Protein AF-A0A2H0LHG7-F1 (afdb_monomer_lite)

Radius of gyration: 30.94 Å; chains: 1; bounding box: 83×85×72 Å

Structure (mmCIF, N/CA/C/O backbone):
data_AF-A0A2H0LHG7-F1
#
_entry.id   AF-A0A2H0LHG7-F1
#
loop_
_atom_site.group_PDB
_atom_site.id
_atom_site.type_symbol
_atom_site.label_atom_id
_atom_site.label_alt_id
_atom_site.label_comp_id
_atom_site.label_asym_id
_atom_site.label_entity_id
_atom_site.label_seq_id
_atom_site.pdbx_PDB_ins_code
_atom_site.Cartn_x
_atom_site.Cartn_y
_atom_site.Cartn_z
_atom_site.occupancy
_atom_site.B_iso_or_equiv
_atom_site.auth_seq_id
_atom_site.auth_comp_id
_atom_site.auth_asym_id
_atom_site.auth_atom_id
_atom_site.pdbx_PDB_model_num
ATOM 1 N N . MET A 1 1 ? 26.343 22.998 1.644 1.00 27.81 1 MET A N 1
ATOM 2 C CA . MET A 1 1 ? 25.249 22.974 0.649 1.00 27.81 1 MET A CA 1
ATOM 3 C C . MET A 1 1 ? 23.960 22.640 1.380 1.00 27.81 1 MET A C 1
ATOM 5 O O . MET A 1 1 ? 23.944 21.731 2.194 1.00 27.81 1 MET A O 1
ATOM 9 N N . THR A 1 2 ? 22.950 23.482 1.204 1.00 22.42 2 THR A N 1
ATOM 10 C CA . THR A 1 2 ? 21.731 23.601 2.017 1.00 22.42 2 THR A CA 1
ATOM 11 C C . THR A 1 2 ? 20.716 22.492 1.729 1.00 22.42 2 THR A C 1
ATOM 13 O O . THR A 1 2 ? 20.198 22.430 0.617 1.00 22.42 2 THR A O 1
ATOM 16 N N . TRP A 1 3 ? 20.387 21.677 2.735 1.00 20.91 3 TRP A N 1
ATOM 17 C CA . TRP A 1 3 ? 19.301 20.692 2.684 1.00 20.91 3 TRP A CA 1
ATOM 18 C C . TRP A 1 3 ? 18.015 21.274 3.283 1.00 20.91 3 TRP A C 1
ATOM 20 O O . TRP A 1 3 ? 18.016 21.868 4.363 1.00 20.91 3 TRP A O 1
ATOM 30 N N . LYS A 1 4 ? 16.927 21.167 2.514 1.00 22.73 4 LYS A N 1
ATOM 31 C CA . LYS A 1 4 ? 15.593 21.686 2.831 1.00 22.73 4 LYS A CA 1
ATOM 32 C C . LYS A 1 4 ? 14.919 20.821 3.903 1.00 22.73 4 LYS A C 1
ATOM 34 O O . LYS A 1 4 ? 14.915 19.600 3.817 1.00 22.73 4 LYS A O 1
ATOM 39 N N . ARG A 1 5 ? 14.328 21.507 4.884 1.00 23.66 5 ARG A N 1
ATOM 40 C CA . ARG A 1 5 ? 13.502 20.987 5.983 1.00 23.66 5 ARG A CA 1
ATOM 41 C C . ARG A 1 5 ? 12.234 20.305 5.454 1.00 23.66 5 ARG A C 1
ATOM 43 O O . ARG A 1 5 ? 11.470 20.950 4.739 1.00 23.66 5 ARG A O 1
ATOM 50 N N . PHE A 1 6 ? 11.980 19.074 5.884 1.00 22.72 6 PHE A N 1
ATOM 51 C CA . PHE A 1 6 ? 10.661 18.439 5.844 1.00 22.72 6 PHE A CA 1
ATOM 52 C C . PHE A 1 6 ? 9.953 18.679 7.188 1.00 22.72 6 PHE A C 1
ATOM 54 O O . PHE A 1 6 ? 10.589 18.682 8.238 1.00 22.72 6 PHE A O 1
ATOM 61 N N . ARG A 1 7 ? 8.646 18.951 7.153 1.00 22.30 7 ARG A N 1
ATOM 62 C CA . ARG A 1 7 ? 7.752 19.000 8.321 1.00 22.30 7 ARG A CA 1
ATOM 63 C C . ARG A 1 7 ? 6.651 17.958 8.098 1.00 22.30 7 ARG A C 1
ATOM 65 O O . ARG A 1 7 ? 6.112 17.950 6.991 1.00 22.30 7 ARG A O 1
ATOM 72 N N . PRO A 1 8 ? 6.261 17.156 9.100 1.00 23.33 8 PRO A N 1
ATOM 73 C CA . PRO A 1 8 ? 5.064 16.332 9.003 1.00 23.33 8 PRO A CA 1
ATOM 74 C C . PRO A 1 8 ? 3.817 17.224 9.122 1.00 23.33 8 PRO A C 1
ATOM 76 O O . PRO A 1 8 ? 3.707 18.048 10.034 1.00 23.33 8 PRO A O 1
ATOM 79 N N . MET A 1 9 ? 2.891 17.106 8.166 1.00 23.81 9 MET A N 1
ATOM 80 C CA . MET A 1 9 ? 1.568 17.730 8.238 1.00 23.81 9 MET A CA 1
ATOM 81 C C . MET A 1 9 ? 0.631 16.799 9.009 1.00 23.81 9 MET A C 1
ATOM 83 O O . MET A 1 9 ? 0.105 15.839 8.458 1.00 23.81 9 MET A O 1
ATOM 87 N N . PHE A 1 10 ? 0.412 17.113 10.284 1.00 23.81 10 PHE A N 1
ATOM 88 C CA . PHE A 1 10 ? -0.736 16.615 11.033 1.00 23.81 10 PHE A CA 1
ATOM 89 C C . PHE A 1 10 ? -2.002 17.336 10.552 1.00 23.81 10 PHE A C 1
ATOM 91 O O . PHE A 1 10 ? -2.042 18.568 10.490 1.00 23.81 10 PHE A O 1
ATOM 98 N N . PHE A 1 11 ? -3.035 16.567 10.209 1.00 24.52 11 PHE A N 1
ATOM 99 C CA . PHE A 1 11 ? -4.363 17.085 9.896 1.00 24.52 11 PHE A CA 1
ATOM 100 C C . PHE A 1 11 ? -5.020 17.640 11.166 1.00 24.52 11 PHE A C 1
ATOM 102 O O . PHE A 1 11 ? -5.380 16.896 12.073 1.00 24.52 11 PHE A O 1
ATOM 109 N N . GLY A 1 12 ? -5.198 18.957 11.196 1.00 22.50 12 GLY A N 1
ATOM 110 C CA . GLY A 1 12 ? -6.060 19.673 12.127 1.00 22.50 12 GLY A CA 1
ATOM 111 C C . GLY A 1 12 ? -6.640 20.873 11.390 1.00 22.50 12 GLY A C 1
ATOM 112 O O . GLY A 1 12 ? -5.942 21.859 11.157 1.00 22.50 12 GLY A O 1
ATOM 113 N N . ALA A 1 13 ? -7.889 20.762 10.944 1.00 22.92 13 ALA A N 1
ATOM 114 C CA . ALA A 1 13 ? -8.606 21.850 10.300 1.00 22.92 13 ALA A CA 1
ATOM 115 C C . ALA A 1 13 ? -9.029 22.879 11.358 1.00 22.92 13 ALA A C 1
ATOM 117 O O . ALA A 1 13 ? -9.760 22.546 12.285 1.00 22.92 13 ALA A O 1
ATOM 118 N N . VAL A 1 14 ? -8.577 24.130 11.216 1.00 22.16 14 VAL A N 1
ATOM 119 C CA . VAL A 1 14 ? -9.146 25.294 11.913 1.00 22.16 14 VAL A CA 1
ATOM 120 C C . VAL A 1 14 ? -9.171 26.491 10.953 1.00 22.16 14 VAL A C 1
ATOM 122 O O . VAL A 1 14 ? -8.127 26.954 10.497 1.00 22.16 14 VAL A O 1
ATOM 125 N N . PHE A 1 15 ? -10.397 26.938 10.660 1.00 23.19 15 PHE A N 1
ATOM 126 C CA . PHE A 1 15 ? -10.897 28.279 10.317 1.00 23.19 15 PHE A CA 1
ATOM 127 C C . PHE A 1 15 ? -9.997 29.290 9.574 1.00 23.19 15 PHE A C 1
ATOM 129 O O . PHE A 1 15 ? -8.965 29.746 10.064 1.00 23.19 15 PHE A O 1
ATOM 136 N N . CYS A 1 16 ? -10.505 29.800 8.443 1.00 21.86 16 CYS A N 1
ATOM 137 C CA . CYS A 1 16 ? -10.058 31.052 7.824 1.00 21.86 16 CYS A CA 1
ATOM 138 C C . CYS A 1 16 ? -11.21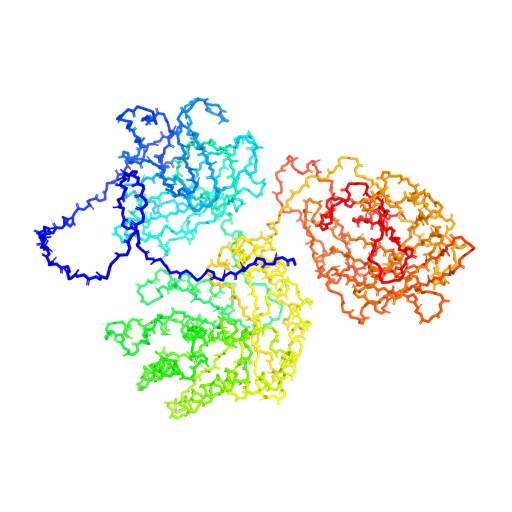5 32.058 7.753 1.00 21.86 16 CYS A C 1
ATOM 140 O O . CYS A 1 16 ? -12.165 31.873 6.999 1.00 21.86 16 CYS A O 1
ATOM 142 N N . LEU A 1 17 ? -11.085 33.156 8.502 1.00 22.81 17 LEU A N 1
ATOM 143 C CA . LEU A 1 17 ? -11.873 34.377 8.340 1.00 22.81 17 LEU A CA 1
ATOM 144 C C . LEU A 1 17 ? -11.268 35.226 7.211 1.00 22.81 17 LEU A C 1
ATOM 146 O O . LEU A 1 17 ? -10.066 35.490 7.174 1.00 22.81 17 LEU A O 1
ATOM 150 N N . VAL A 1 18 ? -12.126 35.642 6.284 1.00 21.56 18 VAL A N 1
ATOM 151 C CA . VAL A 1 18 ? -11.825 36.498 5.131 1.00 21.56 18 VAL A CA 1
ATOM 152 C C . VAL A 1 18 ? -11.854 37.969 5.548 1.00 21.56 18 VAL A C 1
ATOM 154 O O . VAL A 1 18 ? -12.839 38.402 6.126 1.00 21.56 18 VAL A O 1
ATOM 157 N N . THR A 1 19 ? -10.832 38.752 5.181 1.00 24.62 19 THR A N 1
ATOM 158 C CA . THR A 1 19 ? -10.978 40.101 4.580 1.00 24.62 19 THR A CA 1
ATOM 159 C C . THR A 1 19 ? -9.653 40.542 3.921 1.00 24.62 19 THR A C 1
ATOM 161 O O . THR A 1 19 ? -8.605 40.579 4.557 1.00 24.62 19 THR A O 1
ATOM 164 N N . GLY A 1 20 ? -9.691 40.855 2.616 1.00 21.28 20 GLY A N 1
ATOM 165 C CA . GLY A 1 20 ? -8.727 41.744 1.929 1.00 21.28 20 GLY A CA 1
ATOM 166 C C . GLY A 1 20 ? -9.241 43.195 2.002 1.00 21.28 20 GLY A C 1
ATOM 167 O O . GLY A 1 20 ? -10.393 43.392 2.367 1.00 21.28 20 GLY A O 1
ATOM 168 N N . PHE A 1 21 ? -8.533 44.276 1.658 1.00 23.67 21 PHE A N 1
ATOM 169 C CA . PHE A 1 21 ? -7.470 44.524 0.668 1.00 23.67 21 PHE A CA 1
ATOM 170 C C . PHE A 1 21 ? -6.954 46.004 0.872 1.00 23.67 21 PHE A C 1
ATOM 172 O O . PHE A 1 21 ? -7.327 46.610 1.873 1.00 23.67 21 PHE A O 1
ATOM 179 N N . PRO A 1 22 ? -6.098 46.616 0.013 1.00 34.09 22 PRO A N 1
ATOM 180 C CA . PRO A 1 22 ? -4.712 47.038 0.293 1.00 34.09 22 PRO A CA 1
ATOM 181 C C . PRO A 1 22 ? -4.470 48.555 0.530 1.00 34.09 22 PRO A C 1
ATOM 183 O O . PRO A 1 22 ? -5.319 49.392 0.238 1.00 34.09 22 PRO A O 1
ATOM 186 N N . GLY A 1 23 ? -3.237 48.929 0.915 1.00 22.91 23 GLY A N 1
ATOM 187 C CA . GLY A 1 23 ? -2.764 50.323 0.849 1.00 22.91 23 GLY A CA 1
ATOM 188 C C . GLY A 1 23 ? -1.284 50.540 1.209 1.00 22.91 23 GLY A C 1
ATOM 189 O O . GLY A 1 23 ? -0.877 50.371 2.348 1.00 22.91 23 GLY A O 1
ATOM 190 N N . SER A 1 24 ? -0.502 50.928 0.202 1.00 24.30 24 SER A N 1
ATOM 191 C CA . SER A 1 24 ? 0.904 51.379 0.140 1.00 24.30 24 SER A CA 1
ATOM 192 C C . SER A 1 24 ? 1.522 52.199 1.299 1.00 24.30 24 SER A C 1
ATOM 194 O O . SER A 1 24 ? 0.919 53.163 1.752 1.00 24.30 24 SER A O 1
ATOM 196 N N . GLY A 1 25 ? 2.834 51.999 1.540 1.00 23.14 25 GLY A N 1
ATOM 197 C CA . GLY A 1 25 ? 3.809 53.112 1.603 1.00 23.14 25 GLY A CA 1
ATOM 198 C C . GLY A 1 25 ? 4.603 53.374 2.903 1.00 23.14 25 GLY A C 1
ATOM 199 O O . GLY A 1 25 ? 4.077 53.948 3.839 1.00 23.14 25 GLY A O 1
ATOM 200 N N . ARG A 1 26 ? 5.925 53.114 2.837 1.00 23.64 26 ARG A N 1
ATOM 201 C CA . ARG A 1 26 ? 7.076 53.781 3.516 1.00 23.64 26 ARG A CA 1
ATOM 202 C C . ARG A 1 26 ? 7.240 53.771 5.062 1.00 23.64 26 ARG A C 1
ATOM 204 O O . ARG A 1 26 ? 6.581 54.496 5.782 1.00 23.64 26 ARG A O 1
ATOM 211 N N . ALA A 1 27 ? 8.321 53.086 5.464 1.00 25.45 27 ALA A N 1
ATOM 212 C CA . ALA A 1 27 ? 9.456 53.488 6.326 1.00 25.45 27 ALA A CA 1
ATOM 213 C C . ALA A 1 27 ? 9.282 54.014 7.781 1.00 25.45 27 ALA A C 1
ATOM 215 O O . ALA A 1 27 ? 8.825 55.125 8.003 1.00 25.45 27 ALA A O 1
ATOM 216 N N . ALA A 1 28 ? 9.927 53.252 8.686 1.00 25.47 28 ALA A N 1
ATOM 217 C CA . ALA A 1 28 ? 10.765 53.618 9.848 1.00 25.47 28 ALA A CA 1
ATOM 218 C C . ALA A 1 28 ? 10.168 54.314 11.096 1.00 25.47 28 ALA A C 1
ATOM 220 O O . ALA A 1 28 ? 9.654 55.423 11.023 1.00 25.47 28 ALA A O 1
ATOM 221 N N . GLY A 1 29 ? 10.445 53.723 12.273 1.00 24.00 29 GLY A N 1
ATOM 222 C CA . GLY A 1 29 ? 10.565 54.440 13.553 1.00 24.00 29 GLY A CA 1
ATOM 223 C C . GLY A 1 29 ? 9.906 53.765 14.762 1.00 24.00 29 GLY A C 1
ATOM 224 O O . GLY A 1 29 ? 8.692 53.616 14.797 1.00 24.00 29 GLY A O 1
ATOM 225 N N . ASP A 1 30 ? 10.724 53.411 15.758 1.00 26.66 30 ASP A N 1
ATOM 226 C CA . ASP A 1 30 ? 10.373 52.890 17.090 1.00 26.66 30 ASP A CA 1
ATOM 227 C C . ASP A 1 30 ? 9.257 53.655 17.828 1.00 26.66 30 ASP A C 1
ATOM 229 O O . ASP A 1 30 ? 9.279 54.890 17.861 1.00 26.66 30 ASP A O 1
ATOM 233 N N . LYS A 1 31 ? 8.390 52.916 18.550 1.00 25.48 31 LYS A N 1
ATOM 234 C CA . LYS A 1 31 ? 7.995 53.165 19.961 1.00 25.48 31 LYS A CA 1
ATOM 235 C C . LYS A 1 31 ? 7.034 52.088 20.514 1.00 25.48 31 LYS A C 1
ATOM 237 O O . LYS A 1 31 ? 6.205 51.545 19.796 1.00 25.48 31 LYS A O 1
ATOM 242 N N . GLN A 1 32 ? 7.203 51.802 21.808 1.00 24.81 32 GLN A N 1
ATOM 243 C CA . GLN A 1 32 ? 6.495 50.835 22.672 1.00 24.81 32 GLN A CA 1
ATOM 244 C C . GLN A 1 32 ? 4.955 50.992 22.739 1.00 24.81 32 GLN A C 1
ATOM 246 O O . GLN A 1 32 ? 4.444 52.064 22.415 1.00 24.81 32 GLN A O 1
ATOM 251 N N . PRO A 1 33 ? 4.216 49.948 23.189 1.00 26.34 33 PRO A N 1
ATOM 252 C CA . PRO A 1 33 ? 2.768 49.841 23.016 1.00 26.34 33 PRO A CA 1
ATOM 253 C C . PRO A 1 33 ? 1.975 50.565 24.113 1.00 26.34 33 PRO A C 1
ATOM 255 O O . PRO A 1 33 ? 2.339 50.525 25.287 1.00 26.34 33 PRO A O 1
ATOM 258 N N . ALA A 1 34 ? 0.851 51.167 23.720 1.00 23.78 34 ALA A N 1
ATOM 259 C CA . ALA A 1 34 ? -0.193 51.657 24.613 1.00 23.78 34 ALA A CA 1
ATOM 260 C C . ALA A 1 34 ? -1.527 50.964 24.284 1.00 23.78 34 ALA A C 1
ATOM 262 O O . ALA A 1 34 ? -1.780 50.579 23.143 1.00 23.78 34 ALA A O 1
ATOM 263 N N . GLU A 1 35 ? -2.320 50.782 25.333 1.00 24.70 35 GLU A N 1
ATOM 264 C CA . GLU A 1 35 ? -3.530 49.970 25.481 1.00 24.70 35 GLU A CA 1
ATOM 265 C C . GLU A 1 35 ? -4.608 50.171 24.398 1.00 24.70 35 GLU A C 1
ATOM 267 O O . GLU A 1 35 ? -4.914 51.289 23.984 1.00 24.70 35 GLU A O 1
ATOM 272 N N . SER A 1 36 ? -5.240 49.068 23.982 1.00 24.03 36 SER A N 1
ATOM 273 C CA . SER A 1 36 ? -6.407 49.052 23.094 1.00 24.03 36 SER A CA 1
ATOM 274 C C . SER A 1 36 ? -7.723 49.099 23.891 1.00 24.03 36 SER A C 1
ATOM 276 O O . SER A 1 36 ? -7.932 48.221 24.734 1.00 24.03 36 SER A O 1
ATOM 278 N N . PRO A 1 37 ? -8.643 50.042 23.611 1.00 23.94 37 PRO A N 1
ATOM 279 C CA . PRO A 1 37 ? -9.988 50.040 24.170 1.00 23.94 37 PRO A CA 1
ATOM 280 C C . PRO A 1 37 ? -10.916 49.081 23.406 1.00 23.94 37 PRO A C 1
ATOM 282 O O . PRO A 1 37 ? -10.785 48.857 22.203 1.00 23.94 37 PRO A O 1
ATOM 285 N N . THR A 1 38 ? -11.866 48.518 24.144 1.00 29.78 38 THR A N 1
ATOM 286 C CA . THR A 1 38 ? -12.917 47.592 23.713 1.00 29.78 38 THR A CA 1
ATOM 287 C C . THR A 1 38 ? -13.915 48.221 22.729 1.00 29.78 38 THR A C 1
ATOM 289 O O . THR A 1 38 ? -14.186 49.421 22.760 1.00 29.78 38 THR A O 1
ATOM 292 N N . SER A 1 39 ? -14.506 47.401 21.852 1.00 23.30 39 SER A N 1
ATOM 293 C CA . SER A 1 39 ? -15.662 47.758 21.012 1.00 23.30 39 SER A CA 1
ATOM 294 C C . SER A 1 39 ? -16.551 46.528 20.738 1.00 23.30 39 SER A C 1
ATOM 296 O O . SER A 1 39 ? -16.079 45.403 20.898 1.00 23.30 39 SER A O 1
ATOM 298 N N . PRO A 1 40 ? -17.851 46.731 20.443 1.00 25.59 40 PRO A N 1
ATOM 299 C CA . PRO A 1 40 ? -18.944 45.960 21.041 1.00 25.59 40 PRO A CA 1
ATOM 300 C C . PRO A 1 40 ? -19.460 44.785 20.195 1.00 25.59 40 PRO A C 1
ATOM 302 O O . PRO A 1 40 ? -19.350 44.765 18.972 1.00 25.59 40 PRO A O 1
ATOM 305 N N . VAL A 1 41 ? -20.081 43.829 20.890 1.00 24.97 41 VAL A N 1
ATOM 306 C CA . VAL A 1 41 ? -20.766 42.644 20.354 1.00 24.97 41 VAL A CA 1
ATOM 307 C C . VAL A 1 41 ? -22.124 43.039 19.759 1.00 24.97 41 VAL A C 1
ATOM 309 O O . VAL A 1 41 ? -22.939 43.654 20.445 1.00 24.97 41 VAL A O 1
ATOM 312 N N . LEU A 1 42 ? -22.389 42.645 18.510 1.00 25.62 42 LEU A N 1
ATOM 313 C CA . LEU A 1 42 ? -23.733 42.590 17.922 1.00 25.62 42 LEU A CA 1
ATOM 314 C C . LEU A 1 42 ? -24.220 41.136 17.984 1.00 25.62 42 LEU A C 1
ATOM 316 O O . LEU A 1 42 ? -23.676 40.272 17.303 1.00 25.62 42 LEU A O 1
ATOM 320 N N . GLN A 1 43 ? -25.223 40.873 18.824 1.00 27.52 43 GLN A N 1
ATOM 321 C CA . GLN A 1 43 ? -25.983 39.620 18.837 1.00 27.52 43 GLN A CA 1
ATOM 322 C C . GLN A 1 43 ? -27.034 39.650 17.720 1.00 27.52 43 GLN A C 1
ATOM 324 O O . GLN A 1 43 ? -27.808 40.604 17.630 1.00 27.52 43 GLN A O 1
ATOM 329 N N . SER A 1 44 ? -27.093 38.600 16.901 1.00 29.14 44 SER A N 1
ATOM 330 C CA . SER A 1 44 ? -28.240 38.312 16.035 1.00 29.14 44 SER A CA 1
ATOM 331 C C . SER A 1 44 ? -28.920 37.027 16.510 1.00 29.14 44 SER A C 1
ATOM 333 O O . SER A 1 44 ? -28.533 35.930 16.115 1.00 29.14 44 SER A O 1
ATOM 335 N N . ASP A 1 45 ? -29.931 37.178 17.364 1.00 33.22 45 ASP A N 1
ATOM 336 C CA . ASP A 1 45 ? -30.853 36.109 17.750 1.00 33.22 45 ASP A CA 1
ATOM 337 C C . ASP A 1 45 ? -31.942 35.962 16.680 1.00 33.22 45 ASP A C 1
ATOM 339 O O . ASP A 1 45 ? -32.982 36.623 16.712 1.00 33.22 45 ASP A O 1
ATOM 343 N N . THR A 1 46 ? -31.728 35.096 15.692 1.00 28.73 46 THR A N 1
ATOM 344 C CA . THR A 1 46 ? -32.833 34.593 14.863 1.00 28.73 46 THR A CA 1
ATOM 345 C C . THR A 1 46 ? -32.604 33.109 14.590 1.00 28.73 46 THR A C 1
ATOM 347 O O . THR A 1 46 ? -31.614 32.771 13.943 1.00 28.73 46 THR A O 1
ATOM 350 N N . PRO A 1 47 ? -33.462 32.204 15.095 1.00 29.66 47 PRO A N 1
ATOM 351 C CA . PRO A 1 47 ? -33.299 30.778 14.847 1.00 29.66 47 PRO A CA 1
ATOM 352 C C . PRO A 1 47 ? -33.560 30.450 13.370 1.00 29.66 47 PRO A C 1
ATOM 354 O O . PRO A 1 47 ? -34.483 30.987 12.752 1.00 29.66 47 PRO A O 1
ATOM 357 N N . LEU A 1 48 ? -32.729 29.563 12.814 1.00 28.31 48 LEU A N 1
ATOM 358 C CA . LEU A 1 48 ? -32.871 29.014 11.464 1.00 28.31 48 LEU A CA 1
ATOM 359 C C . LEU A 1 48 ? -34.177 28.198 11.354 1.00 28.31 48 LEU A C 1
ATOM 361 O O . LEU A 1 48 ? -34.525 27.479 12.291 1.00 28.31 48 LEU A O 1
ATOM 365 N N . PRO A 1 49 ? -34.919 28.286 10.237 1.00 30.17 49 PRO A N 1
ATOM 366 C CA . PRO A 1 49 ? -36.163 27.543 10.069 1.00 30.17 49 PRO A CA 1
ATOM 367 C C . PRO A 1 49 ? -35.911 26.036 9.884 1.00 30.17 49 PRO A C 1
ATOM 369 O O . PRO A 1 49 ? -35.247 25.614 8.944 1.00 30.17 49 PRO A O 1
ATOM 372 N N . GLU A 1 50 ? -36.536 25.224 10.738 1.00 32.16 50 GLU A N 1
ATOM 373 C CA . GLU A 1 50 ? -36.434 23.752 10.839 1.00 32.16 50 GLU A CA 1
ATOM 374 C C . GLU A 1 50 ? -37.041 22.942 9.665 1.00 32.16 50 GLU A C 1
ATOM 376 O O . GLU A 1 50 ? -37.239 21.738 9.778 1.00 32.16 50 GLU A O 1
ATOM 381 N N . ASN A 1 51 ? -37.355 23.556 8.519 1.00 33.47 51 ASN A N 1
ATOM 382 C CA . ASN A 1 51 ? -38.089 22.889 7.433 1.00 33.47 51 ASN A CA 1
ATOM 383 C C . ASN A 1 51 ? -37.455 23.106 6.049 1.00 33.47 51 ASN A C 1
ATOM 385 O O . ASN A 1 51 ? -38.055 23.738 5.176 1.00 33.47 51 ASN A O 1
ATOM 389 N N . LEU A 1 52 ? -36.280 22.522 5.802 1.00 37.50 52 LEU A N 1
ATOM 390 C CA . LEU A 1 52 ? -35.860 22.187 4.436 1.00 37.50 52 LEU A CA 1
ATOM 391 C C . LEU A 1 52 ? -36.634 20.934 4.007 1.00 37.50 52 LEU A C 1
ATOM 393 O O . LEU A 1 52 ? -36.243 19.807 4.302 1.00 37.50 52 LEU A O 1
ATOM 397 N N . LYS A 1 53 ? -37.788 21.127 3.356 1.00 37.00 53 LYS A N 1
ATOM 398 C CA . LYS A 1 53 ? -38.495 20.027 2.686 1.00 37.00 53 LYS A CA 1
ATOM 399 C C . LYS A 1 53 ? -37.553 19.403 1.657 1.00 37.00 53 LYS A C 1
ATOM 401 O O . LYS A 1 53 ? -37.034 20.129 0.814 1.00 37.00 53 LYS A O 1
ATOM 406 N N . THR A 1 54 ? -37.392 18.082 1.697 1.00 39.28 54 THR A N 1
ATOM 407 C CA . THR A 1 54 ? -36.762 17.293 0.634 1.00 39.28 54 THR A CA 1
ATOM 408 C C . THR A 1 54 ? -37.461 17.639 -0.678 1.00 39.28 54 THR A C 1
ATOM 410 O O . THR A 1 54 ? -38.632 17.305 -0.879 1.00 39.28 54 THR A O 1
ATOM 413 N N . VAL A 1 55 ? -36.793 18.392 -1.549 1.00 41.41 55 VAL A N 1
ATOM 414 C CA . VAL A 1 55 ? -37.302 18.642 -2.894 1.00 41.41 55 VAL A CA 1
ATOM 415 C C . VAL A 1 55 ? -37.016 17.368 -3.673 1.00 41.41 55 VAL A C 1
ATOM 417 O O . VAL A 1 55 ? -35.865 17.073 -3.977 1.00 41.41 55 VAL A O 1
ATOM 420 N N . GLN A 1 56 ? -38.053 16.588 -3.985 1.00 43.81 56 GLN A N 1
ATOM 421 C CA . GLN A 1 56 ? -37.921 15.562 -5.016 1.00 43.81 56 GLN A CA 1
ATOM 422 C C . GLN A 1 56 ? -37.616 16.283 -6.329 1.00 43.81 56 GLN A C 1
ATOM 424 O O . GLN A 1 56 ? -38.509 16.858 -6.954 1.00 43.81 56 GLN A O 1
ATOM 429 N N . ALA A 1 57 ? -36.340 16.304 -6.714 1.00 48.38 57 ALA A N 1
ATOM 430 C CA . ALA A 1 57 ? -35.948 16.785 -8.023 1.00 48.38 57 ALA A CA 1
ATOM 431 C C . ALA A 1 57 ? -36.627 15.883 -9.068 1.00 48.38 57 ALA A C 1
ATOM 433 O O . ALA A 1 57 ? -36.514 14.657 -8.974 1.00 48.38 57 ALA A O 1
ATOM 434 N N . PRO A 1 58 ? -37.373 16.438 -10.036 1.00 49.03 58 PRO A N 1
ATOM 435 C CA . PRO A 1 58 ? -37.973 15.620 -11.077 1.00 49.03 58 PRO A CA 1
ATOM 436 C C . PRO A 1 58 ? -36.853 14.894 -11.828 1.00 49.03 58 PRO A C 1
ATOM 438 O O . PRO A 1 58 ? -35.898 15.529 -12.271 1.00 49.03 58 PRO A O 1
ATOM 441 N N . ALA A 1 59 ? -36.954 13.571 -11.970 1.00 53.12 59 ALA A N 1
ATOM 442 C CA . ALA A 1 59 ? -36.026 12.803 -12.792 1.00 53.12 59 ALA A CA 1
ATOM 443 C C . ALA A 1 59 ? -36.123 13.305 -14.242 1.00 53.12 59 ALA A C 1
ATOM 445 O O . ALA A 1 59 ? -37.095 13.034 -14.951 1.00 53.12 59 ALA A O 1
ATOM 446 N N . ILE A 1 60 ? -35.142 14.098 -14.678 1.00 57.94 60 ILE A N 1
ATOM 447 C CA . ILE A 1 60 ? -35.078 14.588 -16.054 1.00 57.94 60 ILE A CA 1
ATOM 448 C C . ILE A 1 60 ? -34.457 13.478 -16.899 1.00 57.94 60 ILE A C 1
ATOM 450 O O . ILE A 1 60 ? -33.241 13.291 -16.917 1.00 57.94 60 ILE A O 1
ATOM 454 N N . GLN A 1 61 ? -35.309 12.723 -17.594 1.00 55.47 61 GLN A N 1
ATOM 455 C CA . GLN A 1 61 ? -34.866 11.656 -18.483 1.00 55.47 61 GLN A CA 1
ATOM 456 C C . GLN A 1 61 ? -34.147 12.246 -19.704 1.00 55.47 61 GLN A C 1
ATOM 458 O O . GLN A 1 61 ? -34.724 13.014 -20.477 1.00 55.47 61 GLN A O 1
ATOM 463 N N . LYS A 1 62 ? -32.881 11.866 -19.886 1.00 66.25 62 LYS A N 1
ATOM 464 C CA . LYS A 1 62 ? -32.045 12.269 -21.019 1.00 66.25 62 LYS A CA 1
ATOM 465 C C . LYS A 1 62 ? -31.852 11.105 -21.987 1.00 66.25 62 LYS A C 1
ATOM 467 O O . LYS A 1 62 ? -31.654 9.971 -21.559 1.00 66.25 62 LYS A O 1
ATOM 472 N N . ALA A 1 63 ? -31.866 11.382 -23.290 1.00 59.69 63 ALA A N 1
ATOM 473 C CA . ALA A 1 63 ? -31.548 10.378 -24.304 1.00 59.69 63 ALA A CA 1
ATOM 474 C C . ALA A 1 63 ? -30.128 9.818 -24.080 1.00 59.69 63 ALA A C 1
ATOM 476 O O . ALA A 1 63 ? -29.170 10.586 -24.019 1.00 59.69 63 ALA A O 1
ATOM 477 N N . GLY A 1 64 ? -30.010 8.492 -23.952 1.00 66.19 64 GLY A N 1
ATOM 478 C CA . GLY A 1 64 ? -28.744 7.793 -23.697 1.00 66.19 64 GLY A CA 1
ATOM 479 C C . GLY A 1 64 ? -28.457 7.452 -22.227 1.00 66.19 64 GLY A C 1
ATOM 480 O O . GLY A 1 64 ? -27.537 6.679 -21.983 1.00 66.19 64 GLY A O 1
ATOM 481 N N . LEU A 1 65 ? -29.241 7.960 -21.265 1.00 77.69 65 LEU A N 1
ATOM 482 C CA . LEU A 1 65 ? -29.199 7.490 -19.873 1.00 77.69 65 LEU A CA 1
ATOM 483 C C . LEU A 1 65 ? -30.189 6.332 -19.647 1.00 77.69 65 LEU A C 1
ATOM 485 O O . LEU A 1 65 ? -31.225 6.281 -20.322 1.00 77.69 65 LEU A O 1
ATOM 489 N N . PRO A 1 66 ? -29.909 5.418 -18.696 1.00 78.00 66 PRO A N 1
ATOM 490 C CA . PRO A 1 66 ? -30.874 4.413 -18.262 1.00 78.00 66 PRO A CA 1
ATOM 491 C C . PRO A 1 66 ? -32.222 5.023 -17.840 1.00 78.00 66 PRO A C 1
ATOM 493 O O . PRO A 1 66 ? -32.326 6.180 -17.426 1.00 78.00 66 PRO A O 1
ATOM 496 N N . ALA A 1 67 ? -33.295 4.239 -17.949 1.00 75.56 67 ALA A N 1
ATOM 497 C CA . ALA A 1 67 ? -34.601 4.667 -17.456 1.00 75.56 67 ALA A CA 1
ATOM 498 C C . ALA A 1 67 ? -34.554 4.852 -15.928 1.00 75.56 67 ALA A C 1
ATOM 500 O O . ALA A 1 67 ? -34.006 4.011 -15.224 1.00 75.56 67 ALA A O 1
ATOM 501 N N . GLY A 1 68 ? -35.134 5.945 -15.421 1.00 81.94 68 GLY A N 1
ATOM 502 C CA . GLY A 1 68 ? -35.161 6.251 -13.985 1.00 81.94 68 GLY A CA 1
ATOM 503 C C . GLY A 1 68 ? -33.940 7.005 -13.446 1.00 81.94 68 GLY A C 1
ATOM 504 O O . GLY A 1 68 ? -33.940 7.344 -12.270 1.00 81.94 68 GLY A O 1
ATOM 505 N N . SER A 1 69 ? -32.931 7.314 -14.271 1.00 89.81 69 SER A N 1
ATOM 506 C CA . SER A 1 69 ? -31.756 8.097 -13.857 1.00 89.81 69 SER A CA 1
ATOM 507 C C . SER A 1 69 ? -32.086 9.525 -13.409 1.00 89.81 69 SER A C 1
ATOM 509 O O . SER A 1 69 ? -33.004 10.164 -13.929 1.00 89.81 69 SER A O 1
ATOM 511 N N . ILE A 1 70 ? -31.258 10.062 -12.510 1.00 93.19 70 ILE A N 1
ATOM 512 C CA . ILE A 1 70 ? -31.280 11.476 -12.116 1.00 93.19 70 ILE A CA 1
ATOM 513 C C . ILE A 1 70 ? -30.156 12.203 -12.844 1.00 93.19 70 ILE A C 1
ATOM 515 O O . ILE A 1 70 ? -28.981 11.991 -12.552 1.00 93.19 70 ILE A O 1
ATOM 519 N N . LEU A 1 71 ? -30.517 13.086 -13.773 1.00 93.50 71 LEU A N 1
ATOM 520 C CA . LEU A 1 71 ? -29.571 13.980 -14.434 1.00 93.50 71 LEU A CA 1
ATOM 521 C C . LEU A 1 71 ? -29.246 15.172 -13.521 1.00 93.50 71 LEU A C 1
ATOM 523 O O . LEU A 1 71 ? -30.112 16.006 -13.263 1.00 93.50 71 LEU A O 1
ATOM 527 N N . VAL A 1 72 ? -27.992 15.267 -13.082 1.00 94.31 72 VAL A N 1
ATOM 528 C CA . VAL A 1 72 ? -27.475 16.389 -12.286 1.00 94.31 72 VAL A CA 1
ATOM 529 C C . VAL A 1 72 ? -27.169 17.580 -13.185 1.00 94.31 72 VAL A C 1
ATOM 531 O O . VAL A 1 72 ? -27.628 18.692 -12.926 1.00 94.31 72 VAL A O 1
ATOM 534 N N . ASP A 1 73 ? -26.412 17.360 -14.261 1.00 93.12 73 ASP A N 1
ATOM 535 C CA . ASP A 1 73 ? -26.107 18.407 -15.233 1.00 93.12 73 ASP A CA 1
ATOM 536 C C . ASP A 1 73 ? -25.756 17.819 -16.604 1.00 93.12 73 ASP A C 1
ATOM 538 O O . ASP A 1 73 ? -25.110 16.779 -16.715 1.00 93.12 73 ASP A O 1
ATOM 542 N N . ASP A 1 74 ? -26.183 18.509 -17.654 1.00 91.94 74 ASP A N 1
ATOM 543 C CA . ASP A 1 74 ? -25.742 18.292 -19.034 1.00 91.94 74 ASP A CA 1
ATOM 544 C C . ASP A 1 74 ? -25.160 19.550 -19.680 1.00 91.94 74 ASP A C 1
ATOM 546 O O . ASP A 1 74 ? -25.010 19.621 -20.894 1.00 91.94 74 ASP A O 1
ATOM 550 N N . PHE A 1 75 ? -24.951 20.583 -18.867 1.00 92.44 75 PHE A N 1
ATOM 551 C CA . PHE A 1 75 ? -24.337 21.859 -19.194 1.00 92.44 75 PHE A CA 1
ATOM 552 C C . PHE A 1 75 ? -24.995 22.676 -20.317 1.00 92.44 75 PHE A C 1
ATOM 554 O O . PHE A 1 75 ? -24.520 23.776 -20.620 1.00 92.44 75 PHE A O 1
ATOM 561 N N . GLU A 1 76 ? -26.158 22.266 -20.830 1.00 89.75 76 GLU A N 1
ATOM 562 C CA . GLU A 1 76 ? -26.903 23.011 -21.856 1.00 89.75 76 GLU A CA 1
ATOM 563 C C . GLU A 1 76 ? -27.575 24.275 -21.309 1.00 89.75 76 GLU A C 1
ATOM 565 O O . GLU A 1 76 ? -27.730 25.271 -22.025 1.00 89.75 76 GLU A O 1
ATOM 570 N N . ILE A 1 77 ? -27.956 24.247 -20.028 1.00 85.50 77 ILE A N 1
ATOM 571 C CA . ILE A 1 77 ? -28.668 25.333 -19.338 1.00 85.50 77 ILE A CA 1
ATOM 572 C C . ILE A 1 77 ? -27.747 26.099 -18.394 1.00 85.50 77 ILE A C 1
ATOM 574 O O . ILE A 1 77 ? -26.826 25.526 -17.835 1.00 85.50 77 ILE A O 1
ATOM 578 N N . GLY A 1 78 ? -27.986 27.393 -18.188 1.00 81.75 78 GLY A N 1
ATOM 579 C CA . GLY A 1 78 ? -27.121 28.240 -17.361 1.00 81.75 78 GLY A CA 1
ATOM 580 C C . GLY A 1 78 ? -25.869 28.742 -18.092 1.00 81.75 78 GLY A C 1
ATOM 581 O O . GLY A 1 78 ? -25.500 28.245 -19.161 1.00 81.75 78 GLY A O 1
ATOM 582 N N . GLN A 1 79 ? -25.210 29.748 -17.519 1.00 79.12 79 GLN A N 1
ATOM 583 C CA . GLN A 1 79 ? -24.070 30.457 -18.114 1.00 79.12 79 GLN A CA 1
ATOM 584 C C . GLN A 1 79 ? -22.871 30.465 -17.160 1.00 79.12 79 GLN A C 1
ATOM 586 O O . GLN A 1 79 ? -23.039 30.531 -15.947 1.00 79.12 79 GLN A O 1
ATOM 591 N N . THR A 1 80 ? -21.652 30.423 -17.702 1.00 77.50 80 THR A N 1
ATOM 592 C CA . THR A 1 80 ? -20.405 30.567 -16.920 1.00 77.50 80 THR A CA 1
ATOM 593 C C . THR A 1 80 ? -19.754 31.941 -17.077 1.00 77.50 80 THR A C 1
ATOM 595 O O . THR A 1 80 ? -18.855 32.279 -16.309 1.00 77.50 80 THR A O 1
ATOM 598 N N . GLN A 1 81 ? -20.221 32.740 -18.040 1.00 70.56 81 GLN A N 1
ATOM 599 C CA . GLN A 1 81 ? -19.718 34.075 -18.363 1.00 70.56 81 GLN A CA 1
ATOM 600 C C . GLN A 1 81 ? -20.798 35.139 -18.111 1.00 70.56 81 GLN A C 1
ATOM 602 O O . GLN A 1 81 ? -21.986 34.862 -18.258 1.00 70.56 81 GLN A O 1
ATOM 607 N N . GLY A 1 82 ? -20.378 36.357 -17.749 1.00 61.09 82 GLY A N 1
ATOM 608 C CA . GLY A 1 82 ? -21.261 37.503 -17.485 1.00 61.09 82 GLY A CA 1
ATOM 609 C C . GLY A 1 82 ? -21.330 37.920 -16.008 1.00 61.09 82 GLY A C 1
ATOM 610 O O . GLY A 1 82 ? -21.045 37.127 -15.113 1.00 61.09 82 GLY A O 1
ATOM 611 N N . LEU A 1 83 ? -21.710 39.183 -15.752 1.00 45.41 83 LEU A N 1
ATOM 612 C CA . LEU A 1 83 ? -21.761 39.786 -14.403 1.00 45.41 83 LEU A CA 1
ATOM 613 C C . LEU A 1 83 ? -22.777 39.102 -13.463 1.00 45.41 83 LEU A C 1
ATOM 615 O O . LEU A 1 83 ? -22.628 39.170 -12.248 1.00 45.41 83 LEU A O 1
ATOM 619 N N . PHE A 1 84 ? -23.787 38.442 -14.038 1.00 55.03 84 PHE A N 1
ATOM 620 C CA . PHE A 1 84 ? -24.882 37.751 -13.348 1.00 55.03 84 PHE A CA 1
ATOM 621 C C . PHE A 1 84 ? -25.038 36.314 -13.872 1.00 55.03 84 PHE A C 1
ATOM 623 O O . PHE A 1 84 ? -26.145 35.864 -14.149 1.00 55.03 84 PHE A O 1
ATOM 630 N N . ALA A 1 85 ? -23.921 35.618 -14.105 1.00 63.56 85 ALA A N 1
ATOM 631 C CA . ALA A 1 85 ? -23.931 34.267 -14.657 1.00 63.56 85 ALA A CA 1
ATOM 632 C C . ALA A 1 85 ? -24.759 33.306 -13.776 1.00 63.56 85 ALA A C 1
ATOM 634 O O . ALA A 1 85 ? -24.350 32.952 -12.669 1.00 63.56 85 ALA A O 1
ATOM 635 N N . GLU A 1 86 ? -25.917 32.866 -14.275 1.00 67.25 86 GLU A N 1
ATOM 636 C CA . GLU A 1 86 ? -26.729 31.829 -13.637 1.00 67.25 86 GLU A CA 1
ATOM 637 C C . GLU A 1 86 ? -26.070 30.463 -13.856 1.00 67.25 86 GLU A C 1
ATOM 639 O O . GLU A 1 86 ? -26.332 29.768 -14.840 1.00 67.25 86 GLU A O 1
ATOM 644 N N . ARG A 1 87 ? -25.184 30.072 -12.937 1.00 80.50 87 ARG A N 1
ATOM 645 C CA . ARG A 1 87 ? -24.489 28.774 -12.943 1.00 80.50 87 ARG A CA 1
ATOM 646 C C . ARG A 1 87 ? -25.385 27.660 -12.397 1.00 80.50 87 ARG A C 1
ATOM 648 O O . ARG A 1 87 ? -25.009 26.952 -11.467 1.00 80.50 87 ARG A O 1
ATOM 655 N N . LYS A 1 88 ? -26.598 27.557 -12.936 1.00 86.69 88 LYS A N 1
ATOM 656 C CA . LYS A 1 88 ? -27.578 26.541 -12.548 1.00 86.69 88 LYS A CA 1
ATOM 657 C C . LYS A 1 88 ? -27.295 25.207 -13.234 1.00 86.69 88 LYS A C 1
ATOM 659 O O . LYS A 1 88 ? -26.895 25.199 -14.397 1.00 86.69 88 LYS A O 1
ATOM 664 N N . ASN A 1 89 ? -27.521 24.112 -12.518 1.00 90.81 89 ASN A N 1
ATOM 665 C CA . ASN A 1 89 ? -27.565 22.753 -13.054 1.00 90.81 89 ASN A CA 1
ATOM 666 C C . ASN A 1 89 ? -29.027 22.295 -13.257 1.00 90.81 89 ASN A C 1
ATOM 668 O O . ASN A 1 89 ? -29.971 23.074 -13.087 1.00 90.81 89 ASN A O 1
ATOM 672 N N . ARG A 1 90 ? -29.239 21.029 -13.630 1.00 91.94 90 ARG A N 1
ATOM 673 C CA . ARG A 1 90 ? -30.573 20.468 -13.921 1.00 91.94 90 ARG A CA 1
ATOM 674 C C . ARG A 1 90 ? -31.436 20.231 -12.681 1.00 91.94 90 ARG A C 1
ATOM 676 O O . ARG A 1 90 ? -32.645 20.074 -12.822 1.00 91.94 90 ARG A O 1
ATOM 683 N N . LEU A 1 91 ? -30.840 20.286 -11.493 1.00 89.94 91 LEU A N 1
ATOM 684 C CA . LEU A 1 91 ? -31.516 20.189 -10.197 1.00 89.94 91 LEU A CA 1
ATOM 685 C C . LEU A 1 91 ? -31.906 21.569 -9.631 1.00 89.94 91 LEU A C 1
ATOM 687 O O . LEU A 1 91 ? -32.216 21.682 -8.445 1.00 89.94 91 LEU A O 1
ATOM 691 N N . ASP A 1 92 ? -31.848 22.623 -10.458 1.00 87.44 92 ASP A N 1
ATOM 692 C CA . ASP A 1 92 ? -31.989 24.029 -10.043 1.00 87.44 92 ASP A CA 1
ATOM 693 C C . ASP A 1 92 ? -30.996 24.417 -8.928 1.00 87.44 92 ASP A C 1
ATOM 695 O O . ASP A 1 92 ? -31.268 25.253 -8.067 1.00 87.44 92 ASP A O 1
ATOM 699 N N . ALA A 1 93 ? -29.825 23.776 -8.927 1.00 87.69 93 ALA A N 1
ATOM 700 C CA . ALA A 1 93 ? -28.768 23.979 -7.948 1.00 87.69 93 ALA A CA 1
ATOM 701 C C . ALA A 1 93 ? -27.592 24.747 -8.558 1.00 87.69 93 ALA A C 1
ATOM 703 O O . ALA A 1 93 ? -27.451 24.842 -9.778 1.00 87.69 93 ALA A O 1
ATOM 704 N N . PHE A 1 94 ? -26.731 25.305 -7.709 1.00 89.00 94 PHE A N 1
ATOM 705 C CA . PHE A 1 94 ? -25.583 26.100 -8.144 1.00 89.00 94 PHE A CA 1
ATOM 706 C C . PHE A 1 94 ? -24.324 25.244 -8.342 1.00 89.00 94 PHE A C 1
ATOM 708 O O . PHE A 1 94 ? -24.103 24.264 -7.633 1.00 89.00 94 PHE A O 1
ATOM 715 N N . GLN A 1 95 ? -23.460 25.649 -9.272 1.00 91.00 95 GLN A N 1
ATOM 716 C CA . GLN A 1 95 ? -22.108 25.106 -9.428 1.00 91.00 95 GLN A CA 1
ATOM 717 C C . GLN A 1 95 ? -21.051 26.211 -9.415 1.00 91.00 95 GLN A C 1
ATOM 719 O O . GLN A 1 95 ? -21.291 27.343 -9.849 1.00 91.00 95 GLN A O 1
ATOM 724 N N . GLY A 1 96 ? -19.846 25.885 -8.960 1.00 91.31 96 GLY A N 1
ATOM 725 C CA . GLY A 1 96 ? -18.793 26.877 -8.810 1.00 91.31 96 GLY A CA 1
ATOM 726 C C . GLY A 1 96 ? -17.400 26.295 -8.656 1.00 91.31 96 GLY A C 1
ATOM 727 O O . GLY A 1 96 ? -17.176 25.093 -8.754 1.00 91.31 96 GLY A O 1
ATOM 728 N N . THR A 1 97 ? -16.448 27.192 -8.424 1.00 92.94 97 THR A N 1
ATOM 729 C CA . THR A 1 97 ? -15.057 26.850 -8.138 1.00 92.94 97 THR A CA 1
ATOM 730 C C . THR A 1 97 ? -14.656 27.415 -6.789 1.00 92.94 97 THR A C 1
ATOM 732 O O . THR A 1 97 ? -15.211 28.414 -6.325 1.00 92.94 97 THR A O 1
ATOM 735 N N . TRP A 1 98 ? -13.678 26.780 -6.160 1.00 91.56 98 TRP A N 1
ATOM 736 C CA . TRP A 1 98 ? -13.037 27.270 -4.947 1.00 91.56 98 TRP A CA 1
ATOM 737 C C . TRP A 1 98 ? -11.525 27.194 -5.138 1.00 91.56 98 TRP A C 1
ATOM 739 O O . TRP A 1 98 ? -11.019 26.306 -5.825 1.00 91.56 98 TRP A O 1
ATOM 749 N N . ALA A 1 99 ? -10.790 28.158 -4.583 1.00 93.12 99 ALA A N 1
ATOM 750 C CA . ALA A 1 99 ? -9.337 28.172 -4.680 1.00 93.12 99 ALA A CA 1
ATOM 751 C C . ALA A 1 99 ? -8.663 29.040 -3.611 1.00 93.12 99 ALA A C 1
ATOM 753 O O . ALA A 1 99 ? -9.191 30.070 -3.193 1.00 93.12 99 ALA A O 1
ATOM 754 N N . ARG A 1 100 ? -7.433 28.665 -3.251 1.00 94.06 100 ARG A N 1
ATOM 755 C CA . ARG A 1 100 ? -6.462 29.473 -2.514 1.00 94.06 100 ARG A CA 1
ATOM 756 C C . ARG A 1 100 ? -5.209 29.650 -3.369 1.00 94.06 100 ARG A C 1
ATOM 758 O O . ARG A 1 100 ? -4.542 28.673 -3.707 1.00 94.06 100 ARG A O 1
ATOM 765 N N . ARG A 1 101 ? -4.869 30.911 -3.659 1.00 92.06 101 ARG A N 1
ATOM 766 C CA . ARG A 1 101 ? -3.681 31.284 -4.445 1.00 92.06 101 ARG A CA 1
ATOM 767 C C . ARG A 1 101 ? -2.385 30.714 -3.826 1.00 92.06 101 ARG A C 1
ATOM 769 O O . ARG A 1 101 ? -2.304 30.643 -2.598 1.00 92.06 101 ARG A O 1
ATOM 776 N N . PRO A 1 102 ? -1.366 30.364 -4.635 1.00 93.69 102 PRO A N 1
ATOM 777 C CA . PRO A 1 102 ? -1.258 30.590 -6.084 1.00 93.69 102 PRO A CA 1
ATOM 778 C C . PRO A 1 102 ? -2.108 29.655 -6.959 1.00 93.69 102 PRO A C 1
ATOM 780 O O . PRO A 1 102 ? -2.183 29.891 -8.161 1.00 93.69 102 PRO A O 1
ATOM 783 N N . SER A 1 103 ? -2.787 28.657 -6.385 1.00 96.12 103 SER A N 1
ATOM 784 C CA . SER A 1 103 ? -3.690 27.791 -7.153 1.00 96.12 103 SER A CA 1
ATOM 785 C C . SER A 1 103 ? -4.983 28.488 -7.576 1.00 96.12 103 SER A C 1
ATOM 787 O O . SER A 1 103 ? -5.458 29.407 -6.898 1.00 96.12 103 SER A O 1
ATOM 789 N N . TYR A 1 104 ? -5.561 28.041 -8.691 1.00 95.25 104 TYR A N 1
ATOM 790 C CA . TYR A 1 104 ? -6.834 28.540 -9.207 1.00 95.25 104 TYR A CA 1
ATOM 791 C C . TYR A 1 104 ? -7.582 27.491 -10.038 1.00 95.25 104 TYR A C 1
ATOM 793 O O . TYR A 1 104 ? -6.982 26.570 -10.590 1.00 95.25 104 TYR A O 1
ATOM 801 N N . THR A 1 105 ? -8.897 27.689 -10.154 1.00 95.62 105 THR A N 1
ATOM 802 C CA . THR A 1 105 ? -9.773 26.946 -11.066 1.00 95.62 105 THR A CA 1
ATOM 803 C C . THR A 1 105 ? -10.756 27.912 -11.720 1.00 95.62 105 THR A C 1
ATOM 805 O O . THR A 1 105 ? -11.346 28.762 -11.042 1.00 95.62 105 THR A O 1
ATOM 808 N N . VAL A 1 106 ? -10.938 27.777 -13.030 1.00 93.75 106 VAL A N 1
ATOM 809 C CA . VAL A 1 106 ? -11.870 28.557 -13.850 1.00 93.75 106 VAL A CA 1
ATOM 810 C C . VAL A 1 106 ? -12.782 27.589 -14.593 1.00 93.75 106 VAL A C 1
ATOM 812 O O . VAL A 1 106 ? -12.342 26.525 -15.009 1.00 93.75 106 VAL A O 1
ATOM 815 N N . ILE A 1 107 ? -14.055 27.955 -14.740 1.00 93.31 107 ILE A N 1
ATOM 816 C CA . ILE A 1 107 ? -15.017 27.176 -15.521 1.00 93.31 107 ILE A CA 1
ATOM 817 C C . ILE A 1 107 ? -15.563 27.970 -16.696 1.00 93.31 107 ILE A C 1
ATOM 819 O O . ILE A 1 107 ? -15.975 29.125 -16.541 1.00 93.31 107 ILE A O 1
ATOM 823 N N . THR A 1 108 ? -15.633 27.313 -17.848 1.00 92.75 108 THR A N 1
ATOM 824 C CA . THR A 1 108 ? -16.154 27.869 -19.095 1.00 92.75 108 THR A CA 1
ATOM 825 C C . THR A 1 108 ? -17.087 26.860 -19.750 1.00 92.75 108 THR A C 1
ATOM 827 O O . THR A 1 108 ? -16.844 25.662 -19.703 1.00 92.75 108 THR A O 1
ATOM 830 N N . LYS A 1 109 ? -18.184 27.326 -20.348 1.00 91.81 109 LYS A N 1
ATOM 831 C CA . LYS A 1 109 ? -19.024 26.492 -21.204 1.00 91.81 109 LYS A CA 1
ATOM 832 C C . LYS A 1 109 ? -18.602 26.640 -22.645 1.00 91.81 109 LYS A C 1
ATOM 834 O O . LYS A 1 109 ? -18.538 27.758 -23.155 1.00 91.81 109 LYS A O 1
ATOM 839 N N . GLU A 1 110 ? -18.380 25.508 -23.285 1.00 92.12 110 GLU A N 1
ATOM 840 C CA . GLU A 1 110 ? -17.861 25.414 -24.648 1.00 92.12 110 GLU A CA 1
ATOM 841 C C . GLU A 1 110 ? -18.721 24.450 -25.448 1.00 92.12 110 GLU A C 1
ATOM 843 O O . GLU A 1 110 ? -19.569 23.771 -24.879 1.00 92.12 110 GLU A O 1
ATOM 848 N N . SER A 1 111 ? -18.548 24.402 -26.765 1.00 92.88 111 SER A N 1
ATOM 849 C CA . SER A 1 111 ? -19.192 23.381 -27.593 1.00 92.88 111 SER A CA 1
ATOM 850 C C . SER A 1 111 ? -18.183 22.298 -27.940 1.00 92.88 111 SER A C 1
ATOM 852 O O . SER A 1 111 ? -17.107 22.617 -28.437 1.00 92.88 111 SER A O 1
ATOM 854 N N . ASP A 1 112 ? -18.541 21.039 -27.712 1.00 92.69 112 ASP A N 1
ATOM 855 C CA . ASP A 1 112 ? -17.758 19.879 -28.145 1.00 92.69 112 ASP A CA 1
ATOM 856 C C . ASP A 1 112 ? -18.712 18.733 -28.540 1.00 92.69 112 ASP A C 1
ATOM 858 O O . ASP A 1 112 ? -19.928 18.791 -28.317 1.00 92.69 112 ASP A O 1
ATOM 862 N N . SER A 1 113 ? -18.169 17.697 -29.173 1.00 87.44 113 SER A N 1
ATOM 863 C CA . SER A 1 113 ? -18.897 16.494 -29.562 1.00 87.44 113 SER A CA 1
ATOM 864 C C . SER A 1 113 ? -18.281 15.268 -28.904 1.00 87.44 113 SER A C 1
ATOM 866 O O . SER A 1 113 ? -17.099 14.981 -29.073 1.00 87.44 113 SER A O 1
ATOM 868 N N . ARG A 1 114 ? -19.119 14.493 -28.221 1.00 86.50 114 ARG A N 1
ATOM 869 C CA . ARG A 1 114 ? -18.783 13.180 -27.662 1.00 86.50 114 ARG A CA 1
ATOM 870 C C . ARG A 1 114 ? -19.583 12.080 -28.372 1.00 86.50 114 ARG A C 1
ATOM 872 O O . ARG A 1 114 ? -20.532 12.386 -29.103 1.00 86.50 114 ARG A O 1
ATOM 879 N N . PRO A 1 115 ? -19.258 10.790 -28.182 1.00 79.69 115 PRO A N 1
ATOM 880 C CA . PRO A 1 115 ? -20.049 9.709 -28.760 1.00 79.69 115 PRO A CA 1
ATOM 881 C C . PRO A 1 115 ? -21.543 9.842 -28.419 1.00 79.69 115 PRO A C 1
ATOM 883 O O . PRO A 1 115 ? -21.931 9.947 -27.255 1.00 79.69 115 PRO A O 1
ATOM 886 N N . GLY A 1 116 ? -22.383 9.874 -29.457 1.00 75.06 116 GLY A N 1
ATOM 887 C CA . GLY A 1 116 ? -23.842 9.959 -29.336 1.00 75.06 116 GLY A CA 1
ATOM 888 C C . GLY A 1 116 ? -24.426 11.350 -29.053 1.00 75.06 116 GLY A C 1
ATOM 889 O O . GLY A 1 116 ? -25.651 11.460 -29.003 1.00 75.06 116 GLY A O 1
ATOM 890 N N . ARG A 1 117 ? -23.615 12.411 -28.889 1.00 79.25 117 ARG A N 1
ATOM 891 C CA . ARG A 1 117 ? -24.118 13.771 -28.604 1.00 79.25 117 ARG A CA 1
ATOM 892 C C . ARG A 1 117 ? -23.131 14.879 -28.995 1.00 79.25 117 ARG A C 1
ATOM 894 O O . ARG A 1 117 ? -21.955 14.809 -28.662 1.00 79.25 117 ARG A O 1
ATOM 901 N N . ALA A 1 118 ? -23.651 15.951 -29.591 1.00 85.81 118 ALA A N 1
ATOM 902 C CA . ALA A 1 118 ? -22.970 17.240 -29.720 1.00 85.81 118 ALA A CA 1
ATOM 903 C C . ALA A 1 118 ? -23.764 18.312 -28.964 1.00 85.81 118 ALA A C 1
ATOM 905 O O . ALA A 1 118 ? -24.998 18.297 -29.004 1.00 85.81 118 ALA A O 1
ATOM 906 N N . GLY A 1 119 ? -23.080 19.219 -28.270 1.00 90.00 119 GLY A N 1
ATOM 907 C CA . GLY A 1 119 ? -23.744 20.201 -27.415 1.00 90.00 119 GLY A CA 1
ATOM 908 C C . GLY A 1 119 ? -22.770 21.046 -26.611 1.00 90.00 119 GLY A C 1
ATOM 909 O O . GLY A 1 119 ? -21.595 21.165 -26.969 1.00 90.00 119 GLY A O 1
ATOM 910 N N . LYS A 1 120 ? -23.275 21.656 -25.537 1.00 92.56 120 LYS A N 1
ATOM 911 C CA . LYS A 1 120 ? -22.429 22.375 -24.588 1.00 92.56 120 LYS A CA 1
ATOM 912 C C . LYS A 1 120 ? -21.798 21.411 -23.594 1.00 92.56 120 LYS A C 1
ATOM 914 O O . LYS A 1 120 ? -22.445 20.492 -23.117 1.00 92.56 120 LYS A O 1
ATOM 919 N N . VAL A 1 121 ? -20.557 21.696 -23.231 1.00 94.19 121 VAL A N 1
ATOM 920 C CA . VAL A 1 121 ? -19.784 20.972 -22.218 1.00 94.19 121 VAL A CA 1
ATOM 921 C C . VAL A 1 121 ? -19.200 21.960 -21.216 1.00 94.19 121 VAL A C 1
ATOM 923 O O . VAL A 1 121 ? -19.086 23.158 -21.504 1.00 94.19 121 VAL A O 1
ATOM 926 N N . LEU A 1 122 ? -18.828 21.476 -20.034 1.00 95.25 122 LEU A N 1
ATOM 927 C CA . LEU A 1 122 ? -18.101 22.269 -19.048 1.00 95.25 122 LEU A CA 1
ATOM 928 C C . LEU A 1 122 ? -16.598 22.044 -19.217 1.00 95.25 122 LEU A C 1
ATOM 930 O O . LEU A 1 122 ? -16.113 20.950 -18.949 1.00 95.25 122 LEU A O 1
ATOM 934 N N . ARG A 1 123 ? -15.858 23.080 -19.608 1.00 96.25 123 ARG A N 1
ATOM 935 C CA . ARG A 1 123 ? -14.402 23.125 -19.468 1.00 96.25 123 ARG A CA 1
ATOM 936 C C . ARG A 1 123 ? -14.042 23.630 -18.076 1.00 96.25 123 ARG A C 1
ATOM 938 O O . ARG A 1 123 ? -14.581 24.639 -17.614 1.00 96.25 123 ARG A O 1
ATOM 945 N N . ILE A 1 124 ? -13.114 22.939 -17.427 1.00 96.50 124 ILE A N 1
ATOM 946 C CA . ILE A 1 124 ? -12.543 23.301 -16.135 1.00 96.50 124 ILE A CA 1
ATOM 947 C C . ILE A 1 124 ? -11.032 23.451 -16.305 1.00 96.50 124 ILE A C 1
ATOM 949 O O . ILE A 1 124 ? -10.313 22.456 -16.369 1.00 96.50 124 ILE A O 1
ATOM 953 N N . ASP A 1 125 ? -10.554 24.691 -16.358 1.00 97.19 125 ASP A N 1
ATOM 954 C CA . ASP A 1 125 ? -9.129 25.018 -16.340 1.00 97.19 125 ASP A CA 1
ATOM 955 C C . ASP A 1 125 ? -8.641 25.064 -14.892 1.00 97.19 125 ASP A C 1
ATOM 957 O O . ASP A 1 125 ? -9.233 25.744 -14.046 1.00 97.19 125 ASP A O 1
ATOM 961 N N . PHE A 1 126 ? -7.543 24.378 -14.592 1.00 96.25 126 PHE A N 1
ATOM 962 C CA . PHE A 1 126 ? -6.968 24.347 -13.253 1.00 96.25 126 PHE A CA 1
ATOM 963 C C . PHE A 1 126 ? -5.458 24.568 -13.272 1.00 96.25 126 PHE A C 1
ATOM 965 O O . PHE A 1 126 ? -4.750 24.236 -14.221 1.00 96.25 126 PHE A O 1
ATOM 972 N N . SER A 1 127 ? -4.957 25.120 -12.172 1.00 96.19 127 SER A N 1
ATOM 973 C CA . SER A 1 127 ? -3.531 25.224 -11.892 1.00 96.19 127 SER A CA 1
ATOM 974 C C . SER A 1 127 ? -3.306 25.046 -10.399 1.00 96.19 127 SER A C 1
ATOM 976 O O . SER A 1 127 ? -3.769 25.856 -9.593 1.00 96.19 127 SER A O 1
ATOM 978 N N . LYS A 1 128 ? -2.584 23.989 -10.034 1.00 92.69 128 LYS A N 1
ATOM 979 C CA . LYS A 1 128 ? -2.205 23.640 -8.670 1.00 92.69 128 LYS A CA 1
ATOM 980 C C . LYS A 1 128 ? -0.702 23.860 -8.498 1.00 92.69 128 LYS A C 1
ATOM 982 O O . LYS A 1 128 ? 0.111 23.075 -8.971 1.00 92.69 128 LYS A O 1
ATOM 987 N N . GLN A 1 129 ? -0.341 24.940 -7.804 1.00 87.62 129 GLN A N 1
ATOM 988 C CA . GLN A 1 129 ? 1.057 25.365 -7.565 1.00 87.62 129 GLN A CA 1
ATOM 989 C C . GLN A 1 129 ? 1.341 25.658 -6.074 1.00 87.62 129 GLN A C 1
ATOM 991 O O . GLN A 1 129 ? 2.300 26.342 -5.725 1.00 87.62 129 GLN A O 1
ATOM 996 N N . GLY A 1 130 ? 0.444 25.215 -5.184 1.00 81.12 130 GLY A N 1
ATOM 997 C CA . GLY A 1 130 ? 0.428 25.536 -3.748 1.00 81.12 130 GLY A CA 1
ATOM 998 C C . GLY A 1 130 ? -0.910 26.144 -3.313 1.00 81.12 130 GLY A C 1
ATOM 999 O O . GLY A 1 130 ? -1.616 26.731 -4.125 1.00 81.12 130 GLY A O 1
ATOM 1000 N N . GLY A 1 131 ? -1.319 25.988 -2.054 1.00 88.75 131 GLY A N 1
ATOM 1001 C CA . GLY A 1 131 ? -2.733 26.174 -1.695 1.00 88.75 131 GLY A CA 1
ATOM 1002 C C . GLY A 1 131 ? -3.592 25.035 -2.261 1.00 88.75 131 GLY A C 1
ATOM 1003 O O . GLY A 1 131 ? -3.092 23.922 -2.433 1.00 88.75 131 GLY A O 1
ATOM 1004 N N . TRP A 1 132 ? -4.865 25.297 -2.548 1.00 90.06 132 TRP A N 1
ATOM 1005 C CA . TRP A 1 132 ? -5.855 24.283 -2.935 1.00 90.06 132 TRP A CA 1
ATOM 1006 C C . TRP A 1 132 ? -6.825 24.842 -3.977 1.00 90.06 132 TRP A C 1
ATOM 1008 O O . TRP A 1 132 ? -7.064 26.046 -3.982 1.00 90.06 132 TRP A O 1
ATOM 1018 N N . CYS A 1 133 ? -7.365 24.009 -4.867 1.00 94.94 133 CYS A N 1
ATOM 1019 C CA . CYS A 1 133 ? -8.358 24.428 -5.856 1.00 94.94 133 CYS A CA 1
ATOM 1020 C C . CYS A 1 133 ? -9.253 23.267 -6.314 1.00 94.94 133 CYS A C 1
ATOM 1022 O O . CYS A 1 133 ? -8.848 22.103 -6.247 1.00 94.94 133 CYS A O 1
ATOM 1024 N N . GLY A 1 134 ? -10.459 23.582 -6.780 1.00 95.69 134 GLY A N 1
ATOM 1025 C CA . GLY A 1 134 ? -11.431 22.585 -7.211 1.00 95.69 134 GLY A CA 1
ATOM 1026 C C . GLY A 1 134 ? -12.702 23.165 -7.808 1.00 95.69 134 GLY A C 1
ATOM 1027 O O . GLY A 1 134 ? -12.891 24.383 -7.909 1.00 95.69 134 GLY A O 1
ATOM 1028 N N . TRP A 1 135 ? -13.582 22.246 -8.183 1.00 96.31 135 TRP A N 1
ATOM 1029 C CA . TRP A 1 135 ? -14.920 22.508 -8.696 1.00 96.31 135 TRP A CA 1
ATOM 1030 C C . TRP A 1 135 ? -15.959 21.776 -7.846 1.00 96.31 135 TRP A C 1
ATOM 1032 O O . TRP A 1 135 ? -15.661 20.750 -7.236 1.00 96.31 135 TRP A O 1
ATOM 1042 N N . TYR A 1 136 ? -17.174 22.309 -7.785 1.00 94.62 136 TYR A N 1
ATOM 1043 C CA . TYR A 1 136 ? -18.296 21.648 -7.132 1.00 94.62 136 TYR A CA 1
ATOM 1044 C C . TYR A 1 136 ? -19.610 21.928 -7.856 1.00 94.62 136 TYR A C 1
ATOM 1046 O O . TYR A 1 136 ? -19.792 22.986 -8.467 1.00 94.62 136 TYR A O 1
ATOM 1054 N N . THR A 1 137 ? -20.560 21.012 -7.698 1.00 94.19 137 THR A N 1
ATOM 1055 C CA . THR A 1 137 ? -21.972 21.232 -8.011 1.00 94.19 137 THR A CA 1
ATOM 1056 C C . THR A 1 137 ? -22.839 20.807 -6.832 1.00 94.19 137 THR A C 1
ATOM 1058 O O . THR A 1 137 ? -22.599 19.772 -6.205 1.00 94.19 137 THR A O 1
ATOM 1061 N N . LEU A 1 138 ? -23.820 21.639 -6.490 1.00 93.19 138 LEU A N 1
ATOM 1062 C CA . LEU A 1 138 ? -24.804 21.333 -5.460 1.00 93.19 138 LEU A CA 1
ATOM 1063 C C . LEU A 1 138 ? -25.839 20.340 -5.996 1.00 93.19 138 LEU A C 1
ATOM 1065 O O . LEU A 1 138 ? -26.173 20.329 -7.179 1.00 93.19 138 LEU A O 1
ATOM 1069 N N . LEU A 1 139 ? -26.358 19.511 -5.100 1.00 93.31 139 LEU A N 1
ATOM 1070 C CA . LEU A 1 139 ? -27.306 18.443 -5.408 1.00 93.31 139 LEU A CA 1
ATOM 1071 C C . LEU A 1 139 ? -28.708 18.714 -4.833 1.00 93.31 139 LEU A C 1
ATOM 1073 O O . LEU A 1 139 ? -29.621 17.935 -5.081 1.00 93.31 139 LEU A O 1
ATOM 1077 N N . ASN A 1 140 ? -28.894 19.827 -4.109 1.00 90.31 140 ASN A N 1
ATOM 1078 C CA . ASN A 1 140 ? -30.185 20.307 -3.589 1.00 90.31 140 ASN A CA 1
ATOM 1079 C C . ASN A 1 140 ? -30.994 19.263 -2.787 1.00 90.31 140 ASN A C 1
ATOM 1081 O O . ASN A 1 140 ? -32.224 19.252 -2.829 1.00 90.31 140 ASN A O 1
ATOM 1085 N N . GLY A 1 141 ? -30.323 18.394 -2.027 1.00 88.94 141 GLY A N 1
ATOM 1086 C CA . GLY A 1 141 ? -30.987 17.400 -1.182 1.00 88.94 141 GLY A CA 1
ATOM 1087 C C . GLY A 1 141 ? -31.642 16.267 -1.970 1.00 88.94 141 GLY A C 1
ATOM 1088 O O . GLY A 1 141 ? -32.599 15.677 -1.477 1.00 88.94 141 GLY A O 1
ATOM 1089 N N . VAL A 1 142 ? -31.174 15.989 -3.190 1.00 90.94 142 VAL A N 1
ATOM 1090 C CA . VAL A 1 142 ? -31.732 14.926 -4.030 1.00 90.94 142 VAL A CA 1
ATOM 1091 C C . VAL A 1 142 ? -31.560 13.548 -3.382 1.00 90.94 142 VAL A C 1
ATOM 1093 O O . VAL A 1 142 ? -30.505 13.233 -2.826 1.00 90.94 142 VAL A O 1
ATOM 1096 N N . ASP A 1 143 ? -32.608 12.731 -3.479 1.00 91.81 143 ASP A N 1
ATOM 1097 C CA . ASP A 1 143 ? -32.616 11.342 -3.028 1.00 91.81 143 ASP A CA 1
ATOM 1098 C C . ASP A 1 143 ? -31.979 10.448 -4.096 1.00 91.81 143 ASP A C 1
ATOM 1100 O O . ASP A 1 143 ? -32.501 10.306 -5.205 1.00 91.81 143 ASP A O 1
ATOM 1104 N N . VAL A 1 144 ? -30.838 9.853 -3.751 1.00 92.19 144 VAL A N 1
ATOM 1105 C CA . VAL A 1 144 ? -30.102 8.912 -4.596 1.00 92.19 144 VAL A CA 1
ATOM 1106 C C . VAL A 1 144 ? -30.096 7.485 -4.037 1.00 92.19 144 VAL A C 1
ATOM 1108 O O . VAL A 1 144 ? -29.340 6.634 -4.508 1.00 92.19 144 VAL A O 1
ATOM 1111 N N . SER A 1 145 ? -30.941 7.189 -3.046 1.00 89.69 145 SER A N 1
ATOM 1112 C CA . SER A 1 145 ? -30.979 5.893 -2.357 1.00 89.69 145 SER A CA 1
ATOM 1113 C C . SER A 1 145 ? -31.241 4.704 -3.293 1.00 89.69 145 SER A C 1
ATOM 1115 O O . SER A 1 145 ? -30.762 3.600 -3.017 1.00 89.69 145 SER A O 1
ATOM 1117 N N . GLY A 1 146 ? -31.928 4.928 -4.419 1.00 89.25 146 GLY A N 1
ATOM 1118 C CA . GLY A 1 146 ? -32.203 3.928 -5.457 1.00 89.25 146 GLY A CA 1
ATOM 1119 C C . GLY A 1 146 ? -31.071 3.680 -6.463 1.00 89.25 146 GLY A C 1
ATOM 1120 O O . GLY A 1 146 ? -31.211 2.807 -7.311 1.00 89.25 146 GLY A O 1
ATOM 1121 N N . PHE A 1 147 ? -29.954 4.411 -6.392 1.00 91.56 147 PHE A N 1
ATOM 1122 C CA . PHE A 1 147 ? -28.870 4.321 -7.376 1.00 91.56 147 PHE A CA 1
ATOM 1123 C C . PHE A 1 147 ? -27.612 3.672 -6.792 1.00 91.56 147 PHE A C 1
ATOM 1125 O O . PHE A 1 147 ? -27.400 3.617 -5.576 1.00 91.56 147 PHE A O 1
ATOM 1132 N N . ASN A 1 148 ? -26.755 3.163 -7.674 1.00 90.88 148 ASN A N 1
ATOM 1133 C CA . ASN A 1 148 ? -25.492 2.527 -7.297 1.00 90.88 148 ASN A CA 1
ATOM 1134 C C . ASN A 1 148 ? -24.268 3.138 -7.978 1.00 90.88 148 ASN A C 1
ATOM 1136 O O . ASN A 1 148 ? -23.145 2.818 -7.580 1.00 90.88 148 ASN A O 1
ATOM 1140 N N . ALA A 1 149 ? -24.480 4.013 -8.961 1.00 92.19 149 ALA A N 1
ATOM 1141 C CA . ALA A 1 149 ? -23.418 4.637 -9.720 1.00 92.19 149 ALA A CA 1
ATOM 1142 C C . ALA A 1 149 ? -23.656 6.139 -9.911 1.00 92.19 149 ALA A C 1
ATOM 1144 O O . ALA A 1 149 ? -24.760 6.577 -10.242 1.00 92.19 149 ALA A O 1
ATOM 1145 N N . LEU A 1 150 ? -22.583 6.912 -9.757 1.00 94.50 150 LEU A N 1
ATOM 1146 C CA . LEU A 1 150 ? -22.444 8.251 -10.320 1.00 94.50 150 LEU A CA 1
ATOM 1147 C C . LEU A 1 150 ? -21.715 8.115 -11.661 1.00 94.50 150 LEU A C 1
ATOM 1149 O O . LEU A 1 150 ? -20.649 7.506 -11.727 1.00 94.50 150 LEU A O 1
ATOM 1153 N N . THR A 1 151 ? -22.262 8.689 -12.725 1.00 94.25 151 THR A N 1
ATOM 1154 C CA . THR A 1 151 ? -21.654 8.663 -14.059 1.00 94.25 151 THR A CA 1
ATOM 1155 C C . THR A 1 151 ? -21.451 10.058 -14.603 1.00 94.25 151 THR A C 1
ATOM 1157 O O . THR A 1 151 ? -22.285 10.928 -14.366 1.00 94.25 151 THR A O 1
ATOM 1160 N N . PHE A 1 152 ? -20.379 10.249 -15.362 1.00 95.44 152 PHE A N 1
ATOM 1161 C CA . PHE A 1 152 ? -20.133 11.456 -16.146 1.00 95.44 152 PHE A CA 1
ATOM 1162 C C . PHE A 1 152 ? -19.164 11.147 -17.285 1.00 95.44 152 PHE A C 1
ATOM 1164 O O . PHE A 1 152 ? -18.440 10.154 -17.246 1.00 95.44 152 PHE A O 1
ATOM 1171 N N . TRP A 1 153 ? -19.151 11.987 -18.312 1.00 95.25 153 TRP A N 1
ATOM 1172 C CA . TRP A 1 153 ? -18.158 11.937 -19.378 1.00 95.25 153 TRP A CA 1
ATOM 1173 C C . TRP A 1 153 ? -17.029 12.912 -19.078 1.00 95.25 153 TRP A C 1
ATOM 1175 O O . TRP A 1 153 ? -17.283 14.017 -18.598 1.00 95.25 153 TRP A O 1
ATOM 1185 N N . VAL A 1 154 ? -15.795 12.510 -19.373 1.00 97.06 154 VAL A N 1
ATOM 1186 C CA . VAL A 1 154 ? -14.601 13.336 -19.191 1.00 97.06 154 VAL A CA 1
ATOM 1187 C C . VAL A 1 154 ? -13.661 13.212 -20.384 1.00 97.06 154 VAL A C 1
ATOM 1189 O O . VAL A 1 154 ? -13.575 12.155 -21.009 1.00 97.06 154 VAL A O 1
ATOM 1192 N N . LYS A 1 155 ? -12.961 14.301 -20.690 1.00 95.44 155 LYS A N 1
ATOM 1193 C CA . LYS A 1 155 ? -11.898 14.383 -21.694 1.00 95.44 155 LYS A CA 1
ATOM 1194 C C . LYS A 1 155 ? -10.829 15.360 -21.207 1.00 95.44 155 LYS A C 1
ATOM 1196 O O . LYS A 1 155 ? -11.163 16.396 -20.638 1.00 95.44 155 LYS A O 1
ATOM 1201 N N . GLY A 1 156 ? -9.565 15.029 -21.418 1.00 96.19 156 GLY A N 1
ATOM 1202 C CA . GLY A 1 156 ? -8.419 15.884 -21.123 1.00 96.19 156 GLY A CA 1
ATOM 1203 C C . GLY A 1 156 ? -8.048 16.783 -22.297 1.00 96.19 156 GLY A C 1
ATOM 1204 O O . GLY A 1 156 ? -8.354 16.475 -23.450 1.00 96.19 156 GLY A O 1
ATOM 1205 N N . GLU A 1 157 ? -7.367 17.889 -22.016 1.00 94.44 157 GLU A N 1
ATOM 1206 C CA . GLU A 1 157 ? -6.754 18.731 -23.045 1.00 94.44 157 GLU A CA 1
ATOM 1207 C C . GLU A 1 157 ? -5.485 18.085 -23.609 1.00 94.44 157 GLU A C 1
ATOM 1209 O O . GLU A 1 157 ? -5.296 18.049 -24.825 1.00 94.44 157 GLU A O 1
ATOM 1214 N N . THR A 1 158 ? -4.632 17.551 -22.735 1.00 91.62 158 THR A N 1
ATOM 1215 C CA . THR A 1 158 ? -3.392 16.856 -23.107 1.00 91.62 158 THR A CA 1
ATOM 1216 C C . THR A 1 158 ? -3.427 15.368 -22.783 1.00 91.62 158 THR A C 1
ATOM 1218 O O . THR A 1 158 ? -2.560 14.628 -23.243 1.00 91.62 158 THR A O 1
ATOM 1221 N N . GLY A 1 159 ? -4.410 14.924 -21.996 1.00 85.06 159 GLY A N 1
ATOM 1222 C CA . GLY A 1 159 ? -4.388 13.605 -21.378 1.00 85.06 159 GLY A CA 1
ATOM 1223 C C . GLY A 1 159 ? -3.448 13.578 -20.168 1.00 85.06 159 GLY A C 1
ATOM 1224 O O . GLY A 1 159 ? -2.505 14.365 -20.049 1.00 85.06 159 GLY A O 1
ATOM 1225 N N . GLY A 1 160 ? -3.717 12.665 -19.240 1.00 84.00 160 GLY A N 1
ATOM 1226 C CA . GLY A 1 160 ? -3.000 12.516 -17.977 1.00 84.00 160 GLY A CA 1
ATOM 1227 C C . GLY A 1 160 ? -3.443 13.474 -16.868 1.00 84.00 160 GLY A C 1
ATOM 1228 O O . GLY A 1 160 ? -2.865 13.426 -15.779 1.00 84.00 160 GLY A O 1
ATOM 1229 N N . GLU A 1 161 ? -4.456 14.318 -17.091 1.00 92.06 161 GLU A N 1
ATOM 1230 C CA . GLU A 1 161 ? -5.033 15.172 -16.054 1.00 92.06 161 GLU A CA 1
ATOM 1231 C C . GLU A 1 161 ? -5.568 14.330 -14.886 1.00 92.06 161 GLU A C 1
ATOM 1233 O O . GLU A 1 161 ? -6.008 13.188 -15.044 1.00 92.06 161 GLU A O 1
ATOM 1238 N N . ARG A 1 162 ? -5.505 14.891 -13.672 1.00 89.06 162 ARG A N 1
ATOM 1239 C CA . ARG A 1 162 ? -5.862 14.187 -12.436 1.00 89.06 162 ARG A CA 1
ATOM 1240 C C . ARG A 1 162 ? -6.702 15.065 -11.527 1.00 89.06 162 ARG A C 1
ATOM 1242 O O . ARG A 1 162 ? -6.377 16.230 -11.301 1.00 89.06 162 ARG A O 1
ATOM 1249 N N . PHE A 1 163 ? -7.730 14.466 -10.948 1.00 92.19 163 PHE A N 1
ATOM 1250 C CA . PHE A 1 163 ? -8.532 15.041 -9.879 1.00 92.19 163 PHE A CA 1
ATOM 1251 C C . PHE A 1 163 ? -9.103 13.922 -9.012 1.00 92.19 163 PHE A C 1
ATOM 1253 O O . PHE A 1 163 ? -9.172 12.769 -9.441 1.00 92.19 163 PHE A O 1
ATOM 1260 N N . ASP A 1 164 ? -9.522 14.288 -7.810 1.00 90.94 164 ASP A N 1
ATOM 1261 C CA . ASP A 1 164 ? -10.188 13.380 -6.886 1.00 90.94 164 ASP A CA 1
ATOM 1262 C C . ASP A 1 164 ? -11.669 13.716 -6.778 1.00 90.94 164 ASP A C 1
ATOM 1264 O O . ASP A 1 164 ? -12.057 14.878 -6.916 1.00 90.94 164 ASP A O 1
ATOM 1268 N N . ILE A 1 165 ? -12.484 12.704 -6.503 1.00 92.75 165 ILE A N 1
ATOM 1269 C CA . ILE A 1 165 ? -13.941 12.807 -6.455 1.00 92.75 165 ILE A CA 1
ATOM 1270 C C . ILE A 1 165 ? -14.402 12.738 -4.999 1.00 92.75 165 ILE A C 1
ATOM 1272 O O . ILE A 1 165 ? -13.925 11.904 -4.230 1.00 92.75 165 ILE A O 1
ATOM 1276 N N . GLY A 1 166 ? -15.341 13.606 -4.625 1.00 92.25 166 GLY A N 1
ATOM 1277 C CA . GLY A 1 166 ? -15.963 13.638 -3.305 1.00 92.25 166 GLY A CA 1
ATOM 1278 C C . GLY A 1 166 ? -17.476 13.826 -3.365 1.00 92.25 166 GLY A C 1
ATOM 1279 O O . GLY A 1 166 ? -17.978 14.539 -4.236 1.00 92.25 166 GLY A O 1
ATOM 1280 N N . LEU A 1 167 ? -18.202 13.223 -2.423 1.00 93.56 167 LEU A N 1
ATOM 1281 C CA . LEU A 1 167 ? -19.638 13.429 -2.220 1.00 93.56 167 LEU A CA 1
ATOM 1282 C C . LEU A 1 167 ? -19.903 13.870 -0.784 1.00 93.56 167 LEU A C 1
ATOM 1284 O O . LEU A 1 167 ? -19.298 13.357 0.150 1.00 93.56 167 LEU A O 1
ATOM 1288 N N . ALA A 1 168 ? -20.827 14.804 -0.612 1.00 92.19 168 ALA A N 1
ATOM 1289 C CA . ALA A 1 168 ? -21.312 15.225 0.695 1.00 92.19 168 ALA A CA 1
ATOM 1290 C C . ALA A 1 168 ? -22.833 15.117 0.731 1.00 92.19 168 ALA A C 1
ATOM 1292 O O . ALA A 1 168 ? -23.494 15.434 -0.264 1.00 92.19 168 ALA A O 1
ATOM 1293 N N . ASP A 1 169 ? -23.383 14.717 1.874 1.00 91.69 169 ASP A N 1
ATOM 1294 C CA . ASP A 1 169 ? -24.797 14.927 2.173 1.00 91.69 169 ASP A CA 1
ATOM 1295 C C . ASP A 1 169 ? -25.043 16.357 2.687 1.00 91.69 169 ASP A C 1
ATOM 1297 O O . ASP A 1 169 ? -24.114 17.150 2.869 1.00 91.69 169 ASP A O 1
ATOM 1301 N N . ASN A 1 170 ? -26.308 16.726 2.873 1.00 87.50 170 ASN A N 1
ATOM 1302 C CA . ASN A 1 170 ? -26.660 18.065 3.342 1.00 87.50 170 ASN A CA 1
ATOM 1303 C C . ASN A 1 170 ? -26.183 18.369 4.773 1.00 87.50 170 ASN A C 1
ATOM 1305 O O . ASN A 1 170 ? -25.906 19.519 5.092 1.00 87.50 170 ASN A O 1
ATOM 1309 N N . THR A 1 171 ? -26.028 17.352 5.623 1.00 84.12 171 THR A N 1
ATOM 1310 C CA . THR A 1 171 ? -25.603 17.536 7.014 1.00 84.12 171 THR A CA 1
ATOM 1311 C C . THR A 1 171 ? -24.139 17.950 7.057 1.00 84.12 171 THR A C 1
ATOM 1313 O O . THR A 1 171 ? -23.761 18.809 7.846 1.00 84.12 171 THR A O 1
ATOM 1316 N N . MET A 1 172 ? -23.316 17.377 6.178 1.00 85.19 172 MET A N 1
ATOM 1317 C CA . MET A 1 172 ? -21.915 17.774 6.038 1.00 85.19 172 MET A CA 1
ATOM 1318 C C . MET A 1 172 ? -21.778 19.223 5.565 1.00 85.19 172 MET A C 1
ATOM 1320 O O . MET A 1 172 ? -20.910 19.937 6.052 1.00 85.19 172 MET A O 1
ATOM 1324 N N . GLN A 1 173 ? -22.665 19.690 4.681 1.00 69.31 173 GLN A N 1
ATOM 1325 C CA . GLN A 1 173 ? -22.686 21.097 4.273 1.00 69.31 173 GLN A CA 1
ATOM 1326 C C . GLN A 1 173 ? -23.064 22.024 5.428 1.00 69.31 173 GLN A C 1
ATOM 1328 O O . GLN A 1 173 ? -22.394 23.031 5.639 1.00 69.31 173 GLN A O 1
ATOM 1333 N N . ASP A 1 174 ? -24.096 21.658 6.192 1.00 73.75 174 ASP A N 1
ATOM 1334 C CA . ASP A 1 174 ? -24.575 22.447 7.330 1.00 73.75 174 ASP A CA 1
ATOM 1335 C C . ASP A 1 174 ? -23.534 22.538 8.459 1.00 73.75 174 ASP A C 1
ATOM 1337 O O . ASP A 1 174 ? -23.451 23.550 9.154 1.00 73.75 174 ASP A O 1
ATOM 1341 N N . LEU A 1 175 ? -22.736 21.482 8.642 1.00 73.50 175 LEU A N 1
ATOM 1342 C CA . LEU A 1 175 ? -21.691 21.395 9.665 1.00 73.50 175 LEU A CA 1
ATOM 1343 C C . LEU A 1 175 ? -20.299 21.825 9.169 1.00 73.50 175 LEU A C 1
ATOM 1345 O O . LEU A 1 175 ? -19.337 21.706 9.927 1.00 73.50 175 LEU A O 1
ATOM 1349 N N . GLU A 1 176 ? -20.182 22.299 7.924 1.00 74.62 176 GLU A N 1
ATOM 1350 C CA . GLU A 1 176 ? -18.908 22.658 7.278 1.00 74.62 176 GLU A CA 1
ATOM 1351 C C . GLU A 1 176 ? -17.858 21.525 7.321 1.00 74.62 176 GLU A C 1
ATOM 1353 O O . GLU A 1 176 ? -16.660 21.751 7.497 1.00 74.62 176 GLU A O 1
ATOM 1358 N N . ILE A 1 177 ? -18.319 20.282 7.162 1.00 74.75 177 ILE A N 1
ATOM 1359 C CA . ILE A 1 177 ? -17.488 19.078 7.104 1.00 74.75 177 ILE A CA 1
ATOM 1360 C C . ILE A 1 177 ? -17.124 18.791 5.642 1.00 74.75 177 ILE A C 1
ATOM 1362 O O . ILE A 1 177 ? -17.944 18.947 4.735 1.00 74.75 177 ILE A O 1
ATOM 1366 N N . ASP A 1 178 ? -15.883 18.358 5.411 1.00 77.81 178 ASP A N 1
ATOM 1367 C CA . ASP A 1 178 ? -15.414 17.961 4.083 1.00 77.81 178 ASP A CA 1
ATOM 1368 C C . ASP A 1 178 ? -16.238 16.798 3.504 1.00 77.81 178 ASP A C 1
ATOM 1370 O O . ASP A 1 178 ? -16.714 15.918 4.220 1.00 77.81 178 ASP A O 1
ATOM 1374 N N . ALA A 1 179 ? -16.363 16.772 2.175 1.00 85.31 179 ALA A N 1
ATOM 1375 C CA . ALA A 1 179 ? -16.992 15.664 1.465 1.00 85.31 179 ALA A CA 1
ATOM 1376 C C . ALA A 1 179 ? -16.259 14.335 1.726 1.00 85.31 179 ALA A C 1
ATOM 1378 O O . ALA A 1 179 ? -15.029 14.294 1.825 1.00 85.31 179 ALA A O 1
ATOM 1379 N N . VAL A 1 180 ? -17.014 13.236 1.750 1.00 85.69 180 VAL A N 1
ATOM 1380 C CA . VAL A 1 180 ? -16.470 11.875 1.766 1.00 85.69 180 VAL A CA 1
ATOM 1381 C C . VAL A 1 180 ? -15.653 11.673 0.496 1.00 85.69 180 VAL A C 1
ATOM 1383 O O . VAL A 1 180 ? -16.112 11.997 -0.600 1.00 85.69 180 VAL A O 1
ATOM 1386 N N . TYR A 1 181 ? -14.425 11.180 0.640 1.00 83.69 181 TYR A N 1
ATOM 1387 C CA . TYR A 1 181 ? -13.504 10.936 -0.467 1.00 83.69 181 TYR A CA 1
ATOM 1388 C C . TYR A 1 181 ? -13.852 9.625 -1.176 1.00 83.69 181 TYR A C 1
ATOM 1390 O O . TYR A 1 181 ? -13.843 8.568 -0.552 1.00 83.69 181 TYR A O 1
ATOM 1398 N N . LEU A 1 182 ? -14.130 9.686 -2.481 1.00 80.00 182 LEU A N 1
ATOM 1399 C CA . LEU A 1 182 ? -14.447 8.504 -3.289 1.00 80.00 182 LEU A CA 1
ATOM 1400 C C . LEU A 1 182 ? -13.208 7.875 -3.917 1.00 80.00 182 LEU A C 1
ATOM 1402 O O . LEU A 1 182 ? -13.213 6.681 -4.195 1.00 80.00 182 LEU A O 1
ATOM 1406 N N . GLY A 1 183 ? -12.169 8.666 -4.173 1.00 75.81 183 GLY A N 1
ATOM 1407 C CA . GLY A 1 183 ? -10.972 8.198 -4.860 1.00 75.81 183 GLY A CA 1
ATOM 1408 C C . GLY A 1 183 ? -10.468 9.167 -5.918 1.00 75.81 183 GLY A C 1
ATOM 1409 O O . GLY A 1 183 ? -11.161 10.102 -6.336 1.00 75.81 183 GLY A O 1
ATOM 1410 N N . SER A 1 184 ? -9.253 8.892 -6.383 1.00 82.38 184 SER A N 1
ATOM 1411 C CA . SER A 1 184 ? -8.690 9.512 -7.578 1.00 82.38 184 SER A CA 1
ATOM 1412 C C . SER A 1 184 ? -9.463 9.064 -8.811 1.00 82.38 184 SER A C 1
ATOM 1414 O O . SER A 1 184 ? -9.907 7.915 -8.876 1.00 82.38 184 SER A O 1
ATOM 1416 N N . ILE A 1 185 ? -9.559 9.919 -9.831 1.00 85.06 185 ILE A N 1
ATOM 1417 C CA . ILE A 1 185 ? -10.150 9.565 -11.128 1.00 85.06 185 ILE A CA 1
ATOM 1418 C C . ILE A 1 185 ? -9.531 8.291 -11.732 1.00 85.06 185 ILE A C 1
ATOM 1420 O O . ILE A 1 185 ? -10.236 7.494 -12.349 1.00 85.06 185 ILE A O 1
ATOM 1424 N N . LYS A 1 186 ? -8.238 8.041 -11.480 1.00 77.19 186 LYS A N 1
ATOM 1425 C CA . LYS A 1 186 ? -7.537 6.828 -11.930 1.00 77.19 186 LYS A CA 1
ATOM 1426 C C . LYS A 1 186 ? -8.113 5.536 -11.354 1.00 77.19 186 LYS A C 1
ATOM 1428 O O . LYS A 1 186 ? -8.047 4.509 -12.011 1.00 77.19 186 LYS A O 1
ATOM 1433 N N . SER A 1 187 ? -8.749 5.594 -10.187 1.00 73.75 187 SER A N 1
ATOM 1434 C CA . SER A 1 187 ? -9.406 4.430 -9.575 1.00 73.75 187 SER A CA 1
ATOM 1435 C C . SER A 1 187 ? -10.618 3.950 -10.384 1.00 73.75 187 SER A C 1
ATOM 1437 O O . SER A 1 187 ? -11.075 2.827 -10.195 1.00 73.75 187 SER A O 1
ATOM 1439 N N . PHE A 1 188 ? -11.164 4.801 -11.262 1.00 78.81 188 PHE A N 1
ATOM 1440 C CA . PHE A 1 188 ? -12.365 4.519 -12.060 1.00 78.81 188 PHE A CA 1
ATOM 1441 C C . PHE A 1 188 ? -12.080 4.441 -13.565 1.00 78.81 188 PHE A C 1
ATOM 1443 O O . PHE A 1 188 ? -12.854 3.838 -14.305 1.00 78.81 188 PHE A O 1
ATOM 1450 N N . ILE A 1 189 ? -10.971 5.033 -14.013 1.00 78.69 189 ILE A N 1
ATOM 1451 C CA . ILE A 1 189 ? -10.406 4.884 -15.358 1.00 78.69 189 ILE A CA 1
ATOM 1452 C C . ILE A 1 189 ? -8.890 4.634 -15.227 1.00 78.69 189 ILE A C 1
ATOM 1454 O O . ILE A 1 189 ? -8.121 5.596 -15.235 1.00 78.69 189 ILE A O 1
ATOM 1458 N N . PRO A 1 190 ? -8.441 3.370 -15.069 1.00 66.06 190 PRO A N 1
ATOM 1459 C CA . PRO A 1 190 ? -7.041 3.029 -14.764 1.00 66.06 190 PRO A CA 1
ATOM 1460 C C . PRO A 1 190 ? -6.006 3.608 -15.737 1.00 66.06 190 PRO A C 1
ATOM 1462 O O . PRO A 1 190 ? -4.944 4.071 -15.321 1.00 66.06 190 PRO A O 1
ATOM 1465 N N . GLN A 1 191 ? -6.353 3.701 -17.024 1.00 68.12 191 GLN A N 1
ATOM 1466 C CA . GLN A 1 191 ? -5.527 4.332 -18.060 1.00 68.12 191 GLN A CA 1
ATOM 1467 C C . GLN A 1 191 ? -5.355 5.854 -17.876 1.00 68.12 191 GLN A C 1
ATOM 1469 O O . GLN A 1 191 ? -4.555 6.488 -18.560 1.00 68.12 191 GLN A O 1
ATOM 1474 N N . GLY A 1 192 ? -6.103 6.453 -16.949 1.00 80.38 192 GLY A N 1
ATOM 1475 C CA . GLY A 1 192 ? -6.190 7.888 -16.738 1.00 80.38 192 GLY A CA 1
ATOM 1476 C C . GLY A 1 192 ? -7.100 8.588 -17.744 1.00 80.38 192 GLY A C 1
ATOM 1477 O O . GLY A 1 192 ? -7.738 7.977 -18.606 1.00 80.38 192 GLY A O 1
ATOM 1478 N N . ILE A 1 193 ? -7.171 9.910 -17.602 1.00 87.56 193 ILE A N 1
ATOM 1479 C CA . ILE A 1 193 ? -7.864 10.779 -18.552 1.00 87.56 193 ILE A CA 1
ATOM 1480 C C . ILE A 1 193 ? -7.051 10.821 -19.848 1.00 87.56 193 ILE A C 1
ATOM 1482 O O . ILE A 1 193 ? -5.838 11.005 -19.815 1.00 87.56 193 ILE A O 1
ATOM 1486 N N . THR A 1 194 ? -7.713 10.661 -20.985 1.00 91.31 194 THR A N 1
ATOM 1487 C CA . THR A 1 194 ? -7.118 10.751 -22.324 1.00 91.31 194 THR A CA 1
ATOM 1488 C C . THR A 1 194 ? -7.616 11.999 -23.047 1.00 91.31 194 THR A C 1
ATOM 1490 O O . THR A 1 194 ? -8.505 12.700 -22.565 1.00 91.31 194 THR A O 1
ATOM 1493 N N . THR A 1 195 ? -7.076 12.271 -24.232 1.00 92.69 195 THR A N 1
ATOM 1494 C CA . THR A 1 195 ? -7.596 13.318 -25.124 1.00 92.69 195 THR A CA 1
ATOM 1495 C C . THR A 1 195 ? -8.918 12.935 -25.799 1.00 92.69 195 THR A C 1
ATOM 1497 O O . THR A 1 195 ? -9.501 13.753 -26.508 1.00 92.69 195 THR A O 1
ATOM 1500 N N . GLU A 1 196 ? -9.410 11.713 -25.582 1.00 93.19 196 GLU A N 1
ATOM 1501 C CA . GLU A 1 196 ? -10.691 11.224 -26.082 1.00 93.19 196 GLU A CA 1
ATOM 1502 C C . GLU A 1 196 ? -11.744 11.184 -24.969 1.00 93.19 196 GLU A C 1
ATOM 1504 O O . GLU A 1 196 ? -11.438 11.048 -23.784 1.00 93.19 196 GLU A O 1
ATOM 1509 N N . TRP A 1 197 ? -13.016 11.291 -25.355 1.00 94.25 197 TRP A N 1
ATOM 1510 C CA . TRP A 1 197 ? -14.132 11.221 -24.413 1.00 94.25 197 TRP A CA 1
ATOM 1511 C C . TRP A 1 197 ? -14.263 9.825 -23.799 1.00 94.25 197 TRP A C 1
ATOM 1513 O O . TRP A 1 197 ? -14.525 8.845 -24.496 1.00 94.25 197 TRP A O 1
ATOM 1523 N N . GLN A 1 198 ? -14.169 9.758 -22.475 1.00 94.00 198 GLN A N 1
ATOM 1524 C CA . GLN A 1 198 ? -14.346 8.546 -21.681 1.00 94.00 198 GLN A CA 1
ATOM 1525 C C . GLN A 1 198 ? -15.552 8.700 -20.757 1.00 94.00 198 GLN A C 1
ATOM 1527 O O . GLN A 1 198 ? -15.739 9.746 -20.134 1.00 94.00 198 GLN A O 1
ATOM 1532 N N . GLN A 1 199 ? -16.366 7.652 -20.644 1.00 92.00 199 GLN A N 1
ATOM 1533 C CA . GL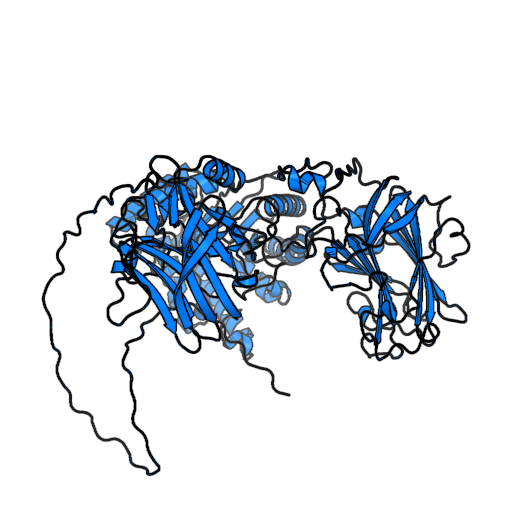N A 1 199 ? -17.414 7.599 -19.631 1.00 92.00 199 GLN A CA 1
ATOM 1534 C C . GLN A 1 199 ? -16.838 7.032 -18.336 1.00 92.00 199 GLN A C 1
ATOM 1536 O O . GLN A 1 199 ? -16.284 5.936 -18.319 1.00 92.00 199 GLN A O 1
ATOM 1541 N N . VAL A 1 200 ? -17.009 7.771 -17.248 1.00 91.69 200 VAL A N 1
ATOM 1542 C CA . VAL A 1 200 ? -16.604 7.382 -15.902 1.00 91.69 200 VAL A CA 1
ATOM 1543 C C . VAL A 1 200 ? -17.819 6.826 -15.177 1.00 91.69 200 VAL A C 1
ATOM 1545 O O . VAL A 1 200 ? -18.903 7.413 -15.234 1.00 91.69 200 VAL A O 1
ATOM 1548 N N . LYS A 1 201 ? -17.635 5.702 -14.481 1.00 90.81 201 LYS A N 1
ATOM 1549 C CA . LYS A 1 201 ? -18.638 5.103 -13.600 1.00 90.81 201 LYS A CA 1
ATOM 1550 C C . LYS A 1 201 ? -18.041 4.957 -12.208 1.00 90.81 201 LYS A C 1
ATOM 1552 O O . LYS A 1 201 ? -17.094 4.203 -12.011 1.00 90.81 201 LYS A O 1
ATOM 1557 N N . VAL A 1 202 ? -18.595 5.685 -11.252 1.00 88.81 202 VAL A N 1
ATOM 1558 C CA . VAL A 1 202 ? -18.138 5.714 -9.866 1.00 88.81 202 VAL A CA 1
ATOM 1559 C C . VAL A 1 202 ? -19.130 4.931 -9.006 1.00 88.81 202 VAL A C 1
ATOM 1561 O O . VAL A 1 202 ? -20.283 5.355 -8.889 1.00 88.81 202 VAL A O 1
ATOM 1564 N N . PRO A 1 203 ? -18.725 3.803 -8.401 1.00 88.00 203 PRO A N 1
ATOM 1565 C CA . PRO A 1 203 ? -19.536 3.094 -7.420 1.00 88.00 203 PRO A CA 1
ATOM 1566 C C . PRO A 1 203 ? -19.826 3.977 -6.202 1.00 88.00 203 PRO A C 1
ATOM 1568 O O . PRO A 1 203 ? -18.904 4.428 -5.532 1.00 88.00 203 PRO A O 1
ATOM 1571 N N . ILE A 1 204 ? -21.102 4.199 -5.885 1.00 87.38 204 ILE A N 1
ATOM 1572 C CA . ILE A 1 204 ? -21.510 4.998 -4.708 1.00 87.38 204 ILE A CA 1
ATOM 1573 C C . ILE A 1 204 ? -22.192 4.160 -3.625 1.00 87.38 204 ILE A C 1
ATOM 1575 O O . ILE A 1 204 ? -22.419 4.636 -2.518 1.00 87.38 204 ILE A O 1
ATOM 1579 N N . ALA A 1 205 ? -22.512 2.895 -3.919 1.00 77.62 205 ALA A N 1
ATOM 1580 C CA . ALA A 1 205 ? -23.192 2.019 -2.968 1.00 77.62 205 ALA A CA 1
ATOM 1581 C C . ALA A 1 205 ? -22.341 1.699 -1.724 1.00 77.62 205 ALA A C 1
ATOM 1583 O O . ALA A 1 205 ? -22.906 1.476 -0.661 1.00 77.62 205 ALA A O 1
ATOM 1584 N N . ALA A 1 206 ? -21.009 1.727 -1.841 1.00 70.12 206 ALA A N 1
ATOM 1585 C CA . ALA A 1 206 ? -20.085 1.500 -0.726 1.00 70.12 206 ALA A CA 1
ATOM 1586 C C . ALA A 1 206 ? -20.044 2.658 0.294 1.00 70.12 206 ALA A C 1
ATOM 1588 O O . ALA A 1 206 ? -19.349 2.567 1.295 1.00 70.12 206 ALA A O 1
ATOM 1589 N N . LEU A 1 207 ? -20.752 3.763 0.043 1.00 77.19 207 LEU A N 1
ATOM 1590 C CA . LEU A 1 207 ? -20.726 4.959 0.895 1.00 77.19 207 LEU A CA 1
ATOM 1591 C C . LEU A 1 207 ? -22.020 5.145 1.688 1.00 77.19 207 LEU A C 1
ATOM 1593 O O . LEU A 1 207 ? -22.184 6.163 2.354 1.00 77.19 207 LEU A O 1
ATOM 1597 N N . ARG A 1 208 ? -22.958 4.194 1.601 1.00 81.00 208 ARG A N 1
ATOM 1598 C CA . ARG A 1 208 ? -24.285 4.308 2.227 1.00 81.00 208 ARG A CA 1
ATOM 1599 C C . ARG A 1 208 ? -24.204 4.483 3.742 1.00 81.00 208 ARG A C 1
ATOM 1601 O O . ARG A 1 208 ? -24.969 5.258 4.296 1.00 81.00 208 ARG A O 1
ATOM 1608 N N . SER A 1 209 ? -23.221 3.858 4.387 1.00 80.31 209 SER A N 1
ATOM 1609 C CA . SER A 1 209 ? -22.986 4.027 5.822 1.00 80.31 209 SER A CA 1
ATOM 1610 C C . SER A 1 209 ? -22.375 5.376 6.210 1.00 80.31 209 SER A C 1
ATOM 1612 O O . SER A 1 209 ? -22.424 5.743 7.382 1.00 80.31 209 SER A O 1
ATOM 1614 N N . GLU A 1 210 ? -21.812 6.127 5.265 1.00 82.00 210 GLU A N 1
ATOM 1615 C CA . GLU A 1 210 ? -21.138 7.408 5.514 1.00 82.00 210 GLU A CA 1
ATOM 1616 C C . GLU A 1 210 ? -21.942 8.616 5.035 1.00 82.00 210 GLU A C 1
ATOM 1618 O O . GLU A 1 210 ? -21.696 9.733 5.484 1.00 82.00 210 GLU A O 1
ATOM 1623 N N . LEU A 1 211 ? -22.899 8.402 4.132 1.00 86.81 211 LEU A N 1
ATOM 1624 C CA . LEU A 1 211 ? -23.684 9.449 3.494 1.00 86.81 211 LEU A CA 1
ATOM 1625 C C . LEU A 1 211 ? -25.173 9.182 3.662 1.00 86.81 211 LEU A C 1
ATOM 1627 O O . LEU A 1 211 ? -25.671 8.097 3.362 1.00 86.81 211 LEU A O 1
ATOM 1631 N N . LYS A 1 212 ? -25.928 10.217 4.031 1.00 88.94 212 LYS A N 1
ATOM 1632 C CA . LYS A 1 212 ? -27.393 10.168 3.974 1.00 88.94 212 LYS A CA 1
ATOM 1633 C C . LYS A 1 212 ? -27.865 10.256 2.521 1.00 88.94 212 LYS A C 1
ATOM 1635 O O . LYS A 1 212 ? -28.126 11.338 1.994 1.00 88.94 212 LYS A O 1
ATOM 1640 N N . MET A 1 213 ? -27.981 9.095 1.876 1.00 89.44 213 MET A N 1
ATOM 1641 C CA . MET A 1 213 ? -28.298 8.969 0.446 1.00 89.44 213 MET A CA 1
ATOM 1642 C C . MET A 1 213 ? -29.663 9.546 0.045 1.00 89.44 213 MET A C 1
ATOM 1644 O O . MET A 1 213 ? -29.895 9.778 -1.134 1.00 89.44 213 MET A O 1
ATOM 1648 N N . ASP A 1 214 ? -30.565 9.793 0.995 1.00 91.38 214 ASP A N 1
ATOM 1649 C CA . ASP A 1 214 ? -31.876 10.405 0.757 1.00 91.38 214 ASP A CA 1
ATOM 1650 C C . ASP A 1 214 ? -31.834 11.946 0.670 1.00 91.38 214 ASP A C 1
ATOM 1652 O O . ASP A 1 214 ? -32.862 12.573 0.416 1.00 91.38 214 ASP A O 1
ATOM 1656 N N . ARG A 1 215 ? -30.669 12.567 0.914 1.00 91.00 215 ARG A N 1
ATOM 1657 C CA . ARG A 1 215 ? -30.508 14.028 1.014 1.00 91.00 215 ARG A CA 1
ATOM 1658 C C . ARG A 1 215 ? -29.110 14.510 0.616 1.00 91.00 215 ARG A C 1
ATOM 1660 O O . ARG A 1 215 ? -28.396 15.154 1.389 1.00 91.00 215 ARG A O 1
ATOM 1667 N N . MET A 1 216 ? -28.709 14.227 -0.617 1.00 93.75 216 MET A N 1
ATOM 1668 C CA . MET A 1 216 ? -27.368 14.571 -1.093 1.00 93.75 216 MET A CA 1
ATOM 1669 C C . MET A 1 216 ? -27.138 16.085 -1.192 1.00 93.75 216 MET A C 1
ATOM 1671 O O . MET A 1 216 ? -27.976 16.832 -1.693 1.00 93.75 216 MET A O 1
ATOM 1675 N N . GLY A 1 217 ? -25.969 16.539 -0.745 1.00 92.25 217 GLY A N 1
ATOM 1676 C CA . GLY A 1 217 ? -25.584 17.947 -0.678 1.00 92.25 217 GLY A CA 1
ATOM 1677 C C . GLY A 1 217 ? -24.784 18.411 -1.893 1.00 92.25 217 GLY A C 1
ATOM 1678 O O . GLY A 1 217 ? -25.186 19.358 -2.574 1.00 92.25 217 GLY A O 1
ATOM 1679 N N . SER A 1 218 ? -23.632 17.794 -2.173 1.00 93.75 218 SER A N 1
ATOM 1680 C CA . SER A 1 218 ? -22.738 18.226 -3.263 1.00 93.75 218 SER A CA 1
ATOM 1681 C C . SER A 1 218 ? -21.867 17.116 -3.826 1.00 93.75 218 SER A C 1
ATOM 1683 O O . SER A 1 218 ? -21.450 16.214 -3.105 1.00 93.75 218 SER A O 1
ATOM 1685 N N . LEU A 1 219 ? -21.518 17.274 -5.101 1.00 95.31 219 LEU A N 1
ATOM 1686 C CA . LEU A 1 219 ? -20.399 16.608 -5.759 1.00 95.31 219 LEU A CA 1
ATOM 1687 C C . LEU A 1 219 ? -19.223 17.585 -5.852 1.00 95.31 219 LEU A C 1
ATOM 1689 O O . LEU A 1 219 ? -19.404 18.730 -6.273 1.00 95.31 219 LEU A O 1
ATOM 1693 N N . VAL A 1 220 ? -18.028 17.135 -5.471 1.00 95.25 220 VAL A N 1
ATOM 1694 C CA . VAL A 1 220 ? -16.810 17.954 -5.422 1.00 95.25 220 VAL A CA 1
ATOM 1695 C C . VAL A 1 220 ? -15.686 17.265 -6.180 1.00 95.25 220 VAL A C 1
ATOM 1697 O O . VAL A 1 220 ? -15.412 16.093 -5.942 1.00 95.25 220 VAL A O 1
ATOM 1700 N N . PHE A 1 221 ? -15.010 18.005 -7.058 1.00 96.00 221 PHE A N 1
ATOM 1701 C CA . PHE A 1 221 ? -13.773 17.583 -7.710 1.00 96.00 221 PHE A CA 1
ATOM 1702 C C . PHE A 1 221 ? -12.593 18.376 -7.140 1.00 96.00 221 PHE A C 1
ATOM 1704 O O . PHE A 1 221 ? -12.547 19.607 -7.242 1.00 96.00 221 PHE A O 1
ATOM 1711 N N . TRP A 1 222 ? -11.629 17.677 -6.540 1.00 93.62 222 TRP A N 1
ATOM 1712 C CA . TRP A 1 222 ? -10.422 18.275 -5.969 1.00 93.62 222 TRP A CA 1
ATOM 1713 C C . TRP A 1 222 ? -9.233 18.151 -6.930 1.00 93.62 222 TRP A C 1
ATOM 1715 O O . TRP A 1 222 ? -8.771 17.047 -7.217 1.00 93.62 222 TRP A O 1
ATOM 1725 N N . PHE A 1 223 ? -8.647 19.278 -7.342 1.00 93.19 223 PHE A N 1
ATOM 1726 C CA . PHE A 1 223 ? -7.365 19.293 -8.059 1.00 93.19 223 PHE A CA 1
ATOM 1727 C C . PHE A 1 223 ? -6.218 19.350 -7.041 1.00 93.19 223 PHE A C 1
ATOM 1729 O O . PHE A 1 223 ? -5.681 20.414 -6.719 1.00 93.19 223 PHE A O 1
ATOM 1736 N N . ARG A 1 224 ? -5.889 18.192 -6.455 1.00 84.56 224 ARG A N 1
ATOM 1737 C CA . ARG A 1 224 ? -4.893 18.087 -5.371 1.00 84.56 224 ARG A CA 1
ATOM 1738 C C . ARG A 1 224 ? -3.449 18.036 -5.874 1.00 84.56 224 ARG A C 1
ATOM 1740 O O . ARG A 1 224 ? -2.543 18.493 -5.175 1.00 84.56 224 ARG A O 1
ATOM 1747 N N . TYR A 1 225 ? -3.252 17.524 -7.082 1.00 84.94 225 TYR A N 1
ATOM 1748 C CA . TYR A 1 225 ? -1.944 17.239 -7.669 1.00 84.94 225 TYR A CA 1
ATOM 1749 C C . TYR A 1 225 ? -1.335 18.477 -8.309 1.00 84.94 225 TYR A C 1
ATOM 1751 O O . TYR A 1 225 ? -2.023 19.177 -9.046 1.00 84.94 225 TYR A O 1
ATOM 1759 N N . GLU A 1 226 ? -0.050 18.732 -8.052 1.00 85.50 226 GLU A N 1
ATOM 1760 C CA . GLU A 1 226 ? 0.660 19.818 -8.728 1.00 85.50 226 GLU A CA 1
ATOM 1761 C C . GLU A 1 226 ? 0.630 19.641 -10.247 1.00 85.50 226 GLU A C 1
ATOM 1763 O O . GLU A 1 226 ? 0.770 18.531 -10.765 1.00 85.50 226 GLU A O 1
ATOM 1768 N N . GLY A 1 227 ? 0.423 20.753 -10.946 1.00 88.81 227 GLY A N 1
ATOM 1769 C CA . GLY A 1 227 ? 0.256 20.774 -12.392 1.00 88.81 227 GLY A CA 1
ATOM 1770 C C . GLY A 1 227 ? -0.809 21.767 -12.834 1.00 88.81 227 GLY A C 1
ATOM 1771 O O . GLY A 1 227 ? -1.512 22.371 -12.024 1.00 88.81 227 GLY A O 1
ATOM 1772 N N . SER A 1 228 ? -0.916 21.944 -14.141 1.00 94.06 228 SER A N 1
ATOM 1773 C CA . SER A 1 228 ? -1.942 22.765 -14.774 1.00 94.06 228 SER A CA 1
ATOM 1774 C C . SER A 1 228 ? -2.451 22.068 -16.019 1.00 94.06 228 SER A C 1
ATOM 1776 O O . SER A 1 228 ? -1.678 21.391 -16.692 1.00 94.06 228 SER A O 1
ATOM 1778 N N . GLY A 1 229 ? -3.720 22.274 -16.333 1.00 95.44 229 GLY A N 1
ATOM 1779 C CA . GLY A 1 229 ? -4.355 21.712 -17.514 1.00 95.44 229 GLY A CA 1
ATOM 1780 C C . GLY A 1 229 ? -5.833 22.055 -17.541 1.00 95.44 229 GLY A C 1
ATOM 1781 O O . GLY A 1 229 ? -6.306 22.886 -16.756 1.00 95.44 229 GLY A O 1
ATOM 1782 N N . ALA A 1 230 ? -6.562 21.384 -18.422 1.00 97.00 230 ALA A N 1
ATOM 1783 C CA . ALA A 1 230 ? -8.002 21.510 -18.500 1.00 97.00 230 ALA A CA 1
ATOM 1784 C C . ALA A 1 230 ? -8.666 20.157 -18.719 1.00 97.00 230 ALA A C 1
ATOM 1786 O O . ALA A 1 230 ? -8.137 19.287 -19.406 1.00 97.00 230 ALA A O 1
ATOM 1787 N N . ILE A 1 231 ? -9.852 20.007 -18.138 1.00 97.44 231 ILE A N 1
ATOM 1788 C CA . ILE A 1 231 ? -10.744 18.883 -18.417 1.00 97.44 231 ILE A CA 1
ATOM 1789 C C . ILE A 1 231 ? -12.055 19.402 -18.994 1.00 97.44 231 ILE A C 1
ATOM 1791 O O . ILE A 1 231 ? -12.532 20.471 -18.611 1.00 97.44 231 ILE A O 1
ATOM 1795 N N . LEU A 1 232 ? -12.640 18.638 -19.906 1.00 97.19 232 LEU A N 1
ATOM 1796 C CA . LEU A 1 232 ? -13.992 18.823 -20.407 1.00 97.19 232 LEU A CA 1
ATOM 1797 C C . LEU A 1 232 ? -14.891 17.764 -19.770 1.00 97.19 232 LEU A C 1
ATOM 1799 O O . LEU A 1 232 ? -14.485 16.611 -19.618 1.00 97.19 232 LEU A O 1
ATOM 1803 N N . MET A 1 233 ? -16.109 18.155 -19.405 1.00 95.56 233 MET A N 1
ATOM 1804 C CA . MET A 1 233 ? -17.091 17.289 -18.760 1.00 95.56 233 MET A CA 1
ATOM 1805 C C . MET A 1 233 ? -18.489 17.434 -19.354 1.00 95.56 233 MET A C 1
ATOM 1807 O O . MET A 1 233 ? -18.899 18.531 -19.742 1.00 95.56 233 MET A O 1
ATOM 1811 N N . ASP A 1 234 ? -19.236 16.329 -19.352 1.00 94.62 234 ASP A N 1
ATOM 1812 C CA . ASP A 1 234 ? -20.650 16.283 -19.739 1.00 94.62 234 ASP A CA 1
ATOM 1813 C C . ASP A 1 234 ? -21.422 15.178 -18.981 1.00 94.62 234 ASP A C 1
ATOM 1815 O O . ASP A 1 23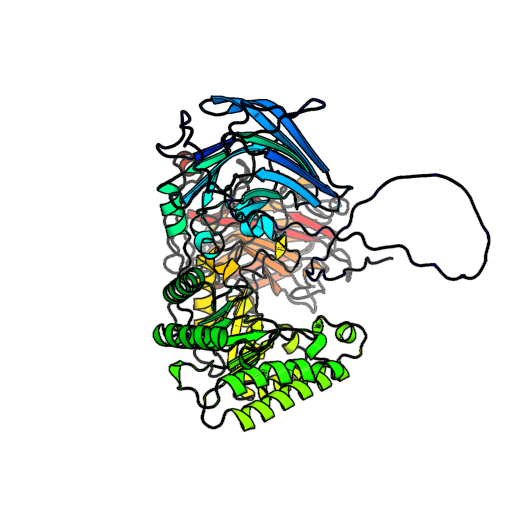4 ? -20.821 14.256 -18.431 1.00 94.62 234 ASP A O 1
ATOM 1819 N N . ASP A 1 235 ? -22.755 15.262 -18.968 1.00 92.81 235 ASP A N 1
ATOM 1820 C CA . ASP A 1 235 ? -23.696 14.233 -18.477 1.00 92.81 235 ASP A CA 1
ATOM 1821 C C . ASP A 1 235 ? -23.434 13.691 -17.064 1.00 92.81 235 ASP A C 1
ATOM 1823 O O . ASP A 1 235 ? -23.306 12.480 -16.866 1.00 92.81 235 ASP A O 1
ATOM 1827 N N . ILE A 1 236 ? -23.420 14.560 -16.058 1.00 95.44 236 ILE A N 1
ATOM 1828 C CA . ILE A 1 236 ? -23.371 14.100 -14.668 1.00 95.44 236 ILE A CA 1
ATOM 1829 C C . ILE A 1 236 ? -24.737 13.521 -14.300 1.00 95.44 236 ILE A C 1
ATOM 1831 O O . ILE A 1 236 ? -25.749 14.224 -14.363 1.00 95.44 236 ILE A O 1
ATOM 1835 N N . ALA A 1 237 ? -24.779 12.255 -13.892 1.00 95.38 237 ALA A N 1
ATOM 1836 C CA . ALA A 1 237 ? -26.016 11.577 -13.525 1.00 95.38 237 ALA A CA 1
ATOM 1837 C C . ALA A 1 237 ? -25.822 10.510 -12.444 1.00 95.38 237 ALA A C 1
ATOM 1839 O O . ALA A 1 237 ? -24.776 9.870 -12.372 1.00 95.38 237 ALA A O 1
ATOM 1840 N N . PHE A 1 238 ? -26.869 10.276 -11.657 1.00 94.88 238 PHE A N 1
ATOM 1841 C CA . PHE A 1 238 ? -27.006 9.080 -10.832 1.00 94.88 238 PHE A CA 1
ATOM 1842 C C . PHE A 1 238 ? -27.818 8.032 -11.588 1.00 94.88 238 PHE A C 1
ATOM 1844 O O . PHE A 1 238 ? -28.893 8.326 -12.123 1.00 94.88 238 PHE A O 1
ATOM 1851 N N . VAL A 1 239 ? -27.284 6.814 -11.658 1.00 93.00 239 VAL A N 1
ATOM 1852 C CA . VAL A 1 239 ? -27.863 5.716 -12.434 1.00 93.00 239 VAL A CA 1
ATOM 1853 C C . VAL A 1 239 ? -27.849 4.413 -11.639 1.00 93.00 239 VAL A C 1
ATOM 1855 O O . VAL A 1 239 ? -27.031 4.209 -10.738 1.00 93.00 239 VAL A O 1
ATOM 1858 N N . GLU A 1 240 ? -28.794 3.539 -11.970 1.00 91.19 240 GLU A N 1
ATOM 1859 C CA . GLU A 1 240 ? -28.753 2.140 -11.577 1.00 91.19 240 GLU A CA 1
ATOM 1860 C C . GLU A 1 240 ? -28.105 1.376 -12.733 1.00 91.19 240 GLU A C 1
ATOM 1862 O O . GLU A 1 240 ? -28.649 1.314 -13.836 1.00 91.19 240 GLU A O 1
ATOM 1867 N N . ASP A 1 241 ? -26.906 0.855 -12.495 1.00 88.50 241 ASP A N 1
ATOM 1868 C CA . ASP A 1 241 ? -26.106 0.162 -13.495 1.00 88.50 241 ASP A CA 1
ATOM 1869 C C . ASP A 1 241 ? -25.747 -1.257 -13.010 1.00 88.50 241 ASP A C 1
ATOM 1871 O O . ASP A 1 241 ? -24.949 -1.412 -12.072 1.00 88.50 241 ASP A O 1
ATOM 1875 N N . PRO A 1 242 ? -26.304 -2.312 -13.639 1.00 87.19 242 PRO A N 1
ATOM 1876 C CA . PRO A 1 242 ? -25.972 -3.701 -13.325 1.00 87.19 242 PRO A CA 1
ATOM 1877 C C . PRO A 1 242 ? -24.484 -4.035 -13.491 1.00 87.19 242 PRO A C 1
ATOM 1879 O O . PRO A 1 242 ? -23.965 -4.896 -12.780 1.00 87.19 242 PRO A O 1
ATOM 1882 N N . GLU A 1 243 ? -23.778 -3.361 -14.400 1.00 83.19 243 GLU A N 1
ATOM 1883 C CA . GLU A 1 243 ? -22.341 -3.548 -14.584 1.00 83.19 243 GLU A CA 1
ATOM 1884 C C . GLU A 1 243 ? -21.565 -3.024 -13.377 1.00 83.19 243 GLU A C 1
ATOM 1886 O O . GLU A 1 243 ? -20.671 -3.708 -12.884 1.00 83.19 243 GLU A O 1
ATOM 1891 N N . VAL A 1 244 ? -21.950 -1.865 -12.836 1.00 84.50 244 VAL A N 1
ATOM 1892 C CA . VAL A 1 244 ? -21.334 -1.329 -11.614 1.00 84.50 244 VAL A CA 1
ATOM 1893 C C . VAL A 1 244 ? -21.613 -2.243 -10.423 1.00 84.50 244 VAL A C 1
ATOM 1895 O O . VAL A 1 244 ? -20.701 -2.500 -9.643 1.00 84.50 244 VAL A O 1
ATOM 1898 N N . GLN A 1 245 ? -22.819 -2.821 -10.308 1.00 82.69 245 GLN A N 1
ATOM 1899 C CA . GLN A 1 245 ? -23.085 -3.844 -9.282 1.00 82.69 245 GLN A CA 1
ATOM 1900 C C . GLN A 1 245 ? -22.151 -5.050 -9.419 1.00 82.69 245 GLN A C 1
ATOM 1902 O O . GLN A 1 245 ? -21.615 -5.546 -8.425 1.00 82.69 245 GLN A O 1
ATOM 1907 N N . ARG A 1 246 ? -21.948 -5.529 -10.651 1.00 83.69 246 ARG A N 1
ATOM 1908 C CA . ARG A 1 246 ? -21.036 -6.641 -10.931 1.00 83.69 246 ARG A CA 1
ATOM 1909 C C . ARG A 1 246 ? -19.601 -6.286 -10.531 1.00 83.69 246 ARG A C 1
ATOM 1911 O O . ARG A 1 246 ? -18.985 -7.073 -9.822 1.00 83.69 246 ARG A O 1
ATOM 1918 N N . ILE A 1 247 ? -19.113 -5.103 -10.912 1.00 77.38 247 ILE A N 1
ATOM 1919 C CA . ILE A 1 247 ? -17.763 -4.615 -10.583 1.00 77.38 247 ILE A CA 1
ATOM 1920 C C . ILE A 1 247 ? -17.578 -4.492 -9.067 1.00 77.38 247 ILE A C 1
ATOM 1922 O O . ILE A 1 247 ? -16.582 -4.981 -8.546 1.00 77.38 247 ILE A O 1
ATOM 1926 N N . ILE A 1 248 ? -18.542 -3.914 -8.339 1.00 79.69 248 ILE A N 1
ATOM 1927 C CA . ILE A 1 248 ? -18.497 -3.836 -6.867 1.00 79.69 248 ILE A CA 1
ATOM 1928 C C . ILE A 1 248 ? -18.354 -5.236 -6.269 1.00 79.69 248 ILE A C 1
ATOM 1930 O O . ILE A 1 248 ? -17.505 -5.462 -5.412 1.00 79.69 248 ILE A O 1
ATOM 1934 N N . LYS A 1 249 ? -19.166 -6.193 -6.731 1.00 82.38 249 LYS A N 1
ATOM 1935 C CA . LYS A 1 249 ? -19.139 -7.569 -6.227 1.00 82.38 249 LYS A CA 1
ATOM 1936 C C . LYS A 1 249 ? -17.829 -8.289 -6.555 1.00 82.38 249 LYS A C 1
ATOM 1938 O O . LYS A 1 249 ? -17.362 -9.083 -5.745 1.00 82.38 249 LYS A O 1
ATOM 1943 N N . GLU A 1 250 ? -17.261 -8.046 -7.731 1.00 81.00 250 GLU A N 1
ATOM 1944 C CA . GLU A 1 250 ? -15.980 -8.622 -8.152 1.00 81.00 250 GLU A CA 1
ATOM 1945 C C . GLU A 1 250 ? -14.795 -8.025 -7.395 1.00 81.00 250 GLU A C 1
ATOM 1947 O O . GLU A 1 250 ? -13.878 -8.764 -7.038 1.00 81.00 250 GLU A O 1
ATOM 1952 N N . ASN A 1 251 ? -14.846 -6.724 -7.108 1.00 82.31 251 ASN A N 1
ATOM 1953 C CA . ASN A 1 251 ? -13.824 -6.010 -6.352 1.00 82.31 251 ASN A CA 1
ATOM 1954 C C . ASN A 1 251 ? -13.966 -6.158 -4.839 1.00 82.31 251 ASN A C 1
ATOM 1956 O O . ASN A 1 251 ? -13.032 -5.813 -4.129 1.00 82.31 251 ASN A O 1
ATOM 1960 N N . ALA A 1 252 ? -15.085 -6.688 -4.342 1.00 87.56 252 ALA A N 1
ATOM 1961 C CA . ALA A 1 252 ? -15.334 -6.836 -2.918 1.00 87.56 252 ALA A CA 1
ATOM 1962 C C . ALA A 1 252 ? -14.239 -7.690 -2.240 1.00 87.56 252 ALA A C 1
ATOM 1964 O O . ALA A 1 252 ? -14.132 -8.886 -2.546 1.00 87.56 252 ALA A O 1
ATOM 1965 N N . PRO A 1 253 ? -13.481 -7.124 -1.280 1.00 92.12 253 PRO A N 1
ATOM 1966 C CA . PRO A 1 253 ? -12.449 -7.860 -0.565 1.00 92.12 253 PRO A CA 1
ATOM 1967 C C . PRO A 1 253 ? -13.020 -9.080 0.150 1.00 92.12 253 PRO A C 1
ATOM 1969 O O . PRO A 1 253 ? -14.139 -9.060 0.685 1.00 92.12 253 PRO A O 1
ATOM 1972 N N . ARG A 1 254 ? -12.239 -10.158 0.154 1.00 93.75 254 ARG A N 1
ATOM 1973 C CA . ARG A 1 254 ? -12.572 -11.417 0.820 1.00 93.75 254 ARG A CA 1
ATOM 1974 C C . ARG A 1 254 ? -11.299 -12.159 1.188 1.00 93.75 254 ARG A C 1
ATOM 1976 O O . ARG A 1 254 ? -10.320 -12.093 0.454 1.00 93.75 254 ARG A O 1
ATOM 1983 N N . ALA A 1 255 ? -11.355 -12.917 2.274 1.00 92.12 255 ALA A N 1
ATOM 1984 C CA . ALA A 1 255 ? -10.230 -13.738 2.683 1.00 92.12 255 ALA A CA 1
ATOM 1985 C C . ALA A 1 255 ? -10.046 -14.931 1.736 1.00 92.12 255 ALA A C 1
ATOM 1987 O O . ALA A 1 255 ? -11.006 -15.650 1.438 1.00 92.12 255 ALA A O 1
ATOM 1988 N N . VAL A 1 256 ? -8.808 -15.182 1.315 1.00 86.56 256 VAL A N 1
ATOM 1989 C CA . VAL A 1 256 ? -8.416 -16.401 0.595 1.00 86.56 256 VAL A CA 1
ATOM 1990 C C . VAL A 1 256 ? -7.317 -17.040 1.421 1.00 86.56 256 VAL A C 1
ATOM 1992 O O . VAL A 1 256 ? -6.201 -16.551 1.413 1.00 86.56 256 VAL A O 1
ATOM 1995 N N . ARG A 1 257 ? -7.670 -18.071 2.201 1.00 82.88 257 ARG A N 1
ATOM 1996 C CA . ARG A 1 257 ? -6.775 -18.616 3.227 1.00 82.88 257 ARG A CA 1
ATOM 1997 C C . ARG A 1 257 ? -6.536 -20.104 3.073 1.00 82.88 257 ARG A C 1
ATOM 1999 O O . ARG A 1 257 ? -7.490 -20.886 3.156 1.00 82.88 257 ARG A O 1
ATOM 2006 N N . LYS A 1 258 ? -5.274 -20.493 2.932 1.00 82.44 258 LYS A N 1
ATOM 2007 C CA . LYS A 1 258 ? -4.813 -21.874 3.134 1.00 82.44 258 LYS A CA 1
ATOM 2008 C C . LYS A 1 258 ? -4.541 -22.128 4.611 1.00 82.44 258 LYS A C 1
ATOM 2010 O O . LYS A 1 258 ? -5.036 -23.115 5.154 1.00 82.44 258 LYS A O 1
ATOM 2015 N N . GLU A 1 259 ? -3.837 -21.203 5.260 1.00 80.31 259 GLU A N 1
ATOM 2016 C CA . GLU A 1 259 ? -3.515 -21.273 6.683 1.00 80.31 259 GLU A CA 1
ATOM 2017 C C . GLU A 1 259 ? -4.525 -20.469 7.509 1.00 80.31 259 GLU A C 1
ATOM 2019 O O . GLU A 1 259 ? -4.821 -19.301 7.243 1.00 80.31 259 GLU A O 1
ATOM 2024 N N . LYS A 1 260 ? -5.093 -21.097 8.542 1.00 88.31 260 LYS A N 1
ATOM 2025 C CA . LYS A 1 260 ? -6.061 -20.435 9.427 1.00 88.31 260 LYS A CA 1
ATOM 2026 C C . LYS A 1 260 ? -5.340 -19.772 10.588 1.00 88.31 260 LYS A C 1
ATOM 2028 O O . LYS A 1 260 ? -5.219 -20.352 11.663 1.00 88.31 260 LYS A O 1
ATOM 2033 N N . VAL A 1 261 ? -4.898 -18.545 10.356 1.00 91.94 261 VAL A N 1
ATOM 2034 C CA . VAL A 1 261 ? -4.304 -17.685 11.383 1.00 91.94 261 VAL A CA 1
ATOM 2035 C C . VAL A 1 261 ? -5.284 -16.599 11.805 1.00 91.94 261 VAL A C 1
ATOM 2037 O O . VAL A 1 261 ? -6.186 -16.230 11.045 1.00 91.94 261 VAL A O 1
ATOM 2040 N N . HIS A 1 262 ? -5.111 -16.101 13.028 1.00 96.06 262 HIS A N 1
ATOM 2041 C CA . HIS A 1 262 ? -5.903 -14.989 13.541 1.00 96.06 262 HIS A CA 1
ATOM 2042 C C . HIS A 1 262 ? -5.691 -13.748 12.670 1.00 96.06 262 HIS A C 1
ATOM 2044 O O . HIS A 1 262 ? -4.581 -13.505 12.185 1.00 96.06 262 HIS A O 1
ATOM 2050 N N . ARG A 1 263 ? -6.744 -12.950 12.495 1.00 97.75 263 ARG A N 1
ATOM 2051 C CA . ARG A 1 263 ? -6.670 -11.700 11.738 1.00 97.75 263 ARG A CA 1
ATOM 2052 C C . ARG A 1 263 ? -7.245 -10.552 12.537 1.00 97.75 263 ARG A C 1
ATOM 2054 O O . ARG A 1 263 ? -8.326 -10.676 13.119 1.00 97.75 263 ARG A O 1
ATOM 2061 N N . SER A 1 264 ? -6.542 -9.431 12.514 1.00 98.50 264 SER A N 1
ATOM 2062 C CA . SER A 1 264 ? -7.009 -8.190 13.111 1.00 98.50 264 SER A CA 1
ATOM 2063 C C . SER A 1 264 ? -6.987 -7.018 12.137 1.00 98.50 264 SER A C 1
ATOM 2065 O O . SER A 1 264 ? -6.424 -7.107 11.048 1.00 98.50 264 SER A O 1
ATOM 2067 N N . MET A 1 265 ? -7.666 -5.928 12.484 1.00 98.50 265 MET A N 1
ATOM 2068 C CA . MET A 1 265 ? -7.779 -4.762 11.608 1.00 98.50 265 MET A CA 1
ATOM 2069 C C . MET A 1 265 ? -7.890 -3.467 12.409 1.00 98.50 265 MET A C 1
ATOM 2071 O O . MET A 1 265 ? -8.648 -3.398 13.379 1.00 98.50 265 MET A O 1
ATOM 2075 N N . TRP A 1 266 ? -7.182 -2.427 11.964 1.00 98.38 266 TRP A N 1
ATOM 2076 C CA . TRP A 1 266 ? -7.355 -1.071 12.488 1.00 98.38 266 TRP A CA 1
ATOM 2077 C C . TRP A 1 266 ? -8.604 -0.418 11.888 1.00 98.38 266 TRP A C 1
ATOM 2079 O O . TRP A 1 266 ? -8.803 -0.411 10.672 1.00 98.38 266 TRP A O 1
ATOM 2089 N N . VAL A 1 267 ? -9.446 0.155 12.747 1.00 96.19 267 VAL A N 1
ATOM 2090 C CA . VAL A 1 267 ? -10.691 0.840 12.382 1.00 96.19 267 VAL A CA 1
ATOM 2091 C C . VAL A 1 267 ? -10.640 2.267 12.922 1.00 96.19 267 VAL A C 1
ATOM 2093 O O . VAL A 1 267 ? -11.033 2.557 14.055 1.00 96.19 267 VAL A O 1
ATOM 2096 N N . TRP A 1 268 ? -10.136 3.175 12.091 1.00 90.38 268 TRP A N 1
ATOM 2097 C CA . TRP A 1 268 ? -10.070 4.602 12.392 1.00 90.38 268 TRP A CA 1
ATOM 2098 C C . TRP A 1 268 ? -11.347 5.323 11.954 1.00 90.38 268 TRP A C 1
ATOM 2100 O O . TRP A 1 268 ? -11.817 5.116 10.841 1.00 90.38 268 TRP A O 1
ATOM 2110 N N . LYS A 1 269 ? -11.850 6.241 12.792 1.00 72.12 269 LYS A N 1
ATOM 2111 C CA . LYS A 1 269 ? -12.860 7.256 12.421 1.00 72.12 269 LYS A CA 1
ATOM 2112 C C . LYS A 1 269 ? -14.205 6.709 11.887 1.00 72.12 269 LYS A C 1
ATOM 2114 O O . LYS A 1 269 ? -14.790 7.317 10.998 1.00 72.12 269 LYS A O 1
ATOM 2119 N N . TYR A 1 270 ? -14.730 5.626 12.469 1.00 77.62 270 TYR A N 1
ATOM 2120 C CA . TYR A 1 270 ? -16.098 5.137 12.215 1.00 77.62 270 TYR A CA 1
ATOM 2121 C C . TYR A 1 270 ? -16.953 5.181 13.487 1.00 77.62 270 TYR A C 1
ATOM 2123 O O . TYR A 1 270 ? -16.569 4.623 14.515 1.00 77.62 270 TYR A O 1
ATOM 2131 N N . ASP A 1 271 ? -18.134 5.805 13.424 1.00 85.06 271 ASP A N 1
ATOM 2132 C CA . ASP A 1 271 ? -19.071 5.841 14.555 1.00 85.06 271 ASP A CA 1
ATOM 2133 C C . ASP A 1 271 ? -19.924 4.567 14.623 1.00 85.06 271 ASP A C 1
ATOM 2135 O O . ASP A 1 271 ? -21.090 4.546 14.243 1.00 85.06 271 ASP A O 1
ATOM 2139 N N . LEU A 1 272 ? -19.359 3.488 15.154 1.00 89.38 272 LEU A N 1
ATOM 2140 C CA . LEU A 1 272 ? -20.085 2.223 15.325 1.00 89.38 272 LEU A CA 1
ATOM 2141 C C . LEU A 1 272 ? -21.129 2.273 16.458 1.00 89.38 272 LEU A C 1
ATOM 2143 O O . LEU A 1 272 ? -21.977 1.380 16.581 1.00 89.38 272 LEU A O 1
ATOM 2147 N N . VAL A 1 273 ? -21.064 3.292 17.322 1.00 88.81 273 VAL A N 1
ATOM 2148 C CA . VAL A 1 273 ? -21.933 3.413 18.499 1.00 88.81 273 VAL A CA 1
ATOM 2149 C C . VAL A 1 273 ? -23.287 3.982 18.099 1.00 88.81 273 VAL A C 1
ATOM 2151 O O . VAL A 1 273 ? -24.312 3.446 18.523 1.00 88.81 273 VAL A O 1
ATOM 2154 N N . ASN A 1 274 ? -23.305 5.029 17.270 1.00 87.31 274 ASN A N 1
ATOM 2155 C CA . ASN A 1 274 ? -24.540 5.692 16.852 1.00 87.31 274 ASN A CA 1
ATOM 2156 C C . ASN A 1 274 ? -24.971 5.369 15.419 1.00 87.31 274 ASN A C 1
ATOM 2158 O O . ASN A 1 274 ? -26.130 5.622 15.091 1.00 87.31 274 ASN A O 1
ATOM 2162 N N . ASN A 1 275 ? -24.099 4.798 14.584 1.00 88.31 275 ASN A N 1
ATOM 2163 C CA . ASN A 1 275 ? -24.429 4.439 13.208 1.00 88.31 275 ASN A CA 1
ATOM 2164 C C . ASN A 1 275 ? -24.581 2.916 13.053 1.00 88.31 275 ASN A C 1
ATOM 2166 O O . ASN A 1 275 ? -23.604 2.177 12.923 1.00 88.31 275 ASN A O 1
ATOM 2170 N N . LEU A 1 276 ? -25.833 2.446 13.076 1.00 89.31 276 LEU A N 1
ATOM 2171 C CA . LEU A 1 276 ? -26.157 1.022 12.950 1.00 89.31 276 LEU A CA 1
ATOM 2172 C C . LEU A 1 276 ? -25.823 0.462 11.559 1.00 89.31 276 LEU A C 1
ATOM 2174 O O . LEU A 1 276 ? -25.443 -0.700 11.453 1.00 89.31 276 LEU A O 1
ATOM 2178 N N . GLU A 1 277 ? -25.936 1.272 10.506 1.00 86.12 277 GLU A N 1
ATOM 2179 C CA . GLU A 1 277 ? -25.597 0.847 9.144 1.00 86.12 277 GLU A CA 1
ATOM 2180 C C . GLU A 1 277 ? -24.088 0.625 9.006 1.00 86.12 277 GLU A C 1
ATOM 2182 O O . GLU A 1 277 ? -23.669 -0.446 8.574 1.00 86.12 277 GLU A O 1
ATOM 2187 N N . ALA A 1 278 ? -23.270 1.566 9.492 1.00 88.44 278 ALA A N 1
ATOM 2188 C CA . ALA A 1 278 ? -21.813 1.407 9.538 1.00 88.44 278 ALA A CA 1
ATOM 2189 C C . ALA A 1 278 ? -21.381 0.199 10.380 1.00 88.44 278 ALA A C 1
ATOM 2191 O O . ALA A 1 278 ? -20.441 -0.511 10.022 1.00 88.44 278 ALA A O 1
ATOM 2192 N N . ARG A 1 279 ? -22.082 -0.052 11.493 1.00 92.94 279 ARG A N 1
ATOM 2193 C CA . ARG A 1 279 ? -21.843 -1.225 12.338 1.00 92.94 279 ARG A CA 1
ATOM 2194 C C . ARG A 1 279 ? -22.078 -2.529 11.578 1.00 92.94 279 ARG A C 1
ATOM 2196 O O . ARG A 1 279 ? -21.214 -3.400 11.610 1.00 92.94 279 ARG A O 1
ATOM 2203 N N . GLN A 1 280 ? -23.218 -2.659 10.901 1.00 92.25 280 GLN A N 1
ATOM 2204 C CA . GLN A 1 280 ? -23.533 -3.873 10.147 1.00 92.25 280 GLN A CA 1
ATOM 2205 C C . GLN A 1 280 ? -22.610 -4.054 8.941 1.00 92.25 280 GLN A C 1
ATOM 2207 O O . GLN A 1 280 ? -22.127 -5.160 8.714 1.00 92.25 280 GLN A O 1
ATOM 2212 N N . GLU A 1 281 ? -22.276 -2.974 8.227 1.00 91.00 281 GLU A N 1
ATOM 2213 C CA . GLU A 1 281 ? -21.309 -3.031 7.126 1.00 91.00 281 GLU A CA 1
ATOM 2214 C C . GLU A 1 281 ? -19.947 -3.552 7.602 1.00 91.00 281 GLU A C 1
ATOM 2216 O O . GLU A 1 281 ? -19.372 -4.436 6.963 1.00 91.00 281 GLU A O 1
ATOM 2221 N N . LEU A 1 282 ? -19.457 -3.068 8.751 1.00 93.88 282 LEU A N 1
ATOM 2222 C CA . LEU A 1 282 ? -18.209 -3.553 9.334 1.00 93.88 282 LEU A CA 1
ATOM 2223 C C . LEU A 1 282 ? -18.298 -5.040 9.705 1.00 93.88 282 LEU A C 1
ATOM 2225 O O . LEU A 1 282 ? -17.358 -5.783 9.437 1.00 93.88 282 LEU A O 1
ATOM 2229 N N . PHE A 1 283 ? -19.400 -5.500 10.304 1.00 96.00 283 PHE A N 1
ATOM 2230 C CA . PHE A 1 283 ? -19.552 -6.909 10.684 1.00 96.00 283 PHE A CA 1
ATOM 2231 C C . PHE A 1 283 ? -19.612 -7.835 9.467 1.00 96.00 283 PHE A C 1
ATOM 2233 O O . PHE A 1 283 ? -18.894 -8.838 9.424 1.00 96.00 283 PHE A O 1
ATOM 2240 N N . ASP A 1 284 ? -20.380 -7.466 8.442 1.00 94.56 284 ASP A N 1
ATOM 2241 C CA . ASP A 1 284 ? -20.430 -8.192 7.170 1.00 94.56 284 ASP A CA 1
ATOM 2242 C C . ASP A 1 284 ? -19.065 -8.201 6.477 1.00 94.56 284 ASP A C 1
ATOM 2244 O O . ASP A 1 284 ? -18.656 -9.200 5.872 1.00 94.56 284 ASP A O 1
ATOM 2248 N N . PHE A 1 285 ? -18.335 -7.086 6.555 1.00 95.06 285 PHE A N 1
ATOM 2249 C CA . PHE A 1 285 ? -16.978 -6.993 6.045 1.00 95.06 285 PHE A CA 1
ATOM 2250 C C . PHE A 1 285 ? -16.039 -7.950 6.781 1.00 95.06 285 PHE A C 1
ATOM 2252 O O . PHE A 1 285 ? -15.400 -8.776 6.127 1.00 95.06 285 PHE A O 1
ATOM 2259 N N . CYS A 1 286 ? -16.000 -7.897 8.116 1.00 97.62 286 CYS A N 1
ATOM 2260 C CA . CYS A 1 286 ? -15.173 -8.772 8.943 1.00 97.62 286 CYS A CA 1
ATOM 2261 C C . CYS A 1 286 ? -15.497 -10.253 8.712 1.00 97.62 286 CYS A C 1
ATOM 2263 O O . CYS A 1 286 ? -14.580 -11.063 8.610 1.00 97.62 286 CYS A O 1
ATOM 2265 N N . GLY A 1 287 ? -16.773 -10.615 8.542 1.00 96.62 287 GLY A N 1
ATOM 2266 C CA . GLY A 1 287 ? -17.175 -11.985 8.220 1.00 96.62 287 GLY A CA 1
ATOM 2267 C C . GLY A 1 287 ? -16.616 -12.478 6.878 1.00 96.62 287 GLY A C 1
ATOM 2268 O O . GLY A 1 287 ? -16.132 -13.607 6.780 1.00 96.62 287 GLY A O 1
ATOM 2269 N N . ARG A 1 288 ? -16.618 -11.629 5.839 1.00 95.25 288 ARG A N 1
ATOM 2270 C CA . ARG A 1 288 ? -16.089 -11.970 4.500 1.00 95.25 288 ARG A CA 1
ATOM 2271 C C . ARG A 1 288 ? -14.562 -11.970 4.428 1.00 95.25 288 ARG A C 1
ATOM 2273 O O . ARG A 1 288 ? -13.991 -12.738 3.652 1.00 95.25 288 ARG A O 1
ATOM 2280 N N . THR A 1 289 ? -13.903 -11.117 5.207 1.00 96.62 289 THR A N 1
ATOM 2281 C CA . THR A 1 289 ? -12.433 -11.002 5.281 1.00 96.62 289 THR A CA 1
ATOM 2282 C C . THR A 1 289 ? -11.830 -11.774 6.455 1.00 96.62 289 THR A C 1
ATOM 2284 O O . THR A 1 289 ? -10.619 -11.744 6.671 1.00 96.62 289 THR A O 1
ATOM 2287 N N . ALA A 1 290 ? -12.668 -12.525 7.174 1.00 97.06 290 ALA A N 1
ATOM 2288 C CA . ALA A 1 290 ? -12.307 -13.345 8.320 1.00 97.06 290 ALA A CA 1
ATOM 2289 C C . ALA A 1 290 ? -11.482 -12.606 9.388 1.00 97.06 290 ALA A C 1
ATOM 2291 O O . ALA A 1 290 ? -10.569 -13.186 9.979 1.00 97.06 290 ALA A O 1
ATOM 2292 N N . ILE A 1 291 ? -11.797 -11.329 9.608 1.00 98.25 291 ILE A N 1
ATOM 2293 C CA . ILE A 1 291 ? -11.266 -10.541 10.719 1.00 98.25 291 ILE A CA 1
ATOM 2294 C C . ILE A 1 291 ? -11.959 -10.996 11.998 1.00 98.25 291 ILE A C 1
ATOM 2296 O O . ILE A 1 291 ? -13.182 -11.089 12.047 1.00 98.25 291 ILE A O 1
ATOM 2300 N N . GLU A 1 292 ? -11.166 -11.261 13.029 1.00 98.00 292 GLU A N 1
ATOM 2301 C CA . GLU A 1 292 ? -11.632 -11.765 14.324 1.00 98.00 292 GLU A CA 1
ATOM 2302 C C . GLU A 1 292 ? -11.424 -10.739 15.447 1.00 98.00 292 GLU A C 1
ATOM 2304 O O . GLU A 1 292 ? -12.126 -10.794 16.452 1.00 98.00 292 GLU A O 1
ATOM 2309 N N . THR A 1 293 ? -10.496 -9.788 15.283 1.00 98.62 293 THR A N 1
ATOM 2310 C CA . THR A 1 293 ? -10.285 -8.676 16.228 1.00 98.62 293 THR A CA 1
ATOM 2311 C C . THR A 1 293 ? -10.273 -7.336 15.501 1.00 98.62 293 THR A C 1
ATOM 2313 O O . THR A 1 293 ? -9.534 -7.155 14.537 1.00 98.62 293 THR A O 1
ATOM 2316 N N . VAL A 1 294 ? -11.033 -6.360 15.985 1.00 98.44 294 VAL A N 1
ATOM 2317 C CA . VAL A 1 294 ? -10.987 -4.980 15.482 1.00 98.44 294 VAL A CA 1
ATOM 2318 C C . VAL A 1 294 ? -10.420 -4.038 16.539 1.00 98.44 294 VAL A C 1
ATOM 2320 O O . VAL A 1 294 ? -10.865 -4.029 17.688 1.00 98.44 294 VAL A O 1
ATOM 2323 N N . TYR A 1 295 ? -9.439 -3.228 16.140 1.00 98.38 295 TYR A N 1
ATOM 2324 C CA . TYR A 1 295 ? -8.903 -2.135 16.947 1.00 98.38 295 TYR A CA 1
ATOM 2325 C C . TYR A 1 295 ? -9.674 -0.867 16.575 1.00 98.38 295 TYR A C 1
ATOM 2327 O O . TYR A 1 295 ? -9.456 -0.301 15.505 1.00 98.38 295 TYR A O 1
ATOM 2335 N N . VAL A 1 296 ? -10.625 -0.444 17.407 1.00 96.88 296 VAL A N 1
ATOM 2336 C CA . VAL A 1 296 ? -11.612 0.584 17.035 1.00 96.88 296 VAL A CA 1
ATOM 2337 C C . VAL A 1 296 ? -11.323 1.904 17.725 1.00 96.88 296 VAL A C 1
ATOM 2339 O O . VAL A 1 296 ? -11.289 1.979 18.954 1.00 96.88 296 VAL A O 1
ATOM 2342 N N . TYR A 1 297 ? -11.167 2.971 16.942 1.00 94.31 297 TYR A N 1
ATOM 2343 C CA . TYR A 1 297 ? -11.086 4.319 17.489 1.00 94.31 297 TYR A CA 1
ATOM 2344 C C . TYR A 1 297 ? -12.454 4.747 18.027 1.00 94.31 297 TYR A C 1
ATOM 2346 O O . TYR A 1 297 ? -13.390 4.977 17.266 1.00 94.31 297 TYR A O 1
ATOM 2354 N N . LEU A 1 298 ? -12.556 4.878 19.349 1.00 89.06 298 LEU A N 1
ATOM 2355 C CA . LEU A 1 298 ? -13.803 5.189 20.062 1.00 89.06 298 LEU A CA 1
ATOM 2356 C C . LEU A 1 298 ? -13.832 6.621 20.631 1.00 89.06 298 LEU A C 1
ATOM 2358 O O . LEU A 1 298 ? -14.635 6.926 21.511 1.00 89.06 298 LEU A O 1
ATOM 2362 N N . GLY A 1 299 ? -12.964 7.505 20.128 1.00 84.94 299 GLY A N 1
ATOM 2363 C CA . GLY A 1 299 ? -12.889 8.911 20.533 1.00 84.94 299 GLY A CA 1
ATOM 2364 C C . GLY A 1 299 ? -11.784 9.238 21.545 1.00 84.94 299 GLY A C 1
ATOM 2365 O O . GLY A 1 299 ? -11.059 8.374 22.050 1.00 84.94 299 GLY A O 1
ATOM 2366 N N . GLU A 1 300 ? -11.636 10.537 21.824 1.00 86.38 300 GLU A N 1
ATOM 2367 C CA . GLU A 1 300 ? -10.600 11.067 22.724 1.00 86.38 300 GLU A CA 1
ATOM 2368 C C . GLU A 1 300 ? -10.868 10.771 24.204 1.00 86.38 300 GLU A C 1
ATOM 2370 O O . GLU A 1 300 ? -9.933 10.551 24.972 1.00 86.38 300 GLU A O 1
ATOM 2375 N N . GLU A 1 301 ? -12.136 10.745 24.610 1.00 89.38 301 GLU A N 1
ATOM 2376 C CA . GLU A 1 301 ? -12.545 10.425 25.976 1.00 89.38 301 GLU A CA 1
ATOM 2377 C C . GLU A 1 301 ? -13.050 8.976 26.047 1.00 89.38 301 GLU A C 1
ATOM 2379 O O . GLU A 1 301 ? -13.734 8.514 25.134 1.00 89.38 301 GLU A O 1
ATOM 2384 N N . PRO A 1 302 ? -12.739 8.230 27.121 1.00 89.81 302 PRO A N 1
ATOM 2385 C CA . PRO A 1 302 ? -13.188 6.851 27.246 1.00 89.81 302 PRO A CA 1
ATOM 2386 C C . PRO A 1 302 ? -14.701 6.769 27.478 1.00 89.81 302 PRO A C 1
ATOM 2388 O O . PRO A 1 302 ? -15.292 7.620 28.149 1.00 89.81 302 PRO A O 1
ATOM 2391 N N . ILE A 1 303 ? -15.322 5.676 27.027 1.00 89.25 303 ILE A N 1
ATOM 2392 C CA . ILE A 1 303 ? -16.782 5.482 27.082 1.00 89.25 303 ILE A CA 1
ATOM 2393 C C . ILE A 1 303 ? -17.385 5.601 28.495 1.00 89.25 303 ILE A C 1
ATOM 2395 O O . ILE A 1 303 ? -18.540 5.991 28.654 1.00 89.25 303 ILE A O 1
ATOM 2399 N N . SER A 1 304 ? -16.612 5.340 29.556 1.00 90.94 304 SER A N 1
ATOM 2400 C CA . SER A 1 304 ? -17.064 5.538 30.942 1.00 90.94 304 SER A CA 1
ATOM 2401 C C . SER A 1 304 ? -17.431 6.988 31.272 1.00 90.94 304 SER A C 1
ATOM 2403 O O . SER A 1 304 ? -18.214 7.215 32.195 1.00 90.94 304 SER A O 1
ATOM 2405 N N . ALA A 1 305 ? -16.852 7.956 30.552 1.00 90.69 305 ALA A N 1
ATOM 2406 C CA . ALA A 1 305 ? -17.131 9.382 30.695 1.00 90.69 305 ALA A CA 1
ATOM 2407 C C . ALA A 1 305 ? -18.314 9.854 29.828 1.00 90.69 305 ALA A C 1
ATOM 2409 O O . ALA A 1 305 ? -18.823 10.951 30.049 1.00 90.69 305 ALA A O 1
ATOM 2410 N N . ALA A 1 306 ? -18.768 9.038 28.870 1.00 89.88 306 ALA A N 1
ATOM 2411 C CA . ALA A 1 306 ? -19.896 9.364 28.003 1.00 89.88 306 ALA A CA 1
ATOM 2412 C C . ALA A 1 306 ? -21.237 9.319 28.755 1.00 89.88 306 ALA A C 1
ATOM 2414 O O . ALA A 1 306 ? -21.350 8.733 29.841 1.00 89.88 306 ALA A O 1
ATOM 2415 N N . ALA A 1 307 ? -22.280 9.904 28.159 1.00 91.44 307 ALA A N 1
ATOM 2416 C CA . ALA A 1 307 ? -23.629 9.864 28.711 1.00 91.44 307 ALA A CA 1
ATOM 2417 C C . ALA A 1 307 ? -24.117 8.415 28.888 1.00 91.44 307 ALA A C 1
ATOM 2419 O O . ALA A 1 307 ? -23.730 7.503 28.155 1.00 91.44 307 ALA A O 1
ATOM 2420 N N . LYS A 1 308 ? -25.014 8.179 29.856 1.00 92.38 308 LYS A N 1
ATOM 2421 C CA . LYS A 1 308 ? -25.537 6.827 30.129 1.00 92.38 308 LYS A CA 1
ATOM 2422 C C . LYS A 1 308 ? -26.250 6.202 28.929 1.00 92.38 308 LYS A C 1
ATOM 2424 O O . LYS A 1 308 ? -26.205 4.986 28.774 1.00 92.38 308 LYS A O 1
ATOM 2429 N N . THR A 1 309 ? -26.853 7.025 28.075 1.00 92.50 309 THR A N 1
ATOM 2430 C CA . THR A 1 309 ? -27.440 6.603 26.799 1.00 92.50 309 THR A CA 1
ATOM 2431 C C . THR A 1 309 ? -26.391 6.029 25.851 1.00 92.50 309 THR A C 1
ATOM 2433 O O . THR A 1 309 ? -26.618 4.975 25.268 1.00 92.50 309 THR A O 1
ATOM 2436 N N . ASP A 1 310 ? -25.222 6.657 25.747 1.00 91.00 310 ASP A N 1
ATOM 2437 C CA . ASP A 1 310 ? -24.151 6.197 24.858 1.00 91.00 310 ASP A CA 1
ATOM 2438 C C . ASP A 1 310 ? -23.442 4.968 25.433 1.00 91.00 310 ASP A C 1
ATOM 2440 O O . ASP A 1 310 ? -23.139 4.034 24.698 1.00 91.00 310 ASP A O 1
ATOM 2444 N N . GLN A 1 311 ? -23.296 4.887 26.762 1.00 94.00 311 GLN A N 1
ATOM 2445 C CA . GLN A 1 311 ? -22.829 3.666 27.434 1.00 94.00 311 GLN A CA 1
ATOM 2446 C C . GLN A 1 311 ? -23.760 2.466 27.198 1.00 94.00 311 GLN A C 1
ATOM 2448 O O . GLN A 1 311 ? -23.289 1.331 27.193 1.00 94.00 311 GLN A O 1
ATOM 2453 N N . ALA A 1 312 ? -25.071 2.688 27.045 1.00 95.56 312 ALA A N 1
ATOM 2454 C CA . ALA A 1 312 ? -26.023 1.626 26.721 1.00 95.56 312 ALA A CA 1
ATOM 2455 C C . ALA A 1 312 ? -25.905 1.196 25.250 1.00 95.56 312 ALA A C 1
ATOM 2457 O O . ALA A 1 312 ? -25.825 0.005 24.973 1.00 95.56 312 ALA A O 1
ATOM 2458 N N . LYS A 1 313 ? -25.801 2.151 24.315 1.00 95.50 313 LYS A N 1
ATOM 2459 C CA . LYS A 1 313 ? -25.560 1.849 22.892 1.00 95.50 313 LYS A CA 1
ATOM 2460 C C . LYS A 1 313 ? -24.242 1.109 22.669 1.00 95.50 313 LYS A C 1
ATOM 2462 O O . LYS A 1 313 ? -24.184 0.197 21.850 1.00 95.50 313 LYS A O 1
ATOM 2467 N N . PHE A 1 314 ? -23.198 1.489 23.402 1.00 96.19 314 PHE A N 1
ATOM 2468 C CA . PHE A 1 314 ? -21.905 0.816 23.355 1.00 96.19 314 PHE A CA 1
ATOM 2469 C C . PHE A 1 314 ? -21.982 -0.614 23.909 1.00 96.19 314 PHE A C 1
ATOM 2471 O O . PHE A 1 314 ? -21.382 -1.517 23.339 1.00 96.19 314 PHE A O 1
ATOM 2478 N N . ALA A 1 315 ? -22.774 -0.853 24.958 1.00 97.44 315 ALA A N 1
ATOM 2479 C CA . ALA A 1 315 ? -23.014 -2.206 25.460 1.00 97.44 315 ALA A CA 1
ATOM 2480 C C . ALA A 1 315 ? -23.706 -3.099 24.418 1.00 97.44 315 ALA A C 1
ATOM 2482 O O . ALA A 1 315 ? -23.317 -4.252 24.254 1.00 97.44 315 ALA A O 1
ATOM 2483 N N . GLU A 1 316 ? -24.680 -2.562 23.675 1.00 97.44 316 GLU A N 1
ATOM 2484 C CA . GLU A 1 316 ? -25.307 -3.287 22.561 1.00 97.44 316 GLU A CA 1
ATOM 2485 C C . GLU A 1 316 ? -24.323 -3.539 21.408 1.00 97.44 316 GLU A C 1
ATOM 2487 O O . GLU A 1 316 ? -24.285 -4.645 20.878 1.00 97.44 316 GLU A O 1
ATOM 2492 N N . LEU A 1 317 ? -23.451 -2.575 21.082 1.00 97.06 317 LEU A N 1
ATOM 2493 C CA . LEU A 1 317 ? -22.357 -2.797 20.126 1.00 97.06 317 LEU A CA 1
ATOM 2494 C C . LEU A 1 317 ? -21.465 -3.979 20.548 1.00 97.06 317 LEU A C 1
ATOM 2496 O O . LEU A 1 317 ? -21.164 -4.824 19.709 1.00 97.06 317 LEU A O 1
ATOM 2500 N N . MET A 1 318 ? -21.055 -4.056 21.821 1.00 98.06 318 MET A N 1
ATOM 2501 C CA . MET A 1 318 ? -20.231 -5.171 22.318 1.00 98.06 318 MET A CA 1
ATOM 2502 C C . MET A 1 318 ? -20.972 -6.509 22.218 1.00 98.06 318 MET A C 1
ATOM 2504 O O . MET A 1 318 ? -20.398 -7.483 21.737 1.00 98.06 318 MET A O 1
ATOM 2508 N N . LYS A 1 319 ? -22.259 -6.557 22.591 1.00 98.06 319 LYS A N 1
ATOM 2509 C CA . LYS A 1 319 ? -23.071 -7.780 22.468 1.00 98.06 319 LYS A CA 1
ATOM 2510 C C . LYS A 1 319 ? -23.139 -8.272 21.030 1.00 98.06 319 LYS A C 1
ATOM 2512 O O . LYS A 1 319 ? -22.942 -9.459 20.783 1.00 98.06 319 LYS A O 1
ATOM 2517 N N . GLU A 1 320 ? -23.431 -7.373 20.093 1.00 98.12 320 GLU A N 1
ATOM 2518 C CA . GLU A 1 320 ? -23.551 -7.720 18.679 1.00 98.12 320 GLU A CA 1
ATOM 2519 C C . GLU A 1 320 ? -22.198 -8.149 18.092 1.00 98.12 320 GLU A C 1
ATOM 2521 O O . GLU A 1 320 ? -22.137 -9.161 17.395 1.00 98.12 320 GLU A O 1
ATOM 2526 N N . ALA A 1 321 ? -21.109 -7.450 18.435 1.00 98.00 321 ALA A N 1
ATOM 2527 C CA . ALA A 1 321 ? -19.759 -7.817 18.010 1.00 98.00 321 ALA A CA 1
ATOM 2528 C C . ALA A 1 321 ? -19.375 -9.219 18.512 1.00 98.00 321 ALA A C 1
ATOM 2530 O O . ALA A 1 321 ? -18.993 -10.078 17.718 1.00 98.00 321 ALA A O 1
ATOM 2531 N N . HIS A 1 322 ? -19.564 -9.497 19.804 1.00 98.06 322 HIS A N 1
ATOM 2532 C CA . HIS A 1 322 ? -19.281 -10.812 20.376 1.00 98.06 322 HIS A CA 1
ATOM 2533 C C . HIS A 1 322 ? -20.172 -11.916 19.797 1.00 98.06 322 HIS A C 1
ATOM 2535 O O . HIS A 1 322 ? -19.696 -13.027 19.560 1.00 98.06 322 HIS A O 1
ATOM 2541 N N . ALA A 1 323 ? -21.450 -11.628 19.530 1.00 97.62 323 ALA A N 1
ATOM 2542 C CA . ALA A 1 323 ? -22.355 -12.569 18.870 1.00 97.62 323 ALA A CA 1
ATOM 2543 C C . ALA A 1 323 ? -21.921 -12.879 17.426 1.00 97.62 323 ALA A C 1
ATOM 2545 O O . ALA A 1 323 ? -22.117 -14.001 16.959 1.00 97.62 323 ALA A O 1
ATOM 2546 N N . ALA A 1 324 ? -21.286 -11.918 16.746 1.00 96.69 324 ALA A N 1
ATOM 2547 C CA . ALA A 1 324 ? -20.643 -12.103 15.446 1.00 96.69 324 ALA A CA 1
ATOM 2548 C C . ALA A 1 324 ? -19.256 -12.779 15.534 1.00 96.69 324 ALA A C 1
ATOM 2550 O O . ALA A 1 324 ? -18.621 -13.009 14.507 1.00 96.69 324 ALA A O 1
ATOM 2551 N N . GLY A 1 325 ? -18.782 -13.121 16.740 1.00 96.38 325 GLY A N 1
ATOM 2552 C CA . GLY A 1 325 ? -17.471 -13.735 16.967 1.00 96.38 325 GLY A CA 1
ATOM 2553 C C . GLY A 1 325 ? -16.298 -12.753 16.909 1.00 96.38 325 GLY A C 1
ATOM 2554 O O . GLY A 1 325 ? -15.157 -13.189 16.770 1.00 96.38 325 GLY A O 1
ATOM 2555 N N . LEU A 1 326 ? -16.564 -11.448 17.007 1.00 97.94 326 LEU A N 1
ATOM 2556 C CA . LEU A 1 326 ? -15.554 -10.396 16.960 1.00 97.94 326 LEU A CA 1
ATOM 2557 C C . LEU A 1 326 ? -15.103 -10.001 18.360 1.00 97.94 326 LEU A C 1
ATOM 2559 O O . LEU A 1 326 ? -15.927 -9.764 19.242 1.00 97.94 326 LEU A O 1
ATOM 2563 N N . ARG A 1 327 ? -13.789 -9.853 18.521 1.00 97.94 327 ARG A N 1
ATOM 2564 C CA . ARG A 1 327 ? -13.182 -9.136 19.641 1.00 97.94 327 ARG A CA 1
ATOM 2565 C C . ARG A 1 327 ? -13.054 -7.657 19.304 1.00 97.94 327 ARG A C 1
ATOM 2567 O O . ARG A 1 327 ? -12.682 -7.308 18.180 1.00 97.94 327 ARG A O 1
ATOM 2574 N N . VAL A 1 328 ? -13.309 -6.791 20.277 1.00 98.06 328 VAL A N 1
ATOM 2575 C CA . VAL A 1 328 ? -13.194 -5.337 20.118 1.00 98.06 328 VAL A CA 1
ATOM 2576 C C . VAL A 1 328 ? -12.226 -4.773 21.146 1.00 98.06 328 VAL A C 1
ATOM 2578 O O . VAL A 1 328 ? -12.480 -4.810 22.349 1.00 98.06 328 VAL A O 1
ATOM 2581 N N . GLU A 1 329 ? -11.132 -4.189 20.664 1.00 98.12 329 GLU A N 1
ATOM 2582 C CA . GLU A 1 329 ? -10.161 -3.478 21.493 1.00 98.12 329 GLU A CA 1
ATOM 2583 C C . GLU A 1 329 ? -10.219 -1.980 21.175 1.00 98.12 329 GLU A C 1
ATOM 2585 O O . GLU A 1 329 ? -10.259 -1.583 20.009 1.00 98.12 329 GLU A O 1
ATOM 2590 N N . ALA A 1 330 ? -10.236 -1.124 22.201 1.00 97.50 330 ALA A N 1
ATOM 2591 C CA . ALA A 1 330 ? -10.246 0.320 21.976 1.00 97.50 330 ALA A CA 1
ATOM 2592 C C . ALA A 1 330 ? -8.883 0.782 21.446 1.00 97.50 330 ALA A C 1
ATOM 2594 O O . ALA A 1 330 ? -7.848 0.493 22.048 1.00 97.50 330 ALA A O 1
ATOM 2595 N N . LEU A 1 331 ? -8.896 1.551 20.362 1.00 97.12 331 LEU A N 1
ATOM 2596 C CA . LEU A 1 331 ? -7.720 2.091 19.688 1.00 97.12 331 LEU A CA 1
ATOM 2597 C C . LEU A 1 331 ? -7.549 3.579 19.994 1.00 97.12 331 LEU A C 1
ATOM 2599 O O . LEU A 1 331 ? -8.483 4.369 19.838 1.00 97.12 331 LEU A O 1
ATOM 2603 N N . GLN A 1 332 ? -6.342 3.964 20.402 1.00 94.00 332 GLN A N 1
ATOM 2604 C CA . GLN A 1 332 ? -5.942 5.365 20.517 1.00 94.00 332 GLN A CA 1
ATOM 2605 C C . GLN A 1 332 ? -4.426 5.507 20.442 1.00 94.00 332 GLN A C 1
ATOM 2607 O O . GLN A 1 332 ? -3.686 4.654 20.930 1.00 94.00 332 GLN A O 1
ATOM 2612 N N . GLY A 1 333 ? -3.982 6.626 19.882 1.00 90.50 333 GLY A N 1
ATOM 2613 C CA . GLY A 1 333 ? -2.578 6.931 19.683 1.00 90.50 333 GLY A CA 1
ATOM 2614 C C . GLY A 1 333 ? -2.302 8.420 19.802 1.00 90.50 333 GLY A C 1
ATOM 2615 O O . GLY A 1 333 ? -2.990 9.246 19.206 1.00 90.50 333 GLY A O 1
ATOM 2616 N N . ASN A 1 334 ? -1.297 8.788 20.594 1.00 94.31 334 ASN A N 1
ATOM 2617 C CA . ASN A 1 334 ? -0.745 10.138 20.574 1.00 94.31 334 ASN A CA 1
ATOM 2618 C C . ASN A 1 334 ? 0.752 10.074 20.906 1.00 94.31 334 ASN A C 1
ATOM 2620 O O . ASN A 1 334 ? 1.084 9.677 22.027 1.00 94.31 334 ASN A O 1
ATOM 2624 N N . PRO A 1 335 ? 1.650 10.507 20.001 1.00 96.25 335 PRO A N 1
ATOM 2625 C CA . PRO A 1 335 ? 3.097 10.492 20.232 1.00 96.25 335 PRO A CA 1
ATOM 2626 C C . PRO A 1 335 ? 3.520 11.145 21.550 1.00 96.25 335 PRO A C 1
ATOM 2628 O O . PRO A 1 335 ? 4.413 10.657 22.240 1.00 96.25 335 PRO A O 1
ATOM 2631 N N . LEU A 1 336 ? 2.831 12.219 21.956 1.00 96.44 336 LEU A N 1
ATOM 2632 C CA . LEU A 1 336 ? 3.162 12.957 23.173 1.00 96.44 336 LEU A CA 1
ATOM 2633 C C . LEU A 1 336 ? 2.944 12.138 24.444 1.00 96.44 336 LEU A C 1
ATOM 2635 O O . LEU A 1 336 ? 3.548 12.465 25.458 1.00 96.44 336 LEU A O 1
ATOM 2639 N N . TRP A 1 337 ? 2.119 11.085 24.423 1.00 97.69 337 TRP A N 1
ATOM 2640 C CA . TRP A 1 337 ? 1.918 10.223 25.592 1.00 97.69 337 TRP A CA 1
ATOM 2641 C C . TRP A 1 337 ? 3.200 9.517 26.033 1.00 97.69 337 TRP A C 1
ATOM 2643 O O . TRP A 1 337 ? 3.307 9.186 27.208 1.00 97.69 337 TRP A O 1
ATOM 2653 N N . ALA A 1 338 ? 4.184 9.362 25.145 1.00 97.25 338 ALA A N 1
ATOM 2654 C CA . ALA A 1 338 ? 5.503 8.839 25.488 1.00 97.25 338 ALA A CA 1
ATOM 2655 C C . ALA A 1 338 ? 6.311 9.765 26.422 1.00 97.25 338 ALA A C 1
ATOM 2657 O O . ALA A 1 338 ? 7.264 9.322 27.054 1.00 97.25 338 ALA A O 1
ATOM 2658 N N . LEU A 1 339 ? 5.939 11.047 26.525 1.00 96.94 339 LEU A N 1
ATOM 2659 C CA . LEU A 1 339 ? 6.573 12.012 27.419 1.00 96.94 339 LEU A CA 1
ATOM 2660 C C . LEU A 1 339 ? 5.921 11.976 28.803 1.00 96.94 339 LEU A C 1
ATOM 2662 O O . LEU A 1 339 ? 4.694 12.066 28.928 1.00 96.94 339 LEU A O 1
ATOM 2666 N N . LYS A 1 340 ? 6.745 12.002 29.861 1.00 97.25 340 LYS A N 1
ATOM 2667 C CA . LYS A 1 340 ? 6.285 11.943 31.263 1.00 97.25 340 LYS A CA 1
ATOM 2668 C C . LYS A 1 340 ? 5.148 12.911 31.602 1.00 97.25 340 LYS A C 1
ATOM 2670 O O . LYS A 1 340 ? 4.231 12.568 32.348 1.00 97.25 340 LYS A O 1
ATOM 2675 N N . SER A 1 341 ? 5.177 14.120 31.041 1.00 97.19 341 SER A N 1
ATOM 2676 C CA . SER A 1 341 ? 4.160 15.156 31.265 1.00 97.19 341 SER A CA 1
ATOM 2677 C C . SER A 1 341 ? 2.761 14.768 30.773 1.00 97.19 341 SER A C 1
ATOM 2679 O O . SER A 1 341 ? 1.781 15.316 31.278 1.00 97.19 341 SER A O 1
ATOM 2681 N N . TYR A 1 342 ? 2.634 13.804 29.858 1.00 97.62 342 TYR A N 1
ATOM 2682 C CA . TYR A 1 342 ? 1.366 13.385 29.258 1.00 97.62 342 TYR A CA 1
ATOM 2683 C C . TYR A 1 342 ? 0.898 11.982 29.666 1.00 97.62 342 TYR A C 1
ATOM 2685 O O . TYR A 1 342 ? -0.232 11.628 29.327 1.00 97.62 342 TYR A O 1
ATOM 2693 N N . HIS A 1 343 ? 1.669 11.219 30.456 1.00 98.19 343 HIS A N 1
ATOM 2694 C CA . HIS A 1 343 ? 1.281 9.866 30.910 1.00 98.19 343 HIS A CA 1
ATOM 2695 C C . HIS A 1 343 ? -0.125 9.824 31.522 1.00 98.19 343 HIS A C 1
ATOM 2697 O O . HIS A 1 343 ? -0.907 8.907 31.274 1.00 98.19 343 HIS A O 1
ATOM 2703 N N . HIS A 1 344 ? -0.477 10.861 32.289 1.00 97.19 344 HIS A N 1
ATOM 2704 C CA . HIS A 1 344 ? -1.779 10.983 32.939 1.00 97.19 344 HIS A CA 1
ATOM 2705 C C . HIS A 1 344 ? -2.963 10.877 31.960 1.00 97.19 344 HIS A C 1
ATOM 2707 O O . HIS A 1 344 ? -4.031 10.411 32.356 1.00 97.19 344 HIS A O 1
ATOM 2713 N N . ARG A 1 345 ? -2.791 11.277 30.691 1.00 96.44 345 ARG A N 1
ATOM 2714 C CA . ARG A 1 345 ? -3.832 11.181 29.658 1.00 96.44 345 ARG A CA 1
ATOM 2715 C C . ARG A 1 345 ? -4.051 9.738 29.217 1.00 96.44 345 ARG A C 1
ATOM 2717 O O . ARG A 1 345 ? -5.185 9.272 29.266 1.00 96.44 345 ARG A O 1
ATOM 2724 N N . ALA A 1 346 ? -2.974 9.025 28.888 1.00 96.56 346 ALA A N 1
ATOM 2725 C CA . ALA A 1 346 ? -3.020 7.608 28.528 1.00 96.56 346 ALA A CA 1
ATOM 2726 C C . ALA A 1 346 ? -3.616 6.760 29.663 1.00 96.56 346 ALA A C 1
ATOM 2728 O O . ALA A 1 346 ? -4.543 5.978 29.453 1.00 96.56 346 ALA A O 1
ATOM 2729 N N . ILE A 1 347 ? -3.146 6.981 30.895 1.00 97.75 347 ILE A N 1
ATOM 2730 C CA . ILE A 1 347 ? -3.626 6.274 32.090 1.00 97.75 347 ILE A CA 1
ATOM 2731 C C . ILE A 1 347 ? -5.115 6.530 32.313 1.00 97.75 347 ILE A C 1
ATOM 2733 O O . ILE A 1 347 ? -5.873 5.582 32.515 1.00 97.75 347 ILE A O 1
ATOM 2737 N N . ARG A 1 348 ? -5.561 7.793 32.252 1.00 97.00 348 ARG A N 1
ATOM 2738 C CA . ARG A 1 348 ? -6.984 8.141 32.390 1.00 97.00 348 ARG A CA 1
ATOM 2739 C C . ARG A 1 348 ? -7.832 7.449 31.324 1.00 97.00 348 ARG A C 1
ATOM 2741 O O . ARG A 1 348 ? -8.901 6.939 31.655 1.00 97.00 348 ARG A O 1
ATOM 2748 N N . TRP A 1 349 ? -7.362 7.435 30.080 1.00 97.25 349 TRP A N 1
ATOM 2749 C CA . TRP A 1 349 ? -8.082 6.851 28.955 1.00 97.25 349 TRP A CA 1
ATOM 2750 C C . TRP A 1 349 ? -8.255 5.332 29.120 1.00 97.25 349 TRP A C 1
ATOM 2752 O O . TRP A 1 349 ? -9.387 4.851 29.170 1.00 97.25 349 TRP A O 1
ATOM 2762 N N . VAL A 1 350 ? -7.170 4.584 29.359 1.00 97.44 350 VAL A N 1
ATOM 2763 C CA . VAL A 1 350 ? -7.229 3.123 29.592 1.00 97.44 350 VAL A CA 1
ATOM 2764 C C . VAL A 1 350 ? -8.052 2.785 30.841 1.00 97.44 350 VAL A C 1
ATOM 2766 O O . VAL A 1 350 ? -8.883 1.873 30.824 1.00 97.44 350 VAL A O 1
ATOM 2769 N N . LYS A 1 351 ? -7.889 3.556 31.926 1.00 97.31 351 LYS A N 1
ATOM 2770 C CA . LYS A 1 351 ? -8.666 3.380 33.161 1.00 97.31 351 LYS A CA 1
ATOM 2771 C C . LYS A 1 351 ? -10.170 3.494 32.929 1.00 97.31 351 LYS A C 1
ATOM 2773 O O . LYS A 1 351 ? -10.941 2.810 33.605 1.00 97.31 351 LYS A O 1
ATOM 2778 N N . GLY A 1 352 ? -10.598 4.344 31.998 1.00 97.00 352 GLY A N 1
ATOM 2779 C CA . GLY A 1 352 ? -12.009 4.501 31.673 1.00 97.00 352 GLY A CA 1
ATOM 2780 C C . GLY A 1 352 ? -12.639 3.219 31.124 1.00 97.00 352 GLY A C 1
ATOM 2781 O O . GLY A 1 352 ? -13.717 2.834 31.569 1.00 97.00 352 GLY A O 1
ATOM 2782 N N . TYR A 1 353 ? -11.941 2.484 30.258 1.00 96.56 353 TYR A N 1
ATOM 2783 C CA . TYR A 1 353 ? -12.434 1.202 29.734 1.00 96.56 353 TYR A CA 1
ATOM 2784 C C . TYR A 1 353 ? -12.451 0.088 30.784 1.00 96.56 353 TYR A C 1
ATOM 2786 O O . TYR A 1 353 ? -13.431 -0.649 30.887 1.00 96.56 353 TYR A O 1
ATOM 2794 N N . LEU A 1 354 ? -11.431 0.024 31.645 1.00 96.69 354 LEU A N 1
ATOM 2795 C CA . LEU A 1 354 ? -11.443 -0.884 32.799 1.00 96.69 354 LEU A CA 1
ATOM 2796 C C . LEU A 1 354 ? -12.627 -0.581 33.728 1.00 96.69 354 LEU A C 1
ATOM 2798 O O . LEU A 1 354 ? -13.323 -1.490 34.165 1.00 96.69 354 LEU A O 1
ATOM 2802 N N . THR A 1 355 ? -12.892 0.703 33.987 1.00 96.06 355 THR A N 1
ATOM 2803 C CA . THR A 1 355 ? -14.036 1.145 34.800 1.00 96.06 355 THR A CA 1
ATOM 2804 C C . THR A 1 355 ? -15.365 0.798 34.132 1.00 96.06 355 THR A C 1
ATOM 2806 O O . THR A 1 355 ? -16.295 0.375 34.810 1.00 96.06 355 THR A O 1
ATOM 2809 N N . TYR A 1 356 ? -15.464 0.938 32.808 1.00 95.31 356 TYR A N 1
ATOM 2810 C CA . TYR A 1 356 ? -16.652 0.549 32.051 1.00 95.31 356 TYR A CA 1
ATOM 2811 C C . TYR A 1 356 ? -16.971 -0.949 32.206 1.00 95.31 356 TYR A C 1
ATOM 2813 O O . TYR A 1 356 ? -18.136 -1.294 32.397 1.00 95.31 356 TYR A O 1
ATOM 2821 N N . ASN A 1 357 ? -15.957 -1.821 32.190 1.00 96.12 357 ASN A N 1
ATOM 2822 C CA . ASN A 1 357 ? -16.132 -3.272 32.325 1.00 96.12 357 ASN A CA 1
ATOM 2823 C C . ASN A 1 357 ? -16.535 -3.736 33.739 1.00 96.12 357 ASN A C 1
ATOM 2825 O O . ASN A 1 357 ? -17.042 -4.854 33.907 1.00 96.12 357 ASN A O 1
ATOM 2829 N N . GLN A 1 358 ? -16.318 -2.916 34.773 1.00 93.06 358 GLN A N 1
ATOM 2830 C CA . GLN A 1 358 ? -16.616 -3.290 36.157 1.00 93.06 358 GLN A CA 1
ATOM 2831 C C . GLN A 1 358 ? -18.112 -3.566 36.355 1.00 93.06 358 GLN A C 1
ATOM 2833 O O . GLN A 1 358 ? -18.967 -2.724 36.095 1.00 93.06 358 GLN A O 1
ATOM 2838 N N . GLY A 1 359 ? -18.434 -4.768 36.843 1.00 88.06 359 GLY A N 1
ATOM 2839 C CA . GLY A 1 359 ? -19.808 -5.178 37.154 1.00 88.06 359 GLY A CA 1
ATOM 2840 C C . GLY A 1 359 ? -20.706 -5.476 35.946 1.00 88.06 359 GLY A C 1
ATOM 2841 O O . GLY A 1 359 ? -21.851 -5.871 36.152 1.00 88.06 359 GLY A O 1
ATOM 2842 N N . ARG A 1 360 ? -20.214 -5.337 34.707 1.00 93.88 360 ARG A N 1
ATOM 2843 C CA . ARG A 1 360 ? -20.964 -5.683 33.484 1.00 93.88 360 ARG A CA 1
ATOM 2844 C C . ARG A 1 360 ? -20.915 -7.177 33.172 1.00 93.88 360 ARG A C 1
ATOM 2846 O O . ARG A 1 360 ? -19.936 -7.819 33.562 1.00 93.88 360 ARG A O 1
ATOM 2853 N N . PRO A 1 361 ? -21.906 -7.751 32.472 1.00 95.38 361 PRO A N 1
ATOM 2854 C CA . PRO A 1 361 ? -21.842 -9.136 32.007 1.00 95.38 361 PRO A CA 1
ATOM 2855 C C . PRO A 1 361 ? -20.786 -9.306 30.891 1.00 95.38 361 PRO A C 1
ATOM 2857 O O . PRO A 1 361 ? -20.480 -8.323 30.215 1.00 95.38 361 PRO A O 1
ATOM 2860 N N . PRO A 1 362 ? -20.181 -10.500 30.715 1.00 94.88 362 PRO A N 1
ATOM 2861 C CA . PRO A 1 362 ? -19.078 -10.719 29.770 1.00 94.88 362 PRO A CA 1
ATOM 2862 C C . PRO A 1 362 ? -19.340 -10.231 28.340 1.00 94.88 362 PRO A C 1
ATOM 2864 O O . PRO A 1 362 ? -18.467 -9.608 27.751 1.00 94.88 362 PRO A O 1
ATOM 2867 N N . GLU A 1 363 ? -20.545 -10.442 27.820 1.00 96.12 363 GLU A N 1
ATOM 2868 C CA . GLU A 1 363 ? -20.956 -10.067 26.466 1.00 96.12 363 GLU A CA 1
ATOM 2869 C C . GLU A 1 363 ? -21.052 -8.548 26.231 1.00 96.12 363 GLU A C 1
ATOM 2871 O O . GLU A 1 363 ? -21.069 -8.116 25.086 1.00 96.12 363 GLU A O 1
ATOM 2876 N N . GLU A 1 364 ? -21.087 -7.730 27.288 1.00 96.81 364 GLU A N 1
ATOM 2877 C CA . GLU A 1 364 ? -21.147 -6.259 27.207 1.00 96.81 364 GLU A CA 1
ATOM 2878 C C . GLU A 1 364 ? -19.793 -5.569 27.392 1.00 96.81 364 GLU A C 1
ATOM 2880 O O . GLU A 1 364 ? -19.704 -4.336 27.315 1.00 96.81 364 GLU A O 1
ATOM 2885 N N . ARG A 1 365 ? -18.759 -6.334 27.745 1.00 96.44 365 ARG A N 1
ATOM 2886 C CA . ARG A 1 365 ? -17.435 -5.802 28.074 1.00 96.44 365 ARG A CA 1
ATOM 2887 C C . ARG A 1 365 ? -16.645 -5.514 26.805 1.00 96.44 365 ARG A C 1
ATOM 2889 O O . ARG A 1 365 ? -16.875 -6.128 25.780 1.00 96.44 365 ARG A O 1
ATOM 2896 N N . ILE A 1 366 ? -15.692 -4.597 26.894 1.00 96.44 366 ILE A N 1
ATOM 2897 C CA . ILE A 1 366 ? -14.657 -4.453 25.868 1.00 96.44 366 ILE A CA 1
ATOM 2898 C C . ILE A 1 366 ? -13.507 -5.430 26.150 1.00 96.44 366 ILE A C 1
ATOM 2900 O O . ILE A 1 366 ? -13.197 -5.683 27.319 1.00 96.44 366 ILE A O 1
ATOM 2904 N N . ASP A 1 367 ? -12.858 -5.949 25.108 1.00 97.75 367 ASP A N 1
ATOM 2905 C CA . ASP A 1 367 ? -11.834 -6.996 25.223 1.00 97.75 367 ASP A CA 1
ATOM 2906 C C . ASP A 1 367 ? -10.440 -6.495 25.609 1.00 97.75 367 ASP A C 1
ATOM 2908 O O . ASP A 1 367 ? -9.597 -7.287 26.040 1.00 97.75 367 ASP A O 1
ATOM 2912 N N . GLY A 1 368 ? -10.169 -5.203 25.434 1.00 97.88 368 GLY A N 1
ATOM 2913 C CA . GLY A 1 368 ? -8.842 -4.648 25.667 1.00 97.88 368 GLY A CA 1
ATOM 2914 C C . GLY A 1 368 ? -8.636 -3.263 25.075 1.00 97.88 368 GLY A C 1
ATOM 2915 O O . GLY A 1 368 ? -9.585 -2.566 24.699 1.00 97.88 368 GLY A O 1
ATOM 2916 N N . VAL A 1 369 ? -7.366 -2.874 25.001 1.00 98.19 369 VAL A N 1
ATOM 2917 C CA . VAL A 1 369 ? -6.896 -1.656 24.335 1.00 98.19 369 VAL A CA 1
ATOM 2918 C C . VAL A 1 369 ? -5.727 -1.982 23.412 1.00 98.19 369 VAL A C 1
ATOM 2920 O O . VAL A 1 369 ? -4.836 -2.746 23.780 1.00 98.19 36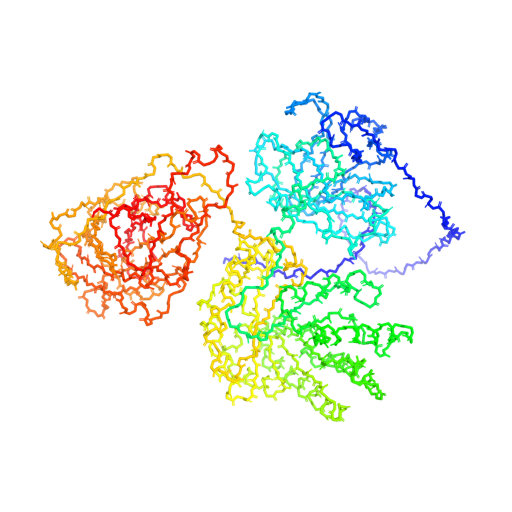9 VAL A O 1
ATOM 2923 N N . HIS A 1 370 ? -5.693 -1.329 22.256 1.00 98.44 370 HIS A N 1
ATOM 2924 C CA . HIS A 1 370 ? -4.566 -1.326 21.335 1.00 98.44 370 HIS A CA 1
ATOM 2925 C C . HIS A 1 370 ? -4.024 0.102 21.241 1.00 98.44 370 HIS A C 1
ATOM 2927 O O . HIS A 1 370 ? -4.719 1.012 20.790 1.00 98.44 370 HIS A O 1
ATOM 2933 N N . LEU A 1 371 ? -2.807 0.326 21.727 1.00 98.38 371 LEU A N 1
ATOM 2934 C CA . LEU A 1 371 ? -2.214 1.659 21.767 1.00 98.38 371 LEU A CA 1
ATOM 2935 C C . LEU A 1 371 ? -1.349 1.894 20.533 1.00 98.38 371 LEU A C 1
ATOM 2937 O O . LEU A 1 371 ? -0.451 1.108 20.260 1.00 98.38 371 LEU A O 1
ATOM 2941 N N . ASP A 1 372 ? -1.581 3.000 19.838 1.00 97.12 372 ASP A N 1
ATOM 2942 C CA . ASP A 1 372 ? -0.782 3.437 18.691 1.00 97.12 372 ASP A CA 1
ATOM 2943 C C . ASP A 1 372 ? 0.067 4.662 19.067 1.00 97.12 372 ASP A C 1
ATOM 2945 O O . ASP A 1 372 ? -0.101 5.783 18.586 1.00 97.12 372 ASP A O 1
ATOM 2949 N N . ILE A 1 373 ? 0.895 4.492 20.101 1.00 97.69 373 ILE A N 1
ATOM 2950 C CA . ILE A 1 373 ? 1.793 5.547 20.575 1.00 97.69 373 ILE A CA 1
ATOM 2951 C C . ILE A 1 373 ? 3.082 5.427 19.771 1.00 97.69 373 ILE A C 1
ATOM 2953 O O . ILE A 1 373 ? 3.814 4.455 19.936 1.00 97.69 373 ILE A O 1
ATOM 2957 N N . GLU A 1 374 ? 3.375 6.445 18.962 1.00 96.31 374 GLU A N 1
ATOM 2958 C CA . GLU A 1 374 ? 4.554 6.505 18.094 1.00 96.31 374 GLU A CA 1
ATOM 2959 C C . GLU A 1 374 ? 5.560 7.568 18.596 1.00 96.31 374 GLU A C 1
ATOM 2961 O O . GLU A 1 374 ? 5.572 8.698 18.097 1.00 96.31 374 GLU A O 1
ATOM 2966 N N . PRO A 1 375 ? 6.426 7.261 19.591 1.00 95.62 375 PRO A N 1
ATOM 2967 C CA . PRO A 1 375 ? 7.358 8.235 20.171 1.00 95.62 375 PRO A CA 1
ATOM 2968 C C . PRO A 1 375 ? 8.299 8.881 19.149 1.00 95.62 375 PRO A C 1
ATOM 2970 O O . PRO A 1 375 ? 8.776 9.990 19.359 1.00 95.62 375 PRO A O 1
ATOM 2973 N N . TYR A 1 376 ? 8.571 8.204 18.033 1.00 93.75 376 TYR A N 1
ATOM 2974 C CA . TYR A 1 376 ? 9.465 8.698 16.986 1.00 93.75 376 TYR A CA 1
ATOM 2975 C C . TYR A 1 376 ? 8.919 9.889 16.197 1.00 93.75 376 TYR A C 1
ATOM 2977 O O . TYR A 1 376 ? 9.662 10.500 15.435 1.00 93.75 376 TYR A O 1
ATOM 2985 N N . LEU A 1 377 ? 7.646 10.242 16.391 1.00 93.81 377 LEU A N 1
ATOM 2986 C CA . LEU A 1 377 ? 7.057 11.458 15.839 1.00 93.81 377 LEU A CA 1
ATOM 2987 C C . LEU A 1 377 ? 7.250 12.688 16.741 1.00 93.81 377 LEU A C 1
ATOM 2989 O O . LEU A 1 377 ? 6.825 13.785 16.366 1.00 93.81 377 LEU A O 1
ATOM 2993 N N . THR A 1 378 ? 7.854 12.545 17.928 1.00 94.62 378 THR A N 1
ATOM 2994 C CA . THR A 1 378 ? 8.147 13.691 18.800 1.00 94.62 378 THR A CA 1
ATOM 2995 C C . THR A 1 378 ? 9.503 14.318 18.479 1.00 94.62 378 THR A C 1
ATOM 2997 O O . THR A 1 378 ? 10.408 13.678 17.945 1.00 94.62 378 THR A O 1
ATOM 3000 N N . ALA A 1 379 ? 9.666 15.597 18.826 1.00 92.75 379 ALA A N 1
ATOM 3001 C CA . ALA A 1 379 ? 10.919 16.312 18.588 1.00 92.75 379 ALA A CA 1
ATOM 3002 C C . ALA A 1 379 ? 12.091 15.709 19.387 1.00 92.75 379 ALA A C 1
ATOM 3004 O O . ALA A 1 379 ? 13.219 15.685 18.901 1.00 92.75 379 ALA A O 1
ATOM 3005 N N . GLU A 1 380 ? 11.820 15.185 20.585 1.00 92.88 380 GLU A N 1
ATOM 3006 C CA . GLU A 1 380 ? 12.802 14.568 21.483 1.00 92.88 380 GLU A CA 1
ATOM 3007 C C . GLU A 1 380 ? 13.469 13.331 20.868 1.00 92.88 380 GLU A C 1
ATOM 3009 O O . GLU A 1 380 ? 14.619 13.023 21.194 1.00 92.88 380 GLU A O 1
ATOM 3014 N N . TRP A 1 381 ? 12.777 12.647 19.949 1.00 92.31 381 TRP A N 1
ATOM 3015 C CA . TRP A 1 381 ? 13.364 11.543 19.200 1.00 92.31 381 TRP A CA 1
ATOM 3016 C C . TRP A 1 381 ? 14.487 12.020 18.267 1.00 92.31 381 TRP A C 1
ATOM 3018 O O . TRP A 1 381 ? 15.488 11.330 18.108 1.00 92.31 381 TRP A O 1
ATOM 3028 N N . GLU A 1 382 ? 14.384 13.211 17.676 1.00 86.50 382 GLU A N 1
ATOM 3029 C CA . GLU A 1 382 ? 15.397 13.735 16.748 1.00 86.50 382 GLU A CA 1
ATOM 3030 C C . GLU A 1 382 ? 16.533 14.494 17.453 1.00 86.50 382 GLU A C 1
ATOM 3032 O O . GLU A 1 382 ? 17.668 14.495 16.975 1.00 86.50 382 GLU A O 1
ATOM 3037 N N . THR A 1 383 ? 16.260 15.148 18.587 1.00 85.44 383 THR A N 1
ATOM 3038 C CA . THR A 1 383 ? 17.204 16.088 19.226 1.00 85.44 383 THR A CA 1
ATOM 3039 C C . THR A 1 383 ? 18.262 15.440 20.123 1.00 85.44 383 THR A C 1
ATOM 3041 O O . THR A 1 383 ? 19.091 16.157 20.682 1.00 85.44 383 THR A O 1
ATOM 3044 N N . GLY A 1 384 ? 18.270 14.110 20.253 1.00 74.81 384 GLY A N 1
ATOM 3045 C CA . GLY A 1 384 ? 19.253 13.363 21.052 1.00 74.81 384 GLY A CA 1
ATOM 3046 C C . GLY A 1 384 ? 18.810 13.006 22.477 1.00 74.81 384 GLY A C 1
ATOM 3047 O O . GLY A 1 384 ? 19.566 12.347 23.185 1.00 74.81 384 GLY A O 1
ATOM 3048 N N . ASP A 1 385 ? 17.579 13.342 22.878 1.00 86.38 385 ASP A N 1
ATOM 3049 C CA . ASP A 1 385 ? 16.987 12.960 24.175 1.00 86.38 385 ASP A CA 1
ATOM 3050 C C . ASP A 1 385 ? 16.280 11.585 24.125 1.00 86.38 385 ASP A C 1
ATOM 3052 O O . ASP A 1 385 ? 15.454 11.256 24.984 1.00 86.38 385 ASP A O 1
ATOM 3056 N N . GLN A 1 386 ? 16.618 10.757 23.127 1.00 91.19 386 GLN A N 1
ATOM 3057 C CA . GLN A 1 386 ? 15.975 9.466 22.854 1.00 91.19 386 GLN A CA 1
ATOM 3058 C C . GLN A 1 386 ? 15.954 8.542 24.073 1.00 91.19 386 GLN A C 1
ATOM 3060 O O . GLN A 1 386 ? 14.924 7.947 24.363 1.00 91.19 386 GLN A O 1
ATOM 3065 N N . GLU A 1 387 ? 17.051 8.439 24.823 1.00 93.44 387 GLU A N 1
ATOM 3066 C CA . GLU A 1 387 ? 17.124 7.532 25.976 1.00 93.44 387 GLU A CA 1
ATOM 3067 C C . GLU A 1 387 ? 16.174 7.942 27.105 1.00 93.44 387 GLU A C 1
ATOM 3069 O O . GLU A 1 387 ? 15.536 7.094 27.733 1.00 93.44 387 GLU A O 1
ATOM 3074 N N . LYS A 1 388 ? 16.004 9.252 27.325 1.00 95.69 388 LYS A N 1
ATOM 3075 C CA . LYS A 1 388 ? 15.016 9.752 28.283 1.00 95.69 388 LYS A CA 1
ATOM 3076 C C . LYS A 1 388 ? 13.599 9.467 27.789 1.00 95.69 388 LYS A C 1
ATOM 3078 O O . LYS A 1 388 ? 12.781 8.994 28.569 1.00 95.69 388 LYS A O 1
ATOM 3083 N N . LEU A 1 389 ? 13.314 9.727 26.513 1.00 97.00 389 LEU A N 1
ATOM 3084 C CA . LEU A 1 389 ? 12.006 9.455 25.911 1.00 97.00 389 LEU A CA 1
ATOM 3085 C C . LEU A 1 389 ? 11.645 7.961 25.986 1.00 97.00 389 LEU A C 1
ATOM 3087 O O . LEU A 1 389 ? 10.543 7.618 26.403 1.00 97.00 389 LEU A O 1
ATOM 3091 N N . LYS A 1 390 ? 12.583 7.067 25.652 1.00 97.12 390 LYS A N 1
ATOM 3092 C CA . LYS A 1 390 ? 12.425 5.611 25.788 1.00 97.12 390 LYS A CA 1
ATOM 3093 C C . LYS A 1 390 ? 12.163 5.209 27.239 1.00 97.12 390 LYS A C 1
ATOM 3095 O O . LYS A 1 390 ? 11.269 4.406 27.495 1.00 97.12 390 LYS A O 1
ATOM 3100 N N . SER A 1 391 ? 12.912 5.774 28.189 1.00 97.88 391 SER A N 1
ATOM 3101 C CA . SER A 1 391 ? 12.711 5.524 29.620 1.00 97.88 391 SER A CA 1
ATOM 3102 C C . SER A 1 391 ? 11.327 5.975 30.095 1.00 97.88 391 SER A C 1
ATOM 3104 O O . SER A 1 391 ? 10.640 5.203 30.763 1.00 97.88 391 SER A O 1
ATOM 3106 N N . ASP A 1 392 ? 10.906 7.194 29.742 1.00 98.31 392 ASP A N 1
ATOM 3107 C CA . ASP A 1 392 ? 9.578 7.725 30.070 1.00 98.31 392 ASP A CA 1
ATOM 3108 C C . ASP A 1 392 ? 8.493 6.807 29.476 1.00 98.31 392 ASP A C 1
ATOM 3110 O O . ASP A 1 392 ? 7.590 6.351 30.178 1.00 98.31 392 ASP A O 1
ATOM 3114 N N . PHE A 1 393 ? 8.641 6.406 28.213 1.00 98.38 393 PHE A N 1
ATOM 3115 C CA . PHE A 1 393 ? 7.680 5.525 27.560 1.00 98.38 393 PHE A CA 1
ATOM 3116 C C . PHE A 1 393 ? 7.585 4.136 28.217 1.00 98.38 393 PHE A C 1
ATOM 3118 O O . PHE A 1 393 ? 6.484 3.640 28.474 1.00 98.38 393 PHE A O 1
ATOM 3125 N N . LEU A 1 394 ? 8.716 3.515 28.574 1.00 98.62 394 LEU A N 1
ATOM 3126 C CA . LEU A 1 394 ? 8.734 2.250 29.322 1.00 98.62 394 LEU A CA 1
ATOM 3127 C C . LEU A 1 394 ? 8.100 2.383 30.712 1.00 98.62 394 LEU A C 1
ATOM 3129 O O . LEU A 1 394 ? 7.520 1.415 31.222 1.00 98.62 394 LEU A O 1
ATOM 3133 N N . GLU A 1 395 ? 8.214 3.552 31.339 1.00 98.75 395 GLU A N 1
ATOM 3134 C CA . GLU A 1 395 ? 7.553 3.845 32.605 1.00 98.75 395 GLU A CA 1
ATOM 3135 C C . GLU A 1 395 ? 6.031 3.917 32.429 1.00 98.75 395 GLU A C 1
ATOM 3137 O O . GLU A 1 395 ? 5.319 3.249 33.181 1.00 98.75 395 GLU A O 1
ATOM 3142 N N . LEU A 1 396 ? 5.529 4.621 31.402 1.00 98.75 396 LEU A N 1
ATOM 3143 C CA . LEU A 1 396 ? 4.099 4.635 31.069 1.00 98.75 396 LEU A CA 1
ATOM 3144 C C . LEU A 1 396 ? 3.568 3.215 30.859 1.00 98.75 396 LEU A C 1
ATOM 3146 O O . LEU A 1 396 ? 2.583 2.818 31.484 1.00 98.75 396 LEU A O 1
ATOM 3150 N N . MET A 1 397 ? 4.225 2.429 30.005 1.00 98.69 397 MET A N 1
ATOM 3151 C CA . MET A 1 397 ? 3.773 1.071 29.697 1.00 98.69 397 MET A CA 1
ATOM 3152 C C . MET A 1 397 ? 3.783 0.173 30.945 1.00 98.69 397 MET A C 1
ATOM 3154 O O . MET A 1 397 ? 2.878 -0.639 31.141 1.00 98.69 397 MET A O 1
ATOM 3158 N N . GLY A 1 398 ? 4.753 0.361 31.847 1.00 98.69 398 GLY A N 1
ATOM 3159 C CA . GLY A 1 398 ? 4.788 -0.319 33.143 1.00 98.69 398 GLY A CA 1
ATOM 3160 C C . GLY A 1 398 ? 3.676 0.123 34.107 1.00 98.69 398 GLY A C 1
ATOM 3161 O O . GLY A 1 398 ? 3.130 -0.704 34.840 1.00 98.69 398 GLY A O 1
ATOM 3162 N N . GLU A 1 399 ? 3.318 1.409 34.124 1.00 98.62 399 GLU A N 1
ATOM 3163 C CA . GLU A 1 399 ? 2.179 1.940 34.889 1.00 98.62 399 GLU A CA 1
ATOM 3164 C C . GLU A 1 399 ? 0.848 1.375 34.378 1.00 98.62 399 GLU A C 1
ATOM 3166 O O . GLU A 1 399 ? 0.049 0.881 35.177 1.00 98.62 399 GLU A O 1
ATOM 3171 N N . LEU A 1 400 ? 0.641 1.358 33.059 1.00 98.56 400 LEU A N 1
ATOM 3172 C CA . LEU A 1 400 ? -0.553 0.786 32.435 1.00 98.56 400 LEU A CA 1
ATOM 3173 C C . LEU A 1 400 ? -0.690 -0.708 32.734 1.00 98.56 400 LEU A C 1
ATOM 3175 O O . LEU A 1 400 ? -1.764 -1.152 33.144 1.00 98.56 400 LEU A O 1
ATOM 3179 N N . ARG A 1 401 ? 0.397 -1.482 32.605 1.00 98.12 401 ARG A N 1
ATOM 3180 C CA . ARG A 1 401 ? 0.385 -2.922 32.894 1.00 98.12 401 ARG A CA 1
ATOM 3181 C C . ARG A 1 401 ? -0.013 -3.219 34.336 1.00 98.12 401 ARG A C 1
ATOM 3183 O O . ARG A 1 401 ? -0.841 -4.101 34.565 1.00 98.12 401 ARG A O 1
ATOM 3190 N N . ARG A 1 402 ? 0.559 -2.489 35.300 1.00 98.19 402 ARG A N 1
ATOM 3191 C CA . ARG A 1 402 ? 0.215 -2.633 36.725 1.00 98.19 402 ARG A CA 1
ATOM 3192 C C . ARG A 1 402 ? -1.247 -2.282 36.979 1.00 98.19 402 ARG A C 1
ATOM 3194 O O . ARG A 1 402 ? -1.963 -3.091 37.557 1.00 98.19 402 ARG A O 1
ATOM 3201 N N . MET A 1 403 ? -1.706 -1.139 36.470 1.00 98.19 403 MET A N 1
ATOM 3202 C CA . MET A 1 403 ? -3.096 -0.703 36.623 1.00 98.19 403 MET A CA 1
ATOM 3203 C C . MET A 1 403 ? -4.088 -1.720 36.042 1.00 98.19 403 MET A C 1
ATOM 3205 O O . MET A 1 403 ? -5.079 -2.049 36.690 1.00 98.19 403 MET A O 1
ATOM 3209 N N . ILE A 1 404 ? -3.825 -2.246 34.841 1.00 97.94 404 ILE A N 1
ATOM 3210 C CA . ILE A 1 404 ? -4.665 -3.279 34.219 1.00 97.94 404 ILE A CA 1
ATOM 3211 C C . ILE A 1 404 ? -4.688 -4.541 35.087 1.00 97.94 404 ILE A C 1
ATOM 3213 O O . ILE A 1 404 ? -5.767 -5.069 35.348 1.00 97.94 404 ILE A O 1
ATOM 3217 N N . ALA A 1 405 ? -3.531 -5.009 35.568 1.00 96.25 405 ALA A N 1
ATOM 3218 C CA . ALA A 1 405 ? -3.451 -6.190 36.429 1.00 96.25 405 ALA A CA 1
ATOM 3219 C C . ALA A 1 405 ? -4.235 -6.023 37.744 1.00 96.25 405 ALA A C 1
ATOM 3221 O O . ALA A 1 405 ? -4.874 -6.970 38.193 1.00 96.25 405 ALA A O 1
ATOM 3222 N N . GLU A 1 406 ? -4.226 -4.825 38.332 1.00 96.25 406 GLU A N 1
ATOM 3223 C CA . GLU A 1 406 ? -4.963 -4.507 39.561 1.00 96.25 406 GLU A CA 1
ATOM 3224 C C . GLU A 1 406 ? -6.478 -4.383 39.335 1.00 96.25 406 GLU A C 1
ATOM 3226 O O . GLU A 1 406 ? -7.268 -4.780 40.191 1.00 96.25 406 GLU A O 1
ATOM 3231 N N . MET A 1 407 ? -6.901 -3.821 38.198 1.00 96.06 407 MET A N 1
ATOM 3232 C CA . MET A 1 407 ? -8.301 -3.447 37.966 1.00 96.06 407 MET A CA 1
ATOM 3233 C C . MET A 1 407 ? -9.121 -4.483 37.197 1.00 96.06 407 MET A C 1
ATOM 3235 O O . MET A 1 407 ? -10.343 -4.492 37.351 1.00 96.06 407 MET A O 1
ATOM 3239 N N . LYS A 1 408 ? -8.497 -5.327 36.364 1.00 92.69 408 LYS A N 1
ATOM 3240 C CA . LYS A 1 408 ? -9.239 -6.280 35.520 1.00 92.69 408 LYS A CA 1
ATOM 3241 C C . LYS A 1 408 ? -9.838 -7.449 36.312 1.00 92.69 408 LYS A C 1
ATOM 3243 O O . LYS A 1 408 ? -10.806 -8.056 35.864 1.00 92.69 408 LYS A O 1
ATOM 3248 N N . GLY A 1 409 ? -9.286 -7.773 37.485 1.00 86.25 409 GLY A N 1
ATOM 3249 C CA . GLY A 1 409 ? -9.662 -8.975 38.236 1.00 86.25 409 GLY A CA 1
ATOM 3250 C C . GLY A 1 409 ? -9.472 -10.242 37.392 1.00 86.25 409 GLY A C 1
ATOM 3251 O O . GLY A 1 409 ? -8.437 -10.409 36.751 1.00 86.25 409 GLY A O 1
ATOM 3252 N N . ASP A 1 410 ? -10.493 -11.098 37.341 1.00 84.06 410 ASP A N 1
ATOM 3253 C CA . ASP A 1 410 ? -10.493 -12.317 36.514 1.00 84.06 410 ASP A CA 1
ATOM 3254 C C . ASP A 1 410 ? -10.919 -12.066 35.053 1.00 84.06 410 ASP A C 1
ATOM 3256 O O . ASP A 1 410 ? -11.043 -13.001 34.261 1.00 84.06 410 ASP A O 1
ATOM 3260 N N . GLN A 1 411 ? -11.193 -10.812 34.676 1.00 86.38 411 GLN A N 1
ATOM 3261 C CA . GLN A 1 411 ? -11.665 -10.477 33.335 1.00 86.38 411 GLN A CA 1
ATOM 3262 C C . GLN A 1 411 ? -10.505 -10.512 32.322 1.00 86.38 411 GLN A C 1
ATOM 3264 O O . GLN A 1 411 ? -9.448 -9.921 32.580 1.00 86.38 411 GLN A O 1
ATOM 3269 N N . PRO A 1 412 ? -10.683 -11.143 31.144 1.00 90.50 412 PRO A N 1
ATOM 3270 C CA . PRO A 1 412 ? -9.780 -10.946 30.017 1.00 90.50 412 PRO A CA 1
ATOM 3271 C C . PRO A 1 412 ? -9.762 -9.464 29.625 1.00 90.50 412 PRO A C 1
ATOM 3273 O O . PRO A 1 412 ? -10.817 -8.853 29.471 1.00 90.50 412 PRO A O 1
ATOM 3276 N N . PHE A 1 413 ? -8.567 -8.888 29.519 1.00 97.31 413 PHE A N 1
ATOM 3277 C CA . PHE A 1 413 ? -8.354 -7.520 29.055 1.00 97.31 413 PHE A CA 1
ATOM 3278 C C . PHE A 1 413 ? -6.940 -7.429 28.486 1.00 97.31 413 PHE A C 1
ATOM 3280 O O . PHE A 1 413 ? -5.974 -7.461 29.260 1.00 97.31 413 PHE A O 1
ATOM 3287 N N . ASP A 1 414 ? -6.826 -7.388 27.161 1.00 97.62 414 ASP A N 1
ATOM 3288 C CA . ASP A 1 414 ? -5.536 -7.370 26.472 1.00 97.62 414 ASP A CA 1
ATOM 3289 C C . ASP A 1 414 ? -4.967 -5.942 26.395 1.00 97.62 414 ASP A C 1
ATOM 3291 O O . ASP A 1 414 ? -5.692 -4.970 26.168 1.00 97.62 414 ASP A O 1
ATOM 3295 N N . LEU A 1 415 ? -3.650 -5.817 26.594 1.00 98.44 415 LEU A N 1
ATOM 3296 C CA . LEU A 1 415 ? -2.881 -4.611 26.281 1.00 98.44 415 LEU A CA 1
ATOM 3297 C C . LEU A 1 415 ? -2.032 -4.865 25.029 1.00 98.44 415 LEU A C 1
ATOM 3299 O O . LEU A 1 415 ? -0.995 -5.530 25.115 1.00 98.44 415 LEU A O 1
ATOM 3303 N N . GLY A 1 416 ? -2.475 -4.330 23.893 1.00 98.44 416 GLY A N 1
ATOM 3304 C CA . GLY A 1 416 ? -1.735 -4.280 22.634 1.00 98.44 416 GLY A CA 1
ATOM 3305 C C . GLY A 1 416 ? -0.989 -2.957 22.442 1.00 98.44 416 GLY A C 1
ATOM 3306 O O . GLY A 1 416 ? -1.399 -1.917 22.964 1.00 98.44 416 GLY A O 1
ATOM 3307 N N . LEU A 1 417 ? 0.101 -2.993 21.677 1.00 98.62 417 LEU A N 1
ATOM 3308 C CA . LEU A 1 417 ? 0.879 -1.813 21.287 1.00 98.62 417 LEU A CA 1
ATOM 3309 C C . LEU A 1 417 ? 1.333 -1.931 19.826 1.00 98.62 417 LEU A C 1
ATOM 3311 O O . LEU A 1 417 ? 1.902 -2.958 19.459 1.00 98.62 417 LEU A O 1
ATOM 3315 N N . ALA A 1 418 ? 1.124 -0.897 19.016 1.00 98.44 418 ALA A N 1
ATOM 3316 C CA . ALA A 1 418 ? 1.721 -0.798 17.690 1.00 98.44 418 ALA A CA 1
ATOM 3317 C C . ALA A 1 418 ? 3.208 -0.420 17.801 1.00 98.44 418 ALA A C 1
ATOM 3319 O O . ALA A 1 418 ? 3.570 0.471 18.572 1.00 98.44 418 ALA A O 1
ATOM 3320 N N . ILE A 1 419 ? 4.079 -1.109 17.058 1.00 98.12 419 ILE A N 1
ATOM 3321 C CA . ILE A 1 419 ? 5.519 -0.817 17.009 1.00 98.12 419 ILE A CA 1
ATOM 3322 C C . ILE A 1 419 ? 6.019 -0.777 15.557 1.00 98.12 419 ILE A C 1
ATOM 3324 O O . ILE A 1 419 ? 5.546 -1.561 14.730 1.00 98.12 419 ILE A O 1
ATOM 3328 N N . PRO A 1 420 ? 6.972 0.108 15.218 1.00 97.06 420 PRO A N 1
ATOM 3329 C CA . PRO A 1 420 ? 7.560 0.159 13.886 1.00 97.06 420 PRO A CA 1
ATOM 3330 C C . PRO A 1 420 ? 8.649 -0.909 13.718 1.00 97.06 420 PRO A C 1
ATOM 3332 O O . PRO A 1 420 ? 9.297 -1.311 14.686 1.00 97.06 420 PRO A O 1
ATOM 3335 N N . LEU A 1 421 ? 8.935 -1.276 12.466 1.00 95.31 421 LEU A N 1
ATOM 3336 C CA . LEU A 1 421 ? 9.993 -2.235 12.118 1.00 95.31 421 LEU A CA 1
ATOM 3337 C C . LEU A 1 421 ? 11.370 -1.879 12.694 1.00 95.31 421 LEU A C 1
ATOM 3339 O O . LEU A 1 421 ? 12.085 -2.735 13.188 1.00 95.31 421 LEU A O 1
ATOM 3343 N N . PHE A 1 422 ? 11.767 -0.604 12.682 1.00 95.38 422 PHE A N 1
ATOM 3344 C CA . PHE A 1 422 ? 13.145 -0.234 13.037 1.00 95.38 422 PHE A CA 1
ATOM 3345 C C . PHE A 1 422 ? 13.492 -0.398 14.530 1.00 95.38 422 PHE A C 1
ATOM 3347 O O . PHE A 1 422 ? 14.626 -0.099 14.919 1.00 95.38 422 PHE A O 1
ATOM 3354 N N . TYR A 1 423 ? 12.538 -0.800 15.380 1.00 95.94 423 TYR A N 1
ATOM 3355 C CA . TYR A 1 423 ? 12.801 -1.075 16.796 1.00 95.94 423 TYR A CA 1
ATOM 3356 C C . TYR A 1 423 ? 13.748 -2.265 16.997 1.00 95.94 423 TYR A C 1
ATOM 3358 O O . TYR A 1 423 ? 14.448 -2.295 18.008 1.00 95.94 423 TYR A O 1
ATOM 3366 N N . ASP A 1 424 ? 13.886 -3.145 16.002 1.00 94.00 424 ASP A N 1
ATOM 3367 C CA . ASP A 1 424 ? 14.851 -4.251 15.997 1.00 94.00 424 ASP A CA 1
ATOM 3368 C C . ASP A 1 424 ? 16.319 -3.800 16.128 1.00 94.00 424 ASP A C 1
ATOM 3370 O O . ASP A 1 424 ? 17.177 -4.556 16.590 1.00 94.00 424 ASP A O 1
ATOM 3374 N N . ARG A 1 425 ? 16.619 -2.543 15.771 1.00 94.94 425 ARG A N 1
ATOM 3375 C CA . ARG A 1 425 ? 17.940 -1.911 15.936 1.00 94.94 425 ARG A CA 1
ATOM 3376 C C . ARG A 1 425 ? 18.301 -1.659 17.400 1.00 94.94 425 ARG A C 1
ATOM 3378 O O . ARG A 1 425 ? 19.476 -1.461 17.705 1.00 94.94 425 ARG A O 1
ATOM 3385 N N . ASP A 1 426 ? 17.313 -1.659 18.293 1.00 95.75 426 ASP A N 1
ATOM 3386 C CA . ASP A 1 426 ? 17.480 -1.581 19.744 1.00 95.75 426 ASP A CA 1
ATOM 3387 C C . ASP A 1 426 ? 16.699 -2.722 20.429 1.00 95.75 426 ASP A C 1
ATOM 3389 O O . ASP A 1 426 ? 15.651 -2.507 21.052 1.00 95.75 426 ASP A O 1
ATOM 3393 N N . PRO A 1 427 ? 17.215 -3.963 20.352 1.00 95.94 427 PRO A N 1
ATOM 3394 C CA . PRO A 1 427 ? 16.514 -5.139 20.862 1.00 95.94 427 PRO A CA 1
ATOM 3395 C C . PRO A 1 427 ? 16.357 -5.122 22.390 1.00 95.94 427 PRO A C 1
ATOM 3397 O O . PRO A 1 427 ? 15.524 -5.844 22.938 1.00 95.94 427 PRO A O 1
ATOM 3400 N N . VAL A 1 428 ? 17.146 -4.312 23.109 1.00 96.50 428 VAL A N 1
ATOM 3401 C CA . VAL A 1 428 ? 17.012 -4.147 24.564 1.00 96.50 428 VAL A CA 1
ATOM 3402 C C . VAL A 1 428 ? 15.752 -3.348 24.879 1.00 96.50 428 VAL A C 1
ATOM 3404 O O . VAL A 1 428 ? 14.949 -3.773 25.716 1.00 96.50 428 VAL A O 1
ATOM 3407 N N . PHE A 1 429 ? 15.561 -2.219 24.196 1.00 97.25 429 PHE A N 1
ATOM 3408 C CA . PHE A 1 429 ? 14.363 -1.399 24.331 1.00 97.25 429 PHE A CA 1
ATOM 3409 C C . PHE A 1 429 ? 13.106 -2.152 23.883 1.00 97.25 429 PHE A C 1
ATOM 3411 O O . PHE A 1 429 ? 12.111 -2.183 24.611 1.00 97.25 429 PHE A O 1
ATOM 3418 N N . GLU A 1 430 ? 13.166 -2.828 22.736 1.00 97.56 430 GLU A N 1
ATOM 3419 C CA . GLU A 1 430 ? 12.032 -3.586 22.214 1.00 97.56 430 GLU A CA 1
ATOM 3420 C C . GLU A 1 430 ? 11.619 -4.733 23.154 1.00 97.56 430 GLU A C 1
ATOM 3422 O O . GLU A 1 430 ? 10.442 -4.881 23.491 1.00 97.56 430 GLU A O 1
ATOM 3427 N N . LYS A 1 431 ? 12.583 -5.499 23.689 1.00 97.25 431 LYS A N 1
ATOM 3428 C CA . LYS A 1 431 ? 12.302 -6.547 24.685 1.00 97.25 431 LYS A CA 1
ATOM 3429 C C . LYS A 1 431 ? 11.635 -5.981 25.937 1.00 97.25 431 LYS A C 1
ATOM 3431 O O . LYS A 1 431 ? 10.709 -6.591 26.475 1.00 97.25 431 LYS A O 1
ATOM 3436 N N . ALA A 1 432 ? 12.077 -4.811 26.399 1.00 97.88 432 ALA A N 1
ATOM 3437 C CA . ALA A 1 432 ? 11.479 -4.151 27.554 1.00 97.88 432 ALA A CA 1
ATOM 3438 C C . ALA A 1 432 ? 10.020 -3.725 27.293 1.00 97.88 432 ALA A C 1
ATOM 3440 O O . ALA A 1 432 ? 9.204 -3.780 28.221 1.00 97.88 432 ALA A O 1
ATOM 3441 N N . LEU A 1 433 ? 9.668 -3.345 26.058 1.00 97.62 433 LEU A N 1
ATOM 3442 C CA . LEU A 1 433 ? 8.278 -3.106 25.657 1.00 97.62 433 LEU A CA 1
ATOM 3443 C C . LEU A 1 433 ? 7.469 -4.406 25.663 1.00 97.62 433 LEU A C 1
ATOM 3445 O O . LEU A 1 433 ? 6.426 -4.454 26.317 1.00 97.62 433 LEU A O 1
ATOM 3449 N N . PHE A 1 434 ? 7.977 -5.471 25.030 1.00 97.56 434 PHE A N 1
ATOM 3450 C CA . PHE A 1 434 ? 7.332 -6.789 25.007 1.00 97.56 434 PHE A CA 1
ATOM 3451 C C . PHE A 1 434 ? 6.941 -7.270 26.407 1.00 97.56 434 PHE A C 1
ATOM 3453 O O . PHE A 1 434 ? 5.807 -7.689 26.639 1.00 97.56 434 PHE A O 1
ATOM 3460 N N . GLU A 1 435 ? 7.844 -7.159 27.379 1.00 96.75 435 GLU A N 1
ATOM 3461 C CA . GLU A 1 435 ? 7.598 -7.588 28.761 1.00 96.75 435 GLU A CA 1
ATOM 3462 C C . GLU A 1 435 ? 6.407 -6.867 29.430 1.00 96.75 435 GLU A C 1
ATOM 3464 O O . GLU A 1 435 ? 5.786 -7.423 30.343 1.00 96.75 435 GLU A O 1
ATOM 3469 N N . ARG A 1 436 ? 6.038 -5.669 28.953 1.00 98.00 436 ARG A N 1
ATOM 3470 C CA . ARG A 1 436 ? 4.975 -4.813 29.513 1.00 98.00 436 ARG A CA 1
ATOM 3471 C C . ARG A 1 436 ? 3.618 -4.964 28.825 1.00 98.00 436 ARG A C 1
ATOM 3473 O O . ARG A 1 436 ? 2.618 -4.549 29.406 1.00 98.00 436 ARG A O 1
ATOM 3480 N N . VAL A 1 437 ? 3.560 -5.579 27.648 1.00 98.31 437 VAL A N 1
ATOM 3481 C CA . VAL A 1 437 ? 2.326 -5.757 26.858 1.00 98.31 437 VAL A CA 1
ATOM 3482 C C . VAL A 1 437 ? 1.944 -7.235 26.741 1.00 98.31 437 VAL A C 1
ATOM 3484 O O . VAL A 1 437 ? 2.715 -8.119 27.126 1.00 98.31 437 VAL A O 1
ATOM 3487 N N . ASP A 1 438 ? 0.733 -7.534 26.273 1.00 98.12 438 ASP A N 1
ATOM 3488 C CA . ASP A 1 438 ? 0.299 -8.915 26.002 1.00 98.12 438 ASP A CA 1
ATOM 3489 C C . ASP A 1 438 ? 0.642 -9.352 24.572 1.00 98.12 438 ASP A C 1
ATOM 3491 O O . ASP A 1 438 ? 0.873 -10.540 24.319 1.00 98.12 438 ASP A O 1
ATOM 3495 N N . TYR A 1 439 ? 0.699 -8.394 23.647 1.00 98.62 439 TYR A N 1
ATOM 3496 C CA . TYR A 1 439 ? 1.160 -8.574 22.276 1.00 98.62 439 TYR A CA 1
ATOM 3497 C C . TYR A 1 439 ? 1.532 -7.219 21.650 1.00 98.62 439 TYR A C 1
ATOM 3499 O O . TYR A 1 439 ? 1.187 -6.168 22.193 1.00 98.62 439 TYR A O 1
ATOM 3507 N N . VAL A 1 440 ? 2.200 -7.246 20.497 1.00 98.56 440 VAL A N 1
ATOM 3508 C CA . VAL A 1 440 ? 2.424 -6.053 19.661 1.00 98.56 440 VAL A CA 1
ATOM 3509 C C . VAL A 1 440 ? 1.775 -6.213 18.288 1.00 98.56 440 VAL A C 1
ATOM 3511 O O . VAL A 1 440 ? 1.682 -7.331 17.777 1.00 98.56 440 VAL A O 1
ATOM 3514 N N . GLY A 1 441 ? 1.319 -5.110 17.700 1.00 98.44 441 GLY A N 1
ATOM 3515 C CA . GLY A 1 441 ? 1.065 -5.002 16.265 1.00 98.44 441 GLY A CA 1
ATOM 3516 C C . GLY A 1 441 ? 2.325 -4.471 15.588 1.00 98.44 441 GLY A C 1
ATOM 3517 O O . GLY A 1 441 ? 2.674 -3.312 15.787 1.00 98.44 441 GLY A O 1
ATOM 3518 N N . LEU A 1 442 ? 3.036 -5.310 14.842 1.00 98.69 442 LEU A N 1
ATOM 3519 C CA . LEU A 1 442 ? 4.224 -4.892 14.102 1.00 98.69 442 LEU A CA 1
ATOM 3520 C C . LEU A 1 442 ? 3.776 -4.191 12.818 1.00 98.69 442 LEU A C 1
ATOM 3522 O O . LEU A 1 442 ? 3.077 -4.802 12.018 1.00 98.69 442 LEU A O 1
ATOM 3526 N N . MET A 1 443 ? 4.165 -2.936 12.614 1.00 97.75 443 MET A N 1
ATOM 3527 C CA . MET A 1 443 ? 3.858 -2.171 11.398 1.00 97.75 443 MET A CA 1
ATOM 3528 C C . MET A 1 443 ? 4.811 -2.559 10.260 1.00 97.75 443 MET A C 1
ATOM 3530 O O . MET A 1 443 ? 5.662 -1.773 9.836 1.00 97.75 443 MET A O 1
ATOM 3534 N N . ASP A 1 444 ? 4.696 -3.811 9.825 1.00 97.25 444 ASP A N 1
ATOM 3535 C CA . ASP A 1 444 ? 5.476 -4.429 8.758 1.00 97.25 444 ASP A CA 1
ATOM 3536 C C . ASP A 1 444 ? 4.820 -4.203 7.396 1.00 97.25 444 ASP A C 1
ATOM 3538 O O . ASP A 1 444 ? 4.253 -5.094 6.765 1.00 97.25 444 ASP A O 1
ATOM 3542 N N . TYR A 1 445 ? 4.844 -2.948 6.969 1.00 96.06 445 TYR A N 1
ATOM 3543 C CA . TYR A 1 445 ? 4.079 -2.513 5.810 1.00 96.06 445 TYR A CA 1
ATOM 3544 C C . TYR A 1 445 ? 4.673 -2.931 4.467 1.00 96.06 445 TYR A C 1
ATOM 3546 O O . TYR A 1 445 ? 4.225 -2.412 3.456 1.00 96.06 445 TYR A O 1
ATOM 3554 N N . PHE A 1 446 ? 5.655 -3.834 4.420 1.00 94.38 446 PHE A N 1
ATOM 3555 C CA . PHE A 1 446 ? 6.073 -4.410 3.144 1.00 94.38 446 PHE A CA 1
ATOM 3556 C C . PHE A 1 446 ? 4.904 -5.109 2.430 1.00 94.38 446 PHE A C 1
ATOM 3558 O O . PHE A 1 446 ? 3.936 -5.546 3.054 1.00 94.38 446 PHE A O 1
ATOM 3565 N N . ASP A 1 447 ? 4.991 -5.179 1.107 1.00 91.19 447 ASP A N 1
ATOM 3566 C CA . ASP A 1 447 ? 3.942 -5.664 0.204 1.00 91.19 447 ASP A CA 1
ATOM 3567 C C . ASP A 1 447 ? 4.298 -6.997 -0.483 1.00 91.19 447 ASP A C 1
ATOM 3569 O O . ASP A 1 447 ? 3.535 -7.515 -1.297 1.00 91.19 447 ASP A O 1
ATOM 3573 N N . THR A 1 448 ? 5.426 -7.614 -0.116 1.00 88.62 448 THR A N 1
ATOM 3574 C CA . THR A 1 448 ? 5.800 -8.964 -0.562 1.00 88.62 448 THR A CA 1
ATOM 3575 C C . THR A 1 448 ? 5.943 -9.908 0.626 1.00 88.62 448 THR A C 1
ATOM 3577 O O . THR A 1 448 ? 6.419 -9.522 1.695 1.00 88.62 448 THR A O 1
ATOM 3580 N N . ALA A 1 449 ? 5.555 -11.176 0.453 1.00 90.19 449 ALA A N 1
ATOM 3581 C CA . ALA A 1 449 ? 5.667 -12.169 1.522 1.00 90.19 449 ALA A CA 1
ATOM 3582 C C . ALA A 1 449 ? 7.109 -12.320 2.023 1.00 90.19 449 ALA A C 1
ATOM 3584 O O . ALA A 1 449 ? 7.332 -12.384 3.229 1.00 90.19 449 ALA A O 1
ATOM 3585 N N . THR A 1 450 ? 8.083 -12.343 1.110 1.00 85.50 450 THR A N 1
ATOM 3586 C CA . THR A 1 450 ? 9.504 -12.466 1.452 1.00 85.50 450 THR A CA 1
ATOM 3587 C C . THR A 1 450 ? 9.977 -11.299 2.310 1.00 85.50 450 THR A C 1
ATOM 3589 O O . THR A 1 450 ? 10.578 -11.533 3.357 1.00 85.50 450 THR A O 1
ATOM 3592 N N . ASP A 1 451 ? 9.677 -10.058 1.915 1.00 89.75 451 ASP A N 1
ATOM 3593 C CA . ASP A 1 451 ? 10.107 -8.872 2.662 1.00 89.75 451 ASP A CA 1
ATOM 3594 C C . ASP A 1 451 ? 9.462 -8.818 4.051 1.00 89.75 451 ASP A C 1
ATOM 3596 O O . ASP A 1 451 ? 10.166 -8.586 5.034 1.00 89.75 451 ASP A O 1
ATOM 3600 N N . ILE A 1 452 ? 8.159 -9.109 4.145 1.00 95.62 452 ILE A N 1
ATOM 3601 C CA . ILE A 1 452 ? 7.435 -9.192 5.424 1.00 95.62 452 ILE A CA 1
ATOM 3602 C C . ILE A 1 452 ? 8.060 -10.276 6.316 1.00 95.62 452 ILE A C 1
ATOM 3604 O O . ILE A 1 452 ? 8.338 -10.070 7.496 1.00 95.62 452 ILE A O 1
ATOM 3608 N N . VAL A 1 453 ? 8.311 -11.469 5.771 1.00 94.94 453 VAL A N 1
ATOM 3609 C CA . VAL A 1 453 ? 8.886 -12.568 6.554 1.00 94.94 453 VAL A CA 1
ATOM 3610 C C . VAL A 1 453 ? 10.279 -12.210 7.054 1.00 94.94 453 VAL A C 1
ATOM 3612 O O . VAL A 1 453 ? 10.542 -12.399 8.242 1.00 94.94 453 VAL A O 1
ATOM 3615 N N . GLU A 1 454 ? 11.158 -11.697 6.192 1.00 91.69 454 GLU A N 1
ATOM 3616 C CA . GLU A 1 454 ? 12.527 -11.331 6.565 1.00 91.69 454 GLU A CA 1
ATOM 3617 C C . GLU A 1 454 ? 12.560 -10.190 7.588 1.00 91.69 454 GLU A C 1
ATOM 3619 O O . GLU A 1 454 ? 13.277 -10.291 8.589 1.00 91.69 454 GLU A O 1
ATOM 3624 N N . ALA A 1 455 ? 11.740 -9.152 7.398 1.00 94.94 455 ALA A N 1
ATOM 3625 C CA . ALA A 1 455 ? 11.638 -8.032 8.326 1.00 94.94 455 ALA A CA 1
ATOM 3626 C C . ALA A 1 455 ? 11.110 -8.474 9.701 1.00 94.94 455 ALA A C 1
ATOM 3628 O O . ALA A 1 455 ? 11.664 -8.082 10.728 1.00 94.94 455 ALA A O 1
ATOM 3629 N N . ALA A 1 456 ? 10.112 -9.360 9.750 1.00 97.81 456 ALA A N 1
ATOM 3630 C CA . ALA A 1 456 ? 9.510 -9.816 11.000 1.00 97.81 456 ALA A CA 1
ATOM 3631 C C . ALA A 1 456 ? 10.363 -10.817 11.811 1.00 97.81 456 ALA A C 1
ATOM 3633 O O . ALA A 1 456 ? 10.090 -11.015 13.003 1.00 97.81 456 ALA A O 1
ATOM 3634 N N . ARG A 1 457 ? 11.386 -11.475 11.231 1.00 96.12 457 ARG A N 1
ATOM 3635 C CA . ARG A 1 457 ? 12.103 -12.590 11.904 1.00 96.12 457 ARG A CA 1
ATOM 3636 C C . ARG A 1 457 ? 12.707 -12.205 13.253 1.00 96.12 457 ARG A C 1
ATOM 3638 O O . ARG A 1 457 ? 12.608 -12.976 14.214 1.00 96.12 457 ARG A O 1
ATOM 3645 N N . SER A 1 458 ? 13.373 -11.052 13.325 1.00 96.25 458 SER A N 1
ATOM 3646 C CA . SER A 1 458 ? 14.042 -10.570 14.542 1.00 96.25 458 SER A CA 1
ATOM 3647 C C . SER A 1 458 ? 13.025 -10.299 15.656 1.00 96.25 458 SER A C 1
ATOM 3649 O O . SER A 1 458 ? 13.210 -10.770 16.782 1.00 96.25 458 SER A O 1
ATOM 3651 N N . HIS A 1 459 ? 11.915 -9.645 15.312 1.00 98.12 459 HIS A N 1
ATOM 3652 C CA . HIS A 1 459 ? 10.801 -9.334 16.204 1.00 98.12 459 HIS A CA 1
ATOM 3653 C C . HIS A 1 459 ? 10.122 -10.596 16.746 1.00 98.12 459 HIS A C 1
ATOM 3655 O O . HIS A 1 459 ? 9.927 -10.727 17.956 1.00 98.12 459 HIS A O 1
ATOM 3661 N N . ILE A 1 460 ? 9.810 -11.564 15.875 1.00 98.25 460 ILE A N 1
ATOM 3662 C CA . ILE A 1 460 ? 9.198 -12.845 16.266 1.00 98.25 460 ILE A CA 1
ATOM 3663 C C . ILE A 1 460 ? 10.106 -13.594 17.244 1.00 98.25 460 ILE A C 1
ATOM 3665 O O . ILE A 1 460 ? 9.656 -14.002 18.314 1.00 98.25 460 ILE A O 1
ATOM 3669 N N . LYS A 1 461 ? 11.404 -13.703 16.937 1.00 96.88 461 LYS A N 1
ATOM 3670 C CA . LYS A 1 461 ? 12.384 -14.356 17.817 1.00 96.88 461 LYS A CA 1
ATOM 3671 C C . LYS A 1 461 ? 12.493 -13.665 19.179 1.00 96.88 461 LYS A C 1
ATOM 3673 O O . LYS A 1 461 ? 12.618 -14.331 20.210 1.00 96.88 461 LYS A O 1
ATOM 3678 N N . LEU A 1 462 ? 12.465 -12.332 19.201 1.00 97.19 462 LEU A N 1
ATOM 3679 C CA . LEU A 1 462 ? 12.519 -11.565 20.443 1.00 97.19 462 LEU A CA 1
ATOM 3680 C C . LEU A 1 462 ? 11.249 -11.760 21.282 1.00 97.19 462 LEU A C 1
ATOM 3682 O O . LEU A 1 462 ? 11.335 -11.954 22.497 1.00 97.19 462 LEU A O 1
ATOM 3686 N N . ALA A 1 463 ? 10.086 -11.776 20.631 1.00 97.69 463 ALA A N 1
ATOM 3687 C CA . ALA A 1 463 ? 8.803 -12.042 21.263 1.00 97.69 463 ALA A CA 1
ATOM 3688 C C . ALA A 1 463 ? 8.727 -13.465 21.840 1.00 97.69 463 ALA A C 1
ATOM 3690 O O . ALA A 1 463 ? 8.272 -13.625 22.973 1.00 97.69 463 ALA A O 1
ATOM 3691 N N . GLU A 1 464 ? 9.242 -14.483 21.138 1.00 96.44 464 GLU A N 1
ATOM 3692 C CA . GLU A 1 464 ? 9.350 -15.854 21.663 1.00 96.44 464 GLU A CA 1
ATOM 3693 C C . GLU A 1 464 ? 10.180 -15.895 22.947 1.00 96.44 464 GLU A C 1
ATOM 3695 O O . GLU A 1 464 ? 9.741 -16.450 23.955 1.00 96.44 464 GLU A O 1
ATOM 3700 N N . ALA A 1 465 ? 11.346 -15.241 22.946 1.00 95.31 465 ALA A N 1
ATOM 3701 C CA . ALA A 1 465 ? 12.207 -15.156 24.123 1.00 95.31 465 ALA A CA 1
ATOM 3702 C C . ALA A 1 465 ? 11.542 -14.419 25.302 1.00 95.31 465 ALA A C 1
ATOM 3704 O O . ALA A 1 465 ? 11.864 -14.691 26.460 1.00 95.31 465 ALA A O 1
ATOM 3705 N N . ALA A 1 466 ? 10.615 -13.498 25.024 1.00 95.75 466 ALA A N 1
ATOM 3706 C CA . ALA A 1 466 ? 9.832 -12.779 26.027 1.00 95.75 466 ALA A CA 1
ATOM 3707 C C . ALA A 1 466 ? 8.520 -13.494 26.425 1.00 95.75 466 ALA A C 1
ATOM 3709 O O . ALA A 1 466 ? 7.832 -13.034 27.341 1.00 95.75 466 ALA A O 1
ATOM 3710 N N . GLY A 1 467 ? 8.149 -14.595 25.756 1.00 97.12 467 GLY A N 1
ATOM 3711 C CA . GLY A 1 467 ? 6.857 -15.267 25.938 1.00 97.12 467 GLY A CA 1
ATOM 3712 C C . GLY A 1 467 ? 5.665 -14.404 25.506 1.00 97.12 467 GLY A C 1
ATOM 3713 O O . GLY A 1 467 ? 4.611 -14.430 26.146 1.00 97.12 467 GLY A O 1
ATOM 3714 N N . LYS A 1 468 ? 5.853 -13.582 24.469 1.00 97.62 468 LYS A N 1
ATOM 3715 C CA . LYS A 1 468 ? 4.884 -12.613 23.939 1.00 97.62 468 LYS A CA 1
ATOM 3716 C C . LYS A 1 468 ? 4.527 -12.932 22.501 1.00 97.62 468 LYS A C 1
ATOM 3718 O O . LYS A 1 468 ? 5.099 -13.831 21.896 1.00 97.62 468 LYS A O 1
ATOM 3723 N N . ARG A 1 469 ? 3.541 -12.206 21.975 1.00 98.00 469 ARG A N 1
ATOM 3724 C CA . ARG A 1 469 ? 3.003 -12.439 20.637 1.00 98.00 469 ARG A CA 1
ATOM 3725 C C . ARG A 1 469 ? 3.089 -11.193 19.753 1.00 98.00 469 ARG A C 1
ATOM 3727 O O . ARG A 1 469 ? 3.038 -10.076 20.261 1.00 98.00 469 ARG A O 1
ATOM 3734 N N . VAL A 1 470 ? 3.162 -11.398 18.445 1.00 98.69 470 VAL A N 1
ATOM 3735 C CA . VAL A 1 470 ? 3.265 -10.376 17.399 1.00 98.69 470 VAL A CA 1
ATOM 3736 C C . VAL A 1 470 ? 2.162 -10.615 16.375 1.00 98.69 470 VAL A C 1
ATOM 3738 O O . VAL A 1 470 ? 2.056 -11.713 15.831 1.00 98.69 470 VAL A O 1
ATOM 3741 N N . ALA A 1 471 ? 1.335 -9.604 16.125 1.00 98.44 471 ALA A N 1
ATOM 3742 C CA . ALA A 1 471 ? 0.478 -9.549 14.947 1.00 98.44 471 ALA A CA 1
ATOM 3743 C C . ALA A 1 471 ? 1.217 -8.763 13.855 1.00 98.44 471 ALA A C 1
ATOM 3745 O O . ALA A 1 471 ? 1.558 -7.606 14.085 1.00 98.44 471 ALA A O 1
ATOM 3746 N N . ILE A 1 472 ? 1.494 -9.388 12.711 1.00 98.75 472 ILE A N 1
ATOM 3747 C CA . ILE A 1 472 ? 2.254 -8.768 11.614 1.00 98.75 472 ILE A CA 1
ATOM 3748 C C . ILE A 1 472 ? 1.295 -7.939 10.758 1.00 98.75 472 ILE A C 1
ATOM 3750 O O . ILE A 1 472 ? 0.348 -8.485 10.195 1.00 98.75 472 ILE A O 1
ATOM 3754 N N . GLY A 1 473 ? 1.489 -6.624 10.730 1.00 98.06 473 GLY A N 1
ATOM 3755 C CA . GLY A 1 473 ? 0.581 -5.652 10.134 1.00 98.06 473 GLY A CA 1
ATOM 3756 C C . GLY A 1 473 ? 0.995 -5.207 8.737 1.00 98.06 473 GLY A C 1
ATOM 3757 O O . GLY A 1 473 ? 2.118 -4.755 8.590 1.00 98.06 473 GLY A O 1
ATOM 3758 N N . VAL A 1 474 ? 0.079 -5.245 7.765 1.00 98.31 474 VAL A N 1
ATOM 3759 C CA . VAL A 1 474 ? 0.267 -4.742 6.386 1.00 98.31 474 VAL A CA 1
ATOM 3760 C C . VAL A 1 474 ? -0.580 -3.493 6.116 1.00 98.31 474 VAL A C 1
ATOM 3762 O O . VAL A 1 474 ? -1.566 -3.258 6.816 1.00 98.31 474 VAL A O 1
ATOM 3765 N N . GLU A 1 475 ? -0.237 -2.708 5.092 1.00 97.19 475 GLU A N 1
ATOM 3766 C CA . GLU A 1 475 ? -0.893 -1.432 4.754 1.00 97.19 475 GLU A CA 1
ATOM 3767 C C . GLU A 1 475 ? -1.638 -1.484 3.409 1.00 97.19 475 GLU A C 1
ATOM 3769 O O . GLU A 1 475 ? -1.168 -2.078 2.445 1.00 97.19 475 GLU A O 1
ATOM 3774 N N . THR A 1 476 ? -2.783 -0.807 3.308 1.00 94.75 476 THR A N 1
ATOM 3775 C CA . THR A 1 476 ? -3.681 -0.824 2.130 1.00 94.75 476 THR A CA 1
ATOM 3776 C C . THR A 1 476 ? -4.018 0.565 1.580 1.00 94.75 476 THR A C 1
ATOM 3778 O O . THR A 1 476 ? -4.776 0.684 0.617 1.00 94.75 476 THR A O 1
ATOM 3781 N N . GLN A 1 477 ? -3.518 1.631 2.201 1.00 90.00 477 GLN A N 1
ATOM 3782 C CA . GLN A 1 477 ? -3.687 3.002 1.722 1.00 90.00 477 GLN A CA 1
ATOM 3783 C C . GLN A 1 477 ? -2.701 3.380 0.618 1.00 90.00 477 GLN A C 1
ATOM 3785 O O . GLN A 1 477 ? -1.554 2.963 0.648 1.00 90.00 477 GLN A O 1
ATOM 3790 N N . ASP A 1 478 ? -3.079 4.316 -0.259 1.00 85.25 478 ASP A N 1
ATOM 3791 C CA . ASP A 1 478 ? -2.153 4.921 -1.230 1.00 85.25 478 ASP A CA 1
ATOM 3792 C C . ASP A 1 478 ? -1.110 5.833 -0.545 1.00 85.25 478 ASP A C 1
ATOM 3794 O O . ASP A 1 478 ? -1.200 7.069 -0.543 1.00 85.25 478 ASP A O 1
ATOM 3798 N N . LEU A 1 479 ? -0.097 5.214 0.065 1.00 85.56 479 LEU A N 1
ATOM 3799 C CA . LEU A 1 479 ? 0.967 5.908 0.786 1.00 85.56 479 LEU A CA 1
ATOM 3800 C C . LEU A 1 479 ? 1.799 6.819 -0.121 1.00 85.56 479 LEU A C 1
ATOM 3802 O O . LEU A 1 479 ? 2.334 7.833 0.346 1.00 85.56 479 LEU A O 1
ATOM 3806 N N . VAL A 1 480 ? 1.915 6.474 -1.407 1.00 82.69 480 VAL A N 1
ATOM 3807 C CA . VAL A 1 480 ? 2.655 7.261 -2.397 1.00 82.69 480 VAL A CA 1
ATOM 3808 C C . VAL A 1 480 ? 1.924 8.569 -2.656 1.00 82.69 480 VAL A C 1
ATOM 3810 O O . VAL A 1 480 ? 2.527 9.641 -2.555 1.00 82.69 480 VAL A O 1
ATOM 3813 N N . GLN A 1 481 ? 0.619 8.509 -2.928 1.00 74.19 481 GLN A N 1
ATOM 3814 C CA . GLN A 1 481 ? -0.208 9.699 -3.113 1.00 74.19 481 GLN A CA 1
ATOM 3815 C C . GLN A 1 481 ? -0.262 10.552 -1.841 1.00 74.19 481 GLN A C 1
ATOM 3817 O O . GLN A 1 481 ? -0.252 11.784 -1.920 1.00 74.19 481 GLN A O 1
ATOM 3822 N N . MET A 1 482 ? -0.287 9.917 -0.670 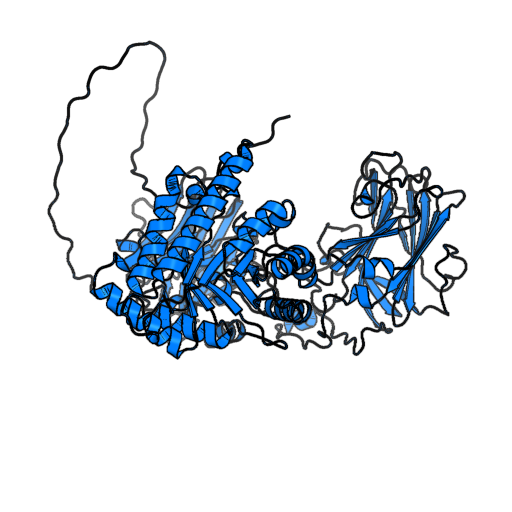1.00 74.12 482 MET A N 1
ATOM 3823 C CA . MET A 1 482 ? -0.293 10.609 0.620 1.00 74.12 482 MET A CA 1
ATOM 3824 C C . MET A 1 482 ? 1.070 11.202 1.002 1.00 74.12 482 MET A C 1
ATOM 3826 O O . MET A 1 482 ? 1.140 11.981 1.955 1.00 74.12 482 MET A O 1
ATOM 3830 N N . ASN A 1 483 ? 2.139 10.883 0.260 1.00 78.25 483 ASN A N 1
ATOM 3831 C CA . ASN A 1 483 ? 3.520 11.241 0.589 1.00 78.25 483 ASN A CA 1
ATOM 3832 C C . ASN A 1 483 ? 3.910 10.782 2.011 1.00 78.25 483 ASN A C 1
ATOM 3834 O O . ASN A 1 483 ? 4.545 11.517 2.770 1.00 78.25 483 ASN A O 1
ATOM 3838 N N . GLN A 1 484 ? 3.475 9.573 2.373 1.00 81.12 484 GLN A N 1
ATOM 3839 C CA . GLN A 1 484 ? 3.704 8.936 3.677 1.00 81.12 484 GLN A CA 1
ATOM 3840 C C . GLN A 1 484 ? 4.486 7.622 3.569 1.00 81.12 484 GLN A C 1
ATOM 3842 O O . GLN A 1 484 ? 4.909 7.078 4.583 1.00 81.12 484 GLN A O 1
ATOM 3847 N N . GLY A 1 485 ? 4.745 7.138 2.355 1.00 87.06 485 GLY A N 1
ATOM 3848 C CA . GLY A 1 485 ? 5.513 5.921 2.130 1.00 87.06 485 GLY A CA 1
ATOM 3849 C C . GLY A 1 485 ? 5.899 5.735 0.670 1.00 87.06 485 GLY A C 1
ATOM 3850 O O . GLY A 1 485 ? 5.787 6.649 -0.151 1.00 87.06 485 GLY A O 1
ATOM 3851 N N . LYS A 1 486 ? 6.405 4.544 0.363 1.00 87.62 486 LYS A N 1
ATOM 3852 C CA . LYS A 1 486 ? 6.736 4.099 -0.995 1.00 87.62 486 LYS A CA 1
ATOM 3853 C C . LYS A 1 486 ? 5.735 3.023 -1.428 1.00 87.62 486 LYS A C 1
ATOM 3855 O O . LYS A 1 486 ? 5.011 2.518 -0.584 1.00 87.62 486 LYS A O 1
ATOM 3860 N N . ARG A 1 487 ? 5.754 2.675 -2.717 1.00 83.75 487 ARG A N 1
ATOM 3861 C CA . ARG A 1 487 ? 4.974 1.575 -3.321 1.00 83.75 487 ARG A CA 1
ATOM 3862 C C . ARG A 1 487 ? 5.083 0.275 -2.527 1.00 83.75 487 ARG A C 1
ATOM 3864 O O . ARG A 1 487 ? 4.143 -0.089 -1.848 1.00 83.75 487 ARG A O 1
ATOM 3871 N N . ARG A 1 488 ? 6.335 -0.166 -2.341 1.00 86.06 488 ARG A N 1
ATOM 3872 C CA . ARG A 1 488 ? 6.747 -1.283 -1.468 1.00 86.06 488 ARG A CA 1
ATOM 3873 C C . ARG A 1 488 ? 6.274 -1.262 -0.004 1.00 86.06 488 ARG A C 1
ATOM 3875 O O . ARG A 1 488 ? 6.760 -2.044 0.804 1.00 86.06 488 ARG A O 1
ATOM 3882 N N . ASN A 1 489 ? 5.548 -0.227 0.414 1.00 92.50 489 ASN A N 1
ATOM 3883 C CA . ASN A 1 489 ? 5.032 -0.058 1.762 1.00 92.50 489 ASN A CA 1
ATOM 3884 C C . ASN A 1 489 ? 3.495 -0.129 1.818 1.00 92.50 489 ASN A C 1
ATOM 3886 O O . ASN A 1 489 ? 2.912 0.309 2.807 1.00 92.50 489 ASN A O 1
ATOM 3890 N N . THR A 1 490 ? 2.828 -0.606 0.767 1.00 92.81 490 THR A N 1
ATOM 3891 C CA . THR A 1 490 ? 1.381 -0.808 0.751 1.00 92.81 490 THR A CA 1
ATOM 3892 C C . THR A 1 490 ? 0.970 -1.779 -0.351 1.00 92.81 490 THR A C 1
ATOM 3894 O O . THR A 1 490 ? 1.612 -1.837 -1.377 1.00 92.81 490 THR A O 1
ATOM 3897 N N . PHE A 1 491 ? -0.144 -2.483 -0.157 1.00 92.62 491 PHE A N 1
ATOM 3898 C CA . PHE A 1 491 ? -0.813 -3.279 -1.187 1.00 92.62 491 PHE A CA 1
ATOM 3899 C C . PHE A 1 491 ? -1.803 -2.475 -2.047 1.00 92.62 491 PHE A C 1
ATOM 3901 O O . PHE A 1 491 ? -2.666 -3.065 -2.703 1.00 92.62 491 PHE A O 1
ATOM 3908 N N . PHE A 1 492 ? -1.796 -1.140 -1.975 1.00 89.12 492 PHE A N 1
ATOM 3909 C CA . PHE A 1 492 ? -2.787 -0.306 -2.659 1.00 89.12 492 PHE A CA 1
ATOM 3910 C C . PHE A 1 492 ? -2.814 -0.563 -4.172 1.00 89.12 492 PHE A C 1
ATOM 3912 O O . PHE A 1 492 ? -3.890 -0.704 -4.763 1.00 89.12 492 PHE A O 1
ATOM 3919 N N . GLU A 1 493 ? -1.639 -0.636 -4.791 1.00 82.69 493 GLU A N 1
ATOM 3920 C CA . GLU A 1 493 ? -1.472 -0.890 -6.213 1.00 82.69 493 GLU A CA 1
ATOM 3921 C C . GLU A 1 493 ? -1.533 -2.377 -6.567 1.00 82.69 493 GLU A C 1
ATOM 3923 O O . GLU A 1 493 ? -1.890 -2.701 -7.689 1.00 82.69 493 GLU A O 1
ATOM 3928 N N . GLU A 1 494 ? -1.259 -3.289 -5.642 1.00 84.62 494 GLU A N 1
ATOM 3929 C CA . GLU A 1 494 ? -1.351 -4.736 -5.853 1.00 84.62 494 GLU A CA 1
ATOM 3930 C C . GLU A 1 494 ? -2.805 -5.231 -5.815 1.00 84.62 494 GLU A C 1
ATOM 3932 O O . GLU A 1 494 ? -3.187 -6.183 -6.504 1.00 84.62 494 GLU A O 1
ATOM 3937 N N . GLY A 1 495 ? -3.623 -4.593 -4.978 1.00 88.19 495 GLY A N 1
ATOM 3938 C CA . GLY A 1 495 ? -4.991 -5.000 -4.697 1.00 88.19 495 GLY A CA 1
ATOM 3939 C C . GLY A 1 495 ? -5.098 -6.151 -3.690 1.00 88.19 495 GLY A C 1
ATOM 3940 O O . GLY A 1 495 ? -4.127 -6.786 -3.272 1.00 88.19 495 GLY A O 1
ATOM 3941 N N . TRP A 1 496 ? -6.330 -6.463 -3.278 1.00 91.56 496 TRP A N 1
ATOM 3942 C CA . TRP A 1 496 ? -6.546 -7.394 -2.163 1.00 91.56 496 TRP A CA 1
ATOM 3943 C C . TRP A 1 496 ? -6.179 -8.842 -2.498 1.00 91.56 496 TRP A C 1
ATOM 3945 O O . TRP A 1 496 ? -5.874 -9.611 -1.594 1.00 91.56 496 TRP A O 1
ATOM 3955 N N . GLN A 1 497 ? -6.231 -9.252 -3.769 1.00 88.62 497 GLN A N 1
ATOM 3956 C CA . GLN A 1 497 ? -5.975 -10.647 -4.145 1.00 88.62 497 GLN A CA 1
ATOM 3957 C C . GLN A 1 497 ? -4.499 -11.027 -3.977 1.00 88.62 497 GLN A C 1
ATOM 3959 O O . GLN A 1 497 ? -4.206 -12.134 -3.526 1.00 88.62 497 GLN A O 1
ATOM 3964 N N . GLU A 1 498 ? -3.593 -10.115 -4.324 1.00 86.69 498 GLU A N 1
ATOM 3965 C CA . GLU A 1 498 ? -2.161 -10.261 -4.059 1.00 86.69 498 GLU A CA 1
ATOM 3966 C C . GLU A 1 498 ? -1.879 -10.249 -2.565 1.00 86.69 498 GLU A C 1
ATOM 3968 O O . GLU A 1 498 ? -1.225 -11.161 -2.063 1.00 86.69 498 GLU A O 1
ATOM 3973 N N . MET A 1 499 ? -2.470 -9.287 -1.846 1.00 93.69 499 MET A N 1
ATOM 3974 C CA . MET A 1 499 ? -2.348 -9.201 -0.396 1.00 93.69 499 MET A CA 1
ATOM 3975 C C . MET A 1 499 ? -2.746 -10.513 0.283 1.00 93.69 499 MET A C 1
ATOM 3977 O O . MET A 1 499 ? -2.000 -11.020 1.110 1.00 93.69 499 MET A O 1
ATOM 3981 N N . GLU A 1 500 ? -3.883 -11.117 -0.078 1.00 93.25 500 GLU A N 1
ATOM 3982 C CA . GLU A 1 500 ? -4.277 -12.411 0.496 1.00 93.25 500 GLU A CA 1
ATOM 3983 C C . GLU A 1 500 ? -3.265 -13.527 0.194 1.00 93.25 500 GLU A C 1
ATOM 3985 O O . GLU A 1 500 ? -3.007 -14.352 1.067 1.00 93.25 500 GLU A O 1
ATOM 3990 N N . GLY A 1 501 ? -2.665 -13.539 -1.001 1.00 88.81 501 GLY A N 1
ATOM 3991 C CA . GLY A 1 501 ? -1.594 -14.479 -1.344 1.00 88.81 501 GLY A CA 1
ATOM 3992 C C . GLY A 1 501 ? -0.357 -14.296 -0.464 1.00 88.81 501 GLY A C 1
ATOM 3993 O O . GLY A 1 501 ? 0.127 -15.267 0.118 1.00 88.81 501 GLY A O 1
ATOM 3994 N N . ALA A 1 502 ? 0.093 -13.050 -0.298 1.00 91.00 502 ALA A N 1
ATOM 3995 C CA . ALA A 1 502 ? 1.233 -12.724 0.548 1.00 91.00 502 ALA A CA 1
ATOM 3996 C C . ALA A 1 502 ? 0.971 -13.070 2.024 1.00 91.00 502 ALA A C 1
ATOM 3998 O O . ALA A 1 502 ? 1.808 -13.689 2.680 1.00 91.00 502 ALA A O 1
ATOM 3999 N N . LEU A 1 503 ? -0.218 -12.746 2.545 1.00 94.81 503 LEU A N 1
ATOM 4000 C CA . LEU A 1 503 ? -0.610 -13.069 3.920 1.00 94.81 503 LEU A CA 1
ATOM 4001 C C . LEU A 1 503 ? -0.668 -14.583 4.174 1.00 94.81 503 LEU A C 1
ATOM 4003 O O . LEU A 1 503 ? -0.319 -15.021 5.270 1.00 94.81 503 LEU A O 1
ATOM 4007 N N . ASP A 1 504 ? -1.082 -15.384 3.187 1.00 91.75 504 ASP A N 1
ATOM 4008 C CA . ASP A 1 504 ? -1.067 -16.852 3.264 1.00 91.75 504 ASP A CA 1
ATOM 4009 C C . ASP A 1 504 ? 0.363 -17.407 3.399 1.00 91.75 504 ASP A C 1
ATOM 4011 O O . ASP A 1 504 ? 0.606 -18.344 4.163 1.00 91.75 504 ASP A O 1
ATOM 4015 N N . GLU A 1 505 ? 1.322 -16.825 2.681 1.00 90.75 505 GLU A N 1
ATOM 4016 C CA . GLU A 1 505 ? 2.733 -17.221 2.734 1.00 90.75 505 GLU A CA 1
ATOM 4017 C C . GLU A 1 505 ? 3.405 -16.783 4.039 1.00 90.75 505 GLU A C 1
ATOM 4019 O O . GLU A 1 505 ? 4.085 -17.589 4.680 1.00 90.75 505 GLU A O 1
ATOM 4024 N N . VAL A 1 506 ? 3.134 -15.557 4.500 1.00 94.88 506 VAL A N 1
ATOM 4025 C CA . VAL A 1 506 ? 3.558 -15.066 5.823 1.00 94.88 506 VAL A CA 1
ATOM 4026 C C . VAL A 1 506 ? 3.001 -15.968 6.927 1.00 94.88 506 VAL A C 1
ATOM 4028 O O . VAL A 1 506 ? 3.725 -16.371 7.843 1.00 94.88 506 VAL A O 1
ATOM 4031 N N . ALA A 1 507 ? 1.723 -16.343 6.826 1.00 94.94 507 ALA A N 1
ATOM 4032 C CA . ALA A 1 507 ? 1.083 -17.254 7.763 1.00 94.94 507 ALA A CA 1
ATOM 4033 C C . ALA A 1 507 ? 1.770 -18.626 7.788 1.00 94.94 507 ALA A C 1
ATOM 4035 O O . ALA A 1 507 ? 2.054 -19.148 8.868 1.00 94.94 507 ALA A O 1
ATOM 4036 N N . ALA A 1 508 ? 2.083 -19.192 6.621 1.00 93.06 508 ALA A N 1
ATOM 4037 C CA . ALA A 1 508 ? 2.797 -20.460 6.521 1.00 93.06 508 ALA A CA 1
ATOM 4038 C C . ALA A 1 508 ? 4.201 -20.377 7.142 1.00 93.06 508 ALA A C 1
ATOM 4040 O O . ALA A 1 508 ? 4.573 -21.262 7.920 1.00 93.06 508 ALA A O 1
ATOM 4041 N N . ALA A 1 509 ? 4.943 -19.299 6.867 1.00 94.25 509 ALA A N 1
ATOM 4042 C CA . ALA A 1 509 ? 6.306 -19.088 7.352 1.00 94.25 509 ALA A CA 1
ATOM 4043 C C . ALA A 1 509 ? 6.407 -19.035 8.886 1.00 94.25 509 ALA A C 1
ATOM 4045 O O . ALA A 1 509 ? 7.390 -19.518 9.452 1.00 94.25 509 ALA A O 1
ATOM 4046 N N . PHE A 1 510 ? 5.390 -18.494 9.566 1.00 96.56 510 PHE A N 1
ATOM 4047 C CA . PHE A 1 510 ? 5.386 -18.335 11.025 1.00 96.56 510 PHE A CA 1
ATOM 4048 C C . PHE A 1 510 ? 4.430 -19.269 11.779 1.00 96.56 510 PHE A C 1
ATOM 4050 O O . PHE A 1 510 ? 4.392 -19.228 13.008 1.00 96.56 510 PHE A O 1
ATOM 4057 N N . SER A 1 511 ? 3.710 -20.157 11.086 1.00 88.81 511 SER A N 1
ATOM 4058 C CA . SER A 1 511 ? 2.739 -21.101 11.675 1.00 88.81 511 SER A CA 1
ATOM 4059 C C . SER A 1 511 ? 3.296 -21.964 12.822 1.00 88.81 511 SER A C 1
ATOM 4061 O O . SER A 1 511 ? 2.552 -22.361 13.719 1.00 88.81 511 SER A O 1
ATOM 4063 N N . GLY A 1 512 ? 4.605 -22.239 12.822 1.00 91.38 512 GLY A N 1
ATOM 4064 C CA . GLY A 1 512 ? 5.291 -23.000 13.870 1.00 91.38 512 GLY A CA 1
ATOM 4065 C C . GLY A 1 512 ? 5.721 -22.189 15.101 1.00 91.38 512 GLY A C 1
ATOM 4066 O O . GLY A 1 512 ? 6.152 -22.788 16.086 1.00 91.38 512 GLY A O 1
ATOM 4067 N N . SER A 1 513 ? 5.632 -20.856 15.067 1.00 96.00 513 SER A N 1
ATOM 4068 C CA . SER A 1 513 ? 6.074 -19.982 16.158 1.00 96.00 513 SER A CA 1
ATOM 4069 C C . SER A 1 513 ? 4.946 -19.697 17.146 1.00 96.00 513 SER A C 1
ATOM 4071 O O . SER A 1 513 ? 3.883 -19.202 16.776 1.00 96.00 513 SER A O 1
ATOM 4073 N N . SER A 1 514 ? 5.196 -19.900 18.443 1.00 95.25 514 SER A N 1
ATOM 4074 C CA . SER A 1 514 ? 4.235 -19.520 19.491 1.00 95.25 514 SER A CA 1
ATOM 4075 C C . SER A 1 514 ? 4.087 -18.005 19.664 1.00 95.25 514 SER A C 1
ATOM 4077 O O . SER A 1 514 ? 3.124 -17.551 20.286 1.00 95.25 514 SER A O 1
ATOM 4079 N N . ALA A 1 515 ? 5.045 -17.222 19.154 1.00 97.75 515 ALA A N 1
ATOM 4080 C CA . ALA A 1 515 ? 4.963 -15.768 19.176 1.00 97.75 515 ALA A CA 1
ATOM 4081 C C . ALA A 1 515 ? 4.143 -15.207 18.016 1.00 97.75 515 ALA A C 1
ATOM 4083 O O . ALA A 1 515 ? 3.742 -14.049 18.067 1.00 97.75 515 ALA A O 1
ATOM 4084 N N . PHE A 1 516 ? 3.844 -15.986 16.983 1.00 98.25 516 PHE A N 1
ATOM 4085 C CA . PHE A 1 516 ? 3.015 -15.492 15.899 1.00 98.25 516 PHE A CA 1
ATOM 4086 C C . PHE A 1 516 ? 1.547 -15.431 16.337 1.00 98.25 516 PHE A C 1
ATOM 4088 O O . PHE A 1 516 ? 0.882 -16.449 16.523 1.00 98.25 516 PHE A O 1
ATOM 4095 N N . LYS A 1 517 ? 1.032 -14.212 16.546 1.00 97.31 517 LYS A N 1
ATOM 4096 C CA . LYS A 1 517 ? -0.382 -13.982 16.881 1.00 97.31 517 LYS A CA 1
ATOM 4097 C C . LYS A 1 517 ? -1.261 -14.163 15.653 1.00 97.31 517 LYS A C 1
ATOM 4099 O O . LYS A 1 517 ? -2.405 -14.557 15.829 1.00 97.31 517 LYS A O 1
ATOM 4104 N N . GLY A 1 518 ? -0.751 -13.840 14.466 1.00 97.50 518 GLY A N 1
ATOM 4105 C CA . GLY A 1 518 ? -1.498 -13.756 13.216 1.00 97.50 518 GLY A CA 1
ATOM 4106 C C . GLY A 1 518 ? -1.128 -12.500 12.427 1.00 97.50 518 GLY A C 1
ATOM 4107 O O . GLY A 1 518 ? -0.080 -11.898 12.668 1.00 97.50 518 GLY A O 1
ATOM 4108 N N . VAL A 1 519 ? -1.999 -12.089 11.511 1.00 98.06 519 VAL A N 1
ATOM 4109 C CA . VAL A 1 519 ? -1.791 -10.906 10.657 1.00 98.06 519 VAL A CA 1
ATOM 4110 C C . VAL A 1 519 ? -2.751 -9.777 11.027 1.00 98.06 519 VAL A C 1
ATOM 4112 O O . VAL A 1 519 ? -3.835 -10.025 11.556 1.00 98.06 519 VAL A O 1
ATOM 4115 N N . ALA A 1 520 ? -2.368 -8.536 10.750 1.00 98.12 520 ALA A N 1
ATOM 4116 C CA . ALA A 1 520 ? -3.181 -7.350 10.976 1.00 98.12 520 ALA A CA 1
ATOM 4117 C C . ALA A 1 520 ? -3.259 -6.501 9.696 1.00 98.12 520 ALA A C 1
ATOM 4119 O O . ALA A 1 520 ? -2.291 -6.418 8.950 1.00 98.12 520 ALA A O 1
ATOM 4120 N N . ILE A 1 521 ? -4.408 -5.891 9.406 1.00 98.44 521 ILE A N 1
ATOM 4121 C CA . ILE A 1 521 ? -4.602 -5.102 8.181 1.00 98.44 521 ILE A CA 1
ATOM 4122 C C . ILE A 1 521 ? -4.877 -3.645 8.550 1.00 98.44 521 ILE A C 1
ATOM 4124 O O . ILE A 1 521 ? -5.868 -3.337 9.221 1.00 98.44 521 ILE A O 1
ATOM 4128 N N . HIS A 1 522 ? -4.006 -2.745 8.105 1.00 96.88 522 HIS A N 1
ATOM 4129 C CA . HIS A 1 522 ? -4.178 -1.302 8.189 1.00 96.88 522 HIS A CA 1
ATOM 4130 C C . HIS A 1 522 ? -4.711 -0.789 6.837 1.00 96.88 522 HIS A C 1
ATOM 4132 O O . HIS A 1 522 ? -4.095 -1.006 5.802 1.00 96.88 522 HIS A O 1
ATOM 4138 N N . ALA A 1 523 ? -5.902 -0.198 6.742 1.00 94.06 523 ALA A N 1
ATOM 4139 C CA . ALA A 1 523 ? -6.970 -0.120 7.739 1.00 94.06 523 ALA A CA 1
ATOM 4140 C C . ALA A 1 523 ? -8.344 -0.317 7.069 1.00 94.06 523 ALA A C 1
ATOM 4142 O O . ALA A 1 523 ? -8.451 -0.329 5.846 1.00 94.06 523 ALA A O 1
ATOM 4143 N N . TYR A 1 524 ? -9.419 -0.448 7.856 1.00 93.81 524 TYR A N 1
ATOM 4144 C CA . TYR A 1 524 ? -10.770 -0.754 7.353 1.00 93.81 524 TYR A CA 1
ATOM 4145 C C . TYR A 1 524 ? -11.218 0.113 6.168 1.00 93.81 524 TYR A C 1
ATOM 4147 O O . TYR A 1 524 ? -11.717 -0.416 5.175 1.00 93.81 524 TYR A O 1
ATOM 4155 N N . TYR A 1 525 ? -11.017 1.433 6.239 1.00 85.75 525 TYR A N 1
ATOM 4156 C CA . TYR A 1 525 ? -11.511 2.346 5.206 1.00 85.75 525 TYR A CA 1
ATOM 4157 C C . TYR A 1 525 ? -10.842 2.150 3.845 1.00 85.75 525 TYR A C 1
ATOM 4159 O O . TYR A 1 525 ? -11.515 2.336 2.834 1.00 85.75 525 TYR A O 1
ATOM 4167 N N . SER A 1 526 ? -9.553 1.804 3.814 1.00 87.69 526 SER A N 1
ATOM 4168 C CA . SER A 1 526 ? -8.798 1.550 2.587 1.00 87.69 526 SER A CA 1
ATOM 4169 C C . SER A 1 526 ? -8.960 0.102 2.151 1.00 87.69 526 SER A C 1
ATOM 4171 O O . SER A 1 526 ? -9.215 -0.149 0.978 1.00 87.69 526 SER A O 1
ATOM 4173 N N . TYR A 1 527 ? -8.944 -0.846 3.090 1.00 92.19 527 TYR A N 1
ATOM 4174 C CA . TYR A 1 527 ? -9.119 -2.258 2.776 1.00 92.19 527 TYR A CA 1
ATOM 4175 C C . TYR A 1 527 ? -10.489 -2.530 2.152 1.00 92.19 527 TYR A C 1
ATOM 4177 O O . TYR A 1 527 ? -10.558 -3.242 1.158 1.00 92.19 527 TYR A O 1
ATOM 4185 N N . ARG A 1 528 ? -11.577 -1.919 2.646 1.00 87.81 528 ARG A N 1
ATOM 4186 C CA . ARG A 1 528 ? -12.931 -2.134 2.096 1.00 87.81 528 ARG A CA 1
ATOM 4187 C C . ARG A 1 528 ? -13.105 -1.674 0.642 1.00 87.81 528 ARG A C 1
ATOM 4189 O O . ARG A 1 528 ? -13.981 -2.198 -0.043 1.00 87.81 528 ARG A O 1
ATOM 4196 N N . ILE A 1 529 ? -12.301 -0.704 0.195 1.00 80.94 529 ILE A N 1
ATOM 4197 C CA . ILE A 1 529 ? -12.311 -0.165 -1.176 1.00 80.94 529 ILE A CA 1
ATOM 4198 C C . ILE A 1 529 ? -11.117 -0.644 -2.009 1.00 80.94 529 ILE A C 1
ATOM 4200 O O . ILE A 1 529 ? -11.010 -0.274 -3.179 1.00 80.94 529 ILE A O 1
ATOM 4204 N N . LEU A 1 530 ? -10.228 -1.451 -1.421 1.00 85.75 530 LEU A N 1
ATOM 4205 C CA . LEU A 1 530 ? -9.088 -2.030 -2.111 1.00 85.75 530 LEU A CA 1
ATOM 4206 C C . LEU A 1 530 ? -9.619 -2.893 -3.253 1.00 85.75 530 LEU A C 1
ATOM 4208 O O . LEU A 1 530 ? -10.494 -3.734 -3.046 1.00 85.75 530 LEU A O 1
ATOM 4212 N N . GLN A 1 531 ? -9.145 -2.650 -4.470 1.00 82.75 531 GLN A N 1
ATOM 4213 C CA . GLN A 1 531 ? -9.687 -3.322 -5.647 1.00 82.75 531 GLN A CA 1
ATOM 4214 C C . GLN A 1 531 ? -9.079 -4.714 -5.816 1.00 82.75 531 GLN A C 1
ATOM 4216 O O . GLN A 1 531 ? -8.089 -5.074 -5.174 1.00 82.75 531 GLN A O 1
ATOM 4221 N N . LYS A 1 532 ? -9.707 -5.524 -6.668 1.00 82.12 532 LYS A N 1
ATOM 4222 C CA . LYS A 1 532 ? -9.175 -6.829 -7.037 1.00 82.12 532 LYS A CA 1
ATOM 4223 C C . LYS A 1 532 ? -8.172 -6.669 -8.181 1.00 82.12 532 LYS A C 1
ATOM 4225 O O . LYS A 1 532 ? -8.549 -6.183 -9.242 1.00 82.12 532 LYS A O 1
ATOM 4230 N N . GLY A 1 533 ? -6.975 -7.220 -8.002 1.00 74.00 533 GLY A N 1
ATOM 4231 C CA . GLY A 1 533 ? -5.922 -7.209 -9.018 1.00 74.00 533 GLY A CA 1
ATOM 4232 C C . GLY A 1 533 ? -5.105 -5.919 -9.011 1.00 74.00 533 GLY A C 1
ATOM 4233 O O . GLY A 1 533 ? -5.430 -4.975 -8.290 1.00 74.00 533 GLY A O 1
ATOM 4234 N N . ARG A 1 534 ? -4.043 -5.921 -9.820 1.00 73.19 534 ARG A N 1
ATOM 4235 C CA . ARG A 1 534 ? -3.042 -4.859 -9.846 1.00 73.19 534 ARG A CA 1
ATOM 4236 C C . ARG A 1 534 ? -3.581 -3.604 -10.548 1.00 73.19 534 ARG A C 1
ATOM 4238 O O . ARG A 1 534 ? -4.099 -3.654 -11.660 1.00 73.19 534 ARG A O 1
ATOM 4245 N N . ASN A 1 535 ? -3.442 -2.473 -9.867 1.00 69.56 535 ASN A N 1
ATOM 4246 C CA . ASN A 1 535 ? -3.808 -1.108 -10.237 1.00 69.56 535 ASN A CA 1
ATOM 4247 C C . ASN A 1 535 ? -2.565 -0.236 -10.443 1.00 69.56 535 ASN A C 1
ATOM 4249 O O . ASN A 1 535 ? -2.473 0.902 -9.970 1.00 69.56 535 ASN A O 1
ATOM 4253 N N . VAL A 1 536 ? -1.581 -0.776 -11.148 1.00 69.88 536 VAL A N 1
ATOM 4254 C CA . VAL A 1 536 ? -0.327 -0.081 -11.412 1.00 69.88 536 VAL A CA 1
ATOM 4255 C C . VAL A 1 536 ? -0.391 0.730 -12.713 1.00 69.88 536 VAL A C 1
ATOM 4257 O O . VAL A 1 536 ? -1.202 0.451 -13.600 1.00 69.88 536 VAL A O 1
ATOM 4260 N N . PRO A 1 537 ? 0.453 1.768 -12.866 1.00 66.75 537 PRO A N 1
ATOM 4261 C CA . PRO A 1 537 ? 0.692 2.400 -14.156 1.00 66.75 537 PRO A CA 1
ATOM 4262 C C . PRO A 1 537 ? 0.974 1.376 -15.258 1.00 66.75 537 PRO A C 1
ATOM 4264 O O . PRO A 1 537 ? 1.886 0.566 -15.130 1.00 66.75 537 PRO A O 1
ATOM 4267 N N . THR A 1 538 ? 0.235 1.470 -16.363 1.00 70.56 538 THR A N 1
ATOM 4268 C CA . THR A 1 538 ? 0.477 0.656 -17.556 1.00 70.56 538 THR A CA 1
ATOM 4269 C C . THR A 1 538 ? 1.047 1.485 -18.701 1.00 70.56 538 THR A C 1
ATOM 4271 O O . THR A 1 538 ? 0.677 2.651 -18.868 1.00 70.56 538 THR A O 1
ATOM 4274 N N . ARG A 1 539 ? 1.878 0.873 -19.544 1.00 73.38 539 ARG A N 1
ATOM 4275 C CA . ARG A 1 539 ? 2.433 1.452 -20.766 1.00 73.38 539 ARG A CA 1
ATOM 4276 C C . ARG A 1 539 ? 2.416 0.423 -21.895 1.00 73.38 539 ARG A C 1
ATOM 4278 O O . ARG A 1 539 ? 2.740 -0.746 -21.703 1.00 73.38 539 ARG A O 1
ATOM 4285 N N . GLU A 1 540 ? 2.050 0.862 -23.096 1.00 77.31 540 GLU A N 1
ATOM 4286 C CA . GLU A 1 540 ? 2.202 0.023 -24.284 1.00 77.31 540 GLU A CA 1
ATOM 4287 C C . GLU A 1 540 ? 3.692 -0.166 -24.599 1.00 77.31 540 GLU A C 1
ATOM 4289 O O . GLU A 1 540 ? 4.437 0.810 -24.735 1.00 77.31 540 GLU A O 1
ATOM 4294 N N . ARG A 1 541 ? 4.129 -1.426 -24.725 1.00 80.81 541 ARG A N 1
ATOM 4295 C CA . ARG A 1 541 ? 5.484 -1.743 -25.192 1.00 80.81 541 ARG A CA 1
ATOM 4296 C C . ARG A 1 541 ? 5.643 -1.339 -26.657 1.00 80.81 541 ARG A C 1
ATOM 4298 O O . ARG A 1 541 ? 4.696 -1.407 -27.439 1.00 80.81 541 ARG A O 1
ATOM 4305 N N . SER A 1 542 ? 6.867 -0.988 -27.042 1.00 78.00 542 SER A N 1
ATOM 4306 C CA . SER A 1 542 ? 7.215 -0.720 -28.440 1.00 78.00 542 SER A CA 1
ATOM 4307 C C . SER A 1 542 ? 6.838 -1.902 -29.343 1.00 78.00 542 SER A C 1
ATOM 4309 O O . SER A 1 542 ? 7.199 -3.047 -29.063 1.00 78.00 542 SER A O 1
ATOM 4311 N N . GLU A 1 543 ? 6.186 -1.637 -30.481 1.00 76.06 543 GLU A N 1
ATOM 4312 C CA . GLU A 1 543 ? 5.912 -2.662 -31.506 1.00 76.06 543 GLU A CA 1
ATOM 4313 C C . GLU A 1 543 ? 7.199 -3.321 -32.040 1.00 76.06 543 GLU A C 1
ATOM 4315 O O . GLU A 1 543 ? 7.159 -4.405 -32.621 1.00 76.06 543 GLU A O 1
ATOM 4320 N N . LYS A 1 544 ? 8.350 -2.664 -31.847 1.00 82.19 544 LYS A N 1
ATOM 4321 C CA . LYS A 1 544 ? 9.679 -3.122 -32.267 1.00 82.19 544 LYS A CA 1
ATOM 4322 C C . LYS A 1 544 ? 10.546 -3.583 -31.095 1.00 82.19 544 LYS A C 1
ATOM 4324 O O . LYS A 1 544 ? 11.768 -3.547 -31.217 1.00 82.19 544 LYS A O 1
ATOM 4329 N N . VAL A 1 545 ? 9.936 -3.989 -29.978 1.00 85.12 545 VAL A N 1
ATOM 4330 C CA . VAL A 1 545 ? 10.671 -4.521 -28.823 1.00 85.12 545 VAL A CA 1
ATOM 4331 C C . VAL A 1 545 ? 11.665 -5.605 -29.280 1.00 85.12 545 VAL A C 1
ATOM 4333 O O . VAL A 1 545 ? 11.255 -6.555 -29.964 1.00 85.12 545 VAL A O 1
ATOM 4336 N N . PRO A 1 546 ? 12.970 -5.464 -28.979 1.00 89.31 546 PRO A N 1
ATOM 4337 C CA . PRO A 1 546 ? 13.955 -6.452 -29.391 1.00 89.31 546 PRO A CA 1
ATOM 4338 C C . PRO A 1 546 ? 13.624 -7.831 -28.820 1.00 89.31 546 PRO A C 1
ATOM 4340 O O . PRO A 1 546 ? 13.151 -7.962 -27.688 1.00 89.31 546 PRO A O 1
ATOM 4343 N N . ARG A 1 547 ? 13.865 -8.871 -29.623 1.00 91.12 547 ARG A N 1
ATOM 4344 C CA . ARG A 1 547 ? 13.668 -10.265 -29.217 1.00 91.12 547 ARG A CA 1
ATOM 4345 C C . ARG A 1 547 ? 15.012 -10.967 -29.157 1.00 91.12 547 ARG A C 1
ATOM 4347 O O . ARG A 1 547 ? 15.723 -11.004 -30.159 1.00 91.12 547 ARG A O 1
ATOM 4354 N N . LEU A 1 548 ? 15.337 -11.514 -27.996 1.00 93.56 548 LEU A N 1
ATOM 4355 C CA . LEU A 1 548 ? 16.518 -12.334 -27.766 1.00 93.56 548 LEU A CA 1
ATOM 4356 C C . LEU A 1 548 ? 16.123 -13.810 -27.784 1.00 93.56 548 LEU A C 1
ATOM 4358 O O . LEU A 1 548 ? 14.970 -14.164 -27.542 1.00 93.56 548 LEU A O 1
ATOM 4362 N N . THR A 1 549 ? 17.082 -14.678 -28.081 1.00 94.44 549 THR A N 1
ATOM 4363 C CA . THR A 1 549 ? 16.890 -16.130 -28.065 1.00 94.44 549 THR A CA 1
ATOM 4364 C C . THR A 1 549 ? 17.823 -16.743 -27.030 1.00 94.44 549 THR A C 1
ATOM 4366 O O . THR A 1 549 ? 19.016 -16.454 -27.052 1.00 94.44 549 THR A O 1
ATOM 4369 N N . ALA A 1 550 ? 17.294 -17.623 -26.180 1.00 94.50 550 ALA A N 1
ATOM 4370 C CA . ALA A 1 550 ? 18.103 -18.584 -25.437 1.00 94.50 550 ALA A CA 1
ATOM 4371 C C . ALA A 1 550 ? 17.921 -19.962 -26.072 1.00 94.50 550 ALA A C 1
ATOM 4373 O O . ALA A 1 550 ? 16.787 -20.400 -26.262 1.00 94.50 550 ALA A O 1
ATOM 4374 N N . VAL A 1 551 ? 19.011 -20.649 -26.402 1.00 93.56 551 VAL A N 1
ATOM 4375 C CA . VAL A 1 551 ? 18.944 -22.018 -26.943 1.00 93.56 551 VAL A CA 1
ATOM 4376 C C . VAL A 1 551 ? 19.044 -23.042 -25.817 1.00 93.56 551 VAL A C 1
ATOM 4378 O O . VAL A 1 551 ? 19.680 -22.782 -24.798 1.00 93.56 551 VAL A O 1
ATOM 4381 N N . ALA A 1 552 ? 18.417 -24.207 -25.970 1.00 92.38 552 ALA A N 1
ATOM 4382 C CA . ALA A 1 552 ? 18.602 -25.290 -25.007 1.00 92.38 552 ALA A CA 1
ATOM 4383 C C . ALA A 1 552 ? 20.091 -25.672 -24.894 1.00 92.38 552 ALA A C 1
ATOM 4385 O O . ALA A 1 552 ? 20.749 -25.908 -25.914 1.00 92.38 552 ALA A O 1
ATOM 4386 N N . ALA A 1 553 ? 20.607 -25.765 -23.665 1.00 87.75 553 ALA A N 1
ATOM 4387 C CA . ALA A 1 553 ? 21.994 -26.149 -23.419 1.00 87.75 553 ALA A CA 1
ATOM 4388 C C . ALA A 1 553 ? 22.270 -27.553 -23.992 1.00 87.75 553 ALA A C 1
ATOM 4390 O O . ALA A 1 553 ? 21.532 -28.512 -23.744 1.00 87.75 553 ALA A O 1
ATOM 4391 N N . ALA A 1 554 ? 23.343 -27.694 -24.777 1.00 73.38 554 ALA A N 1
ATOM 4392 C CA . ALA A 1 554 ? 23.660 -28.939 -25.490 1.00 73.38 554 ALA A CA 1
ATOM 4393 C C . ALA A 1 554 ? 24.180 -30.073 -24.570 1.00 73.38 554 ALA A C 1
ATOM 4395 O O . ALA A 1 554 ? 24.379 -31.203 -25.027 1.00 73.38 554 ALA A O 1
ATOM 4396 N N . GLY A 1 555 ? 24.404 -29.780 -23.284 1.00 73.00 555 GLY A N 1
ATOM 4397 C CA . GLY A 1 555 ? 24.942 -30.666 -22.252 1.00 73.00 555 GLY A CA 1
ATOM 4398 C C . GLY A 1 555 ? 24.942 -29.979 -20.880 1.00 73.00 555 GLY A C 1
ATOM 4399 O O . GLY A 1 555 ? 24.259 -28.981 -20.696 1.00 73.00 555 GLY A O 1
ATOM 4400 N N . SER A 1 556 ? 25.691 -30.513 -19.909 1.00 71.75 556 SER A N 1
ATOM 4401 C CA . SER A 1 556 ? 25.871 -29.846 -18.611 1.00 71.75 556 SER A CA 1
ATOM 4402 C C . SER A 1 556 ? 26.926 -28.750 -18.747 1.00 71.75 556 SER A C 1
ATOM 4404 O O . SER A 1 556 ? 28.108 -29.058 -18.606 1.00 71.75 556 SER A O 1
ATOM 4406 N N . THR A 1 557 ? 26.497 -27.514 -18.997 1.00 83.12 557 THR A N 1
ATOM 4407 C CA . THR A 1 557 ? 27.354 -26.318 -18.963 1.00 83.12 557 THR A CA 1
ATOM 4408 C C . THR A 1 557 ? 28.015 -26.218 -17.586 1.00 83.12 557 THR A C 1
ATOM 4410 O O . THR A 1 557 ? 27.343 -26.318 -16.548 1.00 83.12 557 THR A O 1
ATOM 4413 N N . VAL A 1 558 ? 29.339 -26.106 -17.560 1.00 90.88 558 VAL A N 1
ATOM 4414 C CA . VAL A 1 558 ? 30.137 -26.037 -16.336 1.00 90.88 558 VAL A CA 1
ATOM 4415 C C . VAL A 1 558 ? 30.488 -24.582 -16.091 1.00 90.88 558 VAL A C 1
ATOM 4417 O O . VAL A 1 558 ? 31.313 -24.024 -16.788 1.00 90.88 558 VAL A O 1
ATOM 4420 N N . VAL A 1 559 ? 29.917 -23.989 -15.043 1.00 95.25 559 VAL A N 1
ATOM 4421 C CA . VAL A 1 559 ? 30.190 -22.593 -14.674 1.00 95.25 559 VAL A CA 1
ATOM 4422 C C . VAL A 1 559 ? 31.616 -22.462 -14.126 1.00 95.25 559 VAL A C 1
ATOM 4424 O O . VAL A 1 559 ? 31.848 -22.616 -12.924 1.00 95.25 559 VAL A O 1
ATOM 4427 N N . ASP A 1 560 ? 32.584 -22.210 -15.007 1.00 95.88 560 ASP A N 1
ATOM 4428 C CA . ASP A 1 560 ? 34.011 -22.099 -14.684 1.00 95.88 560 ASP A CA 1
ATOM 4429 C C . ASP A 1 560 ? 34.711 -20.884 -15.336 1.00 95.88 560 ASP A C 1
ATOM 4431 O O . ASP A 1 560 ? 35.915 -20.669 -15.132 1.00 95.88 560 ASP A O 1
ATOM 4435 N N . GLY A 1 561 ? 33.956 -20.079 -16.087 1.00 95.25 561 GLY A N 1
ATOM 4436 C CA . GLY A 1 561 ? 34.390 -18.887 -16.806 1.00 95.25 561 GLY A CA 1
ATOM 4437 C C . GLY A 1 561 ? 35.005 -19.175 -18.183 1.00 95.25 561 GLY A C 1
ATOM 4438 O O . GLY A 1 561 ? 35.556 -18.252 -18.789 1.00 95.25 561 GLY A O 1
ATOM 4439 N N . ASP A 1 562 ? 34.968 -20.417 -18.677 1.00 95.19 562 ASP A N 1
ATOM 4440 C CA . ASP A 1 562 ? 35.448 -20.827 -20.001 1.00 95.19 562 ASP A CA 1
ATOM 4441 C C . ASP A 1 562 ? 34.329 -20.846 -21.044 1.00 95.19 562 ASP A C 1
ATOM 4443 O O . ASP A 1 562 ? 33.513 -21.756 -21.122 1.00 95.19 562 ASP A O 1
ATOM 4447 N N . LEU A 1 563 ? 34.346 -19.882 -21.960 1.00 94.50 563 LEU A N 1
ATOM 4448 C CA . LEU A 1 563 ? 33.264 -19.740 -22.937 1.00 94.50 563 LEU A CA 1
ATOM 4449 C C . LEU A 1 563 ? 33.351 -20.735 -24.111 1.00 94.50 563 LEU A C 1
ATOM 4451 O O . LEU A 1 563 ? 32.587 -20.627 -25.073 1.00 94.50 563 LEU A O 1
ATOM 4455 N N . SER A 1 564 ? 34.290 -21.689 -24.093 1.00 91.75 564 SER A N 1
ATOM 4456 C CA . SER A 1 564 ? 34.522 -22.608 -25.216 1.00 91.75 564 SER A CA 1
ATOM 4457 C C . SER A 1 564 ? 33.359 -23.565 -25.503 1.00 91.75 564 SER A C 1
ATOM 4459 O O . SER A 1 564 ? 33.283 -24.097 -26.619 1.00 91.75 564 SER A O 1
ATOM 4461 N N . GLU A 1 565 ? 32.443 -23.766 -24.553 1.00 89.75 565 GLU A N 1
ATOM 4462 C CA . GLU A 1 565 ? 31.250 -24.604 -24.718 1.00 89.75 565 GLU A CA 1
ATOM 4463 C C . GLU A 1 565 ? 30.048 -23.895 -25.370 1.00 89.75 565 GLU A C 1
ATOM 4465 O O . GLU A 1 565 ? 29.221 -24.560 -25.996 1.00 89.75 565 GLU A O 1
ATOM 4470 N N . TRP A 1 566 ? 30.029 -22.557 -25.398 1.00 91.62 566 TRP A N 1
ATOM 4471 C CA . TRP A 1 566 ? 28.931 -21.704 -25.892 1.00 91.62 566 TRP A CA 1
ATOM 4472 C C . TRP A 1 566 ? 28.881 -21.563 -27.425 1.00 91.62 566 TRP A C 1
ATOM 4474 O O . TRP A 1 566 ? 28.768 -20.471 -27.988 1.00 91.62 566 TRP A O 1
ATOM 4484 N N . LYS A 1 567 ? 29.015 -22.681 -28.148 1.00 85.50 567 LYS A N 1
ATOM 4485 C CA . LYS A 1 567 ? 29.134 -22.694 -29.623 1.00 85.50 567 LYS A CA 1
ATOM 4486 C C . LYS A 1 567 ? 27.803 -22.538 -30.352 1.00 85.50 567 LYS A C 1
ATOM 4488 O O . LYS A 1 567 ? 27.800 -22.130 -31.512 1.00 85.50 567 LYS A O 1
ATOM 4493 N N . ALA A 1 568 ? 26.707 -22.944 -29.716 1.00 79.19 568 ALA A N 1
ATOM 4494 C CA . ALA A 1 568 ? 25.370 -22.932 -30.305 1.00 79.19 568 ALA A CA 1
ATOM 4495 C C . ALA A 1 568 ? 24.613 -21.624 -30.033 1.00 79.19 568 ALA A C 1
ATOM 4497 O O . ALA A 1 568 ? 23.622 -21.347 -30.710 1.00 79.19 568 ALA A O 1
ATOM 4498 N N . ALA A 1 569 ? 25.075 -20.835 -29.062 1.00 83.06 569 ALA A N 1
ATOM 4499 C CA . ALA A 1 569 ? 24.393 -19.637 -28.617 1.00 83.06 569 ALA A CA 1
ATOM 4500 C C . ALA A 1 569 ? 24.636 -18.435 -29.545 1.00 83.06 569 ALA A C 1
ATOM 4502 O O . ALA A 1 569 ? 25.712 -18.251 -30.126 1.00 83.06 569 ALA A O 1
ATOM 4503 N N . GLU A 1 570 ? 23.611 -17.595 -29.673 1.00 91.75 570 GLU A N 1
ATOM 4504 C CA . GLU A 1 570 ? 23.695 -16.317 -30.371 1.00 91.75 570 GLU A CA 1
ATOM 4505 C C . GLU A 1 570 ? 24.283 -15.255 -29.435 1.00 91.75 570 GLU A C 1
ATOM 4507 O O . GLU A 1 570 ? 23.828 -15.090 -28.305 1.00 91.75 570 GLU A O 1
ATOM 4512 N N . TRP A 1 571 ? 25.297 -14.530 -29.912 1.00 95.00 571 TRP A N 1
ATOM 4513 C CA . TRP A 1 571 ? 25.971 -13.493 -29.135 1.00 95.00 571 TRP A CA 1
ATOM 4514 C C . TRP A 1 571 ? 25.364 -12.118 -29.412 1.00 95.00 571 TRP A C 1
ATOM 4516 O O . TRP A 1 571 ? 25.456 -11.611 -30.531 1.00 95.00 571 TRP A O 1
ATOM 4526 N N . LEU A 1 572 ? 24.814 -11.493 -28.375 1.00 94.94 572 LEU A N 1
ATOM 4527 C CA . LEU A 1 572 ? 24.309 -10.125 -28.362 1.00 94.94 572 LEU A CA 1
ATOM 4528 C C . LEU A 1 572 ? 25.450 -9.135 -28.067 1.00 94.94 572 LEU A C 1
ATOM 4530 O O . LEU A 1 572 ? 25.944 -9.120 -26.941 1.00 94.94 572 LEU A O 1
ATOM 4534 N N . PRO A 1 573 ? 25.871 -8.286 -29.023 1.00 96.38 573 PRO A N 1
ATOM 4535 C CA . PRO A 1 573 ? 26.918 -7.298 -28.783 1.00 96.38 573 PRO A CA 1
ATOM 4536 C C . PRO A 1 573 ? 26.372 -5.997 -28.162 1.00 96.38 573 PRO A C 1
ATOM 4538 O O . PRO A 1 573 ? 25.437 -5.395 -28.693 1.00 96.38 573 PRO A O 1
ATOM 4541 N N . LEU A 1 574 ? 27.035 -5.508 -27.112 1.00 95.69 574 LEU A N 1
ATOM 4542 C CA . LEU A 1 574 ? 26.858 -4.196 -26.479 1.00 95.69 574 LEU A CA 1
ATOM 4543 C C . LEU A 1 574 ? 28.140 -3.372 -26.661 1.00 95.69 574 LEU A C 1
ATOM 4545 O O . LEU A 1 574 ? 29.091 -3.485 -25.890 1.00 95.69 574 LEU A O 1
ATOM 4549 N N . ARG A 1 575 ? 28.219 -2.602 -27.747 1.00 96.19 575 ARG A N 1
ATOM 4550 C CA . ARG A 1 575 ? 29.465 -1.943 -28.184 1.00 96.19 575 ARG A CA 1
ATOM 4551 C C . ARG A 1 575 ? 29.263 -0.626 -28.932 1.00 96.19 575 ARG A C 1
ATOM 4553 O O . ARG A 1 575 ? 30.215 -0.114 -29.527 1.00 96.19 575 ARG A O 1
ATOM 4560 N N . THR A 1 576 ? 28.035 -0.118 -28.996 1.00 95.12 576 THR A N 1
ATOM 4561 C CA . THR A 1 576 ? 27.698 1.097 -29.745 1.00 95.12 576 THR A CA 1
ATOM 4562 C C . THR A 1 576 ? 27.202 2.205 -28.824 1.00 95.12 576 THR A C 1
ATOM 4564 O O . THR A 1 576 ? 26.701 1.970 -27.729 1.00 95.12 576 THR A O 1
ATOM 4567 N N . ARG A 1 577 ? 27.355 3.457 -29.270 1.00 92.75 577 ARG A N 1
ATOM 4568 C CA . ARG A 1 577 ? 27.049 4.643 -28.455 1.00 92.75 577 ARG A CA 1
ATOM 4569 C C . ARG A 1 577 ? 25.568 4.751 -28.079 1.00 92.75 577 ARG A C 1
ATOM 4571 O O . ARG A 1 577 ? 25.255 5.266 -27.016 1.00 92.75 577 ARG A O 1
ATOM 4578 N N . ASP A 1 578 ? 24.671 4.302 -28.949 1.00 92.81 578 ASP A N 1
ATOM 4579 C CA . ASP A 1 578 ? 23.223 4.266 -28.717 1.00 92.81 578 ASP A CA 1
ATOM 4580 C C . ASP A 1 578 ? 22.809 3.257 -27.638 1.00 92.81 578 ASP A C 1
ATOM 4582 O O . ASP A 1 578 ? 21.727 3.389 -27.079 1.00 92.81 578 ASP A O 1
ATOM 4586 N N . GLN A 1 579 ? 23.684 2.310 -27.290 1.00 95.06 579 GLN A N 1
ATOM 4587 C CA . GLN A 1 579 ? 23.477 1.385 -26.176 1.00 95.06 579 GLN A CA 1
ATOM 4588 C C . GLN A 1 579 ? 23.918 1.982 -24.830 1.00 95.06 579 GLN A C 1
ATOM 4590 O O . GLN A 1 579 ? 23.668 1.375 -23.797 1.00 95.06 579 GLN A O 1
ATOM 4595 N N . VAL A 1 580 ? 24.561 3.157 -24.798 1.00 95.00 580 VAL A N 1
ATOM 4596 C CA . VAL A 1 580 ? 25.013 3.783 -23.544 1.00 95.00 580 VAL A CA 1
ATOM 4597 C C . VAL A 1 580 ? 23.862 4.563 -22.903 1.00 95.00 580 VAL A C 1
ATOM 4599 O O . VAL A 1 580 ? 23.560 5.693 -23.292 1.00 95.00 580 VAL A O 1
ATOM 4602 N N . VAL A 1 581 ? 23.229 3.960 -21.899 1.00 92.75 581 VAL A N 1
ATOM 4603 C CA . VAL A 1 581 ? 22.009 4.460 -21.234 1.00 92.75 581 VAL A CA 1
ATOM 4604 C C . VAL A 1 581 ? 22.296 5.303 -19.990 1.00 92.75 581 VAL A C 1
ATOM 4606 O O . VAL A 1 581 ? 21.443 6.060 -19.529 1.00 92.75 581 VAL A O 1
ATOM 4609 N N . TYR A 1 582 ? 23.518 5.225 -19.467 1.00 92.69 582 TYR A N 1
ATOM 4610 C CA . TYR A 1 582 ? 24.021 6.092 -18.406 1.00 92.69 582 TYR A CA 1
ATOM 4611 C C . TYR A 1 582 ? 25.488 6.434 -18.675 1.00 92.69 582 TYR A C 1
ATOM 4613 O O . TYR A 1 582 ? 26.242 5.613 -19.190 1.00 92.69 582 TYR A O 1
ATOM 4621 N N . GLY A 1 583 ? 25.906 7.664 -18.364 1.00 92.31 583 GLY A N 1
ATOM 4622 C CA . GLY A 1 583 ? 27.309 8.062 -18.518 1.00 92.31 583 GLY A CA 1
ATOM 4623 C C . GLY A 1 583 ? 27.800 8.193 -19.967 1.00 92.31 583 GLY A C 1
ATOM 4624 O O . GLY A 1 583 ? 28.992 8.074 -20.217 1.00 92.31 583 GLY A O 1
ATOM 4625 N N . ALA A 1 584 ? 26.934 8.499 -20.943 1.00 90.69 584 ALA A N 1
ATOM 4626 C CA . ALA A 1 584 ? 27.305 8.579 -22.371 1.00 90.69 584 ALA A CA 1
ATOM 4627 C C . ALA A 1 584 ? 28.440 9.572 -22.721 1.00 90.69 584 ALA A C 1
ATOM 4629 O O . ALA A 1 584 ? 29.019 9.511 -23.810 1.00 90.69 584 ALA A O 1
ATOM 4630 N N . GLY A 1 585 ? 28.738 10.528 -21.836 1.00 91.00 585 GLY A N 1
ATOM 4631 C CA . GLY A 1 585 ? 29.892 11.425 -21.967 1.00 91.00 585 GLY A CA 1
ATOM 4632 C C . GLY A 1 585 ? 31.221 10.809 -21.515 1.00 91.00 585 GLY A C 1
ATOM 4633 O O . GLY A 1 585 ? 32.266 11.335 -21.881 1.00 91.00 585 GLY A O 1
ATOM 4634 N N . ALA A 1 586 ? 31.172 9.730 -20.734 1.00 90.75 586 ALA A N 1
ATOM 4635 C CA . ALA A 1 586 ? 32.328 9.039 -20.180 1.00 90.75 586 ALA A CA 1
ATOM 4636 C C . ALA A 1 586 ? 32.770 7.828 -21.016 1.00 90.75 586 ALA A C 1
ATOM 4638 O O . ALA A 1 586 ? 33.936 7.473 -20.940 1.00 90.75 586 ALA A O 1
ATOM 4639 N N . TRP A 1 587 ? 31.886 7.254 -21.840 1.00 94.38 587 TRP A N 1
ATOM 4640 C CA . TRP A 1 587 ? 32.227 6.145 -22.738 1.00 94.38 587 TRP A CA 1
ATOM 4641 C C . TRP A 1 587 ? 33.137 6.600 -23.889 1.00 94.38 587 TRP A C 1
ATOM 4643 O O . TRP A 1 587 ? 32.727 7.415 -24.730 1.00 94.38 587 TRP A O 1
ATOM 4653 N N . LEU A 1 588 ? 34.357 6.062 -23.944 1.00 93.94 588 LEU A N 1
ATOM 4654 C CA . LEU A 1 588 ? 35.389 6.441 -24.920 1.00 93.94 588 LEU A CA 1
ATOM 4655 C C . LEU A 1 588 ? 35.459 5.517 -26.145 1.00 93.94 588 LEU A C 1
ATOM 4657 O O . LEU A 1 588 ? 36.157 5.832 -27.112 1.00 93.94 588 LEU A O 1
ATOM 4661 N N . GLY A 1 589 ? 34.713 4.415 -26.145 1.00 94.88 589 GLY A N 1
ATOM 4662 C CA . GLY A 1 589 ? 34.655 3.466 -27.253 1.00 94.88 589 GLY A CA 1
ATOM 4663 C C . GLY A 1 589 ? 34.591 2.016 -26.775 1.00 94.88 589 GLY A C 1
ATOM 4664 O O . GLY A 1 589 ? 34.686 1.748 -25.585 1.00 94.88 589 GLY A O 1
ATOM 4665 N N . PRO A 1 590 ? 34.472 1.045 -27.692 1.00 95.69 590 PRO A N 1
ATOM 4666 C CA . PRO A 1 590 ? 34.354 -0.364 -27.317 1.00 95.69 590 PRO A CA 1
ATOM 4667 C C . PRO A 1 590 ? 35.630 -0.964 -26.701 1.00 95.69 590 PRO A C 1
ATOM 4669 O O . PRO A 1 590 ? 35.581 -2.076 -26.188 1.00 95.69 590 PRO A O 1
ATOM 4672 N N . GLN A 1 591 ? 36.770 -0.270 -26.792 1.00 93.88 591 GLN A N 1
ATOM 4673 C CA . GLN A 1 591 ? 38.020 -0.652 -26.124 1.00 93.88 591 GLN A CA 1
ATOM 4674 C C . GLN A 1 591 ? 38.121 -0.147 -24.681 1.00 93.88 591 GLN A C 1
ATOM 4676 O O . GLN A 1 591 ? 38.945 -0.673 -23.948 1.00 93.88 591 GLN A O 1
ATOM 4681 N N . ASP A 1 592 ? 37.351 0.889 -24.335 1.00 91.25 592 ASP A N 1
ATOM 4682 C CA . ASP A 1 592 ? 37.198 1.404 -22.967 1.00 91.25 592 ASP A CA 1
ATOM 4683 C C . ASP A 1 592 ? 36.283 0.438 -22.219 1.00 91.25 592 ASP A C 1
ATOM 4685 O O . ASP A 1 592 ? 36.733 -0.265 -21.331 1.00 91.25 592 ASP A O 1
ATOM 4689 N N . ILE A 1 593 ? 35.063 0.247 -22.731 1.00 94.50 593 ILE A N 1
ATOM 4690 C CA . ILE A 1 593 ? 34.195 -0.841 -22.288 1.00 94.50 593 ILE A CA 1
ATOM 4691 C C . ILE A 1 593 ? 33.284 -1.331 -23.426 1.00 94.50 593 ILE A C 1
ATOM 4693 O O . ILE A 1 593 ? 32.663 -0.548 -24.160 1.00 94.50 593 ILE A O 1
ATOM 4697 N N . SER A 1 594 ? 33.179 -2.647 -23.589 1.00 97.00 594 SER A N 1
ATOM 4698 C CA . SER A 1 594 ? 32.113 -3.298 -24.353 1.00 97.00 594 SER A CA 1
ATOM 4699 C C . SER A 1 594 ? 31.843 -4.710 -23.854 1.00 97.00 594 SER A C 1
ATOM 4701 O O . SER A 1 594 ? 32.701 -5.354 -23.260 1.00 97.00 594 SER A O 1
ATOM 4703 N N . PHE A 1 595 ? 30.646 -5.211 -24.139 1.00 96.81 595 PHE A N 1
ATOM 4704 C CA . PHE A 1 595 ? 30.226 -6.549 -23.744 1.00 96.81 595 PHE A CA 1
ATOM 4705 C C . PHE A 1 595 ? 29.692 -7.315 -24.945 1.00 96.81 595 PHE A C 1
ATOM 4707 O O . PHE A 1 595 ? 29.178 -6.742 -25.909 1.00 96.81 595 PHE A O 1
ATOM 4714 N N . LYS A 1 596 ? 29.742 -8.638 -24.868 1.00 96.50 596 LYS A N 1
ATOM 4715 C CA . LYS A 1 596 ? 28.814 -9.500 -25.592 1.00 96.50 596 LYS A CA 1
ATOM 4716 C C . LYS A 1 596 ? 28.277 -10.562 -24.646 1.00 96.50 596 LYS A C 1
ATOM 4718 O O . LYS A 1 596 ? 29.028 -11.075 -23.820 1.00 96.50 596 LYS A O 1
ATOM 4723 N N . ALA A 1 597 ? 26.996 -10.878 -24.782 1.00 97.06 597 ALA A N 1
ATOM 4724 C CA . ALA A 1 597 ? 26.323 -11.867 -23.951 1.00 97.06 597 ALA A CA 1
ATOM 4725 C C . ALA A 1 597 ? 25.665 -12.951 -24.806 1.00 97.06 597 ALA A C 1
ATOM 4727 O O . ALA A 1 597 ? 25.190 -12.670 -25.904 1.00 97.06 597 ALA A O 1
ATOM 4728 N N . ALA A 1 598 ? 25.620 -14.171 -24.294 1.00 96.62 598 ALA A N 1
ATOM 4729 C CA . ALA A 1 598 ? 24.923 -15.303 -24.884 1.00 96.62 598 ALA A CA 1
ATOM 4730 C C . ALA A 1 598 ? 24.029 -15.955 -23.826 1.00 96.62 598 ALA A C 1
ATOM 4732 O O . ALA A 1 598 ? 24.359 -15.941 -22.640 1.00 96.62 598 ALA A O 1
ATOM 4733 N N . LEU A 1 599 ? 22.891 -16.502 -24.255 1.00 96.50 599 LEU A N 1
ATOM 4734 C CA . LEU A 1 599 ? 21.889 -17.094 -23.371 1.00 96.50 599 LEU A CA 1
ATOM 4735 C C . LEU A 1 599 ? 21.623 -18.547 -23.756 1.00 96.50 599 LEU A C 1
ATOM 4737 O O . LEU A 1 599 ? 21.414 -18.869 -24.928 1.00 96.50 599 LEU A O 1
ATOM 4741 N N . GLU A 1 600 ? 21.569 -19.401 -22.743 1.00 95.94 600 GLU A N 1
ATOM 4742 C CA . GLU A 1 600 ? 21.140 -20.791 -22.852 1.00 95.94 600 GLU A CA 1
ATOM 4743 C C . GLU A 1 600 ? 20.139 -21.110 -21.741 1.00 95.94 600 GLU A C 1
ATOM 4745 O O . GLU A 1 600 ? 20.017 -20.376 -20.757 1.00 95.94 600 GLU A O 1
ATOM 4750 N N . TRP A 1 601 ? 19.389 -22.197 -21.888 1.00 94.00 601 TRP A N 1
ATOM 4751 C CA . TRP A 1 601 ? 18.472 -22.648 -20.847 1.00 94.00 601 TRP A CA 1
ATOM 4752 C C . TRP A 1 601 ? 18.551 -24.157 -20.624 1.00 94.00 601 TRP A C 1
ATOM 4754 O O . TRP A 1 601 ? 18.774 -24.953 -21.537 1.00 94.00 601 TRP A O 1
ATOM 4764 N N . GLU A 1 602 ? 18.319 -24.542 -19.376 1.00 92.81 602 GLU A N 1
ATOM 4765 C CA . GLU A 1 602 ? 18.069 -25.907 -18.931 1.00 92.81 602 GLU A CA 1
ATOM 4766 C C . GLU A 1 602 ? 16.704 -25.947 -18.228 1.00 92.81 602 GLU A C 1
ATOM 4768 O O . GLU A 1 602 ? 16.236 -24.911 -17.747 1.00 92.81 602 GLU A O 1
ATOM 4773 N N . PRO A 1 603 ? 16.070 -27.122 -18.047 1.00 90.44 603 PRO A N 1
ATOM 4774 C CA . PRO A 1 603 ? 14.765 -27.199 -17.392 1.00 90.44 603 PRO A CA 1
ATOM 4775 C C . PRO A 1 603 ? 14.691 -26.512 -16.022 1.00 90.44 603 PRO A C 1
ATOM 4777 O O . PRO A 1 603 ? 13.614 -26.111 -15.614 1.00 90.44 603 PRO A O 1
ATOM 4780 N N . ARG A 1 604 ? 15.797 -26.360 -15.284 1.00 91.06 604 ARG A N 1
ATOM 4781 C CA . ARG A 1 604 ? 15.807 -25.705 -13.960 1.00 91.06 604 ARG A CA 1
ATOM 4782 C C . ARG A 1 604 ? 16.764 -24.525 -13.839 1.00 91.06 604 ARG A C 1
ATOM 4784 O O . ARG A 1 604 ? 17.066 -24.119 -12.717 1.00 91.06 604 ARG A O 1
ATOM 4791 N N . ALA A 1 605 ? 17.261 -23.987 -14.949 1.00 93.81 605 ALA A N 1
ATOM 4792 C CA . ALA A 1 605 ? 18.131 -22.821 -14.897 1.00 93.81 605 ALA A CA 1
ATOM 4793 C C . ALA A 1 605 ? 18.106 -22.004 -16.188 1.00 93.81 605 ALA A C 1
ATOM 4795 O O . ALA A 1 605 ? 18.072 -22.564 -17.282 1.00 93.81 605 ALA A O 1
ATOM 4796 N N . LEU A 1 606 ? 18.210 -20.687 -16.037 1.00 95.62 606 LEU A N 1
ATOM 4797 C CA . LEU A 1 606 ? 18.638 -19.790 -17.103 1.00 95.62 606 LEU A CA 1
ATOM 4798 C C . LEU A 1 606 ? 20.157 -19.618 -16.997 1.00 95.62 606 LEU A C 1
ATOM 4800 O O . LEU A 1 606 ? 20.677 -19.381 -15.903 1.00 95.62 606 LEU A O 1
ATOM 4804 N N . LEU A 1 607 ? 20.864 -19.764 -18.113 1.00 96.38 607 LEU A N 1
ATOM 4805 C CA . LEU A 1 607 ? 22.313 -19.641 -18.181 1.00 96.38 607 LEU A CA 1
ATOM 4806 C C . LEU A 1 607 ? 22.694 -18.426 -19.019 1.00 96.38 607 LEU A C 1
ATOM 4808 O O . LEU A 1 607 ? 22.049 -18.112 -20.022 1.00 96.38 607 LEU A O 1
ATOM 4812 N N . MET A 1 608 ? 23.782 -17.772 -18.628 1.00 97.12 608 MET A N 1
ATOM 4813 C CA . MET A 1 608 ? 24.343 -16.645 -19.357 1.00 97.12 608 MET A CA 1
ATOM 4814 C C . MET A 1 608 ? 25.864 -16.738 -19.411 1.00 97.12 608 MET A C 1
ATOM 4816 O O . MET A 1 608 ? 26.509 -16.988 -18.394 1.00 97.12 608 MET A O 1
ATOM 4820 N N . ALA A 1 609 ? 26.425 -16.469 -20.585 1.00 97.44 609 ALA A N 1
ATOM 4821 C CA . ALA A 1 609 ? 27.844 -16.209 -20.763 1.00 97.44 609 ALA A CA 1
ATOM 4822 C C . ALA A 1 609 ? 28.073 -14.766 -21.180 1.00 97.44 609 ALA A C 1
ATOM 4824 O O . ALA A 1 609 ? 27.323 -14.218 -21.989 1.00 97.44 609 ALA A O 1
ATOM 4825 N N . VAL A 1 610 ? 29.145 -14.174 -20.667 1.00 97.81 610 VAL A N 1
ATOM 4826 C CA . VAL A 1 610 ? 29.551 -12.804 -20.965 1.00 97.81 610 VAL A CA 1
ATOM 4827 C C . VAL A 1 610 ? 31.037 -12.757 -21.277 1.00 97.81 610 VAL A C 1
ATOM 4829 O O . VAL A 1 610 ? 31.855 -13.345 -20.575 1.00 97.81 610 VAL A O 1
ATOM 4832 N N . GLU A 1 611 ? 31.387 -12.013 -22.318 1.00 97.88 611 GLU A N 1
ATOM 4833 C CA . GLU A 1 611 ? 32.754 -11.577 -22.591 1.00 97.88 611 GLU A CA 1
ATOM 4834 C C . GLU A 1 611 ? 32.772 -10.049 -22.572 1.00 97.88 611 GLU A C 1
ATOM 4836 O O . GLU A 1 611 ? 32.077 -9.404 -23.362 1.00 97.88 611 GLU A O 1
ATOM 4841 N N . ALA A 1 612 ? 33.557 -9.489 -21.659 1.00 97.44 612 ALA A N 1
ATOM 4842 C CA . ALA A 1 612 ? 33.764 -8.061 -21.503 1.00 97.44 612 ALA A CA 1
ATOM 4843 C C . ALA A 1 612 ? 35.147 -7.676 -22.040 1.00 97.44 612 ALA A C 1
ATOM 4845 O O . ALA A 1 612 ? 36.154 -8.325 -21.741 1.00 97.44 612 ALA A O 1
ATOM 4846 N N . THR A 1 613 ? 35.183 -6.614 -22.840 1.00 97.62 613 THR A N 1
ATOM 4847 C CA . THR A 1 613 ? 36.403 -5.869 -23.155 1.00 97.62 613 THR A CA 1
ATOM 4848 C C . THR A 1 613 ? 36.406 -4.619 -22.299 1.00 97.62 613 THR A C 1
ATOM 4850 O O . THR A 1 613 ? 35.456 -3.852 -22.391 1.00 97.62 613 THR A O 1
ATOM 4853 N N . ASP A 1 614 ? 37.442 -4.445 -21.492 1.00 94.31 614 ASP A N 1
ATOM 4854 C CA . ASP A 1 614 ? 37.548 -3.428 -20.452 1.00 94.31 614 ASP A CA 1
ATOM 4855 C C . ASP A 1 614 ? 39.033 -3.093 -20.244 1.00 94.31 614 ASP A C 1
ATOM 4857 O O . ASP A 1 614 ? 39.860 -4.001 -20.067 1.00 94.31 614 ASP A O 1
ATOM 4861 N N . ASP A 1 615 ? 39.397 -1.813 -20.319 1.00 90.44 615 ASP A N 1
ATOM 4862 C CA . ASP A 1 615 ? 40.782 -1.383 -20.130 1.00 90.44 615 ASP A CA 1
ATOM 4863 C C . ASP A 1 615 ? 41.204 -1.359 -18.650 1.00 90.44 615 ASP A C 1
ATOM 4865 O O . ASP A 1 615 ? 42.401 -1.495 -18.353 1.00 90.44 615 ASP A O 1
ATOM 4869 N N . GLN A 1 616 ? 40.250 -1.244 -17.720 1.00 92.19 616 GLN A N 1
ATOM 4870 C CA . GLN A 1 616 ? 40.471 -1.130 -16.283 1.00 92.19 616 GLN A CA 1
ATOM 4871 C C . GLN A 1 616 ? 39.380 -1.818 -15.455 1.00 92.19 616 GLN A C 1
ATOM 4873 O O . GLN A 1 616 ? 38.574 -1.163 -14.811 1.00 92.19 616 GLN A O 1
ATOM 4878 N N . VAL A 1 617 ? 39.496 -3.141 -15.302 1.00 93.19 617 VAL A N 1
ATOM 4879 C CA . VAL A 1 617 ? 38.598 -3.883 -14.403 1.00 93.19 617 VAL A CA 1
ATOM 4880 C C . VAL A 1 617 ? 38.869 -3.563 -12.920 1.00 93.19 617 VAL A C 1
ATOM 4882 O O . VAL A 1 617 ? 39.866 -4.017 -12.341 1.00 93.19 617 VAL A O 1
ATOM 4885 N N . VAL A 1 618 ? 37.958 -2.824 -12.295 1.00 94.38 618 VAL A N 1
ATOM 4886 C CA . VAL A 1 618 ? 37.882 -2.428 -10.890 1.00 94.38 618 VAL A CA 1
ATOM 4887 C C . VAL A 1 618 ? 36.564 -2.887 -10.257 1.00 94.38 618 VAL A C 1
ATOM 4889 O O . VAL A 1 618 ? 35.502 -2.289 -10.423 1.00 94.38 618 VAL A O 1
ATOM 4892 N N . GLN A 1 619 ? 36.655 -3.885 -9.378 1.00 94.88 619 GLN A N 1
ATOM 4893 C CA . GLN A 1 619 ? 35.518 -4.314 -8.569 1.00 94.88 619 GLN A CA 1
ATOM 4894 C C . GLN A 1 619 ? 35.927 -4.663 -7.134 1.00 94.88 619 GLN A C 1
ATOM 4896 O O . GLN A 1 619 ? 36.248 -5.803 -6.802 1.00 94.88 619 GLN A O 1
ATOM 4901 N N . GLU A 1 620 ? 35.933 -3.640 -6.279 1.00 94.00 620 GLU A N 1
ATOM 4902 C CA . GLU A 1 620 ? 36.293 -3.750 -4.858 1.00 94.00 620 GLU A CA 1
ATOM 4903 C C . GLU A 1 620 ? 35.066 -3.810 -3.932 1.00 94.00 620 GLU A C 1
ATOM 4905 O O . GLU A 1 620 ? 35.173 -4.245 -2.781 1.00 94.00 620 GLU A O 1
ATOM 4910 N N . ALA A 1 621 ? 33.906 -3.363 -4.419 1.00 92.62 621 ALA A N 1
ATOM 4911 C CA . ALA A 1 621 ? 32.671 -3.329 -3.651 1.00 92.62 621 ALA A CA 1
ATOM 4912 C C . ALA A 1 621 ? 31.952 -4.685 -3.704 1.00 92.62 621 ALA A C 1
ATOM 4914 O O . ALA A 1 621 ? 32.204 -5.514 -4.579 1.00 92.62 621 ALA A O 1
ATOM 4915 N N . ARG A 1 622 ? 31.078 -4.940 -2.721 1.00 94.62 622 ARG A N 1
ATOM 4916 C CA . ARG A 1 622 ? 30.423 -6.243 -2.558 1.00 94.62 622 ARG A CA 1
ATOM 4917 C C . ARG A 1 622 ? 28.950 -6.152 -2.188 1.00 94.62 622 ARG A C 1
ATOM 4919 O O . ARG A 1 622 ? 28.496 -5.164 -1.608 1.00 94.62 622 ARG A O 1
ATOM 4926 N N . GLY A 1 623 ? 28.217 -7.228 -2.462 1.00 94.12 623 GLY A N 1
ATOM 4927 C CA . GLY A 1 623 ? 26.799 -7.376 -2.154 1.00 94.12 623 GLY A CA 1
ATOM 4928 C C . GLY A 1 623 ? 25.989 -6.223 -2.737 1.00 94.12 623 GLY A C 1
ATOM 4929 O O . GLY A 1 623 ? 26.163 -5.859 -3.896 1.00 94.12 623 GLY A O 1
ATOM 4930 N N . LYS A 1 624 ? 25.146 -5.594 -1.913 1.00 92.44 624 LYS A N 1
ATOM 4931 C CA . LYS A 1 624 ? 24.308 -4.465 -2.341 1.00 92.44 624 LYS A CA 1
ATOM 4932 C C . LYS A 1 624 ? 25.089 -3.287 -2.932 1.00 92.44 624 LYS A C 1
ATOM 4934 O O . LYS A 1 624 ? 24.484 -2.518 -3.668 1.00 92.44 624 LYS A O 1
ATOM 4939 N N . ASP A 1 625 ? 26.373 -3.139 -2.589 1.00 93.50 625 ASP A N 1
ATOM 4940 C CA . ASP A 1 625 ? 27.221 -2.008 -2.974 1.00 93.50 625 ASP A CA 1
ATOM 4941 C C . ASP A 1 625 ? 28.071 -2.321 -4.224 1.00 93.50 625 ASP A C 1
ATOM 4943 O O . ASP A 1 625 ? 28.803 -1.457 -4.693 1.00 93.50 625 ASP A O 1
ATOM 4947 N N . MET A 1 626 ? 27.949 -3.519 -4.825 1.00 93.69 626 MET A N 1
ATOM 4948 C CA . MET A 1 626 ? 28.717 -3.906 -6.027 1.00 93.69 626 MET A CA 1
ATOM 4949 C C . MET A 1 626 ? 28.514 -2.972 -7.233 1.00 93.69 626 MET A C 1
ATOM 4951 O O . MET A 1 626 ? 29.339 -2.959 -8.144 1.00 93.69 626 MET A O 1
ATOM 4955 N N . TRP A 1 627 ? 27.437 -2.179 -7.235 1.00 91.31 627 TRP A N 1
ATOM 4956 C CA . TRP A 1 627 ? 27.144 -1.187 -8.273 1.00 91.31 627 TRP A CA 1
ATOM 4957 C C . TRP A 1 627 ? 28.208 -0.078 -8.375 1.00 91.31 627 TRP A C 1
ATOM 4959 O O . TRP A 1 627 ? 28.236 0.662 -9.356 1.00 91.31 627 TRP A O 1
ATOM 4969 N N . GLU A 1 628 ? 29.085 0.050 -7.374 1.00 92.19 628 GLU A N 1
ATOM 4970 C CA . GLU A 1 628 ? 30.214 0.987 -7.372 1.00 92.19 628 GLU A CA 1
ATOM 4971 C C . GLU A 1 628 ? 31.429 0.504 -8.195 1.00 92.19 628 GLU A C 1
ATOM 4973 O O . GLU A 1 628 ? 32.413 1.228 -8.291 1.00 92.19 628 GLU A O 1
ATOM 4978 N N . GLY A 1 629 ? 31.394 -0.690 -8.795 1.00 93.44 629 GLY A N 1
ATOM 4979 C CA . GLY A 1 629 ? 32.484 -1.226 -9.624 1.00 93.44 629 GLY A CA 1
ATOM 4980 C C . GLY A 1 629 ? 32.000 -1.851 -10.932 1.00 93.44 629 GLY A C 1
ATOM 4981 O O . GLY A 1 629 ? 30.818 -1.755 -11.275 1.00 93.44 629 GLY A O 1
ATOM 4982 N N . ASP A 1 630 ? 32.896 -2.537 -11.640 1.00 94.44 630 ASP A N 1
ATOM 4983 C CA . ASP A 1 630 ? 32.534 -3.292 -12.843 1.00 94.44 630 ASP A CA 1
ATOM 4984 C C . ASP A 1 630 ? 31.684 -4.494 -12.484 1.00 94.44 630 ASP A C 1
ATOM 4986 O O . ASP A 1 630 ? 32.035 -5.334 -11.648 1.00 94.44 630 ASP A O 1
ATOM 4990 N N . HIS A 1 631 ? 30.526 -4.568 -13.114 1.00 96.00 631 HIS A N 1
ATOM 4991 C CA . HIS A 1 631 ? 29.575 -5.640 -12.907 1.00 96.00 631 HIS A CA 1
ATOM 4992 C C . HIS A 1 631 ? 28.650 -5.746 -14.111 1.00 96.00 631 HIS A C 1
ATOM 4994 O O . HIS A 1 631 ? 28.536 -4.839 -14.940 1.00 96.00 631 HIS A O 1
ATOM 5000 N N . LEU A 1 632 ? 27.962 -6.873 -14.172 1.00 96.81 632 LEU A N 1
ATOM 5001 C CA . LEU A 1 632 ? 26.818 -7.063 -15.034 1.00 96.81 632 LEU A CA 1
ATOM 5002 C C . LEU A 1 632 ? 25.548 -6.815 -14.219 1.00 96.81 632 LEU A C 1
ATOM 5004 O O . LEU A 1 632 ? 25.352 -7.436 -13.176 1.00 96.81 632 LEU A O 1
ATOM 5008 N N . GLU A 1 633 ? 24.683 -5.935 -14.696 1.00 96.19 633 GLU A N 1
ATOM 5009 C CA . GLU A 1 633 ? 23.327 -5.761 -14.187 1.00 96.19 633 GLU A CA 1
ATOM 5010 C C . GLU A 1 633 ? 22.361 -6.484 -15.135 1.00 96.19 633 GLU A C 1
ATOM 5012 O O . GLU A 1 633 ? 22.416 -6.313 -16.351 1.00 96.19 633 GLU A O 1
ATOM 5017 N N . VAL A 1 634 ? 21.485 -7.333 -14.598 1.00 96.81 634 VAL A N 1
ATOM 5018 C CA . VAL A 1 634 ? 20.519 -8.095 -15.396 1.00 96.81 634 VAL A CA 1
ATOM 5019 C C . VAL A 1 634 ? 19.133 -7.932 -14.809 1.00 96.81 634 VAL A C 1
ATOM 5021 O O . VAL A 1 634 ? 18.904 -8.280 -13.652 1.00 96.81 634 VAL A O 1
ATOM 5024 N N . TRP A 1 635 ? 18.201 -7.471 -15.636 1.00 96.50 635 TRP A N 1
ATOM 5025 C CA . TRP A 1 635 ? 16.782 -7.517 -15.323 1.00 96.50 635 TRP A CA 1
ATOM 5026 C C . TRP A 1 635 ? 16.124 -8.744 -15.931 1.00 96.50 635 TRP A C 1
ATOM 5028 O O . TRP A 1 635 ? 16.406 -9.075 -17.085 1.00 96.50 635 TRP A O 1
ATOM 5038 N N . VAL A 1 636 ? 15.241 -9.391 -15.174 1.00 95.44 636 VAL A N 1
ATOM 5039 C CA . VAL A 1 636 ? 14.427 -10.521 -15.630 1.00 95.44 636 VAL A CA 1
ATOM 5040 C C . VAL A 1 636 ? 12.997 -10.327 -15.152 1.00 95.44 636 VAL A C 1
ATOM 5042 O O . VAL A 1 636 ? 12.772 -10.272 -13.956 1.00 95.44 636 VAL A O 1
ATOM 5045 N N . ASP A 1 637 ? 12.062 -10.284 -16.087 1.00 93.00 637 ASP A N 1
ATOM 5046 C CA . ASP A 1 637 ? 10.614 -10.309 -15.858 1.00 93.00 637 ASP A CA 1
ATOM 5047 C C . ASP A 1 637 ? 10.165 -11.760 -16.108 1.00 93.00 637 ASP A C 1
ATOM 5049 O O . ASP A 1 637 ? 10.256 -12.270 -17.239 1.00 93.00 637 ASP A O 1
ATOM 5053 N N . ALA A 1 638 ? 9.832 -12.472 -15.028 1.00 89.75 638 ALA A N 1
ATOM 5054 C CA . ALA A 1 638 ? 9.611 -13.913 -15.062 1.00 89.75 638 ALA A CA 1
ATOM 5055 C C . ALA A 1 638 ? 8.171 -14.327 -15.421 1.00 89.75 638 ALA A C 1
ATOM 5057 O O . ALA A 1 638 ? 7.999 -15.450 -15.911 1.00 89.75 638 ALA A O 1
ATOM 5058 N N . ASP A 1 639 ? 7.179 -13.446 -15.255 1.00 83.69 639 ASP A N 1
ATOM 5059 C CA . ASP A 1 639 ? 5.792 -13.578 -15.723 1.00 83.69 639 ASP A CA 1
ATOM 5060 C C . ASP A 1 639 ? 5.391 -12.456 -16.704 1.00 83.69 639 ASP A C 1
ATOM 5062 O O . ASP A 1 639 ? 4.298 -11.895 -16.643 1.00 83.69 639 ASP A O 1
ATOM 5066 N N . LEU A 1 640 ? 6.210 -12.265 -17.745 1.00 86.12 640 LEU A N 1
ATOM 5067 C CA . LEU A 1 640 ? 5.976 -11.316 -18.851 1.00 86.12 640 LEU A CA 1
ATOM 5068 C C . LEU A 1 640 ? 4.561 -11.387 -19.454 1.00 86.12 640 LEU A C 1
ATOM 5070 O O . LEU A 1 640 ? 4.070 -10.460 -20.110 1.00 86.12 640 LEU A O 1
ATOM 5074 N N . ALA A 1 641 ? 3.931 -12.556 -19.364 1.00 80.06 641 ALA A N 1
ATOM 5075 C CA . ALA A 1 641 ? 2.570 -12.783 -19.810 1.00 80.06 641 ALA A CA 1
ATOM 5076 C C . ALA A 1 641 ? 1.532 -12.138 -18.882 1.00 80.06 641 ALA A C 1
ATOM 5078 O O . ALA A 1 641 ? 0.581 -11.538 -19.395 1.00 80.06 641 ALA A O 1
ATOM 5079 N N . GLY A 1 642 ? 1.707 -12.292 -17.569 1.00 74.44 642 GLY A N 1
ATOM 5080 C CA . GLY A 1 642 ? 0.816 -11.812 -16.522 1.00 74.44 642 GLY A CA 1
ATOM 5081 C C . GLY A 1 642 ? 0.745 -10.291 -16.429 1.00 74.44 642 GLY A C 1
ATOM 5082 O O . GLY A 1 642 ? -0.355 -9.758 -16.268 1.00 74.44 642 GLY A O 1
ATOM 5083 N N . ASP A 1 643 ? 1.866 -9.596 -16.625 1.00 76.81 643 ASP A N 1
ATOM 5084 C CA . ASP A 1 643 ? 1.989 -8.153 -16.386 1.00 76.81 643 ASP A CA 1
ATOM 5085 C C . ASP A 1 643 ? 2.658 -7.384 -17.544 1.00 76.81 643 ASP A C 1
ATOM 5087 O O . ASP A 1 643 ? 3.171 -6.283 -17.377 1.00 76.81 643 ASP A O 1
ATOM 5091 N N . TYR A 1 644 ? 2.555 -7.893 -18.779 1.00 81.75 644 TYR A N 1
ATOM 5092 C CA . TYR A 1 644 ? 3.231 -7.356 -19.976 1.00 81.75 644 TYR A CA 1
ATOM 5093 C C . TYR A 1 644 ? 3.267 -5.829 -20.142 1.00 81.75 644 TYR A C 1
ATOM 5095 O O . TYR A 1 644 ? 4.191 -5.285 -20.752 1.00 81.75 644 TYR A O 1
ATOM 5103 N N . SER A 1 645 ? 2.200 -5.147 -19.736 1.00 79.25 645 SER A N 1
ATOM 5104 C CA . SER A 1 645 ? 2.042 -3.704 -19.902 1.00 79.25 645 SER A CA 1
ATOM 5105 C C . SER A 1 645 ? 2.220 -2.933 -18.601 1.00 79.25 645 SER A C 1
ATOM 5107 O O . SER A 1 645 ? 2.029 -1.724 -18.623 1.00 79.25 645 SER A O 1
ATOM 5109 N N . GLU A 1 646 ? 2.554 -3.574 -17.487 1.00 82.38 646 GLU A N 1
ATOM 5110 C CA . GLU A 1 646 ? 2.841 -2.903 -16.224 1.00 82.38 646 GLU A CA 1
ATOM 5111 C C . GLU A 1 646 ? 4.189 -2.180 -16.309 1.00 82.38 646 GLU A C 1
ATOM 5113 O O . GLU A 1 646 ? 5.223 -2.754 -16.632 1.00 82.38 646 GLU A O 1
ATOM 5118 N N . ALA A 1 647 ? 4.165 -0.870 -16.066 1.00 82.88 647 ALA A N 1
ATOM 5119 C CA . ALA A 1 647 ? 5.328 0.013 -16.165 1.00 82.88 647 ALA A CA 1
ATOM 5120 C C . ALA A 1 647 ? 6.017 0.218 -14.812 1.00 82.88 647 ALA A C 1
ATOM 5122 O O . ALA A 1 647 ? 6.520 1.303 -14.503 1.00 82.88 647 ALA A O 1
ATOM 5123 N N . VAL A 1 648 ? 5.937 -0.799 -13.959 1.00 82.88 648 VAL A N 1
ATOM 5124 C CA . VAL A 1 648 ? 6.487 -0.808 -12.609 1.00 82.88 648 VAL A CA 1
ATOM 5125 C C . VAL A 1 648 ? 6.788 -2.239 -12.222 1.00 82.88 648 VAL A C 1
ATOM 5127 O O . VAL A 1 648 ? 5.968 -3.106 -12.493 1.00 82.88 648 VAL A O 1
ATOM 5130 N N . ASN A 1 649 ? 7.910 -2.433 -11.537 1.00 84.88 649 ASN A N 1
ATOM 5131 C CA . ASN A 1 649 ? 8.323 -3.755 -11.088 1.00 84.88 649 ASN A CA 1
ATOM 5132 C C . ASN A 1 649 ? 7.267 -4.440 -10.199 1.00 84.88 649 ASN A C 1
ATOM 5134 O O . ASN A 1 649 ? 6.705 -3.807 -9.296 1.00 84.88 649 ASN A O 1
ATOM 5138 N N . SER A 1 650 ? 7.068 -5.731 -10.423 1.00 78.94 650 SER A N 1
ATOM 5139 C CA . SER A 1 650 ? 6.272 -6.668 -9.633 1.00 78.94 650 SER A CA 1
ATOM 5140 C C . SER A 1 650 ? 7.178 -7.641 -8.846 1.00 78.94 650 SER A C 1
ATOM 5142 O O . SER A 1 650 ? 8.399 -7.475 -8.772 1.00 78.94 650 SER A O 1
ATOM 5144 N N . ALA A 1 651 ? 6.588 -8.642 -8.182 1.00 79.00 651 ALA A N 1
ATOM 5145 C CA . ALA A 1 651 ? 7.326 -9.616 -7.365 1.00 79.00 651 ALA A CA 1
ATOM 5146 C C . ALA A 1 651 ? 8.126 -10.643 -8.194 1.00 79.00 651 ALA A C 1
ATOM 5148 O O . ALA A 1 651 ? 8.890 -11.429 -7.628 1.00 79.00 651 ALA A O 1
ATOM 5149 N N . ASP A 1 652 ? 7.944 -10.654 -9.511 1.00 84.44 652 ASP A N 1
ATOM 5150 C CA . ASP A 1 652 ? 8.638 -11.516 -10.466 1.00 84.44 652 ASP A CA 1
ATOM 5151 C C . ASP A 1 652 ? 9.569 -10.749 -11.421 1.00 84.44 652 ASP A C 1
ATOM 5153 O O . ASP A 1 652 ? 10.214 -11.359 -12.277 1.00 84.44 652 ASP A O 1
ATOM 5157 N N . ASP A 1 653 ? 9.722 -9.441 -11.190 1.00 90.25 653 ASP A N 1
ATOM 5158 C CA . ASP A 1 653 ? 10.710 -8.577 -11.829 1.00 90.25 653 ASP A CA 1
ATOM 5159 C C . ASP A 1 653 ? 11.996 -8.491 -11.004 1.00 90.25 653 ASP A C 1
ATOM 5161 O O . ASP A 1 653 ? 12.114 -7.748 -10.023 1.00 90.25 653 ASP A O 1
ATOM 5165 N N . PHE A 1 654 ? 13.009 -9.233 -11.433 1.00 93.50 654 PHE A N 1
ATOM 5166 C CA . PHE A 1 654 ? 14.294 -9.312 -10.765 1.00 93.50 654 PHE A CA 1
ATOM 5167 C C . PHE A 1 654 ? 15.297 -8.309 -11.321 1.00 93.50 654 PHE A C 1
ATOM 5169 O O . PHE A 1 654 ? 15.486 -8.240 -12.529 1.00 93.50 654 PHE A O 1
ATOM 5176 N N . GLN A 1 655 ? 16.024 -7.623 -10.441 1.00 95.75 655 GLN A N 1
ATOM 5177 C CA . GLN A 1 655 ? 17.263 -6.910 -10.745 1.00 95.75 655 GLN A CA 1
ATOM 5178 C C . GLN A 1 655 ? 18.431 -7.641 -10.084 1.00 95.75 655 GLN A C 1
ATOM 5180 O O . GLN A 1 655 ? 18.649 -7.520 -8.875 1.00 95.75 655 GLN A O 1
ATOM 5185 N N . PHE A 1 656 ? 19.204 -8.374 -10.877 1.00 97.31 656 PHE A N 1
ATOM 5186 C CA . PHE A 1 656 ? 20.418 -9.050 -10.435 1.00 97.31 656 PHE A CA 1
ATOM 5187 C C . PHE A 1 656 ? 21.671 -8.238 -10.752 1.00 97.31 656 PHE A C 1
ATOM 5189 O O . PHE A 1 656 ? 21.762 -7.586 -11.790 1.00 97.31 656 PHE A O 1
ATOM 5196 N N . GLY A 1 657 ? 22.658 -8.339 -9.870 1.00 97.56 657 GLY A N 1
ATOM 5197 C CA . GLY A 1 657 ? 24.026 -7.894 -10.085 1.00 97.56 657 GLY A CA 1
ATOM 5198 C C . GLY A 1 657 ? 24.975 -9.079 -10.056 1.00 97.56 657 GLY A C 1
ATOM 5199 O O . GLY A 1 657 ? 24.894 -9.913 -9.152 1.00 97.56 657 GLY A O 1
ATOM 5200 N N . PHE A 1 658 ? 25.882 -9.144 -11.026 1.00 98.25 658 PHE A N 1
ATOM 5201 C CA . PHE A 1 658 ? 26.919 -10.164 -11.120 1.00 98.25 658 PHE A CA 1
ATOM 5202 C C . PHE A 1 658 ? 28.287 -9.497 -11.214 1.00 98.25 658 PHE A C 1
ATOM 5204 O O . PHE A 1 658 ? 28.630 -8.846 -12.201 1.00 98.25 658 PHE A O 1
ATOM 5211 N N . SER A 1 659 ? 29.072 -9.659 -10.158 1.00 97.44 659 SER A N 1
ATOM 5212 C CA . SER A 1 659 ? 30.427 -9.137 -10.052 1.00 97.44 659 SER A CA 1
ATOM 5213 C C . SER A 1 659 ? 31.429 -10.172 -10.576 1.00 97.44 659 SER A C 1
ATOM 5215 O O . SER A 1 659 ? 31.360 -11.335 -10.166 1.00 97.44 659 SER A O 1
ATOM 5217 N N . PRO A 1 660 ? 32.404 -9.788 -11.424 1.00 97.38 660 PRO A N 1
ATOM 5218 C CA . PRO A 1 660 ? 33.520 -10.658 -11.788 1.00 97.38 660 PRO A CA 1
ATOM 5219 C C . PRO A 1 660 ? 34.545 -10.813 -10.655 1.00 97.38 660 PRO A C 1
ATOM 5221 O O . PRO A 1 660 ? 35.455 -11.634 -10.778 1.00 97.38 660 PRO A O 1
ATOM 5224 N N . GLY A 1 661 ? 34.410 -10.052 -9.564 1.00 96.25 661 GLY A N 1
ATOM 5225 C CA . GLY A 1 661 ? 35.454 -9.865 -8.563 1.00 96.25 661 GLY A CA 1
ATOM 5226 C C . GLY A 1 661 ? 36.617 -9.018 -9.091 1.00 96.25 661 GLY A C 1
ATOM 5227 O O . GLY A 1 661 ? 36.580 -8.508 -10.207 1.00 96.25 661 GLY A O 1
ATOM 5228 N N . ASN A 1 662 ? 37.690 -8.897 -8.306 1.00 95.88 662 ASN A N 1
ATOM 5229 C CA . ASN A 1 662 ? 38.893 -8.148 -8.707 1.00 95.88 662 ASN A CA 1
ATOM 5230 C C . ASN A 1 662 ? 40.037 -9.043 -9.217 1.00 95.88 662 ASN A C 1
ATOM 5232 O O . ASN A 1 662 ? 41.170 -8.586 -9.378 1.00 95.88 662 ASN A O 1
ATOM 5236 N N . PHE A 1 663 ? 39.768 -10.339 -9.423 1.00 95.94 663 PHE A N 1
ATOM 5237 C CA . PHE A 1 663 ? 40.757 -11.367 -9.788 1.00 95.94 663 PHE A CA 1
ATOM 5238 C C . PHE A 1 663 ? 41.942 -11.492 -8.812 1.00 95.94 663 PHE A C 1
ATOM 5240 O O . PHE A 1 663 ? 43.000 -12.020 -9.162 1.00 95.94 663 PHE A O 1
ATOM 5247 N N . GLY A 1 664 ? 41.761 -11.010 -7.582 1.00 93.75 664 GLY A N 1
ATOM 5248 C CA . GLY A 1 664 ? 42.711 -11.096 -6.484 1.00 93.75 664 GLY A CA 1
ATOM 5249 C C . GLY A 1 664 ? 42.026 -11.626 -5.230 1.00 93.75 664 GLY A C 1
ATOM 5250 O O . GLY A 1 664 ? 41.933 -12.833 -5.024 1.00 93.75 664 GLY A O 1
ATOM 5251 N N . THR A 1 665 ? 41.578 -10.719 -4.364 1.00 94.12 665 THR A N 1
ATOM 5252 C CA . THR A 1 665 ? 40.992 -11.046 -3.052 1.00 94.12 665 THR A CA 1
ATOM 5253 C C . THR A 1 665 ? 39.469 -11.019 -3.025 1.00 94.12 665 THR A C 1
ATOM 5255 O O . THR A 1 665 ? 38.874 -11.595 -2.115 1.00 94.12 665 THR A O 1
ATOM 5258 N N . VAL A 1 666 ? 38.837 -10.335 -3.978 1.00 95.75 666 VAL A N 1
ATOM 5259 C CA . VAL A 1 666 ? 37.380 -10.252 -4.104 1.00 95.75 666 VAL A CA 1
ATOM 5260 C C . VAL A 1 666 ? 36.944 -11.303 -5.129 1.00 95.75 666 VAL A C 1
ATOM 5262 O O . VAL A 1 666 ? 37.346 -11.197 -6.290 1.00 95.75 666 VAL A O 1
ATOM 5265 N N . PRO A 1 667 ? 36.189 -12.342 -4.721 1.00 96.44 667 PRO A N 1
ATOM 5266 C CA . PRO A 1 667 ? 35.700 -13.361 -5.643 1.00 96.44 667 PRO A CA 1
ATOM 5267 C C . PRO A 1 667 ? 34.545 -12.825 -6.495 1.00 96.44 667 PRO A C 1
ATOM 5269 O O . PRO A 1 667 ? 33.919 -11.827 -6.140 1.00 96.44 667 PRO A O 1
ATOM 5272 N N . ALA A 1 668 ? 34.230 -13.537 -7.578 1.00 97.44 668 ALA A N 1
ATOM 5273 C CA . ALA A 1 668 ? 32.974 -13.338 -8.286 1.00 97.44 668 ALA A CA 1
ATOM 5274 C C . ALA A 1 668 ? 31.784 -13.617 -7.355 1.00 97.44 668 ALA A C 1
ATOM 5276 O O . ALA A 1 668 ? 31.834 -14.529 -6.522 1.00 97.44 668 ALA A O 1
ATOM 5277 N N . GLU A 1 669 ? 30.719 -12.834 -7.484 1.00 97.44 669 GLU A N 1
ATOM 5278 C CA . GLU A 1 669 ? 29.529 -12.970 -6.645 1.00 97.44 669 GLU A CA 1
ATOM 5279 C C . GLU A 1 669 ? 28.266 -12.458 -7.338 1.00 97.44 669 GLU A C 1
ATOM 5281 O O . GLU A 1 669 ? 28.330 -11.648 -8.261 1.00 97.44 669 GLU A O 1
ATOM 5286 N N . ALA A 1 670 ? 27.116 -12.930 -6.859 1.00 97.94 670 ALA A N 1
ATOM 5287 C CA . ALA A 1 670 ? 25.798 -12.501 -7.301 1.00 97.94 670 ALA A CA 1
ATOM 5288 C C . ALA A 1 670 ? 25.052 -11.787 -6.167 1.00 97.94 670 ALA A C 1
ATOM 5290 O O . ALA A 1 670 ? 25.225 -12.111 -4.989 1.00 97.94 670 ALA A O 1
ATOM 5291 N N . PHE A 1 671 ? 24.188 -10.846 -6.527 1.00 96.75 671 PHE A N 1
ATOM 5292 C CA . PHE A 1 671 ? 23.269 -10.168 -5.618 1.00 96.75 671 PHE A CA 1
ATOM 5293 C C . PHE A 1 671 ? 21.945 -9.876 -6.336 1.00 96.75 671 PHE A C 1
ATOM 5295 O O . PHE A 1 671 ? 21.929 -9.753 -7.556 1.00 96.75 671 PHE A O 1
ATOM 5302 N N . ALA A 1 672 ? 20.840 -9.763 -5.598 1.00 94.50 672 ALA A N 1
ATOM 5303 C CA . ALA A 1 672 ? 19.559 -9.301 -6.134 1.00 94.50 672 ALA A CA 1
ATOM 5304 C C . ALA A 1 672 ? 19.115 -8.049 -5.377 1.00 94.50 672 ALA A C 1
ATOM 5306 O O . ALA A 1 672 ? 18.996 -8.074 -4.151 1.00 94.50 672 ALA A O 1
ATOM 5307 N N . TRP A 1 673 ? 18.901 -6.953 -6.101 1.00 91.50 673 TRP A N 1
ATOM 5308 C CA . TRP A 1 673 ? 18.425 -5.693 -5.528 1.00 91.50 673 TRP A CA 1
ATOM 5309 C C . TRP A 1 673 ? 16.903 -5.627 -5.439 1.00 91.50 673 TRP A C 1
ATOM 5311 O O . TRP A 1 673 ? 16.380 -4.988 -4.525 1.00 91.50 673 TRP A O 1
ATOM 5321 N N . VAL A 1 674 ? 16.208 -6.256 -6.388 1.00 86.94 674 VAL A N 1
ATOM 5322 C CA . VAL A 1 674 ? 14.744 -6.286 -6.488 1.00 86.94 674 VAL A CA 1
ATOM 5323 C C . VAL A 1 674 ? 14.315 -7.648 -7.045 1.00 86.94 674 VAL A C 1
ATOM 5325 O O . VAL A 1 674 ? 15.028 -8.153 -7.910 1.00 86.94 674 VAL A O 1
ATOM 5328 N N . PRO A 1 675 ? 13.210 -8.242 -6.561 1.00 84.44 675 PRO A N 1
ATOM 5329 C CA . PRO A 1 675 ? 12.767 -8.133 -5.170 1.00 84.44 675 PRO A CA 1
ATOM 5330 C C . PRO A 1 675 ? 13.874 -8.630 -4.221 1.00 84.44 675 PRO A C 1
ATOM 5332 O O . PRO A 1 675 ? 14.919 -9.127 -4.651 1.00 84.44 675 PRO A O 1
ATOM 5335 N N . THR A 1 676 ? 13.669 -8.511 -2.910 1.00 84.44 676 THR A N 1
ATOM 5336 C CA . THR A 1 676 ? 14.595 -9.141 -1.964 1.00 84.44 676 THR A CA 1
ATOM 5337 C C . THR A 1 676 ? 14.563 -10.654 -2.156 1.00 84.44 676 THR A C 1
ATOM 5339 O O . THR A 1 676 ? 13.507 -11.279 -2.097 1.00 84.44 676 THR A O 1
ATOM 5342 N N . VAL A 1 677 ? 15.740 -11.246 -2.344 1.00 88.25 677 VAL A N 1
ATOM 5343 C CA . VAL A 1 677 ? 15.928 -12.696 -2.419 1.00 88.25 677 VAL A CA 1
ATOM 5344 C C . VAL A 1 677 ? 16.721 -13.144 -1.191 1.00 88.25 677 VAL A C 1
ATOM 5346 O O . VAL A 1 677 ? 17.773 -12.556 -0.911 1.00 88.25 677 VAL A O 1
ATOM 5349 N N . PRO A 1 678 ? 16.277 -14.185 -0.464 1.00 86.56 678 PRO A N 1
ATOM 5350 C CA . PRO A 1 678 ? 16.996 -14.686 0.700 1.00 86.56 678 PRO A CA 1
ATOM 5351 C C . PRO A 1 678 ? 18.440 -15.083 0.366 1.00 86.56 678 PRO A C 1
ATOM 5353 O O . PRO A 1 678 ? 18.725 -15.638 -0.702 1.00 86.56 678 PRO A O 1
ATOM 5356 N N . ALA A 1 679 ? 19.375 -14.823 1.283 1.00 88.38 679 ALA A N 1
ATOM 5357 C CA . ALA A 1 679 ? 20.806 -15.031 1.041 1.00 88.38 679 ALA A CA 1
ATOM 5358 C C . ALA A 1 679 ? 21.146 -16.498 0.714 1.00 88.38 679 ALA A C 1
ATOM 5360 O O . ALA A 1 679 ? 22.015 -16.777 -0.114 1.00 88.38 679 ALA A O 1
ATOM 5361 N N . GLU A 1 680 ? 20.433 -17.447 1.322 1.00 90.06 680 GLU A N 1
ATOM 5362 C CA . GLU A 1 680 ? 20.539 -18.872 1.026 1.00 90.06 680 GLU A CA 1
ATOM 5363 C C . GLU A 1 680 ? 20.113 -19.214 -0.401 1.00 90.06 680 GLU A C 1
ATOM 5365 O O . GLU A 1 680 ? 20.710 -20.107 -1.000 1.00 90.06 680 GLU A O 1
ATOM 5370 N N . MET A 1 681 ? 19.137 -18.503 -0.971 1.00 91.25 681 MET A N 1
ATOM 5371 C CA . MET A 1 681 ? 18.733 -18.679 -2.364 1.00 91.25 681 MET A CA 1
ATOM 5372 C C . MET A 1 681 ? 19.745 -18.040 -3.311 1.00 91.25 681 MET A C 1
ATOM 5374 O O . MET A 1 681 ? 20.155 -18.693 -4.268 1.00 91.25 681 MET A O 1
ATOM 5378 N N . ILE A 1 682 ? 20.237 -16.833 -3.002 1.00 94.75 682 ILE A N 1
ATOM 5379 C CA . ILE A 1 682 ? 21.313 -16.187 -3.772 1.00 94.75 682 ILE A CA 1
ATOM 5380 C C . ILE A 1 682 ? 22.555 -17.080 -3.850 1.00 94.75 682 ILE A C 1
ATOM 5382 O O . ILE A 1 682 ? 23.134 -17.224 -4.923 1.00 94.75 682 ILE A O 1
ATOM 5386 N N . SER A 1 683 ? 22.920 -17.762 -2.759 1.00 94.31 683 SER A N 1
ATOM 5387 C CA . SER A 1 683 ? 24.071 -18.681 -2.738 1.00 94.31 683 SER A CA 1
ATOM 5388 C C . SER A 1 683 ? 23.966 -19.880 -3.693 1.00 94.31 683 SER A C 1
ATOM 5390 O O . SER A 1 683 ? 24.963 -20.565 -3.920 1.00 94.31 683 SER A O 1
ATOM 5392 N N . LYS A 1 684 ? 22.777 -20.153 -4.249 1.00 96.50 684 LYS A N 1
ATOM 5393 C CA . LYS A 1 684 ? 22.565 -21.222 -5.233 1.00 96.50 684 LYS A CA 1
ATOM 5394 C C . LYS A 1 684 ? 22.836 -20.775 -6.668 1.00 96.50 684 LYS A C 1
ATOM 5396 O O . LYS A 1 684 ? 22.942 -21.632 -7.547 1.00 96.50 684 LYS A O 1
ATOM 5401 N N . ILE A 1 685 ? 22.934 -19.468 -6.913 1.00 97.75 685 ILE A N 1
ATOM 5402 C CA . ILE A 1 685 ? 23.399 -18.940 -8.193 1.00 97.75 685 ILE A CA 1
ATOM 5403 C C . ILE A 1 685 ? 24.866 -19.333 -8.344 1.00 97.75 685 ILE A C 1
ATOM 5405 O O . ILE A 1 685 ? 25.694 -19.021 -7.489 1.00 97.75 685 ILE A O 1
ATOM 5409 N N . GLN A 1 686 ? 25.188 -20.021 -9.436 1.00 97.94 686 GLN A N 1
ATOM 5410 C CA . GLN A 1 686 ? 26.578 -20.321 -9.765 1.00 97.94 686 GLN A CA 1
ATOM 5411 C C . GLN A 1 686 ? 27.117 -19.184 -10.623 1.00 97.94 686 GLN A C 1
ATOM 5413 O O . GLN A 1 686 ? 26.460 -18.763 -11.575 1.00 97.94 686 GLN A O 1
ATOM 5418 N N . ILE A 1 687 ? 28.309 -18.708 -10.282 1.00 98.06 687 ILE A N 1
ATOM 5419 C CA . ILE A 1 687 ? 29.021 -17.675 -11.023 1.00 98.06 687 ILE A CA 1
ATOM 5420 C C . ILE A 1 687 ? 30.512 -17.999 -11.031 1.00 98.06 687 ILE A C 1
ATOM 5422 O O . ILE A 1 687 ? 31.082 -18.369 -10.002 1.00 98.06 687 ILE A O 1
ATOM 5426 N N . ALA A 1 688 ? 31.143 -17.853 -12.190 1.00 98.00 688 ALA A N 1
ATOM 5427 C CA . ALA A 1 688 ? 32.587 -17.947 -12.342 1.00 98.00 688 ALA A CA 1
ATOM 5428 C C . ALA A 1 688 ? 33.067 -16.921 -13.365 1.00 98.00 688 ALA A C 1
ATOM 5430 O O . ALA A 1 688 ? 32.372 -16.632 -14.336 1.00 98.00 688 ALA A O 1
ATOM 5431 N N . SER A 1 689 ? 34.259 -16.373 -13.150 1.00 98.06 689 SER A N 1
ATOM 5432 C CA . SER A 1 689 ? 34.873 -15.391 -14.038 1.00 98.06 689 SER A CA 1
ATOM 5433 C C . SER A 1 689 ? 36.348 -15.711 -14.275 1.00 98.06 689 SER A C 1
ATOM 5435 O O . SER A 1 689 ? 37.028 -16.286 -13.418 1.00 98.06 689 SER A O 1
ATOM 5437 N N . ARG A 1 690 ? 36.870 -15.328 -15.445 1.00 97.50 690 ARG A N 1
ATOM 5438 C CA . ARG A 1 690 ? 38.302 -15.402 -15.764 1.00 97.50 690 ARG A CA 1
ATOM 5439 C C . ARG A 1 690 ? 38.774 -14.082 -16.344 1.00 97.50 690 ARG A C 1
ATOM 5441 O O . ARG A 1 690 ? 38.147 -13.528 -17.240 1.00 97.50 690 ARG A O 1
ATOM 5448 N N . LYS A 1 691 ? 39.919 -13.601 -15.866 1.00 97.00 691 LYS A N 1
ATOM 5449 C CA . LYS A 1 691 ? 40.581 -12.444 -16.466 1.00 97.00 691 LYS A CA 1
ATOM 5450 C C . LYS A 1 691 ? 41.123 -12.823 -17.843 1.00 97.00 691 LYS A C 1
ATOM 5452 O O . LYS A 1 691 ? 41.768 -13.863 -17.982 1.00 97.00 691 LYS A O 1
ATOM 5457 N N . THR A 1 692 ? 40.897 -11.975 -18.836 1.00 96.62 692 THR A N 1
ATOM 5458 C CA . THR A 1 692 ? 41.477 -12.105 -20.177 1.00 96.62 692 THR A CA 1
ATOM 5459 C C . THR A 1 692 ? 42.530 -11.021 -20.404 1.00 96.62 692 THR A C 1
ATOM 5461 O O . THR A 1 692 ? 42.767 -10.169 -19.547 1.00 96.62 692 THR A O 1
ATOM 5464 N N . GLU A 1 693 ? 43.200 -11.050 -21.558 1.00 94.62 693 GLU A N 1
ATOM 5465 C CA . GLU A 1 693 ? 44.159 -9.999 -21.931 1.00 94.62 693 GLU A CA 1
ATOM 5466 C C . GLU A 1 693 ? 43.499 -8.623 -22.097 1.00 94.62 693 GLU A C 1
ATOM 5468 O O . GLU A 1 693 ? 44.170 -7.607 -21.931 1.00 94.62 693 GLU A O 1
ATOM 5473 N N . THR A 1 694 ? 42.205 -8.588 -22.422 1.00 95.12 694 THR A N 1
ATOM 5474 C CA . THR A 1 694 ? 41.473 -7.370 -22.795 1.00 95.12 694 THR A CA 1
ATOM 5475 C C . THR A 1 694 ? 40.281 -7.076 -21.888 1.00 95.12 694 THR A C 1
ATOM 5477 O O . THR A 1 694 ? 39.470 -6.241 -22.258 1.00 95.12 694 THR A O 1
ATOM 5480 N N . GLY A 1 695 ? 40.119 -7.783 -20.768 1.00 96.75 695 GLY A N 1
ATOM 5481 C CA . GLY A 1 695 ? 38.963 -7.656 -19.878 1.00 96.75 695 GLY A CA 1
ATOM 5482 C C . GLY A 1 695 ? 38.716 -8.950 -19.106 1.00 96.75 695 GLY A C 1
ATOM 5483 O O . GLY A 1 695 ? 39.603 -9.431 -18.388 1.00 96.75 695 GLY A O 1
ATOM 5484 N N . TYR A 1 696 ? 37.528 -9.542 -19.259 1.00 98.00 696 TYR A N 1
ATOM 5485 C CA . TYR A 1 696 ? 37.164 -10.790 -18.584 1.00 98.00 696 TYR A CA 1
ATOM 5486 C C . TYR A 1 696 ? 36.070 -11.594 -19.295 1.00 98.00 696 TYR A C 1
ATOM 5488 O O . TYR A 1 696 ? 35.328 -11.087 -20.132 1.00 98.00 696 TYR A O 1
ATOM 5496 N N . THR A 1 697 ? 35.959 -12.867 -18.929 1.00 98.38 697 THR A N 1
ATOM 5497 C CA . THR A 1 697 ? 34.814 -13.727 -19.234 1.00 98.38 697 THR A CA 1
ATOM 5498 C C . THR A 1 697 ? 34.070 -14.075 -17.955 1.00 98.38 697 THR A C 1
ATOM 5500 O O . THR A 1 697 ? 34.663 -14.097 -16.874 1.00 98.38 697 THR A O 1
ATOM 5503 N N . MET A 1 698 ? 32.772 -14.340 -18.067 1.00 98.06 698 MET A N 1
ATOM 5504 C CA . MET A 1 698 ? 31.914 -14.727 -16.953 1.00 98.06 698 MET A CA 1
ATOM 5505 C C . MET A 1 698 ? 30.853 -15.725 -17.414 1.00 98.06 698 MET A C 1
ATOM 5507 O O . MET A 1 698 ? 30.296 -15.580 -18.499 1.00 98.06 698 MET A O 1
ATOM 5511 N N . GLU A 1 699 ? 30.553 -16.702 -16.567 1.00 97.94 699 GLU A N 1
ATOM 5512 C CA . GLU A 1 699 ? 29.424 -17.616 -16.719 1.00 97.94 699 GLU A CA 1
ATOM 5513 C C . GLU A 1 699 ? 28.535 -17.544 -15.484 1.00 97.94 699 GLU A C 1
ATOM 5515 O O . GLU A 1 699 ? 29.027 -17.466 -14.355 1.00 97.94 699 GLU A O 1
ATOM 5520 N N . ILE A 1 700 ? 27.224 -17.564 -15.706 1.00 98.19 700 ILE A N 1
ATOM 5521 C CA . ILE A 1 700 ? 26.200 -17.433 -14.674 1.00 98.19 700 ILE A CA 1
ATOM 5522 C C . ILE A 1 700 ? 25.139 -18.507 -14.905 1.00 98.19 700 ILE A C 1
ATOM 5524 O O . ILE A 1 700 ? 24.677 -18.712 -16.028 1.00 98.19 700 ILE A O 1
ATOM 5528 N N . ARG A 1 701 ? 24.699 -19.153 -13.824 1.00 97.56 701 ARG A N 1
ATOM 5529 C CA . ARG A 1 701 ? 23.557 -20.073 -13.813 1.00 97.56 701 ARG A CA 1
ATOM 5530 C C . ARG A 1 701 ? 22.575 -19.650 -12.730 1.00 97.56 701 ARG A C 1
ATOM 5532 O O . ARG A 1 701 ? 22.887 -19.758 -11.543 1.00 97.56 701 ARG A O 1
ATOM 5539 N N . ILE A 1 702 ? 21.385 -19.219 -13.143 1.00 97.12 702 ILE A N 1
ATOM 5540 C CA . ILE A 1 702 ? 20.301 -18.763 -12.266 1.00 97.12 702 ILE A CA 1
ATOM 5541 C C . ILE A 1 702 ? 19.252 -19.878 -12.148 1.00 97.12 702 ILE A C 1
ATOM 5543 O O . ILE A 1 702 ? 18.576 -20.179 -13.135 1.00 97.12 702 ILE A O 1
ATOM 5547 N N . PRO A 1 703 ? 19.092 -20.515 -10.974 1.00 95.00 703 PRO A N 1
ATOM 5548 C CA . PRO A 1 703 ? 18.063 -21.528 -10.760 1.00 95.00 703 PRO A CA 1
ATOM 5549 C C . PRO A 1 703 ? 16.635 -20.979 -10.906 1.00 95.00 703 PRO A C 1
ATOM 5551 O O . PRO A 1 703 ? 16.325 -19.895 -10.410 1.00 95.00 703 PRO A O 1
ATOM 5554 N N . THR A 1 704 ? 15.728 -21.764 -11.494 1.00 90.56 704 THR A N 1
ATOM 5555 C CA . THR A 1 704 ? 14.313 -21.368 -11.657 1.00 90.56 704 THR A CA 1
ATOM 5556 C C . THR A 1 704 ? 13.572 -21.193 -10.336 1.00 90.56 704 THR A C 1
ATOM 5558 O O . THR A 1 704 ? 12.637 -20.406 -10.261 1.00 90.56 704 THR A O 1
ATOM 5561 N N . GLU A 1 705 ? 14.007 -21.867 -9.268 1.00 88.00 705 GLU A N 1
ATOM 5562 C CA . GLU A 1 705 ? 13.441 -21.666 -7.928 1.00 88.00 705 GLU A CA 1
ATOM 5563 C C . GLU A 1 705 ? 13.619 -20.231 -7.412 1.00 88.00 705 GLU A C 1
ATOM 5565 O O . GLU A 1 705 ? 12.842 -19.809 -6.565 1.00 88.00 705 GLU A O 1
ATOM 5570 N N . ILE A 1 706 ? 14.602 -19.480 -7.926 1.00 90.44 706 ILE A N 1
ATOM 5571 C CA . ILE A 1 706 ? 14.786 -18.058 -7.614 1.00 90.44 706 ILE A CA 1
ATOM 5572 C C . ILE A 1 706 ? 13.828 -17.209 -8.446 1.00 90.44 706 ILE A C 1
ATOM 5574 O O . ILE A 1 706 ? 13.101 -16.394 -7.885 1.00 90.44 706 ILE A O 1
ATOM 5578 N N . LEU A 1 707 ? 13.799 -17.431 -9.763 1.00 88.06 707 LEU A N 1
ATOM 5579 C CA . LEU A 1 707 ? 12.978 -16.657 -10.704 1.00 88.06 707 LEU A CA 1
ATOM 5580 C C . LEU A 1 707 ? 11.474 -16.821 -10.451 1.00 88.06 707 LEU A C 1
ATOM 5582 O O . LEU A 1 707 ? 10.693 -15.944 -10.786 1.00 88.06 707 LEU A O 1
ATOM 5586 N N . PHE A 1 708 ? 11.057 -17.930 -9.840 1.00 83.38 708 PHE A N 1
ATOM 5587 C CA . PHE A 1 708 ? 9.645 -18.223 -9.587 1.00 83.38 708 PHE A CA 1
ATOM 5588 C C . PHE A 1 708 ? 9.268 -18.190 -8.101 1.00 83.38 708 PHE A C 1
ATOM 5590 O O . PHE A 1 708 ? 8.196 -18.669 -7.733 1.00 83.38 708 PHE A O 1
ATOM 5597 N N . GLN A 1 709 ? 10.121 -17.628 -7.235 1.00 74.31 709 GLN A N 1
ATOM 5598 C CA . GLN A 1 709 ? 9.884 -17.610 -5.785 1.00 74.31 709 GLN A CA 1
ATOM 5599 C C . GLN A 1 709 ? 8.630 -16.813 -5.380 1.00 74.31 709 GLN A C 1
ATOM 5601 O O . GLN A 1 709 ? 7.937 -17.218 -4.454 1.00 74.31 709 GLN A O 1
ATOM 5606 N N . GLY A 1 710 ? 8.326 -15.715 -6.084 1.00 61.81 710 GLY A N 1
ATOM 5607 C CA . GLY A 1 710 ? 7.216 -14.801 -5.777 1.00 61.81 710 GLY A CA 1
ATOM 5608 C C . GLY A 1 710 ? 5.912 -15.095 -6.524 1.00 61.81 710 GLY A C 1
ATOM 5609 O O . GLY A 1 710 ? 4.886 -14.487 -6.238 1.00 61.81 710 GLY A O 1
ATOM 5610 N N . LEU A 1 711 ? 5.915 -16.050 -7.460 1.00 64.75 711 LEU A N 1
ATOM 5611 C CA . LEU A 1 711 ? 4.735 -16.381 -8.272 1.00 64.75 711 LEU A CA 1
ATOM 5612 C C . LEU A 1 711 ? 3.778 -17.361 -7.568 1.00 64.75 711 LEU A C 1
ATOM 5614 O O . LEU A 1 711 ? 2.673 -17.628 -8.043 1.00 64.75 711 LEU A O 1
ATOM 5618 N N . GLY A 1 712 ? 4.161 -17.936 -6.425 1.00 53.91 712 GLY A N 1
ATOM 5619 C CA . GLY A 1 712 ? 3.396 -18.996 -5.765 1.00 53.91 712 GLY A CA 1
ATOM 5620 C C . GLY A 1 712 ? 3.059 -20.164 -6.715 1.00 53.91 712 GLY A C 1
ATOM 5621 O O . GLY A 1 712 ? 3.754 -20.443 -7.686 1.00 53.91 712 GLY A O 1
ATOM 5622 N N . LYS A 1 713 ? 1.936 -20.863 -6.482 1.00 43.81 713 LYS A N 1
ATOM 5623 C CA . LYS A 1 713 ? 1.353 -21.798 -7.476 1.00 43.81 713 LYS A CA 1
ATOM 5624 C C . LYS A 1 713 ? 0.514 -21.064 -8.534 1.00 43.81 713 LYS A C 1
ATOM 5626 O O . LYS A 1 713 ? -0.479 -21.629 -9.001 1.00 43.81 713 LYS A O 1
ATOM 5631 N N . ARG A 1 714 ? 0.817 -19.805 -8.875 1.00 46.00 714 ARG A N 1
ATOM 5632 C CA . ARG A 1 714 ? 0.141 -19.109 -9.980 1.00 46.00 714 ARG A CA 1
ATOM 5633 C C . ARG A 1 714 ? 0.727 -19.611 -11.275 1.00 46.00 714 ARG A C 1
ATOM 5635 O O . ARG A 1 714 ? 1.580 -19.023 -11.915 1.00 46.00 714 ARG A O 1
ATOM 5642 N N . VAL A 1 715 ? 0.250 -20.791 -11.606 1.00 43.56 715 VAL A N 1
ATOM 5643 C CA . VAL A 1 715 ? 0.549 -21.475 -12.832 1.00 43.56 715 VAL A CA 1
ATOM 5644 C C . VAL A 1 715 ? -0.804 -21.790 -13.446 1.00 43.56 715 VAL A C 1
ATOM 5646 O O . VAL A 1 715 ? -1.487 -22.727 -13.034 1.00 43.56 715 VAL A O 1
ATOM 5649 N N . GLY A 1 716 ? -1.203 -20.948 -14.397 1.00 36.94 716 GLY A N 1
ATOM 5650 C CA . GLY A 1 716 ? -2.515 -20.988 -15.035 1.00 36.94 716 GLY A CA 1
ATOM 5651 C C . GLY A 1 716 ? -3.478 -19.957 -14.453 1.00 36.94 716 GLY A C 1
ATOM 5652 O O . GLY A 1 716 ? -4.374 -20.299 -13.685 1.00 36.94 716 GLY A O 1
ATOM 5653 N N . VAL A 1 717 ? -3.326 -18.695 -14.854 1.00 34.81 717 VAL A N 1
ATOM 5654 C CA . VAL A 1 717 ? -4.409 -17.712 -14.747 1.00 34.81 717 VAL A CA 1
ATOM 5655 C C . VAL A 1 717 ? -5.056 -17.612 -16.128 1.00 34.81 717 VAL A C 1
ATOM 5657 O O . VAL A 1 717 ? -4.386 -17.321 -17.117 1.00 34.81 717 VAL A O 1
ATOM 5660 N N . GLU A 1 718 ? -6.353 -17.919 -16.222 1.00 31.19 718 GLU A N 1
ATOM 5661 C CA . GLU A 1 718 ? -7.132 -17.573 -17.415 1.00 31.19 718 GLU A CA 1
ATOM 5662 C C . GLU A 1 718 ? -7.214 -16.042 -17.541 1.00 31.19 718 GLU A C 1
ATOM 5664 O O . GLU A 1 718 ? -7.389 -15.367 -16.522 1.00 31.19 718 GLU A O 1
ATOM 5669 N N . PRO A 1 719 ? -7.145 -15.482 -18.764 1.00 33.38 719 PRO A N 1
ATOM 5670 C CA . PRO A 1 719 ? -7.222 -14.043 -18.965 1.00 33.38 719 PRO A CA 1
ATOM 5671 C C . PRO A 1 719 ? -8.491 -13.469 -18.328 1.00 33.38 719 PRO A C 1
ATOM 5673 O O . PRO A 1 719 ? -9.612 -13.866 -18.663 1.00 33.38 719 PRO A O 1
ATOM 5676 N N . VAL A 1 720 ? -8.330 -12.489 -17.439 1.00 35.06 720 VAL A N 1
ATOM 5677 C CA . VAL A 1 720 ? -9.456 -11.706 -16.929 1.00 35.06 720 VAL A CA 1
ATOM 5678 C C . VAL A 1 720 ? -9.965 -10.820 -18.063 1.00 35.06 720 VAL A C 1
ATOM 5680 O O . VAL A 1 720 ? -9.401 -9.774 -18.347 1.00 35.06 720 VAL A O 1
ATOM 5683 N N . GLY A 1 721 ? -11.030 -11.267 -18.731 1.00 33.00 721 GLY A N 1
ATOM 5684 C CA . GLY A 1 721 ? -12.106 -10.434 -19.281 1.00 33.00 721 GLY A CA 1
ATOM 5685 C C . GLY A 1 721 ? -11.752 -9.145 -20.036 1.00 33.00 721 GLY A C 1
ATOM 5686 O O . GLY A 1 721 ? -12.548 -8.209 -19.986 1.00 33.00 721 GLY A O 1
ATOM 5687 N N . LEU A 1 722 ? -10.619 -9.063 -20.739 1.00 35.91 722 LEU A N 1
ATOM 5688 C CA . LEU A 1 722 ? -10.306 -7.894 -21.561 1.00 35.91 722 LEU A CA 1
ATOM 5689 C C . LEU A 1 722 ? -11.303 -7.780 -22.730 1.00 35.91 722 LEU A C 1
ATOM 5691 O O . LEU A 1 722 ? -11.635 -8.799 -23.349 1.00 35.91 722 LEU A O 1
ATOM 5695 N N . PRO A 1 723 ? -11.764 -6.563 -23.079 1.00 35.53 723 PRO A N 1
ATOM 5696 C CA . PRO A 1 723 ? -12.580 -6.323 -24.262 1.00 35.53 723 PRO A CA 1
ATOM 5697 C C . PRO A 1 723 ? -11.955 -6.944 -25.528 1.00 35.53 723 PRO A C 1
ATOM 5699 O O . PRO A 1 723 ? -10.734 -6.895 -25.690 1.00 35.53 723 PRO A O 1
ATOM 5702 N N . PRO A 1 724 ? -12.752 -7.451 -26.488 1.00 35.31 724 PRO A N 1
ATOM 5703 C CA . PRO A 1 724 ? -12.249 -8.136 -27.689 1.00 35.31 724 PRO A CA 1
ATOM 5704 C C . PRO A 1 724 ? -11.251 -7.337 -28.549 1.00 35.31 724 PRO A C 1
ATOM 5706 O O . PRO A 1 724 ? -10.514 -7.916 -29.343 1.00 35.31 724 PRO A O 1
ATOM 5709 N N . ALA A 1 725 ? -11.226 -6.008 -28.415 1.00 39.00 725 ALA A N 1
ATOM 5710 C CA . ALA A 1 725 ? -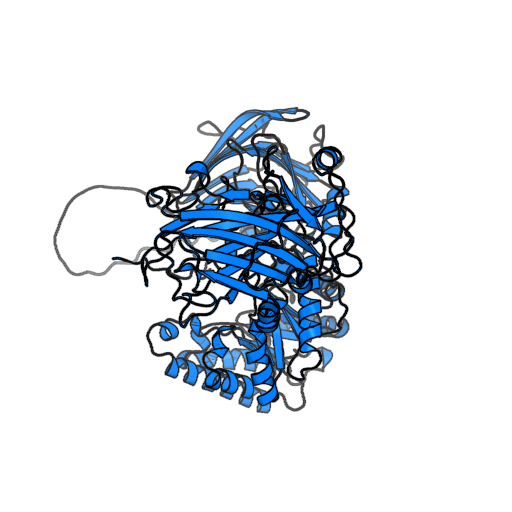10.250 -5.144 -29.077 1.00 39.00 725 ALA A CA 1
ATOM 5711 C C . ALA A 1 725 ? -8.842 -5.251 -28.458 1.00 39.00 725 ALA A C 1
ATOM 5713 O O . ALA A 1 725 ? -7.862 -5.254 -29.196 1.00 39.00 725 ALA A O 1
ATOM 5714 N N . LEU A 1 726 ? -8.746 -5.417 -27.133 1.00 37.38 726 LEU A N 1
ATOM 5715 C CA . LEU A 1 726 ? -7.486 -5.586 -26.399 1.00 37.38 726 LEU A CA 1
ATOM 5716 C C . LEU A 1 726 ? -6.980 -7.037 -26.458 1.00 37.38 726 LEU A C 1
ATOM 5718 O O . LEU A 1 726 ? -5.776 -7.261 -26.518 1.00 37.38 726 LEU A O 1
ATOM 5722 N N . GLN A 1 727 ? -7.879 -8.023 -26.590 1.00 37.66 727 GLN A N 1
ATOM 5723 C CA . GLN A 1 727 ? -7.499 -9.423 -26.858 1.00 37.66 727 GLN A CA 1
ATOM 5724 C C . GLN A 1 727 ? -6.760 -9.613 -28.193 1.00 37.66 727 GLN A C 1
ATOM 5726 O O . GLN A 1 727 ? -6.019 -10.576 -28.351 1.00 37.66 727 GLN A O 1
ATOM 5731 N N . LYS A 1 728 ? -6.943 -8.715 -29.172 1.00 34.59 728 LYS A N 1
ATOM 5732 C CA . LYS A 1 728 ? -6.183 -8.746 -30.435 1.00 34.59 728 LYS A CA 1
ATOM 5733 C C . LYS A 1 728 ? -4.768 -8.175 -30.306 1.00 34.59 728 LYS A C 1
ATOM 5735 O O . LYS A 1 728 ? -3.945 -8.451 -31.173 1.00 34.59 728 LYS A O 1
ATOM 5740 N N . LEU A 1 729 ? -4.503 -7.391 -29.259 1.00 35.78 729 LEU A N 1
ATOM 5741 C CA . LEU A 1 729 ? -3.206 -6.767 -28.974 1.00 35.78 729 LEU A CA 1
ATOM 5742 C C . LEU A 1 729 ? -2.340 -7.615 -28.028 1.00 35.78 729 LEU A C 1
ATOM 5744 O O . LEU A 1 729 ? -1.131 -7.411 -27.958 1.00 35.78 729 LEU A O 1
ATOM 5748 N N . GLN A 1 730 ? -2.931 -8.596 -27.343 1.00 39.56 730 GLN A N 1
ATOM 5749 C CA . GLN A 1 730 ? -2.222 -9.542 -26.487 1.00 39.56 730 GLN A CA 1
ATOM 5750 C C . GLN A 1 730 ? -2.222 -10.930 -27.150 1.00 39.56 730 GLN A C 1
ATOM 5752 O O . GLN A 1 730 ? -3.274 -11.569 -27.216 1.00 39.56 730 GLN A O 1
ATOM 5757 N N . PRO A 1 731 ? -1.087 -11.422 -27.689 1.00 36.25 731 PRO A N 1
ATOM 5758 C CA . PRO A 1 731 ? -1.026 -12.795 -28.176 1.00 36.25 731 PRO A CA 1
ATOM 5759 C C . PRO A 1 731 ? -1.371 -13.766 -27.039 1.00 36.25 731 PRO A C 1
ATOM 5761 O O . PRO A 1 731 ? -1.131 -13.458 -25.877 1.00 36.25 731 PRO A O 1
ATOM 5764 N N . GLN A 1 732 ? -1.944 -14.925 -27.377 1.00 39.34 732 GLN A N 1
ATOM 5765 C CA . GLN A 1 732 ? -2.311 -15.990 -26.435 1.00 39.34 732 GLN A CA 1
ATOM 5766 C C . GLN A 1 732 ? -1.144 -16.302 -25.482 1.00 39.34 732 GLN A C 1
ATOM 5768 O O . GLN A 1 732 ? -0.158 -16.914 -25.883 1.00 39.34 732 GLN A O 1
ATOM 5773 N N . ARG A 1 733 ? -1.243 -15.842 -24.235 1.00 46.88 733 ARG A N 1
ATOM 5774 C CA . ARG A 1 733 ? -0.156 -15.840 -23.253 1.00 46.88 733 ARG A CA 1
ATOM 5775 C C . ARG A 1 733 ? -0.644 -16.448 -21.952 1.00 46.88 733 ARG A C 1
ATOM 5777 O O . ARG A 1 733 ? -0.934 -15.758 -20.989 1.00 46.88 733 ARG A O 1
ATOM 5784 N N . VAL A 1 734 ? -0.779 -17.766 -21.955 1.00 42.66 734 VAL A N 1
ATOM 5785 C CA . VAL A 1 734 ? -0.847 -18.531 -20.711 1.00 42.66 734 VAL A CA 1
ATOM 5786 C C . VAL A 1 734 ? 0.327 -19.493 -20.763 1.00 42.66 734 VAL A C 1
ATOM 5788 O O . VAL A 1 734 ? 0.269 -20.511 -21.452 1.00 42.66 734 VAL A O 1
ATOM 5791 N N . GLN A 1 735 ? 1.425 -19.133 -20.104 1.00 51.69 735 GLN A N 1
ATOM 5792 C CA . GLN A 1 735 ? 2.569 -20.023 -19.943 1.00 51.69 735 GLN A CA 1
ATOM 5793 C C . GLN A 1 735 ? 2.410 -20.738 -18.601 1.00 51.69 735 GLN A C 1
ATOM 5795 O O . GLN A 1 735 ? 2.482 -20.138 -17.537 1.00 51.69 735 GLN A O 1
ATOM 5800 N N . VAL A 1 736 ? 2.084 -22.030 -18.655 1.00 44.66 736 VAL A N 1
ATOM 5801 C CA . VAL A 1 736 ? 1.819 -22.853 -17.467 1.00 44.66 736 VAL A CA 1
ATOM 5802 C C . VAL A 1 736 ? 3.089 -23.639 -17.130 1.00 44.66 736 VAL A C 1
ATOM 5804 O O . VAL A 1 736 ? 3.319 -24.716 -17.672 1.00 44.66 736 VAL A O 1
ATOM 5807 N N . LEU A 1 737 ? 3.917 -23.110 -16.230 1.00 52.06 737 LEU A N 1
ATOM 5808 C CA . LEU A 1 737 ? 4.982 -23.843 -15.528 1.00 52.06 737 LEU A CA 1
ATOM 5809 C C . LEU A 1 737 ? 4.413 -24.867 -14.523 1.00 52.06 737 LEU A C 1
ATOM 5811 O O . LEU A 1 737 ? 4.367 -24.604 -13.327 1.00 52.06 737 LEU A O 1
ATOM 5815 N N . THR A 1 738 ? 3.944 -26.040 -14.954 1.00 51.62 738 THR A N 1
ATOM 5816 C CA . THR A 1 738 ? 3.279 -26.999 -14.036 1.00 51.62 738 THR A CA 1
ATOM 5817 C C . THR A 1 738 ? 4.132 -27.463 -12.844 1.00 51.62 738 THR A C 1
ATOM 5819 O O . THR A 1 738 ? 3.572 -27.891 -11.834 1.00 51.62 738 THR A O 1
ATOM 5822 N N . ASP A 1 739 ? 5.461 -27.380 -12.937 1.00 67.44 739 ASP A N 1
ATOM 5823 C CA . ASP A 1 739 ? 6.414 -27.833 -11.914 1.00 67.44 739 ASP A CA 1
ATOM 5824 C C . ASP A 1 739 ? 7.629 -26.895 -11.719 1.00 67.44 739 ASP A C 1
ATOM 5826 O O . ASP A 1 739 ? 8.632 -27.303 -11.130 1.00 67.44 739 ASP A O 1
ATOM 5830 N N . GLY A 1 740 ? 7.548 -25.648 -12.204 1.00 73.25 740 GLY A N 1
ATOM 5831 C CA . GLY A 1 740 ? 8.638 -24.666 -12.103 1.00 73.25 740 GLY A CA 1
ATOM 5832 C C . GLY A 1 740 ? 9.826 -24.924 -13.041 1.00 73.25 740 GLY A C 1
ATOM 5833 O O . GLY A 1 740 ? 10.936 -24.464 -12.755 1.00 73.25 740 GLY A O 1
ATOM 5834 N N . THR A 1 741 ? 9.621 -25.679 -14.129 1.00 83.00 741 THR A N 1
ATOM 5835 C CA . THR A 1 741 ? 10.655 -25.951 -15.137 1.00 83.00 741 THR A CA 1
ATOM 5836 C C . THR A 1 741 ? 10.500 -25.132 -16.419 1.00 83.00 741 THR A C 1
ATOM 5838 O O . THR A 1 741 ? 9.394 -24.945 -16.918 1.00 83.00 741 THR A O 1
ATOM 5841 N N . LEU A 1 742 ? 11.621 -24.654 -16.971 1.00 86.75 742 LEU A N 1
ATOM 5842 C CA . LEU A 1 742 ? 11.669 -23.979 -18.270 1.00 86.75 742 LEU A CA 1
ATOM 5843 C C . LEU A 1 742 ? 11.457 -24.975 -19.415 1.00 86.75 742 LEU A C 1
ATOM 5845 O O . LEU A 1 742 ? 11.884 -26.130 -19.347 1.00 86.75 742 LEU A O 1
ATOM 5849 N N . GLN A 1 743 ? 10.836 -24.499 -20.492 1.00 86.94 743 GLN A N 1
ATOM 5850 C CA . GLN A 1 743 ? 10.584 -25.268 -21.708 1.00 86.94 743 GLN A CA 1
ATOM 5851 C C . GLN A 1 743 ? 10.666 -24.377 -22.950 1.00 86.94 743 GLN A C 1
ATOM 5853 O O . GLN A 1 743 ? 10.459 -23.165 -22.872 1.00 86.94 743 GLN A O 1
ATOM 5858 N N . ALA A 1 744 ? 10.915 -24.986 -24.110 1.00 89.19 744 ALA A N 1
ATOM 5859 C CA . ALA A 1 744 ? 10.896 -24.280 -25.387 1.00 89.19 744 ALA A CA 1
ATOM 5860 C C . ALA A 1 744 ? 9.543 -23.573 -25.610 1.00 89.19 744 ALA A C 1
ATOM 5862 O O . ALA A 1 744 ? 8.478 -24.119 -25.313 1.00 89.19 744 ALA A O 1
ATOM 5863 N N . GLY A 1 745 ? 9.592 -22.353 -26.139 1.00 84.38 745 GLY A N 1
ATOM 5864 C CA . GLY A 1 745 ? 8.451 -21.458 -26.326 1.00 84.38 745 GLY A CA 1
ATOM 5865 C C . GLY A 1 745 ? 8.114 -20.585 -25.113 1.00 84.38 745 GLY A C 1
ATOM 5866 O O . GLY A 1 745 ? 7.287 -19.683 -25.249 1.00 84.38 745 GLY A O 1
ATOM 5867 N N . PHE A 1 746 ? 8.743 -20.811 -23.953 1.00 85.25 746 PHE A N 1
ATOM 5868 C CA . PHE A 1 746 ? 8.609 -19.914 -22.804 1.00 85.25 746 PHE A CA 1
ATOM 5869 C C . PHE A 1 746 ? 9.203 -18.533 -23.136 1.00 85.25 746 PHE A C 1
ATOM 5871 O O . PHE A 1 746 ? 10.189 -18.436 -23.874 1.00 85.25 746 PHE A O 1
ATOM 5878 N N . GLN A 1 747 ? 8.580 -17.467 -22.631 1.00 89.44 747 GLN A N 1
ATOM 5879 C CA . GLN A 1 747 ? 9.001 -16.086 -22.857 1.00 89.44 747 GLN A CA 1
ATOM 5880 C C . GLN A 1 747 ? 9.130 -15.345 -21.534 1.00 89.44 747 GLN A C 1
ATOM 5882 O O . GLN A 1 747 ? 8.255 -15.452 -20.685 1.00 89.44 747 GLN A O 1
ATOM 5887 N N . MET A 1 748 ? 10.198 -14.565 -21.416 1.00 91.75 748 MET A N 1
ATOM 5888 C CA . MET A 1 748 ? 10.511 -13.724 -20.257 1.00 91.75 748 MET A CA 1
ATOM 5889 C C . MET A 1 748 ? 10.868 -12.330 -20.754 1.00 91.75 748 MET A C 1
ATOM 5891 O O . MET A 1 748 ? 11.337 -12.189 -21.889 1.00 91.75 748 MET A O 1
ATOM 5895 N N . GLY A 1 749 ? 10.680 -11.298 -19.941 1.00 94.19 749 GLY A N 1
ATOM 5896 C CA . GLY A 1 749 ? 11.371 -10.041 -20.197 1.00 94.19 749 GLY A CA 1
ATOM 5897 C C . GLY A 1 749 ? 12.821 -10.167 -19.732 1.00 94.19 749 GLY A C 1
ATOM 5898 O O . GLY A 1 749 ? 13.110 -10.830 -18.739 1.00 94.19 749 GLY A O 1
ATOM 5899 N N . ILE A 1 750 ? 13.759 -9.582 -20.470 1.00 96.25 750 ILE A N 1
ATOM 5900 C CA . ILE A 1 750 ? 15.165 -9.554 -20.072 1.00 96.25 750 ILE A CA 1
ATOM 5901 C C . ILE A 1 750 ? 15.836 -8.254 -20.500 1.00 96.25 750 ILE A C 1
ATOM 5903 O O . ILE A 1 750 ? 15.574 -7.712 -21.577 1.00 96.25 750 ILE A O 1
ATOM 5907 N N . MET A 1 751 ? 16.765 -7.779 -19.685 1.00 95.88 751 MET A N 1
ATOM 5908 C CA . MET A 1 751 ? 17.672 -6.700 -20.043 1.00 95.88 751 MET A CA 1
ATOM 5909 C C . MET A 1 751 ? 19.044 -7.008 -19.456 1.00 95.88 751 MET A C 1
ATOM 5911 O O . MET A 1 751 ? 19.164 -7.269 -18.268 1.00 95.88 751 MET A O 1
ATOM 5915 N N . ILE A 1 752 ? 20.066 -7.032 -20.303 1.00 96.62 752 ILE A N 1
ATOM 5916 C CA . ILE A 1 752 ? 21.460 -7.277 -19.927 1.00 96.62 752 ILE A CA 1
ATOM 5917 C C . ILE A 1 752 ? 22.222 -5.967 -20.076 1.00 96.62 752 ILE A C 1
ATOM 5919 O O . ILE A 1 752 ? 22.262 -5.409 -21.181 1.00 96.62 752 ILE A O 1
ATOM 5923 N N . ASP A 1 753 ? 22.817 -5.514 -18.979 1.00 96.12 753 ASP A N 1
ATOM 5924 C CA . ASP A 1 753 ? 23.479 -4.227 -18.859 1.00 96.12 753 ASP A CA 1
ATOM 5925 C C . ASP A 1 753 ? 24.906 -4.406 -18.321 1.00 96.12 753 ASP A C 1
ATOM 5927 O O . ASP A 1 753 ? 25.139 -5.091 -17.329 1.00 96.12 753 ASP A O 1
ATOM 5931 N N . GLY A 1 754 ? 25.882 -3.798 -18.984 1.00 95.50 754 GLY A N 1
ATOM 5932 C CA . GLY A 1 754 ? 27.286 -3.851 -18.602 1.00 95.50 754 GLY A CA 1
ATOM 5933 C C . GLY A 1 754 ? 27.763 -2.527 -18.015 1.00 95.50 754 GLY A C 1
ATOM 5934 O O . GLY A 1 754 ? 27.684 -1.492 -18.684 1.00 95.50 754 GLY A O 1
ATOM 5935 N N . SER A 1 755 ? 28.224 -2.565 -16.767 1.00 94.88 755 SER A N 1
ATOM 5936 C CA . SER A 1 755 ? 28.708 -1.407 -16.015 1.00 94.88 755 SER A CA 1
ATOM 5937 C C . SER A 1 755 ? 30.220 -1.267 -16.115 1.00 94.88 755 SER A C 1
ATOM 5939 O O . SER A 1 755 ? 30.925 -2.271 -16.100 1.00 94.88 755 SER A O 1
ATOM 5941 N N . ASP A 1 756 ? 30.671 -0.016 -16.132 1.00 93.12 756 ASP A N 1
ATOM 5942 C CA . ASP A 1 756 ? 32.075 0.393 -16.194 1.00 93.12 756 ASP A CA 1
ATOM 5943 C C . ASP A 1 756 ? 32.441 1.319 -15.024 1.00 93.12 756 ASP A C 1
ATOM 5945 O O . ASP A 1 756 ? 31.676 2.247 -14.720 1.00 93.12 756 ASP A O 1
ATOM 5949 N N . THR A 1 757 ? 33.609 1.101 -14.417 1.00 90.75 757 THR A N 1
ATOM 5950 C CA . THR A 1 757 ? 34.264 1.953 -13.420 1.00 90.75 757 THR A CA 1
ATOM 5951 C C . THR A 1 757 ? 35.797 1.846 -13.514 1.00 90.75 757 THR A C 1
ATOM 5953 O O . THR A 1 757 ? 36.404 0.947 -12.958 1.00 90.75 757 THR A O 1
ATOM 5956 N N . ASP A 1 758 ? 36.476 2.883 -14.010 1.00 89.88 758 ASP A N 1
ATOM 5957 C CA . ASP A 1 758 ? 37.957 2.883 -14.058 1.00 89.88 758 ASP A CA 1
ATOM 5958 C C . ASP A 1 758 ? 38.669 3.086 -12.703 1.00 89.88 758 ASP A C 1
ATOM 5960 O O . ASP A 1 758 ? 39.903 3.140 -12.631 1.00 89.88 758 ASP A O 1
ATOM 5964 N N . ARG A 1 759 ? 37.944 3.391 -11.616 1.00 87.94 759 ARG A N 1
ATOM 5965 C CA . ARG A 1 759 ? 38.558 3.862 -10.359 1.00 87.94 759 ARG A CA 1
ATOM 5966 C C . ARG A 1 759 ? 37.856 3.359 -9.117 1.00 87.94 759 ARG A C 1
ATOM 5968 O O . ARG A 1 759 ? 36.678 3.615 -8.903 1.00 87.94 759 ARG A O 1
ATOM 5975 N N . ALA A 1 760 ? 38.651 2.816 -8.199 1.00 80.44 760 ALA A N 1
ATOM 5976 C CA . ALA A 1 760 ? 38.159 2.430 -6.886 1.00 80.44 760 ALA A CA 1
ATOM 5977 C C . ALA A 1 760 ? 37.597 3.649 -6.132 1.00 80.44 760 ALA A C 1
ATOM 5979 O O . ALA A 1 760 ? 38.223 4.717 -6.097 1.00 80.44 760 ALA A O 1
ATOM 5980 N N . ASN A 1 761 ? 36.458 3.461 -5.463 1.00 77.06 761 ASN A N 1
ATOM 5981 C CA . ASN A 1 761 ? 35.729 4.493 -4.713 1.00 77.06 761 ASN A CA 1
ATOM 5982 C C . ASN A 1 761 ? 35.156 5.628 -5.584 1.00 77.06 761 ASN A C 1
ATOM 5984 O O . ASN A 1 761 ? 34.963 6.748 -5.098 1.00 77.06 761 ASN A O 1
ATOM 5988 N N . GLN A 1 762 ? 34.919 5.373 -6.871 1.00 80.62 762 GLN A N 1
ATOM 5989 C CA . GLN A 1 762 ? 34.046 6.203 -7.695 1.00 80.62 762 GLN A CA 1
ATOM 5990 C C . GLN A 1 762 ? 32.793 5.400 -8.048 1.00 80.62 762 GLN A C 1
ATOM 5992 O O . GLN A 1 762 ? 32.904 4.200 -8.254 1.00 80.62 762 GLN A O 1
ATOM 5997 N N . PRO A 1 763 ? 31.608 6.033 -8.092 1.00 75.69 763 PRO A N 1
ATOM 5998 C CA . PRO A 1 763 ? 30.409 5.348 -8.560 1.00 75.69 763 PRO A CA 1
ATOM 5999 C C . PRO A 1 763 ? 30.546 5.000 -10.048 1.00 75.69 763 PRO A C 1
ATOM 6001 O O . PRO A 1 763 ? 31.359 5.618 -10.740 1.00 75.69 763 PRO A O 1
ATOM 6004 N N . GLN A 1 764 ? 29.684 4.095 -10.525 1.00 85.81 764 GLN A N 1
ATOM 6005 C CA . GLN A 1 764 ? 29.517 3.727 -11.937 1.00 85.81 764 GLN A CA 1
ATOM 6006 C C . GLN A 1 764 ? 29.788 4.904 -12.890 1.00 85.81 764 GLN A C 1
ATOM 6008 O O . GLN A 1 764 ? 29.155 5.965 -12.791 1.00 85.81 764 GLN A O 1
ATOM 6013 N N . LYS A 1 765 ? 30.731 4.711 -13.818 1.00 91.00 765 LYS A N 1
ATOM 6014 C CA . LYS A 1 765 ? 31.145 5.691 -14.832 1.00 91.00 765 LYS A CA 1
ATOM 6015 C C . LYS A 1 765 ? 30.173 5.699 -16.006 1.00 91.00 765 LYS A C 1
ATOM 6017 O O . LYS A 1 765 ? 29.686 6.768 -16.386 1.00 91.00 765 LYS A O 1
ATOM 6022 N N . CYS A 1 766 ? 29.869 4.530 -16.564 1.00 92.62 766 CYS A N 1
ATOM 6023 C CA . CYS A 1 766 ? 28.855 4.374 -17.603 1.00 92.62 766 CYS A CA 1
ATOM 6024 C C . CYS A 1 766 ? 28.163 3.003 -17.547 1.00 92.62 766 CYS A C 1
ATOM 6026 O O . CYS A 1 766 ? 28.603 2.102 -16.839 1.00 92.62 766 CYS A O 1
ATOM 6028 N N . LEU A 1 767 ? 27.034 2.884 -18.253 1.00 94.44 767 LEU A N 1
ATOM 6029 C CA . LEU A 1 767 ? 26.244 1.654 -18.355 1.00 94.44 767 LEU A CA 1
ATOM 6030 C C . LEU A 1 767 ? 25.821 1.449 -19.811 1.00 94.44 767 LEU A C 1
ATOM 6032 O O . LEU A 1 767 ? 25.158 2.318 -20.393 1.00 94.44 767 LEU A O 1
ATOM 6036 N N . LEU A 1 768 ? 26.192 0.308 -20.386 1.00 96.38 768 LEU A N 1
ATOM 6037 C CA . LEU A 1 768 ? 25.722 -0.148 -21.691 1.00 96.38 768 LEU A CA 1
ATOM 6038 C C . LEU A 1 768 ? 24.541 -1.085 -21.493 1.00 96.38 768 LEU A C 1
ATOM 6040 O O . LEU A 1 768 ? 24.625 -1.969 -20.658 1.00 96.38 768 LEU A O 1
ATOM 6044 N N . SER A 1 769 ? 23.479 -0.942 -22.279 1.00 96.06 769 SER A N 1
ATOM 6045 C CA . SER A 1 769 ? 22.279 -1.765 -22.168 1.00 96.06 769 SER A CA 1
ATOM 6046 C C . SER A 1 769 ? 21.910 -2.437 -23.478 1.00 96.06 769 SER A C 1
ATOM 6048 O O . SER A 1 769 ? 21.995 -1.858 -24.564 1.00 96.06 769 SER A O 1
ATOM 6050 N N . SER A 1 770 ? 21.420 -3.666 -23.355 1.00 95.12 770 SER A N 1
ATOM 6051 C CA . SER A 1 770 ? 20.702 -4.362 -24.424 1.00 95.12 770 SER A CA 1
ATOM 6052 C C . SER A 1 770 ? 19.386 -3.688 -24.831 1.00 95.12 770 SER A C 1
ATOM 6054 O O . SER A 1 770 ? 18.871 -4.005 -25.903 1.00 95.12 770 SER A O 1
ATOM 6056 N N . SER A 1 771 ? 18.844 -2.775 -24.018 1.00 92.25 771 SER A N 1
ATOM 6057 C CA . SER A 1 771 ? 17.668 -1.965 -24.340 1.00 92.25 771 SER A CA 1
ATOM 6058 C C . SER A 1 771 ? 18.032 -0.473 -24.369 1.00 92.25 771 SER A C 1
ATOM 6060 O O . SER A 1 771 ? 18.132 0.170 -23.324 1.00 92.25 771 SER A O 1
ATOM 6062 N N . PRO A 1 772 ? 18.195 0.134 -25.560 1.00 84.38 772 PRO A N 1
ATOM 6063 C CA . PRO A 1 772 ? 18.448 1.574 -25.688 1.00 84.38 772 PRO A CA 1
ATOM 6064 C C . PRO A 1 772 ? 17.341 2.468 -25.105 1.00 84.38 772 PRO A C 1
ATOM 6066 O O . PRO A 1 772 ? 17.572 3.642 -24.829 1.00 84.38 772 PRO A O 1
ATOM 6069 N N . GLU A 1 773 ? 16.131 1.928 -24.928 1.00 84.44 773 GLU A N 1
ATOM 6070 C CA . GLU A 1 773 ? 14.979 2.633 -24.353 1.00 84.44 773 GLU A CA 1
ATOM 6071 C C . GLU A 1 773 ? 14.842 2.420 -22.835 1.00 84.44 773 GLU A C 1
ATOM 6073 O O . GLU A 1 773 ? 13.819 2.817 -22.269 1.00 84.44 773 GLU A O 1
ATOM 6078 N N . ARG A 1 774 ? 15.852 1.817 -22.180 1.00 88.81 774 ARG A N 1
ATOM 6079 C CA . ARG A 1 774 ? 15.859 1.492 -20.745 1.00 88.81 774 ARG A CA 1
ATOM 6080 C C . ARG A 1 774 ? 15.318 2.635 -19.898 1.00 88.81 774 ARG A C 1
ATOM 6082 O O . ARG A 1 774 ? 15.845 3.751 -19.903 1.00 88.81 774 ARG A O 1
ATOM 6089 N N . GLN A 1 775 ? 14.326 2.309 -19.081 1.00 87.38 775 GLN A N 1
ATOM 6090 C CA . GLN A 1 775 ? 13.897 3.139 -17.966 1.00 87.38 775 GLN A CA 1
ATOM 6091 C C . GLN A 1 775 ? 14.011 2.314 -16.693 1.00 87.38 775 GLN A C 1
ATOM 6093 O O . GLN A 1 775 ? 13.535 1.186 -16.612 1.00 87.38 775 GLN A O 1
ATOM 6098 N N . TRP A 1 776 ? 14.715 2.866 -15.707 1.00 82.81 776 TRP A N 1
ATOM 6099 C CA . TRP A 1 776 ? 14.975 2.156 -14.462 1.00 82.81 776 TRP A CA 1
ATOM 6100 C C . TRP A 1 776 ? 13.659 1.865 -13.727 1.00 82.81 776 TRP A C 1
ATOM 6102 O O . TRP A 1 776 ? 12.901 2.793 -13.439 1.00 82.81 776 TRP A O 1
ATOM 6112 N N . GLY A 1 777 ? 13.412 0.586 -13.435 1.00 82.06 777 GLY A N 1
ATOM 6113 C CA . GLY A 1 777 ? 12.194 0.113 -12.775 1.00 82.06 777 GLY A CA 1
ATOM 6114 C C . GLY A 1 777 ? 10.930 0.104 -13.644 1.00 82.06 777 GLY A C 1
ATOM 6115 O O . GLY A 1 777 ? 9.836 0.102 -13.084 1.00 82.06 777 GLY A O 1
ATOM 6116 N N . ASP A 1 778 ? 11.069 0.154 -14.977 1.00 90.38 778 ASP A N 1
ATOM 6117 C CA . ASP A 1 778 ? 9.970 0.020 -15.945 1.00 90.38 778 ASP A CA 1
ATOM 6118 C C . ASP A 1 778 ? 10.177 -1.249 -16.809 1.00 90.38 778 ASP A C 1
ATOM 6120 O O . ASP A 1 778 ? 10.894 -1.192 -17.824 1.00 90.38 778 ASP A O 1
ATOM 6124 N N . PRO A 1 779 ? 9.537 -2.380 -16.444 1.00 91.19 779 PRO A N 1
ATOM 6125 C CA . PRO A 1 779 ? 9.627 -3.645 -17.178 1.00 91.19 779 PRO A CA 1
ATOM 6126 C C . PRO A 1 779 ? 9.176 -3.549 -18.635 1.00 91.19 779 PRO A C 1
ATOM 6128 O O . PRO A 1 779 ? 9.650 -4.308 -19.485 1.00 91.19 779 PRO A O 1
ATOM 6131 N N . THR A 1 780 ? 8.340 -2.561 -18.993 1.00 89.25 780 THR A N 1
ATOM 6132 C CA . THR A 1 780 ? 7.908 -2.360 -20.389 1.00 89.25 780 THR A CA 1
ATOM 6133 C C . THR A 1 780 ? 9.055 -2.017 -21.337 1.00 89.25 780 THR A C 1
ATOM 6135 O O . THR A 1 780 ? 8.903 -2.145 -22.556 1.00 89.25 780 THR A O 1
ATOM 6138 N N . THR A 1 781 ? 10.213 -1.635 -20.789 1.00 92.62 781 THR A N 1
ATOM 6139 C CA . THR A 1 781 ? 11.443 -1.365 -21.539 1.00 92.62 781 THR A CA 1
ATOM 6140 C C . THR A 1 781 ? 12.347 -2.588 -21.715 1.00 92.62 781 THR A C 1
ATOM 6142 O O . THR A 1 781 ? 13.335 -2.501 -22.444 1.00 92.62 781 THR A O 1
ATOM 6145 N N . PHE A 1 782 ? 12.021 -3.737 -21.110 1.00 94.44 782 PHE A N 1
ATOM 6146 C CA . PHE A 1 782 ? 12.807 -4.963 -21.264 1.00 94.44 782 PHE A CA 1
ATOM 6147 C C . PHE A 1 782 ? 12.609 -5.585 -22.651 1.00 94.44 782 PHE A C 1
ATOM 6149 O O . PHE A 1 782 ? 11.522 -5.526 -23.241 1.00 94.44 782 PHE A O 1
ATOM 6156 N N . ASN A 1 783 ? 13.664 -6.230 -23.151 1.00 94.56 783 ASN A N 1
ATOM 6157 C CA . ASN A 1 783 ? 13.599 -7.059 -24.350 1.00 94.56 783 ASN A CA 1
ATOM 6158 C C . ASN A 1 783 ? 12.786 -8.324 -24.063 1.00 94.56 783 ASN A C 1
ATOM 6160 O O . ASN A 1 783 ? 12.631 -8.718 -22.912 1.00 94.56 783 ASN A O 1
ATOM 6164 N N . ILE A 1 784 ? 12.299 -9.000 -25.101 1.00 93.69 784 ILE A N 1
ATOM 6165 C CA . ILE A 1 784 ? 11.613 -10.288 -24.937 1.00 93.69 784 ILE A CA 1
ATOM 6166 C C . ILE A 1 784 ? 12.604 -11.418 -25.199 1.00 93.69 784 ILE A C 1
ATOM 6168 O O . ILE A 1 784 ? 13.088 -11.562 -26.319 1.00 93.69 784 ILE A O 1
ATOM 6172 N N . LEU A 1 785 ? 12.876 -12.243 -24.195 1.00 95.00 785 LEU A N 1
ATOM 6173 C CA . LEU A 1 785 ? 13.597 -13.500 -24.346 1.00 95.00 785 LEU A CA 1
ATOM 6174 C C . LEU A 1 785 ? 12.639 -14.609 -24.776 1.00 95.00 785 LEU A C 1
ATOM 6176 O O . LEU A 1 785 ? 11.597 -14.791 -24.156 1.00 95.00 785 LEU A O 1
ATOM 6180 N N . GLU A 1 786 ? 13.000 -15.376 -25.799 1.00 93.62 786 GLU A N 1
ATOM 6181 C CA . GLU A 1 786 ? 12.302 -16.599 -26.202 1.00 93.62 786 GLU A CA 1
ATOM 6182 C C . GLU A 1 786 ? 13.221 -17.812 -26.032 1.00 93.62 786 GLU A C 1
ATOM 6184 O O . GLU A 1 786 ? 14.343 -17.827 -26.550 1.00 93.62 786 GLU A O 1
ATOM 6189 N N . LEU A 1 787 ? 12.741 -18.835 -25.321 1.00 91.62 787 LEU A N 1
ATOM 6190 C CA . LEU A 1 787 ? 13.457 -20.100 -25.160 1.00 91.62 787 LEU A CA 1
ATOM 6191 C C . LEU A 1 787 ? 13.219 -20.986 -26.388 1.00 91.62 787 LEU A C 1
ATOM 6193 O O . LEU A 1 787 ? 12.069 -21.272 -26.722 1.00 91.62 787 LEU A O 1
ATOM 6197 N N . LYS A 1 788 ? 14.282 -21.429 -27.059 1.00 89.69 788 LYS A N 1
ATOM 6198 C CA . LYS A 1 788 ? 14.213 -22.287 -28.253 1.00 89.69 788 LYS A CA 1
ATOM 6199 C C . LYS A 1 788 ? 14.751 -23.686 -28.025 1.00 89.69 788 LYS A C 1
ATOM 6201 O O . LYS A 1 788 ? 15.730 -23.831 -27.253 1.00 89.69 788 LYS A O 1
#

Foldseek 3Di:
DDDDDDDDDDDDDDDDDDDDDDDDDDDDDDDDDDDDDDDDDDDDDDDDDPDPDQPAQPQDDDPPADPPKRWFAQLQDWAQDDPPTGQAGSSRWHKDKDWDPPKEKGWHWDWDDAVPDTHIWIKIWIADPDTWMWIKIWPSFHALVVFFKWKKKKAWPAWPQKKWKFWAFVVCVVVVHDGDTQGIQCLQVLQGHYRHIDMGIGGPPLCVLPYPNRTTTMMMIIRPDHDITMMIIGGTMTHHDVVSVVQLVQFFFAFDAPFDAAEEAEAPDHDCLPRVPSLVVVLVSCVRHVHQEYAHAPDQAAPLPDDPSSLVSLLVSLLVCVVSNHAYAHEDEDQCCLPLVNLVSVLNRQVSLLVSQPPDDLSRHHQAHAYEHDVCSDPCVVPVVVVVSLVSNLVSLQVSLVSCVVRQVPHRYFYEYEDELCCLVVLVSLLSNLLSGQEYEYLQAFLALVSLLVSCPSVLVSNLVSVHAYAYEYEQDPCVVVVNDDPRRHCQQAFNVSVSVSQNSNCVSCVPGPRYNGYYYYHDVRNRSGGPGGSFDFADFDPPFAEAEAEAQPDPDDFALDCPSVPPWDKDKQWDLLLWQWQSVLDPGVQQKIKIKTWYDDFFKTKMKMDMFHPAFDQPDDEPGSQQGWWKWKWKQLQCQRCVGHFFDDQLIWIKIWHCAPVPDGHIAMYTPPPHDDPVQRVPKRKHKDADPRGIMMMIIHTLCRSCVRVPQVFDDDDPDDDPVVCVVRPPDRHGPVPSTDDAFDKMFMKIKTWHDNDDPGGTNIIGIPFSPDDPRTSSRTHMYGYD

Sequence (788 aa):
MTWKRFRPMFFGAVFCLVTGFPGSGRAAGDKQPAESPTSPVLQSDTPLPENLKTVQAPAIQKAGLPAGSILVDDFEIGQTQGLFAERKNRLDAFQGTWARRPSYTVITKESDSRPGRAGKVLRIDFSKQGGWCGWYTLLNGVDVSGFNALTFWVKGETGGERFDIGLADNTMQDLEIDAVYLGSIKSFIPQGITTEWQQVKVPIAALRSELKMDRMGSLVFWFRYEGSGAILMDDIAFVEDPEVQRIIKENAPRAVRKEKVHRSMWVWKYDLVNNLEARQELFDFCGRTAIETVYVYLGEEPISAAAKTDQAKFAELMKEAHAAGLRVEALQGNPLWALKSYHHRAIRWVKGYLTYNQGRPPEERIDGVHLDIEPYLTAEWETGDQEKLKSDFLELMGELRRMIAEMKGDQPFDLGLAIPLFYDRDPVFEKALFERVDYVGLMDYFDTATDIVEAARSHIKLAEAAGKRVAIGVETQDLVQMNQGKRRNTFFEEGWQEMEGALDEVAAAFSGSSAFKGVAIHAYYSYRILQKGRNVPTRERSEKVPRLTAVAAAGSTVVDGDLSEWKAAEWLPLRTRDQVVYGAGAWLGPQDISFKAALEWEPRALLMAVEATDDQVVQEARGKDMWEGDHLEVWVDADLAGDYSEAVNSADDFQFGFSPGNFGTVPAEAFAWVPTVPAEMISKIQIASRKTETGYTMEIRIPTEILFQGLGKRVGVEPVGLPPALQKLQPQRVQVLTDGTLQAGFQMGIMIDGSDTDRANQPQKCLLSSSPERQWGDPTTFNILELK

Secondary structure (DSSP, 8-state):
-PPPPP----------------------------PPPP--------PPPS------------TTSPTT-EEEE-SSSS-SSSTT---B-TTS-BEEEEE-TT-EEEEEEEEEEETTEEEEEEEEEEEESSS-EEEEEEEEEE--TT--EEEEEEEESSS----EEEEEEHHHHHTTPPPEEEEEGGGTSTT---SS-EEEEEE-GGGTTTS-TTSEEEEEEE--SSEEEEEEEEEEEEE--HHHHHHHHHH------SS---EEEEE-S--TTT-HHHHHHHHHHHHHHT--EEEEE--SS-GGGS-HHHHHHHHHHHHHHHHTT-EEEEEE--GGGGSGGGHHHHHHHHHHHHHHHTT--GGGS--EEEE---GGGSHHHHTT-HHHHHHHHHHHHHHHHHHHHHHSTTS--EEEEEEEGGGGG-HHHHHHHHHHSSEEEEE---SSHHHHHHHHHHHHHHHHHHT-EEEEEEE-S-TTTTTSS-GGG-STTT-HHHHHHHHHHHHHHHTT-TTEEEEEEE-HHHHTTPPSS----B-PPPTT--EEEEEEPSS----SS-GGG-SSSPEEEE-SGGGEEE-TTT---TTTEEEEEEEEEETTEEEEEEEEEES-------GGGGGGSSEEEEEEETTTTTSTTBSS--TTEEEEEEE---SSSS--EEEEEES---HHHHTTSEEEEEEETTEEEEEEEEEHHHHTTTSTT---PPP----TTTTTTS-------TTS---TT-EEEEEEEEEE-SSTTS---EEEES-TT--TT-GGGSEEEEE-

pLDDT: mean 84.32, std 20.08, range [20.91, 98.75]